Protein 4NEC (pdb70)

InterPro domains:
  IPR029063 S-adenosyl-L-methionine-dependent methyltransferase superfamily [G3DSA:3.40.50.150] (1-224)
  IPR029063 S-adenosyl-L-methionine-dependent methyltransferase superfamily [SSF53335] (4-196)
  IPR041698 Methyltransferase domain 25 [PF13649] (43-136)

Solvent-accessible surface area: 41981 Å² total

Organism: Streptomyces lasalocidi (NCBI:txid324833)

Secondary structure (DSSP, 8-state):
-HHHHHHHHHHT-STTTT--TT--SS--HHHHHHHHTT---SSEEEET-TTSHHHHHHHTTT--EEEEES-HHHHHHHHHHHHHHT---EEEE--TTT-TT-TT-EEEEEEESSGGG--THHHHHHHHHHHHHEEEEEEEEEEEE-HHHHHHHHHHHHHH-TTSPPPPSS---TT---HHHHHHHS-TTEEEEEEEEEEEEEE-TTT--EEEEEEEEEEEEE----HHHHHHHHHHH-/--HHHHHHHHHT-STTTT--TT--SS--HHHHHHHHTT---SSEEEET-TTSHHHHHHHHTT--EEEEES-HHHHHHHHHHHHHHT---EEEE--TTT-TT-TT-EEEEEEESSGGG--HHHHHHHHHHHHHHEEEEEEEEEEEE-HHHHHHHHHHHHHH-TTSPPPP--SS--GGG---HHHHHHHT-TTEEEEEEEEEEEEEE-TTT--EEEEEEEEEEEEE---SHHHHHHHHHHTTPPP-/-HHHHHHHHTT-STTTT--TT--SS--HHHHHHHHTT---SEEEEET-TT-HHHHHHHHTT-EEEEEES-HHHHHHHHHHHHHHT---EEEE--TTT-TT--S-EEEEEEESSGGG--HHHHHHHHHHHHHHEEEEEEEEEEEE-HHHHHHHHHHHHHH-SSSPPPPP---SHHHHHHHT-SSEEEEEEEEEEEEEE-TTT--EEEEEEEEEEEEE----HHHHHHHHHTT--/-HHHHHHHHHTT-STTTT--TT--SS--HHHHHHHHTT---SEEEEET-TT-HHHHHHHHTT-EEEEEES-HHHHHHHHHHHHHHT---EEEE--TTT-TT-TT-EEEEEEESSGGG--HHHHHHHHHHHHHHEEEEEEEEEEEE-HHHHHHHHHHHHHH-TTSPPPPP--GGG--SHHHHHHHS-TTEEEEEEEEEEEEEE-TTT--EEEEEEEEEEEEE---SHHHHHHHHHHTT--/--/--/--/--

Foldseek 3Di:
DVQVVVLCVCVQNDLLGNFDFQPLVAAWPVLVVCVVVVNDDDEEEEEQCFLPRSVQVVQVVPHAYEYEHQHPSRLVNNVVVCVVVVGDHHYDYDDLLALPPLFQPAQEYEYDAPLQVDWDVSLQSNLVSVLRNHHAFHKYKYKYAAPQQCLVVQQLQVVQTVVRHHDDDDDDDRNHDHPVRNVVSNDPQKDWPDKDWDWRWTAHSPPRDIDIGIIIITMITGHNPDVVSVVVVVVVVD/DCQCVVQCVCVQNDLLGPFDFQPQVAAWVVLVVCVVVVNDDDEEEEEQCFLPRSVVVCQVVPHNYEYEHQYPSRLVNNVVVCVVVVGDYHYDYDDLLALPVQFAPDQEYEYAAPLLVDFQPSLLSSLVSVLRNHAAFHKYKYKYAAPQQCQVVQQLQVVQTVVRDHDDPDDPDDRRNHHHQVRNVNSNDPQKDWPDKDWDWGWTAHSPPRDIDIGIIIITMITGHNPDPVVVVVVVVVVCDDDD/DQVVVQCVCVQNDLLGPFDFQPLVAAWVVLVVCVVVVNADAEEEEEQCFLPRSQVVVQVVPHAYEYEHQYPSRLVNNVVVCVVVVGDYHYDYDDLLALVVQAAVDQEYEYAAPLQVDFDPSLLSNLVSVLRNHAAFHKYKYKYAAPFLCQVVLQLLCVQTPVRHHDDPDGHHPVRNVVSNVPQKDWPDKDWDWRWTARSRPRDIDIGIIIITMITGHNPDVVVVVVVVVVVPD/DVQVVVQCVLVLNDLLGNFDFQPQVAAWPVLVVCVVVVNADAEEEEEQCFLPRSVQVVQVVPHAYEYEHQYPSRQVNNVVVCVVVVGDYHYDYDDLLALPPQFQPDQEYEYDPDLLVFFDVSLLSNLVSVLRNHHAFHKYKYKYAAPQQCQVVLCLQVVQTVVRDHDDPVDRRNHHHLVRNVNSNDVQKDWPDKDKDWRWTAHSPPRDIDIGIIIITMITGHNPDPVVVVVVVVVVVDD

Nearest PDB structures (foldseek):
  4nec-assembly1_A  TM=1.004E+00  e=2.741E-50  Streptomyces lasalocidi
  1ve3-assembly1_A-3  TM=7.340E-01  e=2.412E-12  Pyrococcus horikoshii
  2p8j-assembly1_B  TM=7.154E-01  e=4.978E-11  Clostridium acetobutylicum
  2p8j-assembly1_A  TM=7.182E-01  e=9.012E-11  Clostridium acetobutylicum
  1ve3-assembly2_B-2  TM=6.488E-01  e=1.077E-10  Pyrococcus horikoshii

Radius of gyration: 31.92 Å; Cα contacts (8 Å, |Δi|>4): 2092; chains: 8; bounding box: 91×82×101 Å

Sequence (962 aa):
HMTEVFDAVYRGESPFGKRRPPWDIGAPQPAYVALEKAGLIIQGAVLDAGCGTGEDALHLAGLGYAVTGLDLSPTAISVARDKADARGLGAVFEVADALDLTGWEERFDTVIDSGLAHTFEGDRLRAYATALHRACRPGAVAHILSISDRGSAEMQARLAEAIDEIPAPLPDDDPTLKRSADHLRDGFAEGWTIESIDESLMRGVIPTTSELLDVHAWLGRFRRDWNSSSVDKLAAALEHAAHMTEVFDAVYRGESPFGKRRPPWDIGAPQPAYVALEKAGLIQGAVLDAGCGTGEDALHLAGLGYAVTGLDLSPTAISVARDKADARGLGAVFEVADALDLTGWEERFDTVIDSGLAHTFEGDRLRAYATALHRACRPGAVAHILSISDRGSAEMQARLAEAIDEIPAPLPDDDESPTLKRSADHLRDGFAEGWTIESIDESLMRGVIPTTSELLDVHAWLGRFRRDWNSSSVDKLAAALEHHHHHAAMTEVFDAVYRGESPFGKRPPWDIGAPQPAYVALEKAGLIQGAVLDAGCGTGEDALHLAGLGYAVTGLDLSPTAISVARDKADARGLGAVFEVADALDLTGWWEEERFDDTVIDSGLAHTFEGDRLRAYATALHRACRRPGAVAHILSISDRGSAEMQARLAEAIDEIPAPLPDKRSADHLRDGFAEGWTIESIDESLMRGVIPTTSELLDVHAWLGRFRRDWNSSSVDKLAAALEHHAAHMTEVFDAVYRGESPFGKRPPWDIGAPQPAYVALEKAGLIQGAVLDAGCGTGEDALHLAGLGYAVTGLDLSPTAISVARDKADARGLGAVFEVADALDLTGWEERFDTVIDSGLAHTFEGDRLRAYATALHRACRRPGAVAHILSISDRGSAEMQARLAEAIDEIPAPLPDSPTLKRSADHLRDGFAEGWTIESIDESLMRGVIPTTSELLDVHAWLGRFRRDWNSSSVDKLAAALEHHHAA

Structure (mmCIF, N/CA/C/O backbone):
data_4NEC
#
_entry.id   4NEC
#
_cell.length_a   58.187
_cell.length_b   146.880
_cell.length_c   58.187
_cell.angle_alpha   90.00
_cell.angle_beta   102.63
_cell.angle_gamma   90.00
#
_symmetry.space_group_name_H-M   'P 1 21 1'
#
loop_
_entity.id
_entity.type
_entity.pdbx_description
1 polymer 'Putative SAM-dependent methyltransferase'
2 polymer Echinomycin
3 non-polymer S-ADENOSYL-L-HOMOCYSTEINE
4 non-polymer 'TRIETHYLENE GLYCOL'
5 non-polymer 'SODIUM ION'
6 non-polymer 2-CARBOXYQUINOXALINE
7 non-polymer 'ACETATE ION'
8 non-polymer 'POLYETHYLENE GLYCOL (N=34)'
9 water water
#
loop_
_atom_site.group_PDB
_atom_site.id
_atom_site.type_symbol
_atom_site.label_atom_id
_atom_site.label_alt_id
_atom_site.label_comp_id
_atom_site.label_asym_id
_atom_site.label_entity_id
_atom_site.label_seq_id
_atom_site.pdbx_PDB_ins_code
_atom_site.Cartn_x
_atom_site.Cartn_y
_atom_site.Cartn_z
_atom_site.occupancy
_atom_site.B_iso_or_equiv
_atom_site.auth_seq_id
_atom_site.auth_comp_id
_atom_site.auth_asym_id
_atom_site.auth_atom_id
_atom_site.pdbx_PDB_model_num
ATOM 1 N N . HIS A 1 20 ? 14.493 73.795 30.517 1.00 35.68 0 HIS A N 1
ATOM 2 C CA . HIS A 1 20 ? 13.728 72.785 29.726 1.00 36.75 0 HIS A CA 1
ATOM 3 C C . HIS A 1 20 ? 13.247 71.646 30.620 1.00 37.02 0 HIS A C 1
ATOM 4 O O . HIS A 1 20 ? 12.047 71.366 30.695 1.00 41.08 0 HIS A O 1
ATOM 6 N N . MET A 1 21 ? 14.190 70.995 31.297 1.00 37.51 1 MET A N 1
ATOM 7 C CA . MET A 1 21 ? 13.868 69.898 32.207 1.00 34.88 1 MET A CA 1
ATOM 8 C C . MET A 1 21 ? 13.282 70.410 33.525 1.00 34.08 1 MET A C 1
ATOM 9 O O . MET A 1 21 ? 12.569 69.680 34.217 1.00 32.22 1 MET A O 1
ATOM 14 N N . THR A 1 22 ? 13.581 71.662 33.868 1.00 33.74 2 THR A N 1
ATOM 15 C CA . THR A 1 22 ? 12.971 72.310 35.029 1.00 34.72 2 THR A CA 1
ATOM 16 C C . THR A 1 22 ? 11.445 72.275 34.931 1.00 33.81 2 THR A C 1
ATOM 17 O O . THR A 1 22 ? 10.765 71.914 35.891 1.00 34.83 2 THR A O 1
ATOM 21 N N . GLU A 1 23 ? 10.920 72.633 33.761 1.00 32.86 3 GLU A N 1
ATOM 22 C CA . GLU A 1 23 ? 9.474 72.758 33.559 1.00 30.44 3 GLU A CA 1
ATOM 23 C C . GLU A 1 23 ? 8.738 71.424 33.693 1.00 27.72 3 GLU A C 1
ATOM 24 O O . GLU A 1 23 ? 7.672 71.360 34.312 1.00 26.18 3 GLU A O 1
ATOM 30 N N . VAL A 1 24 ? 9.315 70.364 33.126 1.00 25.41 4 VAL A N 1
ATOM 31 C CA . VAL A 1 24 ? 8.688 69.038 33.147 1.00 23.65 4 VAL A CA 1
ATOM 32 C C . VAL A 1 24 ? 8.496 68.571 34.587 1.00 21.62 4 VAL A C 1
ATOM 33 O O . VAL A 1 24 ? 7.385 68.244 34.996 1.00 20.73 4 VAL A O 1
ATOM 37 N N . PHE A 1 25 ? 9.581 68.566 35.355 1.00 21.53 5 PHE A N 1
ATOM 38 C CA . PHE A 1 25 ? 9.521 68.147 36.755 1.00 18.24 5 PHE A CA 1
ATOM 39 C C . PHE A 1 25 ? 8.665 69.081 37.604 1.00 19.51 5 PHE A C 1
ATOM 40 O O . PHE A 1 25 ? 7.907 68.624 38.456 1.00 19.84 5 PHE A O 1
ATOM 48 N N . ASP A 1 26 ? 8.774 70.385 37.369 1.00 19.90 6 ASP A N 1
ATOM 49 C CA . ASP A 1 26 ? 7.964 71.345 38.123 1.00 23.01 6 ASP A CA 1
ATOM 50 C C . ASP A 1 26 ? 6.474 71.056 37.894 1.00 23.63 6 ASP A C 1
ATOM 51 O O . ASP A 1 26 ? 5.685 71.045 38.840 1.00 23.65 6 ASP A O 1
ATOM 56 N N . ALA A 1 27 ? 6.110 70.797 36.640 1.00 21.89 7 ALA A N 1
ATOM 57 C CA . ALA A 1 27 ? 4.744 70.409 36.285 1.00 20.78 7 ALA A CA 1
ATOM 58 C C . ALA A 1 27 ? 4.302 69.140 37.009 1.00 19.47 7 ALA A C 1
ATOM 59 O O . ALA A 1 27 ? 3.188 69.076 37.535 1.00 21.38 7 ALA A O 1
ATOM 61 N N . VAL A 1 28 ? 5.182 68.139 37.035 1.00 18.83 8 VAL A N 1
ATOM 62 C CA . VAL A 1 28 ? 4.917 66.885 37.732 1.00 17.88 8 VAL A CA 1
ATOM 63 C C . VAL A 1 28 ? 4.641 67.139 39.213 1.00 17.63 8 VAL A C 1
ATOM 64 O O . VAL A 1 28 ? 3.700 66.576 39.773 1.00 17.97 8 VAL A O 1
ATOM 68 N N . TYR A 1 29 ? 5.464 67.980 39.838 1.00 18.20 9 TYR A N 1
ATOM 69 C CA . TYR A 1 29 ? 5.294 68.306 41.258 1.00 17.89 9 TYR A CA 1
ATOM 70 C C . TYR A 1 29 ? 4.069 69.182 41.527 1.00 18.77 9 TYR A C 1
ATOM 71 O O . TYR A 1 29 ? 3.472 69.084 42.596 1.00 22.32 9 TYR A O 1
ATOM 80 N N . ARG A 1 30 ? 3.693 70.021 40.561 1.00 20.07 10 ARG A N 1
ATOM 81 C CA . ARG A 1 30 ? 2.427 70.768 40.634 1.00 21.10 10 ARG A CA 1
ATOM 82 C C . ARG A 1 30 ? 1.204 69.851 40.481 1.00 22.19 10 ARG A C 1
ATOM 83 O O . ARG A 1 30 ? 0.101 70.225 40.868 1.00 24.34 10 ARG A O 1
ATOM 91 N N . GLY A 1 31 ? 1.407 68.659 39.919 1.00 23.04 11 GLY A N 1
ATOM 92 C CA . GLY A 1 31 ? 0.347 67.658 39.773 1.00 23.77 11 GLY A CA 1
ATOM 93 C C . GLY A 1 31 ? -0.324 67.658 38.407 1.00 25.96 11 GLY A C 1
ATOM 94 O O . GLY A 1 31 ? -1.414 67.101 38.245 1.00 28.25 11 GLY A O 1
ATOM 95 N N . GLU A 1 32 ? 0.340 68.255 37.419 1.00 24.95 12 GLU A N 1
ATOM 96 C CA . GLU A 1 32 ? -0.244 68.497 36.098 1.00 27.19 12 GLU A CA 1
ATOM 97 C C . GLU A 1 32 ? 0.073 67.394 35.084 1.00 25.11 12 GLU A C 1
ATOM 98 O O . GLU A 1 32 ? -0.452 67.407 33.969 1.00 23.91 12 GLU A O 1
ATOM 104 N N . SER A 1 33 ? 0.918 66.444 35.480 1.00 25.88 13 SER A N 1
ATOM 105 C CA . SER A 1 33 ? 1.320 65.333 34.621 1.00 24.57 13 SER A CA 1
ATOM 106 C C . SER A 1 33 ? 0.332 64.164 34.749 1.00 24.62 13 SER A C 1
ATOM 107 O O . SER A 1 33 ? -0.563 64.205 35.594 1.00 25.31 13 SER A O 1
ATOM 110 N N . PRO A 1 34 ? 0.499 63.110 33.920 1.00 23.15 14 PRO A N 1
ATOM 111 C CA . PRO A 1 34 ? -0.344 61.910 34.022 1.00 21.24 14 PRO A CA 1
ATOM 112 C C . PRO A 1 34 ? -0.333 61.219 35.385 1.00 20.26 14 PRO A C 1
ATOM 113 O O . PRO A 1 34 ? -1.270 60.484 35.700 1.00 24.33 14 PRO A O 1
ATOM 117 N N . PHE A 1 35 ? 0.716 61.440 36.176 1.00 18.60 15 PHE A N 1
ATOM 118 C CA . PHE A 1 35 ? 0.811 60.845 37.507 1.00 19.47 15 PHE A CA 1
ATOM 119 C C . PHE A 1 35 ? -0.195 61.396 38.513 1.00 21.92 15 PHE A C 1
ATOM 120 O O . PHE A 1 35 ? -0.430 60.764 39.544 1.00 20.84 15 PHE A O 1
ATOM 128 N N . GLY A 1 36 ? -0.762 62.569 38.236 1.00 22.83 16 GLY A N 1
ATOM 129 C CA . GLY A 1 36 ? -1.691 63.206 39.162 1.00 24.26 16 GLY A CA 1
ATOM 130 C C . GLY A 1 36 ? -0.948 63.706 40.387 1.00 24.74 16 GLY A C 1
ATOM 131 O O . GLY A 1 36 ? 0.096 64.341 40.269 1.00 27.12 16 GLY A O 1
ATOM 132 N N . LYS A 1 37 ? -1.469 63.384 41.566 1.00 24.89 17 LYS A N 1
ATOM 133 C CA . LYS A 1 37 ? -0.898 63.867 42.819 1.00 24.58 17 LYS A CA 1
ATOM 134 C C . LYS A 1 37 ? 0.374 63.130 43.235 1.00 23.73 17 LYS A C 1
ATOM 135 O O . LYS A 1 37 ? 1.162 63.668 44.013 1.00 27.55 17 LYS A O 1
ATOM 141 N N . ARG A 1 38 ? 0.579 61.920 42.710 1.00 22.16 18 ARG A N 1
ATOM 142 C CA A ARG A 1 38 ? 1.660 61.047 43.177 0.60 21.08 18 ARG A CA 1
ATOM 143 C CA B ARG A 1 38 ? 1.647 61.037 43.175 0.40 21.12 18 ARG A CA 1
ATOM 144 C C . ARG A 1 38 ? 2.612 60.614 42.067 1.00 20.83 18 ARG A C 1
ATOM 145 O O . ARG A 1 38 ? 2.371 59.620 41.380 1.00 23.63 18 ARG A O 1
ATOM 160 N N . PRO A 1 39 ? 3.718 61.358 41.891 1.00 19.49 19 PRO A N 1
ATOM 161 C CA . PRO A 1 39 ? 4.756 60.834 41.003 1.00 20.03 19 PRO A CA 1
ATOM 162 C C . PRO A 1 39 ? 5.298 59.544 41.621 1.00 18.49 19 PRO A C 1
ATOM 163 O O . PRO A 1 39 ? 5.359 59.444 42.847 1.00 17.83 19 PRO A O 1
ATOM 167 N N . PRO A 1 40 ? 5.690 58.558 40.792 1.00 18.65 20 PRO A N 1
ATOM 168 C CA . PRO A 1 40 ? 5.961 57.222 41.335 1.00 17.92 20 PRO A CA 1
ATOM 169 C C . PRO A 1 40 ? 7.196 57.114 42.239 1.00 16.61 20 PRO A C 1
ATOM 170 O O . PRO A 1 40 ? 7.376 56.093 42.895 1.00 19.27 20 PRO A O 1
ATOM 174 N N . TRP A 1 41 ? 8.026 58.149 42.263 1.00 15.88 21 TRP A N 1
ATOM 175 C CA . TRP A 1 41 ? 9.208 58.189 43.136 1.00 14.51 21 TRP A CA 1
ATOM 176 C C . TRP A 1 41 ? 8.937 58.922 44.452 1.00 14.53 21 TRP A C 1
ATOM 177 O O . TRP A 1 41 ? 9.716 58.810 45.395 1.00 15.09 21 TRP A O 1
ATOM 188 N N . ASP A 1 42 ? 7.839 59.671 44.508 1.00 15.86 22 ASP A N 1
ATOM 189 C CA . ASP A 1 42 ? 7.494 60.463 45.689 1.00 15.19 22 ASP A CA 1
ATOM 190 C C . ASP A 1 42 ? 6.720 59.576 46.673 1.00 13.98 22 ASP A C 1
ATOM 191 O O . ASP A 1 42 ? 5.502 59.676 46.798 1.00 17.26 22 ASP A O 1
ATOM 196 N N . ILE A 1 43 ? 7.449 58.709 47.376 1.00 13.32 23 ILE A N 1
ATOM 197 C CA . ILE A 1 43 ? 6.836 57.621 48.153 1.00 14.28 23 ILE A CA 1
ATOM 198 C C . ILE A 1 43 ? 6.402 57.969 49.592 1.00 14.47 23 ILE A C 1
ATOM 199 O O . ILE A 1 43 ? 5.898 57.101 50.306 1.00 17.55 23 ILE A O 1
ATOM 204 N N . GLY A 1 44 ? 6.593 59.217 50.017 1.00 13.84 24 GLY A N 1
ATOM 205 C CA . GLY A 1 44 ? 6.143 59.659 51.346 1.00 13.73 24 GLY A CA 1
ATOM 206 C C . GLY A 1 44 ? 6.930 59.056 52.499 1.00 13.14 24 GLY A C 1
ATOM 207 O O . GLY A 1 44 ? 6.461 59.008 53.640 1.00 14.21 24 GLY A O 1
ATOM 208 N N . ALA A 1 45 ? 8.130 58.585 52.186 1.00 12.29 25 ALA A N 1
ATOM 209 C CA . ALA A 1 45 ? 9.036 57.989 53.159 1.00 10.96 25 ALA A CA 1
ATOM 210 C C . ALA A 1 45 ? 10.442 58.033 52.555 1.00 10.84 25 ALA A C 1
ATOM 211 O O . ALA A 1 45 ? 10.574 58.215 51.343 1.00 12.55 25 ALA A O 1
ATOM 213 N N . PRO A 1 46 ? 11.492 57.880 53.392 1.00 10.72 26 PRO A N 1
ATOM 214 C CA . PRO A 1 46 ? 12.835 57.706 52.839 1.00 10.01 26 PRO A CA 1
ATOM 215 C C . PRO A 1 46 ? 12.963 56.372 52.118 1.00 9.75 26 PRO A C 1
ATOM 216 O O . PRO A 1 46 ? 12.196 55.447 52.396 1.00 10.58 26 PRO A O 1
ATOM 220 N N . GLN A 1 47 ? 13.908 56.289 51.184 1.00 10.22 27 GLN A N 1
ATOM 221 C CA . GLN A 1 47 ? 14.207 55.031 50.500 1.00 9.39 27 GLN A CA 1
ATOM 222 C C . GLN A 1 47 ? 14.799 54.035 51.491 1.00 9.74 27 GLN A C 1
ATOM 223 O O . GLN A 1 47 ? 15.722 54.393 52.228 1.00 11.52 27 GLN A O 1
ATOM 229 N N . PRO A 1 48 ? 14.297 52.785 51.501 1.00 11.07 28 PRO A N 1
ATOM 230 C CA . PRO A 1 48 ? 14.893 51.772 52.379 1.00 10.83 28 PRO A CA 1
ATOM 231 C C . PRO A 1 48 ? 16.421 51.659 52.277 1.00 10.87 28 PRO A C 1
ATOM 232 O O . PRO A 1 48 ? 17.084 51.529 53.299 1.00 10.91 28 PRO A O 1
ATOM 236 N N . ALA A 1 49 ? 16.973 51.733 51.067 1.00 11.00 29 ALA A N 1
ATOM 237 C CA . ALA A 1 49 ? 18.415 51.617 50.891 1.00 11.77 29 ALA A CA 1
ATOM 238 C C . ALA A 1 49 ? 19.163 52.707 51.656 1.00 11.08 29 ALA A C 1
ATOM 239 O O . ALA A 1 49 ? 20.236 52.453 52.195 1.00 11.70 29 ALA A O 1
ATOM 241 N N . TYR A 1 50 ? 18.609 53.922 51.711 1.00 10.24 30 TYR A N 1
ATOM 242 C CA . TYR A 1 50 ? 19.297 55.002 52.425 1.00 10.83 30 TYR A CA 1
ATOM 243 C C . TYR A 1 50 ? 19.108 54.933 53.935 1.00 10.13 30 TYR A C 1
ATOM 244 O O . TYR A 1 50 ? 20.004 55.310 54.696 1.00 11.87 30 TYR A O 1
ATOM 253 N N . VAL A 1 51 ? 17.969 54.403 54.371 1.00 9.78 31 VAL A N 1
ATOM 254 C CA . VAL A 1 51 ? 17.785 54.103 55.786 1.00 10.28 31 VAL A CA 1
ATOM 255 C C . VAL A 1 51 ? 18.844 53.089 56.218 1.00 10.42 31 VAL A C 1
ATOM 256 O O . VAL A 1 51 ? 19.511 53.276 57.236 1.00 12.28 31 VAL A O 1
ATOM 260 N N . ALA A 1 52 ? 19.014 52.041 55.414 1.00 11.35 32 ALA A N 1
ATOM 261 C CA . ALA A 1 52 ? 19.994 50.988 55.685 1.00 12.12 32 ALA A CA 1
ATOM 262 C C . ALA A 1 52 ? 21.432 51.507 55.638 1.00 11.53 32 ALA A C 1
ATOM 263 O O . ALA A 1 52 ? 22.264 51.149 56.477 1.00 12.84 32 ALA A O 1
ATOM 265 N N . LEU A 1 53 ? 21.719 52.353 54.653 1.00 11.64 33 LEU A N 1
ATOM 266 C CA . LEU A 1 53 ? 23.057 52.926 54.508 1.00 11.16 33 LEU A CA 1
ATOM 267 C C . LEU A 1 53 ? 23.415 53.753 55.742 1.00 11.55 33 LEU A C 1
ATOM 268 O O . LEU A 1 53 ? 24.566 53.758 56.188 1.00 12.60 33 LEU A O 1
ATOM 273 N N . GLU A 1 54 ? 22.419 54.437 56.300 1.00 11.09 34 GLU A N 1
ATOM 274 C CA . GLU A 1 54 ? 22.629 55.238 57.504 1.00 12.24 34 GLU A CA 1
ATOM 275 C C . GLU A 1 54 ? 22.927 54.331 58.695 1.00 11.73 34 GLU A C 1
ATOM 276 O O . GLU A 1 54 ? 23.885 54.559 59.440 1.00 11.15 34 GLU A O 1
ATOM 282 N N . LYS A 1 55 ? 22.112 53.294 58.871 1.00 12.38 35 LYS A N 1
ATOM 283 C CA . LYS A 1 55 ? 22.306 52.362 59.986 1.00 12.92 35 LYS A CA 1
ATOM 284 C C . LYS A 1 55 ? 23.655 51.659 59.875 1.00 12.72 35 LYS A C 1
ATOM 285 O O . LYS A 1 55 ? 24.312 51.420 60.883 1.00 16.23 35 LYS A O 1
ATOM 291 N N . ALA A 1 56 ? 24.080 51.375 58.643 1.00 12.58 36 ALA A N 1
ATOM 292 C CA . ALA A 1 56 ? 25.398 50.774 58.374 1.00 13.72 36 ALA A CA 1
ATOM 293 C C . ALA A 1 56 ? 26.598 51.673 58.725 1.00 13.35 36 ALA A C 1
ATOM 294 O O . ALA A 1 56 ? 27.748 51.220 58.695 1.00 16.18 36 ALA A O 1
ATOM 296 N N . GLY A 1 57 ? 26.337 52.941 59.031 1.00 12.15 37 GLY A N 1
ATOM 297 C CA . GLY A 1 57 ? 27.378 53.871 59.455 1.00 11.13 37 GLY A CA 1
ATOM 298 C C . GLY A 1 57 ? 28.118 54.572 58.333 1.00 12.39 37 GLY A C 1
ATOM 299 O O . GLY A 1 57 ? 29.141 55.215 58.571 1.00 17.12 37 GLY A O 1
ATOM 300 N N . LEU A 1 58 ? 27.576 54.500 57.122 1.00 13.70 38 LEU A N 1
ATOM 301 C CA . LEU A 1 58 ? 28.280 54.987 55.937 1.00 13.13 38 LEU A CA 1
ATOM 302 C C . LEU A 1 58 ? 27.885 56.419 55.490 1.00 11.68 38 LEU A C 1
ATOM 303 O O . LEU A 1 58 ? 28.196 56.831 54.358 1.00 12.42 38 LEU A O 1
ATOM 308 N N A ILE A 1 59 ? 27.207 57.153 56.377 0.50 11.84 39 ILE A N 1
ATOM 309 N N B ILE A 1 59 ? 27.221 57.166 56.375 0.50 8.79 39 ILE A N 1
ATOM 310 C CA A ILE A 1 59 ? 26.898 58.568 56.175 0.50 12.56 39 ILE A CA 1
ATOM 311 C CA B ILE A 1 59 ? 26.906 58.574 56.134 0.50 7.38 39 ILE A CA 1
ATOM 312 C C A ILE A 1 59 ? 27.647 59.390 57.218 0.50 12.38 39 ILE A C 1
ATOM 313 C C B ILE A 1 59 ? 27.587 59.433 57.200 0.50 9.37 39 ILE A C 1
ATOM 314 O O A ILE A 1 59 ? 27.499 59.150 58.417 0.50 14.35 39 ILE A O 1
ATOM 315 O O B ILE A 1 59 ? 27.328 59.266 58.393 0.50 10.95 39 ILE A O 1
ATOM 324 N N . GLN A 1 60 ? 28.463 60.344 56.770 1.00 11.54 40 GLN A N 1
ATOM 325 C CA . GLN A 1 60 ? 29.191 61.215 57.699 1.00 13.70 40 GLN A CA 1
ATOM 326 C C . GLN A 1 60 ? 29.282 62.661 57.235 1.00 12.79 40 GLN A C 1
ATOM 327 O O . GLN A 1 60 ? 29.187 62.961 56.048 1.00 14.32 40 GLN A O 1
ATOM 333 N N . GLY A 1 61 ? 29.456 63.553 58.204 1.00 12.19 41 GLY A N 1
ATOM 334 C CA . GLY A 1 61 ? 29.709 64.968 57.939 1.00 11.22 41 GLY A CA 1
ATOM 335 C C . GLY A 1 61 ? 28.524 65.699 57.332 1.00 10.86 41 GLY A C 1
ATOM 336 O O . GLY A 1 61 ? 27.365 65.346 57.578 1.00 12.01 41 GLY A O 1
ATOM 337 N N . ALA A 1 62 ? 28.824 66.726 56.538 1.00 10.88 42 ALA A N 1
ATOM 338 C CA . ALA A 1 62 ? 27.800 67.501 55.849 1.00 10.45 42 ALA A CA 1
ATOM 339 C C . ALA A 1 62 ? 27.283 66.700 54.658 1.00 10.05 42 ALA A C 1
ATOM 340 O O . ALA A 1 62 ? 28.054 66.288 53.781 1.00 10.52 42 ALA A O 1
ATOM 342 N N . VAL A 1 63 ? 25.975 66.470 54.643 1.00 10.07 43 VAL A N 1
ATOM 343 C CA . VAL A 1 63 ? 25.353 65.597 53.657 1.00 10.46 43 VAL A CA 1
ATOM 344 C C . VAL A 1 63 ? 24.650 66.413 52.578 1.00 9.59 43 VAL A C 1
ATOM 345 O O . VAL A 1 63 ? 23.969 67.395 52.881 1.00 11.65 43 VAL A O 1
ATOM 349 N N . LEU A 1 64 ? 24.845 66.018 51.322 1.00 8.85 44 LEU A N 1
ATOM 350 C CA . LEU A 1 64 ? 24.072 66.561 50.204 1.00 8.46 44 LEU A CA 1
ATOM 351 C C . LEU A 1 64 ? 23.135 65.481 49.696 1.00 8.19 44 LEU A C 1
ATOM 352 O O . LEU A 1 64 ? 23.579 64.383 49.384 1.00 8.65 44 LEU A O 1
ATOM 357 N N . ASP A 1 65 ? 21.842 65.793 49.605 1.00 10.02 45 ASP A N 1
ATOM 358 C CA . ASP A 1 65 ? 20.907 64.959 48.857 1.00 10.56 45 ASP A CA 1
ATOM 359 C C . ASP A 1 65 ? 20.657 65.666 47.540 1.00 11.19 45 ASP A C 1
ATOM 360 O O . ASP A 1 65 ? 19.955 66.674 47.497 1.00 11.42 45 ASP A O 1
ATOM 365 N N . ALA A 1 66 ? 21.243 65.122 46.478 1.00 12.19 46 ALA A N 1
ATOM 366 C CA . ALA A 1 66 ? 21.247 65.755 45.167 1.00 12.05 46 ALA A CA 1
ATOM 367 C C . ALA A 1 66 ? 20.035 65.299 44.374 1.00 11.20 46 ALA A C 1
ATOM 368 O O . ALA A 1 66 ? 19.849 64.102 44.141 1.00 12.53 46 ALA A O 1
ATOM 370 N N . GLY A 1 67 ? 19.215 66.258 43.963 1.00 12.45 47 GLY A N 1
ATOM 371 C CA . GLY A 1 67 ? 17.938 65.954 43.336 1.00 11.92 47 GLY A CA 1
ATOM 372 C C . GLY A 1 67 ? 16.985 65.447 44.394 1.00 11.35 47 GLY A C 1
ATOM 373 O O . GLY A 1 67 ? 16.321 64.430 44.208 1.00 12.63 47 GLY A O 1
ATOM 374 N N . CYS A 1 68 ? 16.914 66.181 45.504 1.00 10.40 48 CYS A N 1
ATOM 375 C CA . CYS A 1 68 ? 16.231 65.708 46.713 1.00 10.65 48 CYS A CA 1
ATOM 376 C C . CYS A 1 68 ? 14.718 65.622 46.595 1.00 10.57 48 CYS A C 1
ATOM 377 O O . CYS A 1 68 ? 14.064 65.016 47.445 1.00 11.71 48 CYS A O 1
ATOM 380 N N . GLY A 1 69 ? 14.156 66.245 45.564 1.00 10.15 49 GLY A N 1
ATOM 381 C CA . GLY A 1 69 ? 12.715 66.264 45.398 1.00 9.32 49 GLY A CA 1
ATOM 382 C C . GLY A 1 69 ? 12.042 66.890 46.598 1.00 9.32 49 GLY A C 1
ATOM 383 O O . GLY A 1 69 ? 12.460 67.944 47.078 1.00 11.83 49 GLY A O 1
ATOM 384 N N . THR A 1 70 ? 11.013 66.218 47.092 1.00 9.46 50 THR A N 1
ATOM 385 C CA . THR A 1 70 ? 10.214 66.737 48.199 1.00 10.04 50 THR A CA 1
ATOM 386 C C . THR A 1 70 ? 10.814 66.473 49.596 1.00 11.33 50 THR A C 1
ATOM 387 O O . THR A 1 70 ? 10.160 66.751 50.606 1.00 12.96 50 THR A O 1
ATOM 391 N N . GLY A 1 71 ? 12.033 65.930 49.648 1.00 11.70 51 GLY A N 1
ATOM 392 C CA . GLY A 1 71 ? 12.862 65.974 50.858 1.00 12.62 51 GLY A CA 1
ATOM 393 C C . GLY A 1 71 ? 12.806 64.823 51.853 1.00 12.76 51 GLY A C 1
ATOM 394 O O . GLY A 1 71 ? 13.371 64.930 52.938 1.00 14.77 51 GLY A O 1
ATOM 395 N N . GLU A 1 72 ? 12.158 63.715 51.505 1.00 12.05 52 GLU A N 1
ATOM 396 C CA . GLU A 1 72 ? 11.957 62.630 52.473 1.00 12.56 52 GLU A CA 1
ATOM 397 C C . GLU A 1 72 ? 13.272 61.984 52.941 1.00 11.96 52 GLU A C 1
ATOM 398 O O . GLU A 1 72 ? 13.430 61.703 54.127 1.00 13.96 52 GLU A O 1
ATOM 404 N N . ASP A 1 73 ? 14.215 61.753 52.027 1.00 12.57 53 ASP A N 1
ATOM 405 C CA . ASP A 1 73 ? 15.513 61.184 52.421 1.00 12.37 53 ASP A CA 1
ATOM 406 C C . ASP A 1 73 ? 16.284 62.159 53.317 1.00 12.90 53 ASP A C 1
ATOM 407 O O . ASP A 1 73 ? 16.828 61.767 54.356 1.00 13.47 53 ASP A O 1
ATOM 412 N N . ALA A 1 74 ? 16.322 63.426 52.913 1.00 12.05 54 ALA A N 1
ATOM 413 C CA . ALA A 1 74 ? 17.009 64.456 53.685 1.00 12.18 54 ALA A CA 1
ATOM 414 C C . ALA A 1 74 ? 16.380 64.665 55.057 1.00 11.87 54 ALA A C 1
ATOM 415 O O . ALA A 1 74 ? 17.100 64.851 56.033 1.00 13.99 54 ALA A O 1
ATOM 417 N N . LEU A 1 75 ? 15.045 64.635 55.123 1.00 12.05 55 LEU A N 1
ATOM 418 C CA . LEU A 1 75 ? 14.321 64.809 56.386 1.00 12.37 55 LEU A CA 1
ATOM 419 C C . LEU A 1 75 ? 14.545 63.643 57.356 1.00 11.67 55 LEU A C 1
ATOM 420 O O . LEU A 1 75 ? 14.690 63.851 58.563 1.00 11.95 55 LEU A O 1
ATOM 425 N N . HIS A 1 76 ? 14.583 62.424 56.827 1.00 12.88 56 HIS A N 1
ATOM 426 C CA . HIS A 1 76 ? 14.926 61.255 57.632 1.00 13.59 56 HIS A CA 1
ATOM 427 C C . HIS A 1 76 ? 16.286 61.423 58.311 1.00 13.06 56 HIS A C 1
ATOM 428 O O . HIS A 1 76 ? 16.441 61.168 59.507 1.00 15.58 56 HIS A O 1
ATOM 435 N N . LEU A 1 77 ? 17.272 61.857 57.537 1.00 12.92 57 LEU A N 1
ATOM 436 C CA . LEU A 1 77 ? 18.608 62.092 58.076 1.00 12.47 57 LEU A CA 1
ATOM 437 C C . LEU A 1 77 ? 18.655 63.272 59.055 1.00 12.87 57 LEU A C 1
ATOM 438 O O . LEU A 1 77 ? 19.336 63.208 60.079 1.00 15.25 57 LEU A O 1
ATOM 443 N N . ALA A 1 78 ? 17.921 64.340 58.755 1.00 13.48 58 ALA A N 1
ATOM 444 C CA . ALA A 1 78 ? 17.830 65.478 59.669 1.00 14.19 58 ALA A CA 1
ATOM 445 C C . ALA A 1 78 ? 17.324 65.022 61.044 1.00 14.40 58 ALA A C 1
ATOM 446 O O . ALA A 1 78 ? 17.852 65.435 62.072 1.00 17.76 58 ALA A O 1
ATOM 448 N N . GLY A 1 79 ? 16.321 64.145 61.056 1.00 15.33 59 GLY A N 1
ATOM 449 C CA . GLY A 1 79 ? 15.773 63.628 62.312 1.00 15.88 59 GLY A CA 1
ATOM 450 C C . GLY A 1 79 ? 16.731 62.791 63.148 1.00 15.14 59 GLY A C 1
ATOM 451 O O . GLY A 1 79 ? 16.483 62.576 64.342 1.00 18.46 59 GLY A O 1
ATOM 452 N N . LEU A 1 80 ? 17.812 62.309 62.527 1.00 14.09 60 LEU A N 1
ATOM 453 C CA . LEU A 1 80 ? 18.839 61.528 63.225 1.00 13.73 60 LEU A CA 1
ATOM 454 C C . LEU A 1 80 ? 20.057 62.357 63.619 1.00 13.95 60 LEU A C 1
ATOM 455 O O . LEU A 1 80 ? 21.035 61.818 64.133 1.00 17.91 60 LEU A O 1
ATOM 460 N N . GLY A 1 81 ? 20.006 63.661 63.365 1.00 13.66 61 GLY A N 1
ATOM 461 C CA . GLY A 1 81 ? 21.046 64.571 63.820 1.00 14.46 61 GLY A CA 1
ATOM 462 C C . GLY A 1 81 ? 22.032 65.015 62.761 1.00 14.45 61 GLY A C 1
ATOM 463 O O . GLY A 1 81 ? 22.922 65.809 63.051 1.00 15.69 61 GLY A O 1
ATOM 464 N N . TYR A 1 82 ? 21.892 64.503 61.542 1.00 13.95 62 TYR A N 1
ATOM 465 C CA . TYR A 1 82 ? 22.801 64.874 60.457 1.00 13.09 62 TYR A CA 1
ATOM 466 C C . TYR A 1 82 ? 22.546 66.293 59.953 1.00 11.92 62 TYR A C 1
ATOM 467 O O . TYR A 1 82 ? 21.404 66.736 59.911 1.00 13.18 62 TYR A O 1
ATOM 476 N N . ALA A 1 83 ? 23.618 66.989 59.567 1.00 12.69 63 ALA A N 1
ATOM 477 C CA . ALA A 1 83 ? 23.509 68.269 58.865 1.00 13.07 63 ALA A CA 1
ATOM 478 C C . ALA A 1 83 ? 23.351 67.982 57.379 1.00 12.14 63 ALA A C 1
ATOM 479 O O . ALA A 1 83 ? 24.306 67.565 56.713 1.00 13.69 63 ALA A O 1
ATOM 481 N N . VAL A 1 84 ? 22.149 68.213 56.860 1.00 11.30 64 VAL A N 1
ATOM 482 C CA . VAL A 1 84 ? 21.813 67.804 55.494 1.00 10.37 64 VAL A CA 1
ATOM 483 C C . VAL A 1 84 ? 21.346 68.998 54.658 1.00 11.58 64 VAL A C 1
ATOM 484 O O . VAL A 1 84 ? 20.672 69.913 55.158 1.00 12.06 64 VAL A O 1
ATOM 488 N N . THR A 1 85 ? 21.713 68.957 53.380 1.00 10.55 65 THR A N 1
ATOM 489 C CA . THR A 1 85 ? 21.261 69.917 52.387 1.00 11.06 65 THR A CA 1
ATOM 490 C C . THR A 1 85 ? 20.639 69.145 51.239 1.00 11.28 65 THR A C 1
ATOM 491 O O . THR A 1 85 ? 21.271 68.248 50.690 1.00 11.53 65 THR A O 1
ATOM 495 N N . GLY A 1 86 ? 19.396 69.469 50.901 1.00 11.09 66 GLY A N 1
ATOM 496 C CA . GLY A 1 86 ? 18.752 68.917 49.722 1.00 10.87 66 GLY A CA 1
ATOM 497 C C . GLY A 1 86 ? 18.714 69.956 48.617 1.00 12.12 66 GLY A C 1
ATOM 498 O O . GLY A 1 86 ? 18.242 71.072 48.823 1.00 11.58 66 GLY A O 1
ATOM 499 N N . LEU A 1 87 ? 19.202 69.574 47.439 1.00 12.28 67 LEU A N 1
ATOM 500 C CA . LEU A 1 87 ? 19.211 70.453 46.276 1.00 12.61 67 LEU A CA 1
ATOM 501 C C . LEU A 1 87 ? 18.367 69.845 45.166 1.00 12.71 67 LEU A C 1
ATOM 502 O O . LEU A 1 87 ? 18.352 68.627 44.982 1.00 13.32 67 LEU A O 1
ATOM 507 N N . ASP A 1 88 ? 17.675 70.699 44.418 1.00 13.06 68 ASP A N 1
ATOM 508 C CA . ASP A 1 88 ? 16.822 70.231 43.325 1.00 14.32 68 ASP A CA 1
ATOM 509 C C . ASP A 1 88 ? 16.559 71.346 42.325 1.00 15.19 68 ASP A C 1
ATOM 510 O O . ASP A 1 88 ? 16.479 72.516 42.696 1.00 16.25 68 ASP A O 1
ATOM 515 N N . LEU A 1 89 ? 16.410 70.971 41.057 1.00 16.75 69 LEU A N 1
ATOM 516 C CA . LEU A 1 89 ? 16.179 71.932 39.975 1.00 18.78 69 LEU A CA 1
ATOM 517 C C . LEU A 1 89 ? 14.767 72.535 40.045 1.00 19.16 69 LEU A C 1
ATOM 518 O O . LEU A 1 89 ? 14.538 73.647 39.563 1.00 22.62 69 LEU A O 1
ATOM 523 N N . SER A 1 90 ? 13.837 71.798 40.655 1.00 16.90 70 SER A N 1
ATOM 524 C CA . SER A 1 90 ? 12.425 72.188 40.710 1.00 17.92 70 SER A CA 1
ATOM 525 C C . SER A 1 90 ? 12.112 73.069 41.932 1.00 17.70 70 SER A C 1
ATOM 526 O O . SER A 1 90 ? 12.174 72.589 43.070 1.00 18.40 70 SER A O 1
ATOM 529 N N . PRO A 1 91 ? 11.765 74.356 41.709 1.00 19.23 71 PRO A N 1
ATOM 530 C CA . PRO A 1 91 ? 11.383 75.176 42.863 1.00 17.73 71 PRO A CA 1
ATOM 531 C C . PRO A 1 91 ? 10.114 74.682 43.563 1.00 17.41 71 PRO A C 1
ATOM 532 O O . PRO A 1 91 ? 9.954 74.915 44.761 1.00 19.33 71 PRO A O 1
ATOM 536 N N . THR A 1 92 ? 9.230 73.999 42.834 1.00 17.16 72 THR A N 1
ATOM 537 C CA . THR A 1 92 ? 8.013 73.453 43.436 1.00 17.58 72 THR A CA 1
ATOM 538 C C . THR A 1 92 ? 8.357 72.341 44.439 1.00 16.38 72 THR A C 1
ATOM 539 O O . THR A 1 92 ? 7.823 72.321 45.543 1.00 20.12 72 THR A O 1
ATOM 543 N N . ALA A 1 93 ? 9.263 71.436 44.067 1.00 14.37 73 ALA A N 1
ATOM 544 C CA . ALA A 1 93 ? 9.708 70.381 44.992 1.00 14.49 73 ALA A CA 1
ATOM 545 C C . ALA A 1 93 ? 10.323 70.969 46.263 1.00 14.90 73 ALA A C 1
ATOM 546 O O . ALA A 1 93 ? 10.014 70.542 47.375 1.00 18.40 73 ALA A O 1
ATOM 548 N N . ILE A 1 94 ? 11.196 71.952 46.081 1.00 15.40 74 ILE A N 1
ATOM 549 C CA . ILE A 1 94 ? 11.885 72.595 47.197 1.00 13.81 74 ILE A CA 1
ATOM 550 C C . ILE A 1 94 ? 10.892 73.318 48.106 1.00 14.83 74 ILE A C 1
ATOM 551 O O . ILE A 1 94 ? 11.031 73.275 49.329 1.00 13.77 74 ILE A O 1
ATOM 556 N N . SER A 1 95 ? 9.890 73.962 47.507 1.00 16.38 75 SER A N 1
ATOM 557 C CA . SER A 1 95 ? 8.812 74.587 48.274 1.00 16.52 75 SER A CA 1
ATOM 558 C C . SER A 1 95 ? 8.123 73.540 49.152 1.00 16.14 75 SER A C 1
ATOM 559 O O . SER A 1 95 ? 7.861 73.782 50.333 1.00 16.53 75 SER A O 1
ATOM 562 N N . VAL A 1 96 ? 7.851 72.373 48.574 1.00 15.84 76 VAL A N 1
ATOM 563 C CA . VAL A 1 96 ? 7.204 71.278 49.303 1.00 16.76 76 VAL A CA 1
ATOM 564 C C . VAL A 1 96 ? 8.099 70.757 50.430 1.00 16.53 76 VAL A C 1
ATOM 565 O O . VAL A 1 96 ? 7.636 70.555 51.554 1.00 18.54 76 VAL A O 1
ATOM 569 N N . ALA A 1 97 ? 9.372 70.526 50.123 1.00 14.99 77 ALA A N 1
ATOM 570 C CA . ALA A 1 97 ? 10.313 70.035 51.123 1.00 14.13 77 ALA A CA 1
ATOM 571 C C . ALA A 1 97 ? 10.434 71.010 52.296 1.00 15.34 77 ALA A C 1
ATOM 572 O O . ALA A 1 97 ? 10.457 70.596 53.460 1.00 18.25 77 ALA A O 1
ATOM 574 N N . ARG A 1 98 ? 10.511 72.303 51.980 1.00 16.12 78 ARG A N 1
ATOM 575 C CA . ARG A 1 98 ? 10.569 73.341 53.005 1.00 15.22 78 ARG A CA 1
ATOM 576 C C . ARG A 1 98 ? 9.325 73.327 53.902 1.00 14.96 78 ARG A C 1
ATOM 577 O O . ARG A 1 98 ? 9.444 73.449 55.120 1.00 15.44 78 ARG A O 1
ATOM 585 N N . ASP A 1 99 ? 8.141 73.166 53.303 1.00 16.22 79 ASP A N 1
ATOM 586 C CA . ASP A 1 99 ? 6.903 73.019 54.074 1.00 16.87 79 ASP A CA 1
ATOM 587 C C . ASP A 1 99 ? 6.940 71.797 54.994 1.00 15.02 79 ASP A C 1
ATOM 588 O O . ASP A 1 99 ? 6.477 71.870 56.129 1.00 15.88 79 ASP A O 1
ATOM 593 N N . LYS A 1 100 ? 7.465 70.673 54.502 1.00 14.09 80 LYS A N 1
ATOM 594 C CA . LYS A 1 100 ? 7.597 69.460 55.322 1.00 14.05 80 LYS A CA 1
ATOM 595 C C . LYS A 1 100 ? 8.555 69.675 56.492 1.00 14.21 80 LYS A C 1
ATOM 596 O O . LYS A 1 100 ? 8.283 69.249 57.620 1.00 15.06 80 LYS A O 1
ATOM 602 N N . ALA A 1 101 ? 9.680 70.329 56.215 1.00 13.01 81 ALA A N 1
ATOM 603 C CA . ALA A 1 101 ? 10.644 70.679 57.258 1.00 14.09 81 ALA A CA 1
ATOM 604 C C . ALA A 1 101 ? 9.987 71.526 58.352 1.00 14.71 81 ALA A C 1
ATOM 605 O O . ALA A 1 101 ? 10.178 71.272 59.543 1.00 15.31 81 ALA A O 1
ATOM 607 N N . ASP A 1 102 ? 9.206 72.525 57.942 1.00 16.36 82 ASP A N 1
ATOM 608 C CA . ASP A 1 102 ? 8.490 73.391 58.883 1.00 17.89 82 ASP A CA 1
ATOM 609 C C . ASP A 1 102 ? 7.499 72.615 59.753 1.00 17.39 82 ASP A C 1
ATOM 610 O O . ASP A 1 102 ? 7.482 72.776 60.971 1.00 17.88 82 ASP A O 1
ATOM 615 N N . ALA A 1 103 ? 6.677 71.783 59.120 1.00 16.78 83 ALA A N 1
ATOM 616 C CA . ALA A 1 103 ? 5.688 70.971 59.827 1.00 17.25 83 ALA A CA 1
ATOM 617 C C . ALA A 1 103 ? 6.332 69.977 60.801 1.00 17.19 83 ALA A C 1
ATOM 618 O O . ALA A 1 103 ? 5.848 69.798 61.919 1.00 22.20 83 ALA A O 1
ATOM 620 N N . ARG A 1 104 ? 7.415 69.335 60.371 1.00 16.22 84 ARG A N 1
ATOM 621 C CA . ARG A 1 104 ? 8.104 68.348 61.199 1.00 17.05 84 ARG A CA 1
ATOM 622 C C . ARG A 1 104 ? 9.037 68.977 62.231 1.00 17.11 84 ARG A C 1
ATOM 623 O O . ARG A 1 104 ? 9.406 68.318 63.202 1.00 19.94 84 ARG A O 1
ATOM 631 N N . GLY A 1 105 ? 9.417 70.239 62.023 1.00 18.28 85 GLY A N 1
ATOM 632 C CA . GLY A 1 105 ? 10.322 70.935 62.936 1.00 17.52 85 GLY A CA 1
ATOM 633 C C . GLY A 1 105 ? 11.757 70.451 62.818 1.00 16.93 85 GLY A C 1
ATOM 634 O O . GLY A 1 105 ? 12.438 70.260 63.823 1.00 18.17 85 GLY A O 1
ATOM 635 N N . LEU A 1 106 ? 12.209 70.247 61.581 1.00 16.35 86 LEU A N 1
ATOM 636 C CA . LEU A 1 106 ? 13.569 69.792 61.300 1.00 19.34 86 LEU A CA 1
ATOM 637 C C . LEU A 1 106 ? 14.290 70.848 60.479 1.00 18.76 86 LEU A C 1
ATOM 638 O O . LEU A 1 106 ? 13.664 71.564 59.697 1.00 22.21 86 LEU A O 1
ATOM 643 N N . GLY A 1 107 ? 15.605 70.943 60.666 1.00 20.31 87 GLY A N 1
ATOM 644 C CA . GLY A 1 107 ? 16.406 72.029 60.099 1.00 20.56 87 GLY A CA 1
ATOM 645 C C . GLY A 1 107 ? 17.291 71.615 58.938 1.00 20.09 87 GLY A C 1
ATOM 646 O O . GLY A 1 107 ? 18.482 71.937 58.907 1.00 25.23 87 GLY A O 1
ATOM 647 N N . ALA A 1 108 ? 16.711 70.908 57.975 1.00 19.80 88 ALA A N 1
ATOM 648 C CA . ALA A 1 108 ? 17.412 70.595 56.734 1.00 18.22 88 ALA A CA 1
ATOM 649 C C . ALA A 1 108 ? 17.401 71.812 55.815 1.00 17.23 88 ALA A C 1
ATOM 650 O O . ALA A 1 108 ? 16.401 72.542 55.742 1.00 21.04 88 ALA A O 1
ATOM 652 N N . VAL A 1 109 ? 18.517 72.022 55.120 1.00 15.78 89 VAL A N 1
ATOM 653 C CA . VAL A 1 109 ? 18.636 73.095 54.142 1.00 15.83 89 VAL A CA 1
ATOM 654 C C . VAL A 1 109 ? 18.109 72.592 52.805 1.00 15.33 89 VAL A C 1
ATOM 655 O O . VAL A 1 109 ? 18.605 71.605 52.276 1.00 15.47 89 VAL A O 1
ATOM 659 N N . PHE A 1 110 ? 17.102 73.277 52.269 1.00 13.90 90 PHE A N 1
ATOM 660 C CA . PHE A 1 110 ? 16.570 72.976 50.946 1.00 13.29 90 PHE A CA 1
ATOM 661 C C . PHE A 1 110 ? 16.722 74.206 50.056 1.00 13.89 90 PHE A C 1
ATOM 662 O O . PHE A 1 110 ? 16.291 75.297 50.426 1.00 13.15 90 PHE A O 1
ATOM 670 N N . GLU A 1 111 ? 17.355 74.029 48.898 1.00 15.45 91 GLU A N 1
ATOM 671 C CA . GLU A 1 111 ? 17.550 75.127 47.945 1.00 16.11 91 GLU A CA 1
ATOM 672 C C . GLU A 1 111 ? 17.497 74.628 46.502 1.00 14.34 91 GLU A C 1
ATOM 673 O O . GLU A 1 111 ? 17.783 73.460 46.216 1.00 13.91 91 GLU A O 1
ATOM 679 N N . VAL A 1 112 ? 17.111 75.526 45.602 1.00 15.65 92 VAL A N 1
ATOM 680 C CA . VAL A 1 112 ? 17.113 75.236 44.171 1.00 15.48 92 VAL A CA 1
ATOM 681 C C . VAL A 1 112 ? 18.546 75.273 43.639 1.00 15.89 92 VAL A C 1
ATOM 682 O O . VAL A 1 112 ? 19.306 76.191 43.941 1.00 18.08 92 VAL A O 1
ATOM 686 N N . ALA A 1 113 ? 18.910 74.261 42.860 1.00 16.03 93 ALA A N 1
ATOM 687 C CA . ALA A 1 113 ? 20.218 74.213 42.216 1.00 16.72 93 ALA A CA 1
ATOM 688 C C . ALA A 1 113 ? 20.212 73.227 41.055 1.00 18.31 93 ALA A C 1
ATOM 689 O O . ALA A 1 113 ? 19.505 72.219 41.085 1.00 20.02 93 ALA A O 1
ATOM 691 N N . ASP A 1 114 ? 21.002 73.537 40.032 1.00 19.48 94 ASP A N 1
ATOM 692 C CA . ASP A 1 114 ? 21.255 72.612 38.934 1.00 18.94 94 ASP A CA 1
ATOM 693 C C . ASP A 1 114 ? 22.446 71.724 39.287 1.00 16.17 94 ASP A C 1
ATOM 694 O O . ASP A 1 114 ? 23.577 72.199 39.412 1.00 17.16 94 ASP A O 1
ATOM 699 N N . ALA A 1 115 ? 22.186 70.428 39.420 1.00 16.44 95 ALA A N 1
ATOM 700 C CA . ALA A 1 115 ? 23.203 69.445 39.795 1.00 16.89 95 ALA A CA 1
ATOM 701 C C . ALA A 1 115 ? 24.305 69.268 38.750 1.00 17.59 95 ALA A C 1
ATOM 702 O O . ALA A 1 115 ? 25.334 68.659 39.036 1.00 19.75 95 ALA A O 1
ATOM 704 N N . LEU A 1 116 ? 24.085 69.779 37.541 1.00 18.91 96 LEU A N 1
ATOM 705 C CA . LEU A 1 116 ? 25.128 69.807 36.515 1.00 17.75 96 LEU A CA 1
ATOM 706 C C . LEU A 1 116 ? 26.039 71.027 36.661 1.00 18.70 96 LEU A C 1
ATOM 707 O O . LEU A 1 116 ? 27.035 71.147 35.943 1.00 21.48 96 LEU A O 1
ATOM 712 N N . ASP A 1 117 ? 25.697 71.921 37.590 1.00 19.25 97 ASP A N 1
ATOM 713 C CA . ASP A 1 117 ? 26.414 73.173 37.788 1.00 20.66 97 ASP A CA 1
ATOM 714 C C . ASP A 1 117 ? 26.971 73.246 39.216 1.00 20.27 97 ASP A C 1
ATOM 715 O O . ASP A 1 117 ? 28.181 73.142 39.422 1.00 20.47 97 ASP A O 1
ATOM 720 N N . LEU A 1 118 ? 26.080 73.401 40.194 1.00 21.67 98 LEU A N 1
ATOM 721 C CA . LEU A 1 118 ? 26.442 73.542 41.616 1.00 19.46 98 LEU A CA 1
ATOM 722 C C . LEU A 1 118 ? 27.483 74.631 41.933 1.00 21.48 98 LEU A C 1
ATOM 723 O O . LEU A 1 118 ? 28.281 74.484 42.859 1.00 24.95 98 LEU A O 1
ATOM 728 N N . THR A 1 119 ? 27.458 75.731 41.179 1.00 25.20 99 THR A N 1
ATOM 729 C CA . THR A 1 119 ? 28.255 76.911 41.518 1.00 26.01 99 THR A CA 1
ATOM 730 C C . THR A 1 119 ? 27.828 77.452 42.881 1.00 24.78 99 THR A C 1
ATOM 731 O O . THR A 1 119 ? 26.638 77.486 43.193 1.00 26.56 99 THR A O 1
ATOM 735 N N . GLY A 1 120 ? 28.800 77.872 43.686 1.00 23.74 100 GLY A N 1
ATOM 736 C CA . GLY A 1 120 ? 28.534 78.391 45.026 1.00 23.35 100 GLY A CA 1
ATOM 737 C C . GLY A 1 120 ? 28.580 77.360 46.143 1.00 21.98 100 GLY A C 1
ATOM 738 O O . GLY A 1 120 ? 28.593 77.725 47.317 1.00 26.09 100 GLY A O 1
ATOM 739 N N . TRP A 1 121 ? 28.615 76.076 45.784 1.00 19.51 101 TRP A N 1
ATOM 740 C CA . TRP A 1 121 ? 28.626 74.989 46.760 1.00 18.63 101 TRP A CA 1
ATOM 741 C C . TRP A 1 121 ? 29.979 74.271 46.786 1.00 16.75 101 TRP A C 1
ATOM 742 O O . TRP A 1 121 ? 30.050 73.085 47.116 1.00 16.54 101 TRP A O 1
ATOM 753 N N . GLU A 1 122 ? 31.051 75.000 46.482 1.00 17.75 102 GLU A N 1
ATOM 754 C CA . GLU A 1 122 ? 32.374 74.396 46.283 1.00 19.20 102 GLU A CA 1
ATOM 755 C C . GLU A 1 122 ? 32.907 73.773 47.572 1.00 18.32 102 GLU A C 1
ATOM 756 O O . GLU A 1 122 ? 32.936 74.426 48.618 1.00 16.06 102 GLU A O 1
ATOM 762 N N . GLU A 1 123 ? 33.322 72.509 47.485 1.00 18.41 103 GLU A N 1
ATOM 763 C CA . GLU A 1 123 ? 33.919 71.789 48.615 1.00 18.93 103 GLU A CA 1
ATOM 764 C C . GLU A 1 123 ? 33.129 71.985 49.916 1.00 16.89 103 GLU A C 1
ATOM 765 O O . GLU A 1 123 ? 33.683 72.336 50.962 1.00 18.38 103 GLU A O 1
ATOM 771 N N . ARG A 1 124 ? 31.823 71.754 49.824 1.00 15.31 104 ARG A N 1
ATOM 772 C CA . ARG A 1 124 ? 30.919 71.906 50.960 1.00 15.24 104 ARG A CA 1
ATOM 773 C C . ARG A 1 124 ? 30.553 70.581 51.629 1.00 14.01 104 ARG A C 1
ATOM 774 O O . ARG A 1 124 ? 30.277 70.566 52.829 1.00 16.89 104 ARG A O 1
ATOM 782 N N . PHE A 1 125 ? 30.568 69.477 50.877 1.00 11.38 105 PHE A N 1
ATOM 783 C CA . PHE A 1 125 ? 29.938 68.235 51.339 1.00 11.79 105 PHE A CA 1
ATOM 784 C C . PHE A 1 125 ? 30.907 67.081 51.577 1.00 11.22 105 PHE A C 1
ATOM 785 O O . PHE A 1 125 ? 31.877 66.912 50.844 1.00 12.08 105 PHE A O 1
ATOM 793 N N . ASP A 1 126 ? 30.625 66.307 52.627 1.00 11.07 106 ASP A N 1
ATOM 794 C CA . ASP A 1 126 ? 31.405 65.109 52.990 1.00 11.01 106 ASP A CA 1
ATOM 795 C C . ASP A 1 126 ? 30.768 63.820 52.476 1.00 10.99 106 ASP A C 1
ATOM 796 O O . ASP A 1 126 ? 31.463 62.822 52.232 1.00 9.86 106 ASP A O 1
ATOM 801 N N . THR A 1 127 ? 29.441 63.829 52.346 1.00 10.35 107 THR A N 1
ATOM 802 C CA . THR A 1 127 ? 28.730 62.696 51.778 1.00 10.59 107 THR A CA 1
ATOM 803 C C . THR A 1 127 ? 27.647 63.181 50.831 1.00 10.19 107 THR A C 1
ATOM 804 O O . THR A 1 127 ? 26.976 64.182 51.102 1.00 11.46 107 THR A O 1
ATOM 808 N N . VAL A 1 128 ? 27.485 62.462 49.724 1.00 9.54 108 VAL A N 1
ATOM 809 C CA . VAL A 1 128 ? 26.365 62.679 48.811 1.00 9.47 108 VAL A CA 1
ATOM 810 C C . VAL A 1 128 ? 25.453 61.453 48.817 1.00 9.29 108 VAL A C 1
ATOM 811 O O . VAL A 1 128 ? 25.923 60.309 48.868 1.00 10.47 108 VAL A O 1
ATOM 815 N N . ILE A 1 129 ? 24.144 61.695 48.774 1.00 9.61 109 ILE A N 1
ATOM 816 C CA . ILE A 1 129 ? 23.194 60.643 48.468 1.00 10.06 109 ILE A CA 1
ATOM 817 C C . ILE A 1 129 ? 22.400 61.075 47.244 1.00 9.90 109 ILE A C 1
ATOM 818 O O . ILE A 1 129 ? 22.156 62.269 47.026 1.00 10.58 109 ILE A O 1
ATOM 823 N N . ASP A 1 130 ? 22.034 60.086 46.442 1.00 12.01 110 ASP A N 1
ATOM 824 C CA . ASP A 1 130 ? 21.335 60.290 45.191 1.00 12.33 110 ASP A CA 1
ATOM 825 C C . ASP A 1 130 ? 20.332 59.153 45.061 1.00 12.43 110 ASP A C 1
ATOM 826 O O . ASP A 1 130 ? 20.721 57.993 44.960 1.00 12.97 110 ASP A O 1
ATOM 831 N N . SER A 1 131 ? 19.049 59.494 45.099 1.00 13.39 111 SER A N 1
ATOM 832 C CA . SER A 1 131 ? 17.997 58.546 44.767 1.00 12.87 111 SER A CA 1
ATOM 833 C C . SER A 1 131 ? 17.300 59.038 43.510 1.00 12.81 111 SER A C 1
ATOM 834 O O . SER A 1 131 ? 16.422 59.895 43.572 1.00 12.85 111 SER A O 1
ATOM 837 N N . GLY A 1 132 ? 17.738 58.518 42.369 1.00 13.31 112 GLY A N 1
ATOM 838 C CA . GLY A 1 132 ? 17.036 58.703 41.111 1.00 12.98 112 GLY A CA 1
ATOM 839 C C . GLY A 1 132 ? 17.273 60.001 40.364 1.00 13.19 112 GLY A C 1
ATOM 840 O O . GLY A 1 132 ? 16.462 60.371 39.511 1.00 14.28 112 GLY A O 1
ATOM 841 N N . LEU A 1 133 ? 18.377 60.691 40.665 1.00 12.36 113 LEU A N 1
ATOM 842 C CA . LEU A 1 133 ? 18.816 61.823 39.846 1.00 11.87 113 LEU A CA 1
ATOM 843 C C . LEU A 1 133 ? 19.782 61.340 38.768 1.00 12.31 113 LEU A C 1
ATOM 844 O O . LEU A 1 133 ? 19.579 61.612 37.588 1.00 13.65 113 LEU A O 1
ATOM 849 N N . ALA A 1 134 ? 20.831 60.630 39.182 1.00 12.62 114 ALA A N 1
ATOM 850 C CA . ALA A 1 134 ? 21.853 60.119 38.255 1.00 13.47 114 ALA A CA 1
ATOM 851 C C . ALA A 1 134 ? 21.256 59.319 37.103 1.00 16.46 114 ALA A C 1
ATOM 852 O O . ALA A 1 134 ? 21.716 59.429 35.968 1.00 18.34 114 ALA A O 1
ATOM 854 N N . HIS A 1 135 ? 20.238 58.513 37.387 1.00 18.34 115 HIS A N 1
ATOM 855 C CA . HIS A 1 135 ? 19.647 57.677 36.342 1.00 18.53 115 HIS A CA 1
ATOM 856 C C . HIS A 1 135 ? 18.872 58.477 35.276 1.00 19.39 115 HIS A C 1
ATOM 857 O O . HIS A 1 135 ? 18.501 57.920 34.250 1.00 22.22 115 HIS A O 1
ATOM 864 N N . THR A 1 136 ? 18.660 59.777 35.507 1.00 17.75 116 THR A N 1
ATOM 865 C CA . THR A 1 136 ? 18.102 60.664 34.481 1.00 18.78 116 THR A CA 1
ATOM 866 C C . THR A 1 136 ? 19.180 61.170 33.524 1.00 19.20 116 THR A C 1
ATOM 867 O O . THR A 1 136 ? 18.863 61.673 32.445 1.00 22.74 116 THR A O 1
ATOM 871 N N . PHE A 1 137 ? 20.445 61.053 33.926 1.00 17.86 117 PHE A N 1
ATOM 872 C CA . PHE A 1 137 ? 21.572 61.534 33.123 1.00 20.02 117 PHE A CA 1
ATOM 873 C C . PHE A 1 137 ? 22.191 60.406 32.301 1.00 21.77 117 PHE A C 1
ATOM 874 O O . PHE A 1 137 ? 22.344 59.276 32.778 1.00 22.32 117 PHE A O 1
ATOM 882 N N . GLU A 1 138 ? 22.575 60.739 31.074 1.00 26.40 118 GLU A N 1
ATOM 883 C CA . GLU A 1 138 ? 23.132 59.770 30.136 1.00 29.71 118 GLU A CA 1
ATOM 884 C C . GLU A 1 138 ? 24.336 60.361 29.413 1.00 31.64 118 GLU A C 1
ATOM 885 O O . GLU A 1 138 ? 24.353 61.550 29.091 1.00 32.60 118 GLU A O 1
ATOM 891 N N . GLY A 1 139 ? 25.346 59.525 29.179 1.00 31.30 119 GLY A N 1
ATOM 892 C CA . GLY A 1 139 ? 26.526 59.917 28.410 1.00 32.19 119 GLY A CA 1
ATOM 893 C C . GLY A 1 139 ? 27.337 61.023 29.060 1.00 30.26 119 GLY A C 1
ATOM 894 O O . GLY A 1 139 ? 27.822 60.870 30.184 1.00 32.02 119 GLY A O 1
ATOM 895 N N . ASP A 1 140 ? 27.477 62.142 28.352 1.00 30.77 120 ASP A N 1
ATOM 896 C CA . ASP A 1 140 ? 28.275 63.276 28.828 1.00 32.23 120 ASP A CA 1
ATOM 897 C C . ASP A 1 140 ? 27.597 64.054 29.957 1.00 28.86 120 ASP A C 1
ATOM 898 O O . ASP A 1 140 ? 28.271 64.736 30.727 1.00 30.44 120 ASP A O 1
ATOM 903 N N . ARG A 1 141 ? 26.273 63.955 30.050 1.00 26.28 121 ARG A N 1
ATOM 904 C CA . ARG A 1 141 ? 25.518 64.625 31.108 1.00 24.56 121 ARG A CA 1
ATOM 905 C C . ARG A 1 141 ? 25.773 63.965 32.465 1.00 22.90 121 ARG A C 1
ATOM 906 O O . ARG A 1 141 ? 25.853 64.648 33.489 1.00 24.00 121 ARG A O 1
ATOM 914 N N . LEU A 1 142 ? 25.905 62.640 32.465 1.00 21.68 122 LEU A N 1
ATOM 915 C CA . LEU A 1 142 ? 26.267 61.905 33.679 1.00 21.60 122 LEU A CA 1
ATOM 916 C C . LEU A 1 142 ? 27.679 62.275 34.147 1.00 23.36 122 LEU A C 1
ATOM 917 O O . LEU A 1 142 ? 27.943 62.316 35.349 1.00 26.94 122 LEU A O 1
ATOM 922 N N . ARG A 1 143 ? 28.582 62.544 33.203 1.00 24.32 123 ARG A N 1
ATOM 923 C CA . ARG A 1 143 ? 29.942 62.978 33.548 1.00 24.10 123 ARG A CA 1
ATOM 924 C C . ARG A 1 143 ? 29.988 64.428 34.043 1.00 24.07 123 ARG A C 1
ATOM 925 O O . ARG A 1 143 ? 30.803 64.760 34.908 1.00 24.26 123 ARG A O 1
ATOM 933 N N . ALA A 1 144 ? 29.122 65.285 33.503 1.00 22.38 124 ALA A N 1
ATOM 934 C CA . ALA A 1 144 ? 28.996 66.661 33.999 1.00 20.93 124 ALA A CA 1
ATOM 935 C C . ALA A 1 144 ? 28.503 66.657 35.446 1.00 19.39 124 ALA A C 1
ATOM 936 O O . ALA A 1 144 ? 28.959 67.451 36.271 1.00 20.11 124 ALA A O 1
ATOM 938 N N . TYR A 1 145 ? 27.570 65.754 35.738 1.00 19.51 125 TYR A N 1
ATOM 939 C CA . TYR A 1 145 ? 27.051 65.563 37.092 1.00 17.75 125 TYR A CA 1
ATOM 940 C C . TYR A 1 145 ? 28.154 65.069 38.033 1.00 16.72 125 TYR A C 1
ATOM 941 O O . TYR A 1 145 ? 28.335 65.611 39.127 1.00 15.43 125 TYR A O 1
ATOM 950 N N . ALA A 1 146 ? 28.899 64.058 37.589 1.00 17.44 126 ALA A N 1
ATOM 951 C CA . ALA A 1 146 ? 30.042 63.545 38.346 1.00 18.76 126 ALA A CA 1
ATOM 952 C C . ALA A 1 146 ? 31.022 64.667 38.690 1.00 17.02 126 ALA A C 1
ATOM 953 O O . ALA A 1 146 ? 31.465 64.784 39.835 1.00 17.90 126 ALA A O 1
ATOM 955 N N . THR A 1 147 ? 31.333 65.498 37.696 1.00 17.68 127 THR A N 1
ATOM 956 C CA . THR A 1 147 ? 32.257 66.613 37.865 1.00 18.77 127 THR A CA 1
ATOM 957 C C . THR A 1 147 ? 31.703 67.678 38.806 1.00 16.49 127 THR A C 1
ATOM 958 O O . THR A 1 147 ? 32.427 68.201 39.639 1.00 16.81 127 THR A O 1
ATOM 962 N N . ALA A 1 148 ? 30.420 68.001 38.659 1.00 16.59 128 ALA A N 1
ATOM 963 C CA . ALA A 1 148 ? 29.777 68.995 39.517 1.00 16.31 128 ALA A CA 1
ATOM 964 C C . ALA A 1 148 ? 29.809 68.521 40.966 1.00 16.02 128 ALA A C 1
ATOM 965 O O . ALA A 1 148 ? 30.126 69.293 41.881 1.00 17.39 128 ALA A O 1
ATOM 967 N N . LEU A 1 149 ? 29.490 67.244 41.166 1.00 16.17 129 LEU A N 1
ATOM 968 C CA . LEU A 1 149 ? 29.596 66.624 42.487 1.00 15.13 129 LEU A CA 1
ATOM 969 C C . LEU A 1 149 ? 31.021 66.695 43.017 1.00 14.92 129 LEU A C 1
ATOM 970 O O . LEU A 1 149 ? 31.229 66.981 44.190 1.00 15.05 129 LEU A O 1
ATOM 975 N N . HIS A 1 150 ? 32.001 66.438 42.152 1.00 15.04 130 HIS A N 1
ATOM 976 C CA . HIS A 1 150 ? 33.405 66.519 42.553 1.00 14.92 130 HIS A CA 1
ATOM 977 C C . HIS A 1 150 ? 33.764 67.918 43.060 1.00 15.65 130 HIS A C 1
ATOM 978 O O . HIS A 1 150 ? 34.442 68.059 44.081 1.00 15.21 130 HIS A O 1
ATOM 985 N N . ARG A 1 151 ? 33.293 68.942 42.353 1.00 15.03 131 ARG A N 1
ATOM 986 C CA . ARG A 1 151 ? 33.550 70.329 42.734 1.00 15.72 131 ARG A CA 1
ATOM 987 C C . ARG A 1 151 ? 32.884 70.682 44.064 1.00 14.02 131 ARG A C 1
ATOM 988 O O . ARG A 1 151 ? 33.464 71.405 44.879 1.00 16.60 131 ARG A O 1
ATOM 996 N N . ALA A 1 152 ? 31.677 70.157 44.281 1.00 12.16 132 ALA A N 1
ATOM 997 C CA . ALA A 1 152 ? 30.890 70.480 45.471 1.00 12.57 132 ALA A CA 1
ATOM 998 C C . ALA A 1 152 ? 31.275 69.660 46.708 1.00 12.49 132 ALA A C 1
ATOM 999 O O . ALA A 1 152 ? 30.832 69.956 47.824 1.00 13.61 132 ALA A O 1
ATOM 1001 N N . CYS A 1 153 ? 32.095 68.634 46.511 1.00 13.24 133 CYS A N 1
ATOM 1002 C CA . CYS A 1 153 ? 32.502 67.740 47.592 1.00 13.38 133 CYS A CA 1
ATOM 1003 C C . CYS A 1 153 ? 33.876 68.094 48.164 1.00 13.03 133 CYS A C 1
ATOM 1004 O O . CYS A 1 153 ? 34.786 68.535 47.450 1.00 15.82 133 CYS A O 1
ATOM 1007 N N . ARG A 1 154 ? 34.016 67.880 49.466 1.00 12.59 134 ARG A N 1
ATOM 1008 C CA . ARG A 1 154 ? 35.311 67.976 50.122 1.00 13.44 134 ARG A CA 1
ATOM 1009 C C . ARG A 1 154 ? 36.194 66.821 49.664 1.00 12.88 134 ARG A C 1
ATOM 1010 O O . ARG A 1 154 ? 35.693 65.775 49.257 1.00 13.42 134 ARG A O 1
ATOM 1018 N N . PRO A 1 155 ? 37.519 67.007 49.712 1.00 13.10 135 PRO A N 1
ATOM 1019 C CA . PRO A 1 155 ? 38.371 65.910 49.264 1.00 12.82 135 PRO A CA 1
ATOM 1020 C C . PRO A 1 155 ? 38.168 64.665 50.128 1.00 11.92 135 PRO A C 1
ATOM 1021 O O . PRO A 1 155 ? 38.061 64.783 51.345 1.00 13.36 135 PRO A O 1
ATOM 1025 N N . GLY A 1 156 ? 38.088 63.495 49.499 1.00 11.01 136 GLY A N 1
ATOM 1026 C CA . GLY A 1 156 ? 37.827 62.242 50.226 1.00 11.08 136 GLY A CA 1
ATOM 1027 C C . GLY A 1 156 ? 36.366 61.973 50.567 1.00 11.31 136 GLY A C 1
ATOM 1028 O O . GLY A 1 156 ? 36.066 60.978 51.234 1.00 11.31 136 GLY A O 1
ATOM 1029 N N . ALA A 1 157 ? 35.459 62.844 50.112 1.00 11.07 137 ALA A N 1
ATOM 1030 C CA . ALA A 1 157 ? 34.021 62.663 50.319 1.00 11.00 137 ALA A CA 1
ATOM 1031 C C . ALA A 1 157 ? 33.538 61.379 49.653 1.00 10.99 137 ALA A C 1
ATOM 1032 O O . ALA A 1 157 ? 34.195 60.864 48.750 1.00 11.11 137 ALA A O 1
ATOM 1034 N N . VAL A 1 158 ? 32.378 60.880 50.078 1.00 10.95 138 VAL A N 1
ATOM 1035 C CA . VAL A 1 158 ? 31.801 59.688 49.470 1.00 10.47 138 VAL A CA 1
ATOM 1036 C C . VAL A 1 158 ? 30.432 60.001 48.873 1.00 10.16 138 VAL A C 1
ATOM 1037 O O . VAL A 1 158 ? 29.586 60.613 49.523 1.00 11.04 138 VAL A O 1
ATOM 1041 N N . ALA A 1 159 ? 30.226 59.556 47.639 1.00 10.58 139 ALA A N 1
ATOM 1042 C CA . ALA A 1 159 ? 28.946 59.736 46.964 1.00 9.10 139 ALA A CA 1
ATOM 1043 C C . ALA A 1 159 ? 28.275 58.389 46.779 1.00 9.52 139 ALA A C 1
ATOM 1044 O O . ALA A 1 159 ? 28.887 57.439 46.279 1.00 11.05 139 ALA A O 1
ATOM 1046 N N . HIS A 1 160 ? 27.012 58.329 47.195 1.00 9.48 140 HIS A N 1
ATOM 1047 C CA . HIS A 1 160 ? 26.183 57.158 47.065 1.00 10.32 140 HIS A CA 1
ATOM 1048 C C . HIS A 1 160 ? 25.132 57.453 46.016 1.00 10.98 140 HIS A C 1
ATOM 1049 O O . HIS A 1 160 ? 24.460 58.494 46.083 1.00 11.31 140 HIS A O 1
ATOM 1056 N N . ILE A 1 161 ? 24.973 56.525 45.076 1.00 11.84 141 ILE A N 1
ATOM 1057 C CA . ILE A 1 161 ? 24.062 56.688 43.957 1.00 11.33 141 ILE A CA 1
ATOM 1058 C C . ILE A 1 161 ? 23.151 55.461 43.807 1.00 11.37 141 ILE A C 1
ATOM 1059 O O . ILE A 1 161 ? 23.618 54.354 43.523 1.00 11.81 141 ILE A O 1
ATOM 1064 N N . LEU A 1 162 ? 21.851 55.684 43.994 1.00 10.97 142 LEU A N 1
ATOM 1065 C CA . LEU A 1 162 ? 20.840 54.653 43.839 1.00 10.95 142 LEU A CA 1
ATOM 1066 C C . LEU A 1 162 ? 20.178 54.832 42.475 1.00 11.85 142 LEU A C 1
ATOM 1067 O O . LEU A 1 162 ? 19.461 55.800 42.253 1.00 13.85 142 LEU A O 1
ATOM 1072 N N . SER A 1 163 ? 20.427 53.883 41.576 1.00 13.65 143 SER A N 1
ATOM 1073 C CA . SER A 1 163 ? 20.054 54.000 40.171 1.00 14.23 143 SER A CA 1
ATOM 1074 C C . SER A 1 163 ? 19.250 52.765 39.782 1.00 14.74 143 SER A C 1
ATOM 1075 O O . SER A 1 163 ? 19.588 51.651 40.169 1.00 16.30 143 SER A O 1
ATOM 1078 N N . ILE A 1 164 ? 18.171 52.966 39.034 1.00 14.70 144 ILE A N 1
ATOM 1079 C CA . ILE A 1 164 ? 17.327 51.863 38.620 1.00 15.71 144 ILE A CA 1
ATOM 1080 C C . ILE A 1 164 ? 18.080 51.100 37.534 1.00 15.70 144 ILE A C 1
ATOM 1081 O O . ILE A 1 164 ? 18.705 51.711 36.663 1.00 18.60 144 ILE A O 1
ATOM 1086 N N . SER A 1 165 ? 18.049 49.773 37.609 1.00 16.88 145 SER A N 1
ATOM 1087 C CA . SER A 1 165 ? 18.657 48.926 36.591 1.00 19.55 145 SER A CA 1
ATOM 1088 C C . SER A 1 165 ? 17.683 48.735 35.436 1.00 19.94 145 SER A C 1
ATOM 1089 O O . SER A 1 165 ? 16.537 49.162 35.515 1.00 22.52 145 SER A O 1
ATOM 1092 N N . ASP A 1 166 ? 18.137 48.094 34.362 1.00 23.12 146 ASP A N 1
ATOM 1093 C CA . ASP A 1 166 ? 17.233 47.715 33.271 1.00 25.19 146 ASP A CA 1
ATOM 1094 C C . ASP A 1 166 ? 16.169 46.732 33.770 1.00 24.35 146 ASP A C 1
ATOM 1095 O O . ASP A 1 166 ? 15.005 46.811 33.373 1.00 26.22 146 ASP A O 1
ATOM 1100 N N . ARG A 1 167 ? 16.584 45.811 34.638 1.00 24.64 147 ARG A N 1
ATOM 1101 C CA . ARG A 1 167 ? 15.668 44.866 35.285 1.00 25.78 147 ARG A CA 1
ATOM 1102 C C . ARG A 1 167 ? 14.600 45.586 36.115 1.00 22.89 147 ARG A C 1
ATOM 1103 O O . ARG A 1 167 ? 13.422 45.231 36.062 1.00 24.56 147 ARG A O 1
ATOM 1111 N N . GLY A 1 168 ? 15.010 46.593 36.881 1.00 19.34 148 GLY A N 1
ATOM 1112 C CA . GLY A 1 168 ? 14.065 47.369 37.677 1.00 14.11 148 GLY A CA 1
ATOM 1113 C C . GLY A 1 168 ? 13.151 48.261 36.860 1.00 16.65 148 GLY A C 1
ATOM 1114 O O . GLY A 1 168 ? 11.958 48.389 37.164 1.00 18.96 148 GLY A O 1
ATOM 1115 N N . SER A 1 169 ? 13.715 48.891 35.833 1.00 18.57 149 SER A N 1
ATOM 1116 C CA . SER A 1 169 ? 12.963 49.796 34.980 1.00 18.24 149 SER A CA 1
ATOM 1117 C C . SER A 1 169 ? 11.938 49.024 34.159 1.00 20.48 149 SER A C 1
ATOM 1118 O O . SER A 1 169 ? 10.835 49.511 33.930 1.00 19.61 149 SER A O 1
ATOM 1121 N N . ALA A 1 170 ? 12.309 47.821 33.723 1.00 22.01 150 ALA A N 1
ATOM 1122 C CA . ALA A 1 170 ? 11.389 46.951 32.991 1.00 23.25 150 ALA A CA 1
ATOM 1123 C C . ALA A 1 170 ? 10.165 46.602 33.843 1.00 22.74 150 ALA A C 1
ATOM 1124 O O . ALA A 1 170 ? 9.044 46.542 33.326 1.00 26.65 150 ALA A O 1
ATOM 1126 N N . GLU A 1 171 ? 10.378 46.383 35.144 1.00 21.73 151 GLU A N 1
ATOM 1127 C CA . GLU A 1 171 ? 9.274 46.081 36.060 1.00 21.19 151 GLU A CA 1
ATOM 1128 C C . GLU A 1 171 ? 8.438 47.323 36.373 1.00 20.51 151 GLU A C 1
ATOM 1129 O O . GLU A 1 171 ? 7.208 47.258 36.382 1.00 20.44 151 GLU A O 1
ATOM 1135 N N . MET A 1 172 ? 9.102 48.443 36.652 1.00 20.68 152 MET A N 1
ATOM 1136 C CA . MET A 1 172 ? 8.401 49.691 36.928 1.00 19.89 152 MET A CA 1
ATOM 1137 C C . MET A 1 172 ? 7.589 50.126 35.707 1.00 17.25 152 MET A C 1
ATOM 1138 O O . MET A 1 172 ? 6.444 50.560 35.843 1.00 19.08 152 MET A O 1
ATOM 1143 N N . GLN A 1 173 ? 8.182 49.988 34.521 1.00 17.12 153 GLN A N 1
ATOM 1144 C CA . GLN A 1 173 ? 7.553 50.423 33.276 1.00 17.18 153 GLN A CA 1
ATOM 1145 C C . GLN A 1 173 ? 6.279 49.638 32.997 1.00 18.06 153 GLN A C 1
ATOM 1146 O O . GLN A 1 173 ? 5.260 50.221 32.636 1.00 17.99 153 GLN A O 1
ATOM 1152 N N . ALA A 1 174 ? 6.355 48.318 33.142 1.00 18.14 154 ALA A N 1
ATOM 1153 C CA . ALA A 1 174 ? 5.195 47.447 32.946 1.00 20.31 154 ALA A CA 1
ATOM 1154 C C . ALA A 1 174 ? 4.069 47.806 33.913 1.00 19.08 154 ALA A C 1
ATOM 1155 O O . ALA A 1 174 ? 2.905 47.892 33.517 1.00 21.35 154 ALA A O 1
ATOM 1157 N N . ARG A 1 175 ? 4.422 48.029 35.177 1.00 20.11 155 ARG A N 1
ATOM 1158 C CA . ARG A 1 175 ? 3.429 48.343 36.202 1.00 20.70 155 ARG A CA 1
ATOM 1159 C C . ARG A 1 175 ? 2.808 49.724 35.996 1.00 21.86 155 ARG A C 1
ATOM 1160 O O . ARG A 1 175 ? 1.596 49.882 36.141 1.00 24.19 155 ARG A O 1
ATOM 1168 N N . LEU A 1 176 ? 3.630 50.712 35.640 1.00 21.38 156 LEU A N 1
ATOM 1169 C CA . LEU A 1 176 ? 3.129 52.058 35.327 1.00 22.08 156 LEU A CA 1
ATOM 1170 C C . LEU A 1 176 ? 2.314 52.092 34.038 1.00 22.77 156 LEU A C 1
ATOM 1171 O O . LEU A 1 176 ? 1.325 52.818 33.953 1.00 21.96 156 LEU A O 1
ATOM 1176 N N . ALA A 1 177 ? 2.740 51.317 33.042 1.00 23.15 157 ALA A N 1
ATOM 1177 C CA . ALA A 1 177 ? 2.034 51.245 31.767 1.00 21.35 157 ALA A CA 1
ATOM 1178 C C . ALA A 1 177 ? 0.639 50.661 31.939 1.00 20.35 157 ALA A C 1
ATOM 1179 O O . ALA A 1 177 ? -0.308 51.128 31.302 1.00 21.40 157 ALA A O 1
ATOM 1181 N N . GLU A 1 178 ? 0.507 49.640 32.787 1.00 19.59 158 GLU A N 1
ATOM 1182 C CA . GLU A 1 178 ? -0.807 49.055 33.054 1.00 22.68 158 GLU A CA 1
ATOM 1183 C C . GLU A 1 178 ? -1.720 50.044 33.781 1.00 24.28 158 GLU A C 1
ATOM 1184 O O . GLU A 1 178 ? -2.937 49.991 33.628 1.00 31.35 158 GLU A O 1
ATOM 1190 N N . ALA A 1 179 ? -1.122 50.947 34.557 1.00 24.70 159 ALA A N 1
ATOM 1191 C CA . ALA A 1 179 ? -1.862 51.905 35.374 1.00 25.87 159 ALA A CA 1
ATOM 1192 C C . ALA A 1 179 ? -2.161 53.239 34.678 1.00 24.12 159 ALA A C 1
ATOM 1193 O O . ALA A 1 179 ? -3.135 53.906 35.026 1.00 26.79 159 ALA A O 1
ATOM 1195 N N . ILE A 1 180 ? -1.325 53.646 33.723 1.00 23.19 160 ILE A N 1
ATOM 1196 C CA . ILE A 1 180 ? -1.437 54.986 33.131 1.00 23.40 160 ILE A CA 1
ATOM 1197 C C . ILE A 1 180 ? -1.495 54.939 31.606 1.00 23.43 160 ILE A C 1
ATOM 1198 O O . ILE A 1 180 ? -0.598 54.401 30.955 1.00 22.00 160 ILE A O 1
ATOM 1203 N N . ASP A 1 181 ? -2.550 55.528 31.047 1.00 24.25 161 ASP A N 1
ATOM 1204 C CA . ASP A 1 181 ? -2.816 55.462 29.609 1.00 25.05 161 ASP A CA 1
ATOM 1205 C C . ASP A 1 181 ? -1.691 56.056 28.763 1.00 23.42 161 ASP A C 1
ATOM 1206 O O . ASP A 1 181 ? -1.326 55.493 27.733 1.00 24.76 161 ASP A O 1
ATOM 1211 N N . GLU A 1 182 ? -1.139 57.182 29.207 1.00 25.26 162 GLU A N 1
ATOM 1212 C CA . GLU A 1 182 ? -0.099 57.888 28.456 1.00 25.98 162 GLU A CA 1
ATOM 1213 C C . GLU A 1 182 ? 1.243 57.140 28.434 1.00 25.73 162 GLU A C 1
ATOM 1214 O O . GLU A 1 182 ? 2.057 57.353 27.531 1.00 27.38 162 GLU A O 1
ATOM 1220 N N . ILE A 1 183 ? 1.472 56.275 29.422 1.00 25.74 163 ILE A N 1
ATOM 1221 C CA . ILE A 1 183 ? 2.739 55.550 29.543 1.00 24.58 163 ILE A CA 1
ATOM 1222 C C . ILE A 1 183 ? 2.709 54.257 28.722 1.00 23.98 163 ILE A C 1
ATOM 1223 O O . ILE A 1 183 ? 1.765 53.468 28.842 1.00 24.32 163 ILE A O 1
ATOM 1228 N N . PRO A 1 184 ? 3.735 54.036 27.877 1.00 22.84 164 PRO A N 1
ATOM 1229 C CA . PRO A 1 184 ? 3.778 52.829 27.055 1.00 23.38 164 PRO A CA 1
ATOM 1230 C C . PRO A 1 184 ? 4.344 51.618 27.795 1.00 22.92 164 PRO A C 1
ATOM 1231 O O . PRO A 1 184 ? 5.137 51.773 28.734 1.00 26.73 164 PRO A O 1
ATOM 1235 N N . ALA A 1 185 ? 3.931 50.425 27.372 1.00 23.76 165 ALA A N 1
ATOM 1236 C CA . ALA A 1 185 ? 4.484 49.181 27.904 1.00 25.28 165 ALA A CA 1
ATOM 1237 C C . ALA A 1 185 ? 5.942 49.044 27.459 1.00 25.78 165 ALA A C 1
ATOM 1238 O O . ALA A 1 185 ? 6.317 49.574 26.412 1.00 25.08 165 ALA A O 1
ATOM 1240 N N . PRO A 1 186 ? 6.770 48.345 28.257 1.00 27.46 166 PRO A N 1
ATOM 1241 C CA . PRO A 1 186 ? 8.179 48.173 27.896 1.00 29.68 166 PRO A CA 1
ATOM 1242 C C . PRO A 1 186 ? 8.386 47.200 26.735 1.00 31.26 166 PRO A C 1
ATOM 1243 O O . PRO A 1 186 ? 7.563 46.309 26.515 1.00 33.26 166 PRO A O 1
ATOM 1247 N N . LEU A 1 187 ? 9.489 47.376 26.012 1.00 36.37 167 LEU A N 1
ATOM 1248 C CA . LEU A 1 187 ? 9.827 46.532 24.862 1.00 37.93 167 LEU A CA 1
ATOM 1249 C C . LEU A 1 187 ? 10.343 45.162 25.314 1.00 40.18 167 LEU A C 1
ATOM 1250 O O . LEU A 1 187 ? 10.728 44.998 26.473 1.00 43.96 167 LEU A O 1
ATOM 1255 N N . PRO A 1 188 ? 10.359 44.175 24.398 1.00 42.04 168 PRO A N 1
ATOM 1256 C CA . PRO A 1 188 ? 10.978 42.883 24.688 1.00 43.22 168 PRO A CA 1
ATOM 1257 C C . PRO A 1 188 ? 12.476 42.885 24.376 1.00 46.61 168 PRO A C 1
ATOM 1258 O O . PRO A 1 188 ? 13.016 43.907 23.946 1.00 43.04 168 PRO A O 1
ATOM 1262 N N . ASP A 1 189 ? 13.129 41.745 24.611 1.00 50.23 169 ASP A N 1
ATOM 1263 C CA . ASP A 1 189 ? 14.556 41.544 24.308 1.00 51.70 169 ASP A CA 1
ATOM 1264 C C . ASP A 1 189 ? 15.483 42.340 25.241 1.00 51.70 169 ASP A C 1
ATOM 1265 O O . ASP A 1 189 ? 15.070 43.326 25.855 1.00 49.66 169 ASP A O 1
ATOM 1270 N N . ASP A 1 190 ? 16.734 41.894 25.344 1.00 52.02 170 ASP A N 1
ATOM 1271 C CA . ASP A 1 190 ? 17.721 42.527 26.221 1.00 51.05 170 ASP A CA 1
ATOM 1272 C C . ASP A 1 190 ? 18.275 43.821 25.625 1.00 52.21 170 ASP A C 1
ATOM 1273 O O . ASP A 1 190 ? 18.196 44.882 26.248 1.00 50.51 170 ASP A O 1
ATOM 1275 N N . ASP A 1 191 ? 18.834 43.722 24.420 1.00 51.81 171 ASP A N 1
ATOM 1276 C CA . ASP A 1 191 ? 19.462 44.864 23.751 1.00 49.03 171 ASP A CA 1
ATOM 1277 C C . ASP A 1 191 ? 18.416 45.858 23.244 1.00 48.17 171 ASP A C 1
ATOM 1278 O O . ASP A 1 191 ? 17.733 45.612 22.249 1.00 47.76 171 ASP A O 1
ATOM 1283 N N . PRO A 1 194 ? 20.845 51.531 23.025 1.00 57.42 174 PRO A N 1
ATOM 1284 C CA . PRO A 1 194 ? 22.152 51.623 23.668 1.00 58.72 174 PRO A CA 1
ATOM 1285 C C . PRO A 1 194 ? 22.213 52.709 24.745 1.00 57.97 174 PRO A C 1
ATOM 1286 O O . PRO A 1 194 ? 22.641 52.437 25.869 1.00 59.77 174 PRO A O 1
ATOM 1290 N N . THR A 1 195 ? 21.788 53.923 24.397 1.00 58.75 175 THR A N 1
ATOM 1291 C CA . THR A 1 195 ? 21.795 55.055 25.333 1.00 55.91 175 THR A CA 1
ATOM 1292 C C . THR A 1 195 ? 20.727 54.934 26.430 1.00 58.25 175 THR A C 1
ATOM 1293 O O . THR A 1 195 ? 20.895 55.476 27.525 1.00 60.43 175 THR A O 1
ATOM 1297 N N . LEU A 1 196 ? 19.639 54.224 26.130 1.00 57.84 176 LEU A N 1
ATOM 1298 C CA . LEU A 1 196 ? 18.566 53.991 27.099 1.00 54.88 176 LEU A CA 1
ATOM 1299 C C . LEU A 1 196 ? 18.933 52.952 28.165 1.00 51.98 176 LEU A C 1
ATOM 1300 O O . LEU A 1 196 ? 18.227 52.818 29.166 1.00 49.50 176 LEU A O 1
ATOM 1302 N N . LYS A 1 197 ? 20.025 52.219 27.947 1.00 48.69 177 LYS A N 1
ATOM 1303 C CA . LYS A 1 197 ? 20.480 51.190 28.882 1.00 45.57 177 LYS A CA 1
ATOM 1304 C C . LYS A 1 197 ? 20.908 51.778 30.233 1.00 41.12 177 LYS A C 1
ATOM 1305 O O . LYS A 1 197 ? 21.341 52.931 30.318 1.00 40.97 177 LYS A O 1
ATOM 1311 N N . ARG A 1 198 ? 20.772 50.965 31.278 1.00 36.69 178 ARG A N 1
ATOM 1312 C CA . ARG A 1 198 ? 21.139 51.338 32.643 1.00 33.97 178 ARG A CA 1
ATOM 1313 C C . ARG A 1 198 ? 21.766 50.133 33.351 1.00 32.40 178 ARG A C 1
ATOM 1314 O O . ARG A 1 198 ? 21.193 49.569 34.288 1.00 32.23 178 ARG A O 1
ATOM 1318 N N . SER A 1 199 ? 22.945 49.744 32.876 1.00 32.67 179 SER A N 1
ATOM 1319 C CA . SER A 1 199 ? 23.705 48.642 33.456 1.00 31.46 179 SER A CA 1
ATOM 1320 C C . SER A 1 199 ? 24.600 49.176 34.568 1.00 28.17 179 SER A C 1
ATOM 1321 O O . SER A 1 199 ? 24.568 50.365 34.877 1.00 26.69 179 SER A O 1
ATOM 1324 N N . ALA A 1 200 ? 25.400 48.297 35.165 1.00 27.07 180 ALA A N 1
ATOM 1325 C CA . ALA A 1 200 ? 26.426 48.718 36.117 1.00 20.03 180 ALA A CA 1
ATOM 1326 C C . ALA A 1 200 ? 27.519 49.526 35.408 1.00 25.20 180 ALA A C 1
ATOM 1327 O O . ALA A 1 200 ? 28.127 50.408 36.008 1.00 25.25 180 ALA A O 1
ATOM 1329 N N . ASP A 1 201 ? 27.751 49.226 34.129 1.00 28.85 181 ASP A N 1
ATOM 1330 C CA . ASP A 1 201 ? 28.836 49.850 33.360 1.00 32.33 181 ASP A CA 1
ATOM 1331 C C . ASP A 1 201 ? 28.644 51.340 33.071 1.00 32.18 181 ASP A C 1
ATOM 1332 O O . ASP A 1 201 ? 29.617 52.095 33.076 1.00 35.88 181 ASP A O 1
ATOM 1337 N N . HIS A 1 202 ? 27.409 51.763 32.806 1.00 33.05 182 HIS A N 1
ATOM 1338 C CA . HIS A 1 202 ? 27.150 53.171 32.491 1.00 31.20 182 HIS A CA 1
ATOM 1339 C C . HIS A 1 202 ? 27.413 54.038 33.726 1.00 30.25 182 HIS A C 1
ATOM 1340 O O . HIS A 1 202 ? 27.896 55.165 33.614 1.00 26.84 182 HIS A O 1
ATOM 1347 N N . LEU A 1 203 ? 27.089 53.496 34.899 1.00 29.14 183 LEU A N 1
ATOM 1348 C CA . LEU A 1 203 ? 27.320 54.172 36.168 1.00 28.73 183 LEU A CA 1
ATOM 1349 C C . LEU A 1 203 ? 28.820 54.237 36.462 1.00 28.11 183 LEU A C 1
ATOM 1350 O O . LEU A 1 203 ? 29.329 55.278 36.877 1.00 27.20 183 LEU A O 1
ATOM 1355 N N . ARG A 1 204 ? 29.523 53.128 36.230 1.00 28.52 184 ARG A N 1
ATOM 1356 C CA . ARG A 1 204 ? 30.983 53.090 36.355 1.00 28.62 184 ARG A CA 1
ATOM 1357 C C . ARG A 1 204 ? 31.652 54.121 35.445 1.00 29.57 184 ARG A C 1
ATOM 1358 O O . ARG A 1 204 ? 32.557 54.838 35.871 1.00 30.15 184 ARG A O 1
ATOM 1366 N N . ASP A 1 205 ? 31.204 54.183 34.193 1.00 28.80 185 ASP A N 1
ATOM 1367 C CA . ASP A 1 205 ? 31.741 55.135 33.216 1.00 28.88 185 ASP A CA 1
ATOM 1368 C C . ASP A 1 205 ? 31.469 56.591 33.592 1.00 26.37 185 ASP A C 1
ATOM 1369 O O . ASP A 1 205 ? 32.285 57.467 33.314 1.00 25.28 185 ASP A O 1
ATOM 1374 N N . GLY A 1 206 ? 30.323 56.849 34.217 1.00 25.92 186 GLY A N 1
ATOM 1375 C CA . GLY A 1 206 ? 29.970 58.201 34.651 1.00 24.57 186 GLY A CA 1
ATOM 1376 C C . GLY A 1 206 ? 30.968 58.788 35.636 1.00 22.74 186 GLY A C 1
ATOM 1377 O O . GLY A 1 206 ? 31.476 59.895 35.434 1.00 22.86 186 GLY A O 1
ATOM 1378 N N . PHE A 1 207 ? 31.258 58.035 36.693 1.00 22.27 187 PHE A N 1
ATOM 1379 C CA . PHE A 1 207 ? 32.166 58.487 37.748 1.00 20.18 187 PHE A CA 1
ATOM 1380 C C . PHE A 1 207 ? 33.592 57.998 37.510 1.00 21.10 187 PHE A C 1
ATOM 1381 O O . PHE A 1 207 ? 34.096 57.146 38.243 1.00 25.12 187 PHE A O 1
ATOM 1389 N N . ALA A 1 208 ? 34.235 58.549 36.483 1.00 18.36 188 ALA A N 1
ATOM 1390 C CA . ALA A 1 208 ? 35.608 58.168 36.146 1.00 20.34 188 ALA A CA 1
ATOM 1391 C C . ALA A 1 208 ? 36.604 59.181 36.706 1.00 21.52 188 ALA A C 1
ATOM 1392 O O . ALA A 1 208 ? 37.259 58.918 37.722 1.00 25.95 188 ALA A O 1
ATOM 1394 N N . GLU A 1 209 ? 36.684 60.349 36.070 1.00 22.32 189 GLU A N 1
ATOM 1395 C CA . GLU A 1 209 ? 37.689 61.355 36.414 1.00 23.97 189 GLU A CA 1
ATOM 1396 C C . GLU A 1 209 ? 37.376 61.974 37.770 1.00 21.89 189 GLU A C 1
ATOM 1397 O O . GLU A 1 209 ? 36.277 62.495 37.975 1.00 19.85 189 GLU A O 1
ATOM 1403 N N . GLY A 1 210 ? 38.340 61.899 38.688 1.00 20.43 190 GLY A N 1
ATOM 1404 C CA . GLY A 1 210 ? 38.192 62.449 40.035 1.00 19.33 190 GLY A CA 1
ATOM 1405 C C . GLY A 1 210 ? 37.574 61.513 41.069 1.00 17.09 190 GLY A C 1
ATOM 1406 O O . GLY A 1 210 ? 37.457 61.881 42.243 1.00 18.02 190 GLY A O 1
ATOM 1407 N N . TRP A 1 211 ? 37.195 60.302 40.651 1.00 16.02 191 TRP A N 1
ATOM 1408 C CA . TRP A 1 211 ? 36.515 59.345 41.522 1.00 15.89 191 TRP A CA 1
ATOM 1409 C C . TRP A 1 211 ? 37.149 57.966 41.475 1.00 14.69 191 TRP A C 1
ATOM 1410 O O . TRP A 1 211 ? 37.847 57.626 40.524 1.00 15.32 191 TRP A O 1
ATOM 1421 N N . THR A 1 212 ? 36.870 57.173 42.505 1.00 13.91 192 THR A N 1
ATOM 1422 C CA . THR A 1 212 ? 37.227 55.758 42.539 1.00 15.22 192 THR A CA 1
ATOM 1423 C C . THR A 1 212 ? 36.019 54.934 42.975 1.00 14.60 192 THR A C 1
ATOM 1424 O O . THR A 1 212 ? 35.354 55.257 43.963 1.00 15.83 192 THR A O 1
ATOM 1428 N N . ILE A 1 213 ? 35.736 53.872 42.227 1.00 16.09 193 ILE A N 1
ATOM 1429 C CA . ILE A 1 213 ? 34.606 53.004 42.544 1.00 14.88 193 ILE A CA 1
ATOM 1430 C C . ILE A 1 213 ? 34.987 52.157 43.754 1.00 14.37 193 ILE A C 1
ATOM 1431 O O . ILE A 1 213 ? 35.898 51.330 43.674 1.00 17.38 193 ILE A O 1
ATOM 1436 N N . GLU A 1 214 ? 34.308 52.381 44.875 1.00 12.89 194 GLU A N 1
ATOM 1437 C CA . GLU A 1 214 ? 34.481 51.529 46.047 1.00 15.69 194 GLU A CA 1
ATOM 1438 C C . GLU A 1 214 ? 33.652 50.258 45.889 1.00 17.07 194 GLU A C 1
ATOM 1439 O O . GLU A 1 214 ? 34.143 49.162 46.137 1.00 21.46 194 GLU A O 1
ATOM 1445 N N . SER A 1 215 ? 32.398 50.408 45.469 1.00 16.46 195 SER A N 1
ATOM 1446 C CA . SER A 1 215 ? 31.531 49.254 45.229 1.00 16.55 195 SER A CA 1
ATOM 1447 C C . SER A 1 215 ? 30.306 49.628 44.404 1.00 16.34 195 SER A C 1
ATOM 1448 O O . SER A 1 215 ? 29.839 50.765 44.454 1.00 15.18 195 SER A O 1
ATOM 1451 N N . ILE A 1 216 ? 29.815 48.663 43.629 1.00 16.37 196 ILE A N 1
ATOM 1452 C CA . ILE A 1 216 ? 28.483 48.734 43.037 1.00 16.68 196 ILE A CA 1
ATOM 1453 C C . ILE A 1 216 ? 27.751 47.484 43.501 1.00 16.05 196 ILE A C 1
ATOM 1454 O O . ILE A 1 216 ? 28.214 46.363 43.258 1.00 19.49 196 ILE A O 1
ATOM 1459 N N . ASP A 1 217 ? 26.622 47.679 44.174 1.00 16.82 197 ASP A N 1
ATOM 1460 C CA . ASP A 1 217 ? 25.871 46.582 44.772 1.00 18.54 197 ASP A CA 1
ATOM 1461 C C . ASP A 1 217 ? 24.485 46.467 44.152 1.00 18.45 197 ASP A C 1
ATOM 1462 O O . ASP A 1 217 ? 23.939 47.445 43.621 1.00 17.06 197 ASP A O 1
ATOM 1467 N N . GLU A 1 218 ? 23.924 45.263 44.223 1.00 19.59 198 GLU A N 1
ATOM 1468 C CA . GLU A 1 218 ? 22.521 45.060 43.922 1.00 18.52 198 GLU A CA 1
ATOM 1469 C C . GLU A 1 218 ? 21.711 45.621 45.079 1.00 18.00 198 GLU A C 1
ATOM 1470 O O . GLU A 1 218 ? 22.022 45.365 46.243 1.00 21.98 198 GLU A O 1
ATOM 1476 N N . SER A 1 219 ? 20.683 46.398 44.756 1.00 15.86 199 SER A N 1
ATOM 1477 C CA . SER A 1 219 ? 19.846 47.022 45.773 1.00 15.19 199 SER A CA 1
ATOM 1478 C C . SER A 1 219 ? 18.405 47.099 45.280 1.00 14.42 199 SER A C 1
ATOM 1479 O O . SER A 1 219 ? 18.045 46.457 44.289 1.00 17.10 199 SER A O 1
ATOM 1482 N N . LEU A 1 220 ? 17.583 47.863 45.991 1.00 12.77 200 LEU A N 1
ATOM 1483 C CA . LEU A 1 220 ? 16.197 48.083 45.605 1.00 13.91 200 LEU A CA 1
ATOM 1484 C C . LEU A 1 220 ? 15.848 49.571 45.620 1.00 13.66 200 LEU A C 1
ATOM 1485 O O . LEU A 1 220 ? 16.469 50.365 46.330 1.00 15.51 200 LEU A O 1
ATOM 1490 N N . MET A 1 221 ? 14.842 49.922 44.822 1.00 13.60 201 MET A N 1
ATOM 1491 C CA . MET A 1 221 ? 14.295 51.268 44.773 1.00 13.78 201 MET A CA 1
ATOM 1492 C C . MET A 1 221 ? 12.791 51.155 44.972 1.00 14.43 201 MET A C 1
ATOM 1493 O O . MET A 1 221 ? 12.116 50.424 44.237 1.00 15.66 201 MET A O 1
ATOM 1498 N N . ARG A 1 222 ? 12.269 51.864 45.972 1.00 13.57 202 ARG A N 1
ATOM 1499 C CA . ARG A 1 222 ? 10.845 51.833 46.250 1.00 12.23 202 ARG A CA 1
ATOM 1500 C C . ARG A 1 222 ? 10.147 52.881 45.404 1.00 12.46 202 ARG A C 1
ATOM 1501 O O . ARG A 1 222 ? 10.610 54.022 45.306 1.00 13.15 202 ARG A O 1
ATOM 1509 N N . GLY A 1 223 ? 9.044 52.477 44.782 1.00 12.80 203 GLY A N 1
ATOM 1510 C CA . GLY A 1 223 ? 8.184 53.388 44.049 1.00 13.73 203 GLY A CA 1
ATOM 1511 C C . GLY A 1 223 ? 6.742 53.144 44.435 1.00 13.92 203 GLY A C 1
ATOM 1512 O O . GLY A 1 223 ? 6.432 52.162 45.114 1.00 13.47 203 GLY A O 1
ATOM 1513 N N . VAL A 1 224 ? 5.865 54.037 43.992 1.00 15.85 204 VAL A N 1
ATOM 1514 C CA . VAL A 1 224 ? 4.433 53.944 44.264 1.00 16.12 204 VAL A CA 1
ATOM 1515 C C . VAL A 1 224 ? 3.638 54.023 42.959 1.00 18.89 204 VAL A C 1
ATOM 1516 O O . VAL A 1 224 ? 4.010 54.764 42.045 1.00 21.33 204 VAL A O 1
ATOM 1520 N N . ILE A 1 225 ? 2.558 53.243 42.883 1.00 19.58 205 ILE A N 1
ATOM 1521 C CA . ILE A 1 225 ? 1.667 53.220 41.721 1.00 20.46 205 ILE A CA 1
ATOM 1522 C C . ILE A 1 225 ? 0.551 54.231 41.968 1.00 22.53 205 ILE A C 1
ATOM 1523 O O . ILE A 1 225 ? -0.212 54.071 42.916 1.00 24.03 205 ILE A O 1
ATOM 1528 N N . PRO A 1 226 ? 0.443 55.273 41.121 1.00 26.19 206 PRO A N 1
ATOM 1529 C CA . PRO A 1 226 ? -0.575 56.314 41.326 1.00 28.05 206 PRO A CA 1
ATOM 1530 C C . PRO A 1 226 ? -2.015 55.813 41.496 1.00 30.02 206 PRO A C 1
ATOM 1531 O O . PRO A 1 226 ? -2.773 56.402 42.262 1.00 34.42 206 PRO A O 1
ATOM 1535 N N . THR A 1 227 ? -2.380 54.743 40.794 1.00 30.14 207 THR A N 1
ATOM 1536 C CA . THR A 1 227 ? -3.758 54.239 40.796 1.00 31.29 207 THR A CA 1
ATOM 1537 C C . THR A 1 227 ? -4.198 53.717 42.164 1.00 29.88 207 THR A C 1
ATOM 1538 O O . THR A 1 227 ? -5.168 54.213 42.743 1.00 31.61 207 THR A O 1
ATOM 1542 N N . THR A 1 228 ? -3.487 52.709 42.662 1.00 26.69 208 THR A N 1
ATOM 1543 C CA . THR A 1 228 ? -3.831 52.047 43.919 1.00 25.33 208 THR A CA 1
ATOM 1544 C C . THR A 1 228 ? -3.043 52.604 45.100 1.00 23.29 208 THR A C 1
ATOM 1545 O O . THR A 1 228 ? -3.359 52.307 46.255 1.00 25.68 208 THR A O 1
ATOM 1549 N N . SER A 1 229 ? -2.021 53.406 44.807 1.00 20.44 209 SER A N 1
ATOM 1550 C CA . SER A 1 229 ? -1.022 53.798 45.800 1.00 19.30 209 SER A CA 1
ATOM 1551 C C . SER A 1 229 ? -0.326 52.566 46.374 1.00 16.55 209 SER A C 1
ATOM 1552 O O . SER A 1 229 ? 0.132 52.567 47.521 1.00 15.80 209 SER A O 1
ATOM 1555 N N . GLU A 1 230 ? -0.240 51.522 45.554 1.00 17.21 210 GLU A N 1
ATOM 1556 C CA . GLU A 1 230 ? 0.536 50.341 45.883 1.00 17.32 210 GLU A CA 1
ATOM 1557 C C . GLU A 1 230 ? 2.007 50.729 45.912 1.00 16.66 210 GLU A C 1
ATOM 1558 O O . GLU A 1 230 ? 2.479 51.450 45.037 1.00 18.69 210 GLU A O 1
ATOM 1564 N N . LEU A 1 231 ? 2.720 50.250 46.924 1.00 16.58 211 LEU A N 1
ATOM 1565 C CA . LEU A 1 231 ? 4.167 50.420 46.980 1.00 14.51 211 LEU A CA 1
ATOM 1566 C C . LEU A 1 231 ? 4.834 49.179 46.411 1.00 16.22 211 LEU A C 1
ATOM 1567 O O . LEU A 1 231 ? 4.467 48.063 46.764 1.00 21.22 211 LEU A O 1
ATOM 1572 N N . LEU A 1 232 ? 5.805 49.366 45.522 1.00 14.83 212 LEU A N 1
ATOM 1573 C CA . LEU A 1 232 ? 6.616 48.240 45.075 1.00 16.17 212 LEU A CA 1
ATOM 1574 C C . LEU A 1 232 ? 8.091 48.564 45.169 1.00 15.11 212 LEU A C 1
ATOM 1575 O O . LEU A 1 232 ? 8.493 49.722 45.094 1.00 17.41 212 LEU A O 1
ATOM 1580 N N . ASP A 1 233 ? 8.884 47.518 45.354 1.00 14.04 213 ASP A N 1
ATOM 1581 C CA . ASP A 1 233 ? 10.326 47.627 45.297 1.00 15.38 213 ASP A CA 1
ATOM 1582 C C . ASP A 1 233 ? 10.773 46.929 44.030 1.00 15.27 213 ASP A C 1
ATOM 1583 O O . ASP A 1 233 ? 10.317 45.821 43.730 1.00 15.85 213 ASP A O 1
ATOM 1588 N N . VAL A 1 234 ? 11.636 47.603 43.277 1.00 14.03 214 VAL A N 1
ATOM 1589 C CA . VAL A 1 234 ? 12.217 47.047 42.061 1.00 13.43 214 VAL A CA 1
ATOM 1590 C C . VAL A 1 234 ? 13.737 47.052 42.175 1.00 14.53 214 VAL A C 1
ATOM 1591 O O . VAL A 1 234 ? 14.305 47.751 43.010 1.00 15.71 214 VAL A O 1
ATOM 1595 N N . HIS A 1 235 ? 14.381 46.256 41.328 1.00 14.03 215 HIS A N 1
ATOM 1596 C CA . HIS A 1 235 ? 15.833 46.141 41.310 1.00 14.29 215 HIS A CA 1
ATOM 1597 C C . HIS A 1 235 ? 16.488 47.497 41.020 1.00 14.19 215 HIS A C 1
ATOM 1598 O O . HIS A 1 235 ? 15.957 48.297 40.253 1.00 15.73 215 HIS A O 1
ATOM 1605 N N . ALA A 1 236 ? 17.620 47.753 41.669 1.00 14.88 216 ALA A N 1
ATOM 1606 C CA . ALA A 1 236 ? 18.410 48.953 41.420 1.00 15.06 216 ALA A CA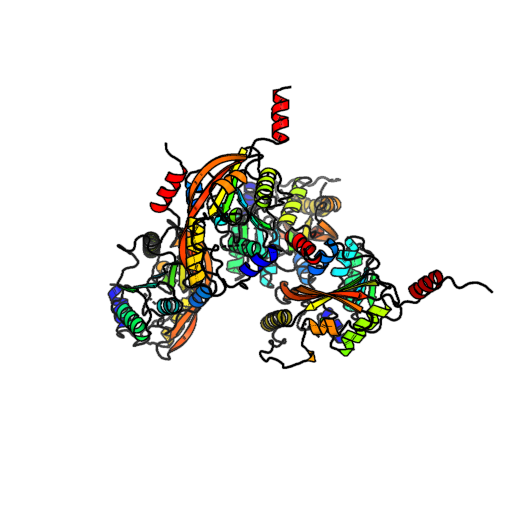 1
ATOM 1607 C C . ALA A 1 236 ? 19.869 48.684 41.774 1.00 16.33 216 ALA A C 1
ATOM 1608 O O . ALA A 1 236 ? 20.173 47.702 42.453 1.00 18.13 216 ALA A O 1
ATOM 1610 N N . TRP A 1 237 ? 20.760 49.538 41.273 1.00 14.49 217 TRP A N 1
ATOM 1611 C CA . TRP A 1 237 ? 22.182 49.494 41.609 1.00 14.69 217 TRP A CA 1
ATOM 1612 C C . TRP A 1 237 ? 22.466 50.562 42.656 1.00 13.48 217 TRP A C 1
ATOM 1613 O O . TRP A 1 237 ? 21.996 51.695 42.534 1.00 12.16 217 TRP A O 1
ATOM 1624 N N . LEU A 1 238 ? 23.246 50.200 43.671 1.00 13.12 218 LEU A N 1
ATOM 1625 C CA . LEU A 1 238 ? 23.719 51.156 44.655 1.00 13.66 218 LEU A CA 1
ATOM 1626 C C . LEU A 1 238 ? 25.233 51.307 44.512 1.00 13.85 218 LEU A C 1
ATOM 1627 O O . LEU A 1 238 ? 26.004 50.427 44.915 1.00 15.28 218 LEU A O 1
ATOM 1632 N N . GLY A 1 239 ? 25.643 52.428 43.927 1.00 14.46 219 GLY A N 1
ATOM 1633 C CA . GLY A 1 239 ? 27.047 52.741 43.741 1.00 13.50 219 GLY A CA 1
ATOM 1634 C C . GLY A 1 239 ? 27.586 53.525 44.917 1.00 13.00 219 GLY A C 1
ATOM 1635 O O . GLY A 1 239 ? 26.854 54.286 45.556 1.00 13.58 219 GLY A O 1
ATOM 1636 N N . ARG A 1 240 ? 28.873 53.325 45.193 1.00 11.86 220 ARG A N 1
ATOM 1637 C CA . ARG A 1 240 ? 29.592 54.053 46.235 1.00 11.92 220 ARG A CA 1
ATOM 1638 C C . ARG A 1 240 ? 30.924 54.488 45.619 1.00 13.32 220 ARG A C 1
ATOM 1639 O O . ARG A 1 240 ? 31.729 53.642 45.201 1.00 14.47 220 ARG A O 1
ATOM 1647 N N . PHE A 1 241 ? 31.134 55.801 45.536 1.00 12.82 221 PHE A N 1
ATOM 1648 C CA . PHE A 1 241 ? 32.305 56.364 44.866 1.00 11.86 221 PHE A CA 1
ATOM 1649 C C . PHE A 1 241 ? 33.088 57.281 45.803 1.00 13.14 221 PHE A C 1
ATOM 1650 O O . PHE A 1 241 ? 32.503 58.086 46.536 1.00 14.30 221 PHE A O 1
ATOM 1658 N N . ARG A 1 242 ? 34.412 57.148 45.765 1.00 13.52 222 ARG A N 1
ATOM 1659 C CA . ARG A 1 242 ? 35.317 57.936 46.597 1.00 13.52 222 ARG A CA 1
ATOM 1660 C C . ARG A 1 242 ? 35.874 59.110 45.803 1.00 12.38 222 ARG A C 1
ATOM 1661 O O . ARG A 1 242 ? 36.586 58.926 44.801 1.00 11.35 222 ARG A O 1
ATOM 1669 N N . ARG A 1 243 ? 35.551 60.314 46.264 1.00 12.87 223 ARG A N 1
ATOM 1670 C CA . ARG A 1 243 ? 36.058 61.543 45.674 1.00 13.39 223 ARG A CA 1
ATOM 1671 C C . ARG A 1 243 ? 37.541 61.638 46.018 1.00 12.86 223 ARG A C 1
ATOM 1672 O O . ARG A 1 243 ? 37.931 61.370 47.158 1.00 16.02 223 ARG A O 1
ATOM 1680 N N . ASP A 1 244 ? 38.371 61.973 45.029 1.00 13.81 224 ASP A N 1
ATOM 1681 C CA . ASP A 1 244 ? 39.821 62.060 45.246 1.00 14.17 224 ASP A CA 1
ATOM 1682 C C . ASP A 1 244 ? 40.193 63.249 46.137 1.00 14.64 224 ASP A C 1
ATOM 1683 O O . ASP A 1 244 ? 39.323 63.973 46.610 1.00 17.42 224 ASP A O 1
ATOM 1688 N N . TRP A 1 245 ? 41.488 63.446 46.373 1.00 14.62 225 TRP A N 1
ATOM 1689 C CA . TRP A 1 245 ? 41.940 64.520 47.257 1.00 14.71 225 TRP A CA 1
ATOM 1690 C C . TRP A 1 245 ? 42.582 65.678 46.480 1.00 17.13 225 TRP A C 1
ATOM 1691 O O . TRP A 1 245 ? 43.482 66.348 46.982 1.00 18.64 225 TRP A O 1
ATOM 1702 N N . ASN A 1 246 ? 42.086 65.930 45.267 1.00 19.23 226 ASN A N 1
ATOM 1703 C CA . ASN A 1 246 ? 42.543 67.058 44.460 1.00 22.56 226 ASN A CA 1
ATOM 1704 C C . ASN A 1 246 ? 41.861 68.336 44.933 1.00 22.88 226 ASN A C 1
ATOM 1705 O O . ASN A 1 246 ? 40.726 68.625 44.551 1.00 27.37 226 ASN A O 1
ATOM 1710 N N . SER A 1 247 ? 42.557 69.073 45.791 1.00 24.03 227 SER A N 1
ATOM 1711 C CA . SER A 1 247 ? 42.052 70.310 46.376 1.00 25.97 227 SER A CA 1
ATOM 1712 C C . SER A 1 247 ? 43.237 71.216 46.693 1.00 26.42 227 SER A C 1
ATOM 1713 O O . SER A 1 247 ? 44.309 70.736 47.058 1.00 28.00 227 SER A O 1
ATOM 1716 N N . SER A 1 248 ? 43.042 72.524 46.552 1.00 27.83 228 SER A N 1
ATOM 1717 C CA . SER A 1 248 ? 44.083 73.494 46.892 1.00 29.53 228 SER A CA 1
ATOM 1718 C C . SER A 1 248 ? 44.420 73.446 48.383 1.00 28.74 228 SER A C 1
ATOM 1719 O O . SER A 1 248 ? 45.572 73.635 48.764 1.00 33.73 228 SER A O 1
ATOM 1722 N N . SER A 1 249 ? 43.415 73.193 49.221 1.00 29.36 229 SER A N 1
ATOM 1723 C CA . SER A 1 249 ? 43.637 73.033 50.661 1.00 29.16 229 SER A CA 1
ATOM 1724 C C . SER A 1 249 ? 44.561 71.847 50.942 1.00 26.92 229 SER A C 1
ATOM 1725 O O . SER A 1 249 ? 45.436 71.924 51.807 1.00 26.99 229 SER A O 1
ATOM 1728 N N . VAL A 1 250 ? 44.360 70.756 50.204 1.00 23.45 230 VAL A N 1
ATOM 1729 C CA . VAL A 1 250 ? 45.193 69.561 50.339 1.00 23.15 230 VAL A CA 1
ATOM 1730 C C . VAL A 1 250 ? 46.598 69.827 49.809 1.00 24.36 230 VAL A C 1
ATOM 1731 O O . VAL A 1 250 ? 47.586 69.487 50.467 1.00 23.50 230 VAL A O 1
ATOM 1735 N N . ASP A 1 251 ? 46.680 70.426 48.621 1.00 27.25 231 ASP A N 1
ATOM 1736 C CA . ASP A 1 251 ? 47.965 70.836 48.045 1.00 26.41 231 ASP A CA 1
ATOM 1737 C C . ASP A 1 251 ? 48.773 71.667 49.042 1.00 25.07 231 ASP A C 1
ATOM 1738 O O . ASP A 1 251 ? 49.980 71.474 49.181 1.00 25.08 231 ASP A O 1
ATOM 1743 N N . LYS A 1 252 ? 48.096 72.583 49.733 1.00 26.62 232 LYS A N 1
ATOM 1744 C CA . LYS A 1 252 ? 48.748 73.460 50.710 1.00 28.49 232 LYS A CA 1
ATOM 1745 C C . LYS A 1 252 ? 49.243 72.717 51.956 1.00 27.42 232 LYS A C 1
ATOM 1746 O O . LYS A 1 252 ? 50.318 73.028 52.471 1.00 29.35 232 LYS A O 1
ATOM 1752 N N . LEU A 1 253 ? 48.468 71.744 52.438 1.00 25.81 233 LEU A N 1
ATOM 1753 C CA . LEU A 1 253 ? 48.917 70.876 53.534 1.00 25.83 233 LEU A CA 1
ATOM 1754 C C . LEU A 1 253 ? 50.202 70.152 53.131 1.00 23.45 233 LEU A C 1
ATOM 1755 O O . LEU A 1 253 ? 51.195 70.158 53.869 1.00 20.04 233 LEU A O 1
ATOM 1760 N N . ALA A 1 254 ? 50.168 69.549 51.942 1.00 21.72 234 ALA A N 1
ATOM 1761 C CA . ALA A 1 254 ? 51.297 68.796 51.399 1.00 20.23 234 ALA A CA 1
ATOM 1762 C C . ALA A 1 254 ? 52.545 69.662 51.259 1.00 21.82 234 ALA A C 1
ATOM 1763 O O . ALA A 1 254 ? 53.652 69.199 51.526 1.00 23.99 234 ALA A O 1
ATOM 1765 N N . ALA A 1 255 ? 52.352 70.914 50.844 1.00 23.41 235 ALA A N 1
ATOM 1766 C CA . ALA A 1 255 ? 53.448 71.872 50.717 1.00 23.19 235 ALA A CA 1
ATOM 1767 C C . ALA A 1 255 ? 54.047 72.212 52.078 1.00 24.13 235 ALA A C 1
ATOM 1768 O O . ALA A 1 255 ? 55.267 72.312 52.214 1.00 27.42 235 ALA A O 1
ATOM 1770 N N . ALA A 1 256 ? 53.186 72.386 53.080 1.00 25.18 236 ALA A N 1
ATOM 1771 C CA . ALA A 1 256 ? 53.630 72.700 54.439 1.00 26.37 236 ALA A CA 1
ATOM 1772 C C . ALA A 1 256 ? 54.548 71.616 55.000 1.00 28.77 236 ALA A C 1
ATOM 1773 O O . ALA A 1 256 ? 55.550 71.921 55.646 1.00 29.74 236 ALA A O 1
ATOM 1775 N N . LEU A 1 257 ? 54.198 70.357 54.745 1.00 29.97 237 LEU A N 1
ATOM 1776 C CA . LEU A 1 257 ? 54.981 69.213 55.223 1.00 30.64 237 LEU A CA 1
ATOM 1777 C C . LEU A 1 257 ? 56.252 69.008 54.400 1.00 33.67 237 LEU A C 1
ATOM 1778 O O . LEU A 1 257 ? 57.291 68.616 54.935 1.00 36.28 237 LEU A O 1
ATOM 1783 N N . GLU A 1 258 ? 56.155 69.266 53.099 1.00 32.66 238 GLU A N 1
ATOM 1784 C CA . GLU A 1 258 ? 57.287 69.126 52.187 1.00 38.23 238 GLU A CA 1
ATOM 1785 C C . GLU A 1 258 ? 58.346 70.197 52.449 1.00 41.71 238 GLU A C 1
ATOM 1786 O O . GLU A 1 258 ? 59.528 69.881 52.603 1.00 45.76 238 GLU A O 1
ATOM 1792 N N . HIS A 1 259 ? 57.919 71.458 52.503 1.00 42.87 239 HIS A N 1
ATOM 1793 C CA . HIS A 1 259 ? 58.819 72.567 52.836 1.00 41.63 239 HIS A CA 1
ATOM 1794 C C . HIS A 1 259 ? 59.091 72.591 54.339 1.00 41.53 239 HIS A C 1
ATOM 1795 O O . HIS A 1 259 ? 59.849 73.428 54.833 1.00 39.01 239 HIS A O 1
ATOM 1808 N N . ALA B 2 2 ? 9.820 56.248 34.207 1.00 19.77 2 ALA E N 1
ATOM 1809 C CA . ALA B 2 2 ? 10.485 56.721 35.403 1.00 20.21 2 ALA E CA 1
ATOM 1810 C C . ALA B 2 2 ? 11.832 56.063 35.591 1.00 21.36 2 ALA E C 1
ATOM 1811 O O . ALA B 2 2 ? 11.840 54.870 35.851 1.00 23.42 2 ALA E O 1
ATOM 1835 N N . ALA B 2 6 ? 13.107 61.742 31.037 1.00 20.89 6 ALA E N 1
ATOM 1836 C CA . ALA B 2 6 ? 12.892 62.061 32.446 1.00 20.90 6 ALA E CA 1
ATOM 1837 C C . ALA B 2 6 ? 11.636 62.865 32.693 1.00 20.52 6 ALA E C 1
ATOM 1838 O O . ALA B 2 6 ? 11.466 63.879 32.030 1.00 24.51 6 ALA E O 1
ATOM 1855 N N . HIS C 1 20 ? -11.317 110.144 34.806 1.00 39.02 0 HIS B N 1
ATOM 1856 C CA . HIS C 1 20 ? -12.313 109.032 34.768 1.00 36.54 0 HIS B CA 1
ATOM 1857 C C . HIS C 1 20 ? -12.193 108.133 35.994 1.00 33.60 0 HIS B C 1
ATOM 1858 O O . HIS C 1 20 ? -13.177 107.891 36.695 1.00 32.40 0 HIS B O 1
ATOM 1860 N N . MET C 1 21 ? -10.980 107.641 36.238 1.00 31.12 1 MET B N 1
ATOM 1861 C CA . MET C 1 21 ? -10.715 106.691 37.319 1.00 27.21 1 MET B CA 1
ATOM 1862 C C . MET C 1 21 ? -9.822 107.270 38.420 1.00 24.94 1 MET B C 1
ATOM 1863 O O . MET C 1 21 ? -9.418 106.545 39.330 1.00 22.44 1 MET B O 1
ATOM 1868 N N . THR C 1 22 ? -9.526 108.567 38.346 1.00 21.85 2 THR B N 1
ATOM 1869 C CA . THR C 1 22 ? -8.587 109.198 39.270 1.00 22.89 2 THR B CA 1
ATOM 1870 C C . THR C 1 22 ? -9.023 108.976 40.711 1.00 21.13 2 THR B C 1
ATOM 1871 O O . THR C 1 22 ? -8.285 108.400 41.508 1.00 20.70 2 THR B O 1
ATOM 1875 N N . GLU C 1 23 ? -10.236 109.419 41.023 1.00 21.07 3 GLU B N 1
ATOM 1876 C CA . GLU C 1 23 ? -10.760 109.345 42.384 1.00 19.38 3 GLU B CA 1
ATOM 1877 C C . GLU C 1 23 ? -11.034 107.910 42.832 1.00 18.11 3 GLU B C 1
ATOM 1878 O O . GLU C 1 23 ? -10.916 107.596 44.019 1.00 17.08 3 GLU B O 1
ATOM 1884 N N . VAL C 1 24 ? -11.392 107.045 41.885 1.00 16.59 4 VAL B N 1
ATOM 1885 C CA . VAL C 1 24 ? -11.670 105.640 42.188 1.00 17.09 4 VAL B CA 1
ATOM 1886 C C . VAL C 1 24 ? -10.422 105.002 42.801 1.00 15.54 4 VAL B C 1
ATOM 1887 O O . VAL C 1 24 ? -10.482 104.400 43.873 1.00 17.20 4 VAL B O 1
ATOM 1891 N N . PHE C 1 25 ? -9.290 105.155 42.118 1.00 14.18 5 PHE B N 1
ATOM 1892 C CA . PHE C 1 25 ? -8.011 104.693 42.652 1.00 12.38 5 PHE B CA 1
ATOM 1893 C C . PHE C 1 25 ? -7.487 105.560 43.795 1.00 12.27 5 PHE B C 1
ATOM 1894 O O . PHE C 1 25 ? -6.931 105.033 44.750 1.00 13.24 5 PHE B O 1
ATOM 1902 N N . ASP C 1 26 ? -7.629 106.880 43.702 1.00 12.62 6 ASP B N 1
ATOM 1903 C CA . ASP C 1 26 ? -7.041 107.734 44.731 1.00 12.32 6 ASP B CA 1
ATOM 1904 C C . ASP C 1 26 ? -7.699 107.483 46.075 1.00 12.89 6 ASP B C 1
ATOM 1905 O O . ASP C 1 26 ? -7.022 107.485 47.105 1.00 13.03 6 ASP B O 1
ATOM 1910 N N . ALA C 1 27 ? -9.008 107.244 46.060 1.00 13.74 7 ALA B N 1
ATOM 1911 C CA . ALA C 1 27 ? -9.723 106.852 47.281 1.00 14.41 7 ALA B CA 1
ATOM 1912 C C . ALA C 1 27 ? -9.079 105.623 47.931 1.00 14.24 7 ALA B C 1
ATOM 1913 O O . ALA C 1 27 ? -8.850 105.607 49.140 1.00 15.54 7 ALA B O 1
ATOM 1915 N N . VAL C 1 28 ? -8.766 104.610 47.123 1.00 14.07 8 VAL B N 1
ATOM 1916 C CA . VAL C 1 28 ? -8.098 103.409 47.624 1.00 13.08 8 VAL B CA 1
ATOM 1917 C C . VAL C 1 28 ? -6.761 103.760 48.286 1.00 12.33 8 VAL B C 1
ATOM 1918 O O . VAL C 1 28 ? -6.495 103.345 49.412 1.00 14.59 8 VAL B O 1
ATOM 1922 N N . TYR C 1 29 ? -5.926 104.536 47.593 1.00 12.76 9 TYR B N 1
ATOM 1923 C CA . TYR C 1 29 ? -4.614 104.909 48.131 1.00 13.04 9 TYR B CA 1
ATOM 1924 C C . TYR C 1 29 ? -4.700 105.761 49.406 1.00 13.31 9 TYR B C 1
ATOM 1925 O O . TYR C 1 29 ? -3.846 105.643 50.282 1.00 13.92 9 TYR B O 1
ATOM 1934 N N . ARG C 1 30 ? -5.744 106.582 49.521 1.00 14.03 10 ARG B N 1
ATOM 1935 C CA . ARG C 1 30 ? -5.980 107.359 50.738 1.00 14.00 10 ARG B CA 1
ATOM 1936 C C . ARG C 1 30 ? -6.421 106.505 51.938 1.00 15.58 10 ARG B C 1
ATOM 1937 O O . ARG C 1 30 ? -6.417 106.990 53.066 1.00 17.20 10 ARG B O 1
ATOM 1945 N N . GLY C 1 31 ? -6.811 105.254 51.694 1.00 15.39 11 GLY B N 1
ATOM 1946 C CA . GLY C 1 31 ? -7.214 104.330 52.761 1.00 15.18 11 GLY B CA 1
ATOM 1947 C C . GLY C 1 31 ? -8.717 104.249 52.951 1.00 16.41 11 GLY B C 1
ATOM 1948 O O . GLY C 1 31 ? -9.194 103.609 53.890 1.00 18.15 11 GLY B O 1
ATOM 1949 N N . GLU C 1 32 ? -9.468 104.867 52.042 1.00 16.58 12 GLU B N 1
ATO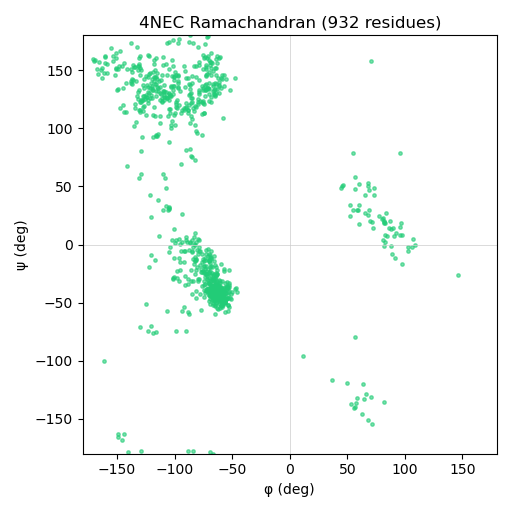M 1950 C CA . GLU C 1 32 ? -10.908 105.067 52.239 1.00 16.89 12 GLU B CA 1
ATOM 1951 C C . GLU C 1 32 ? -11.790 103.923 51.700 1.00 18.41 12 GLU B C 1
ATOM 1952 O O . GLU C 1 32 ? -13.020 104.014 51.739 1.00 23.22 12 GLU B O 1
ATOM 1958 N N . SER C 1 33 ? -11.163 102.841 51.241 1.00 16.69 13 SER B N 1
ATOM 1959 C CA . SER C 1 33 ? -11.872 101.697 50.672 1.00 16.13 13 SER B CA 1
ATOM 1960 C C . SER C 1 33 ? -11.889 100.514 51.657 1.00 17.26 13 SER B C 1
ATOM 1961 O O . SER C 1 33 ? -11.251 100.580 52.712 1.00 17.69 13 SER B O 1
ATOM 1964 N N . PRO C 1 34 ? -12.613 99.425 51.316 1.00 17.66 14 PRO B N 1
ATOM 1965 C CA . PRO C 1 34 ? -12.588 98.174 52.095 1.00 19.49 14 PRO B CA 1
ATOM 1966 C C . PRO C 1 34 ? -11.195 97.584 52.363 1.00 18.55 14 PRO B C 1
ATOM 1967 O O . PRO C 1 34 ? -11.032 96.789 53.299 1.00 20.75 14 PRO B O 1
ATOM 1971 N N . PHE C 1 35 ? -10.209 97.941 51.542 1.00 18.54 15 PHE B N 1
ATOM 1972 C CA . PHE C 1 35 ? -8.843 97.457 51.738 1.00 17.35 15 PHE B CA 1
ATOM 1973 C C . PHE C 1 35 ? -8.150 98.116 52.924 1.00 17.83 15 PHE B C 1
ATOM 1974 O O . PHE C 1 35 ? -7.234 97.533 53.504 1.00 21.54 15 PHE B O 1
ATOM 1982 N N . GLY C 1 36 ? -8.578 99.324 53.286 1.00 16.24 16 GLY B N 1
ATOM 1983 C CA . GLY C 1 36 ? -7.888 100.0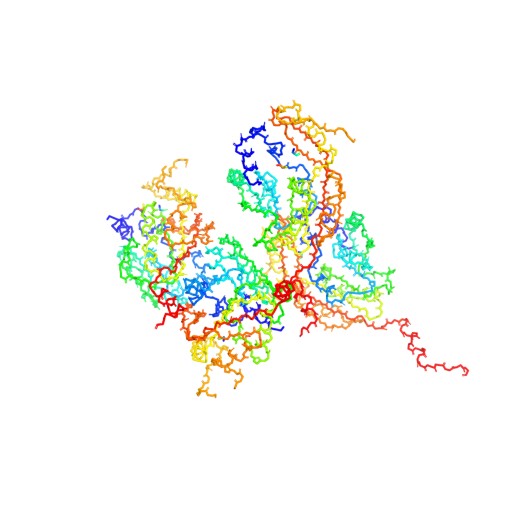90 54.310 1.00 16.05 16 GLY B CA 1
ATOM 1984 C C . GLY C 1 36 ? -6.496 100.496 53.860 1.00 17.24 16 GLY B C 1
ATOM 1985 O O . GLY C 1 36 ? -6.319 101.035 52.769 1.00 18.80 16 GLY B O 1
ATOM 1986 N N . LYS C 1 37 ? -5.502 100.205 54.689 1.00 16.33 17 LYS B N 1
ATOM 1987 C CA . LYS C 1 37 ? -4.139 100.663 54.447 1.00 15.67 17 LYS B CA 1
ATOM 1988 C C . LYS C 1 37 ? -3.347 99.760 53.497 1.00 14.40 17 LYS B C 1
ATOM 1989 O O . LYS C 1 37 ? -2.189 100.066 53.198 1.00 15.89 17 LYS B O 1
ATOM 1995 N N . ARG C 1 38 ? -3.950 98.656 53.046 1.00 14.01 18 ARG B N 1
ATOM 1996 C CA A ARG C 1 38 ? -3.254 97.665 52.221 0.50 11.07 18 ARG B CA 1
ATOM 1997 C CA B ARG C 1 38 ? -3.245 97.683 52.213 0.50 12.50 18 ARG B CA 1
ATOM 1998 C C . ARG C 1 38 ? -4.041 97.318 50.952 1.00 11.62 18 ARG B C 1
ATOM 1999 O O . ARG C 1 38 ? -4.762 96.319 50.916 1.00 13.10 18 ARG B O 1
ATOM 2014 N N . PRO C 1 39 ? -3.909 98.136 49.901 1.00 12.44 19 PRO B N 1
ATOM 2015 C CA . PRO C 1 39 ? -4.452 97.684 48.617 1.00 11.90 19 PRO B CA 1
ATOM 2016 C C . PRO C 1 39 ? -3.776 96.360 48.240 1.00 11.53 19 PRO B C 1
ATOM 2017 O O . PRO C 1 39 ? -2.582 96.207 48.496 1.00 12.18 19 PRO B O 1
ATOM 2021 N N . PRO C 1 40 ? -4.520 95.407 47.638 1.00 11.28 20 PRO B N 1
ATOM 2022 C CA . PRO C 1 40 ? -3.933 94.064 47.463 1.00 10.27 20 PRO B CA 1
ATOM 2023 C C . PRO C 1 40 ? -2.814 93.946 46.423 1.00 10.04 20 PRO B C 1
ATOM 2024 O O . PRO C 1 40 ? -2.223 92.878 46.287 1.00 11.68 20 PRO B O 1
ATOM 2028 N N . TRP C 1 41 ? -2.527 95.032 45.714 1.00 10.06 21 TRP B N 1
ATOM 2029 C CA . TRP C 1 41 ? -1.360 95.110 44.826 1.00 10.35 21 TRP B CA 1
ATOM 2030 C C . TRP C 1 41 ? -0.181 95.858 45.452 1.00 11.22 21 TRP B C 1
ATOM 2031 O O . TRP C 1 41 ? 0.924 95.849 44.910 1.00 12.14 21 TRP B O 1
ATOM 2042 N N . ASP C 1 42 ? -0.417 96.533 46.570 1.00 11.57 22 ASP B N 1
ATOM 2043 C CA . ASP C 1 42 ? 0.613 97.360 47.169 1.00 12.16 22 ASP B CA 1
ATOM 2044 C C . ASP C 1 42 ? 1.465 96.486 48.096 1.00 12.51 22 ASP B C 1
ATOM 2045 O O . ASP C 1 42 ? 1.277 96.455 49.311 1.00 12.77 22 ASP B O 1
ATOM 2050 N N . ILE C 1 43 ? 2.418 95.780 47.496 1.00 11.26 23 ILE B N 1
ATOM 2051 C CA . ILE C 1 43 ? 3.118 94.682 48.166 1.00 11.93 23 ILE B CA 1
ATOM 2052 C C . ILE C 1 43 ? 4.453 95.074 48.811 1.00 12.10 23 ILE B C 1
ATOM 2053 O O . ILE C 1 43 ? 5.138 94.220 49.378 1.00 15.55 23 ILE B O 1
ATOM 2058 N N . GLY C 1 44 ? 4.831 96.347 48.718 1.00 10.37 24 GLY B N 1
ATOM 2059 C CA . GLY C 1 44 ? 6.010 96.847 49.440 1.00 11.50 24 GLY B CA 1
ATOM 2060 C C . GLY C 1 44 ? 7.349 96.305 48.964 1.00 10.55 24 GLY B C 1
ATOM 2061 O O . GLY C 1 44 ? 8.324 96.271 49.723 1.00 12.49 24 GLY B O 1
ATOM 2062 N N . ALA C 1 45 ? 7.389 95.905 47.695 1.00 10.51 25 ALA B N 1
ATOM 2063 C CA . ALA C 1 45 ? 8.563 95.303 47.075 1.00 10.06 25 ALA B CA 1
ATOM 2064 C C . ALA C 1 45 ? 8.259 95.232 45.590 1.00 9.98 25 ALA B C 1
ATOM 2065 O O . ALA C 1 45 ? 7.093 95.251 45.216 1.00 10.16 25 ALA B O 1
ATOM 2067 N N . PRO C 1 46 ? 9.293 95.147 44.740 1.00 9.88 26 PRO B N 1
ATOM 2068 C CA . PRO C 1 46 ? 9.015 94.982 43.320 1.00 9.76 26 PRO B CA 1
ATOM 2069 C C . PRO C 1 46 ? 8.405 93.610 43.024 1.00 9.98 26 PRO B C 1
ATOM 2070 O O . PRO C 1 46 ? 8.561 92.678 43.808 1.00 10.17 26 PRO B O 1
ATOM 2074 N N . GLN C 1 47 ? 7.696 93.510 41.905 1.00 10.20 27 GLN B N 1
ATOM 2075 C CA . GLN C 1 47 ? 7.173 92.238 41.432 1.00 10.62 27 GLN B CA 1
ATOM 2076 C C . GLN C 1 47 ? 8.330 91.331 41.050 1.00 10.37 27 GLN B C 1
ATOM 2077 O O . GLN C 1 47 ? 9.230 91.777 40.346 1.00 13.47 27 GLN B O 1
ATOM 2083 N N . PRO C 1 48 ? 8.316 90.060 41.500 1.00 10.20 28 PRO B N 1
ATOM 2084 C CA . PRO C 1 48 ? 9.386 89.134 41.095 1.00 9.73 28 PRO B CA 1
ATOM 2085 C C . PRO C 1 48 ? 9.575 89.017 39.579 1.00 9.11 28 PRO B C 1
ATOM 2086 O O . PRO C 1 48 ? 10.711 88.905 39.118 1.00 11.56 28 PRO B O 1
ATOM 2090 N N . ALA C 1 49 ? 8.490 89.068 38.810 1.00 9.02 29 ALA B N 1
ATOM 2091 C CA . ALA C 1 49 ? 8.601 89.025 37.353 1.00 10.49 29 ALA B CA 1
ATOM 2092 C C . ALA C 1 49 ? 9.534 90.114 36.825 1.00 10.01 29 ALA B C 1
ATOM 2093 O O . ALA C 1 49 ? 10.257 89.895 35.848 1.00 13.00 29 ALA B O 1
ATOM 2095 N N . TYR C 1 50 ? 9.516 91.290 37.454 1.00 9.72 30 TYR B N 1
ATOM 2096 C CA . TYR C 1 50 ? 10.334 92.408 36.978 1.00 10.59 30 TYR B CA 1
ATOM 2097 C C . TYR C 1 50 ? 11.748 92.379 37.526 1.00 11.01 30 TYR B C 1
ATOM 2098 O O . TYR C 1 50 ? 12.676 92.800 36.843 1.00 14.98 30 TYR B O 1
ATOM 2107 N N . VAL C 1 51 ? 11.913 91.863 38.737 1.00 10.19 31 VAL B N 1
ATOM 2108 C CA . VAL C 1 51 ? 13.243 91.569 39.249 1.00 10.84 31 VAL B CA 1
ATOM 2109 C C . VAL C 1 51 ? 13.943 90.618 38.281 1.00 11.67 31 VAL B C 1
ATOM 2110 O O . VAL C 1 51 ? 15.087 90.851 37.894 1.00 13.69 31 VAL B O 1
ATOM 2114 N N . ALA C 1 52 ? 13.245 89.556 37.891 1.00 11.06 32 ALA B N 1
ATOM 2115 C CA . ALA C 1 52 ? 13.793 88.546 36.975 1.00 11.35 32 ALA B CA 1
ATOM 2116 C C . ALA C 1 52 ? 14.062 89.082 35.563 1.00 11.53 32 ALA B C 1
ATOM 2117 O O . ALA C 1 52 ? 15.030 88.678 34.906 1.00 14.14 32 ALA B O 1
ATOM 2119 N N . LEU C 1 53 ? 13.207 89.986 35.093 1.00 11.54 33 LEU B N 1
ATOM 2120 C CA . LEU C 1 53 ? 13.370 90.565 33.761 1.00 12.80 33 LEU B CA 1
ATOM 2121 C C . LEU C 1 53 ? 14.603 91.467 33.747 1.00 12.47 33 LEU B C 1
ATOM 2122 O O . LEU C 1 53 ? 15.339 91.515 32.762 1.00 14.15 33 LEU B O 1
ATOM 2127 N N . GLU C 1 54 ? 14.825 92.177 34.851 1.00 12.17 34 GLU B N 1
ATOM 2128 C CA . GLU C 1 54 ? 16.002 93.027 34.993 1.00 13.90 34 GLU B CA 1
ATOM 2129 C C . GLU C 1 54 ? 17.275 92.184 34.984 1.00 14.80 34 GLU B C 1
ATOM 2130 O O . GLU C 1 54 ? 18.256 92.533 34.316 1.00 16.31 34 GLU B O 1
ATOM 2136 N N . LYS C 1 55 ? 17.255 91.084 35.736 1.00 14.97 35 LYS B N 1
ATOM 2137 C CA . LYS C 1 55 ? 18.401 90.163 35.833 1.00 15.66 35 LYS B CA 1
ATOM 2138 C C . LYS C 1 55 ? 18.715 89.467 34.511 1.00 16.61 35 LYS B C 1
ATOM 2139 O O . LYS C 1 55 ? 19.859 89.088 34.263 1.00 20.27 35 LYS B O 1
ATOM 2145 N N . ALA C 1 56 ? 17.693 89.281 33.681 1.00 15.98 36 ALA B N 1
ATOM 2146 C CA . ALA C 1 56 ? 17.866 88.691 32.353 1.00 17.31 36 ALA B CA 1
ATOM 2147 C C . ALA C 1 56 ? 18.525 89.655 31.355 1.00 18.24 36 ALA B C 1
ATOM 2148 O O . ALA C 1 56 ? 18.923 89.239 30.266 1.00 21.81 36 ALA B O 1
ATOM 2150 N N . GLY C 1 57 ? 18.629 90.934 31.719 1.00 17.34 37 GLY B N 1
ATOM 2151 C CA . GLY C 1 57 ? 19.184 91.963 30.840 1.00 15.84 37 GLY B CA 1
ATOM 2152 C C . GLY C 1 57 ? 18.178 92.530 29.854 1.00 15.62 37 GLY B C 1
ATOM 2153 O O . GLY C 1 57 ? 18.559 93.012 28.779 1.00 18.38 37 GLY B O 1
ATOM 2154 N N . LEU C 1 58 ? 16.895 92.487 30.220 1.00 16.92 38 LEU B N 1
ATOM 2155 C CA . LEU C 1 58 ? 15.801 92.825 29.298 1.00 17.55 38 LEU B CA 1
ATOM 2156 C C . LEU C 1 58 ? 15.190 94.209 29.552 1.00 17.40 38 LEU B C 1
ATOM 2157 O O . LEU C 1 58 ? 14.276 94.621 28.833 1.00 16.56 38 LEU B O 1
ATOM 2162 N N . ILE C 1 59 ? 15.681 94.907 30.577 1.00 14.90 39 ILE B N 1
ATOM 2163 C CA . ILE C 1 59 ? 15.320 96.300 30.834 1.00 16.19 39 ILE B CA 1
ATOM 2164 C C . ILE C 1 59 ? 16.520 97.174 30.473 1.00 16.74 39 ILE B C 1
ATOM 2165 O O . ILE C 1 59 ? 17.648 96.884 30.889 1.00 18.77 39 ILE B O 1
ATOM 2170 N N . GLN C 1 60 ? 16.287 98.232 29.701 1.00 15.46 40 GLN B N 1
ATOM 2171 C CA . GLN C 1 60 ? 17.374 99.131 29.304 1.00 14.80 40 GLN B CA 1
ATOM 2172 C C . GLN C 1 60 ? 16.897 100.501 28.842 1.00 13.75 40 GLN B C 1
ATOM 2173 O O . GLN C 1 60 ? 15.734 100.685 28.474 1.00 16.75 40 GLN B O 1
ATOM 2179 N N . GLY C 1 61 ? 17.825 101.454 28.838 1.00 13.59 41 GLY B N 1
ATOM 2180 C CA . GLY C 1 61 ? 17.542 102.808 28.397 1.00 13.32 41 GLY B CA 1
ATOM 2181 C C . GLY C 1 61 ? 16.669 103.554 29.378 1.00 13.09 41 GLY B C 1
ATOM 2182 O O . GLY C 1 61 ? 16.649 103.237 30.569 1.00 13.14 41 GLY B O 1
ATOM 2183 N N . ALA C 1 62 ? 15.943 104.547 28.878 1.00 13.07 42 ALA B N 1
ATOM 2184 C CA . ALA C 1 62 ? 15.024 105.318 29.710 1.00 11.91 42 ALA B CA 1
ATOM 2185 C C . ALA C 1 62 ? 13.783 104.463 29.972 1.00 11.95 42 ALA B C 1
ATOM 2186 O O . ALA C 1 62 ? 13.130 104.019 29.031 1.00 12.80 42 ALA B O 1
ATOM 2188 N N . VAL C 1 63 ? 13.468 104.237 31.248 1.00 12.23 43 VAL B N 1
ATOM 2189 C CA . VAL C 1 63 ? 12.423 103.283 31.640 1.00 12.08 43 VAL B CA 1
ATOM 2190 C C . VAL C 1 63 ? 11.150 103.995 32.094 1.00 11.95 43 VAL B C 1
ATOM 2191 O O . VAL C 1 63 ? 11.219 104.904 32.908 1.00 12.82 43 VAL B O 1
ATOM 2195 N N . LEU C 1 64 ? 10.004 103.582 31.545 1.00 10.58 44 LEU B N 1
ATOM 2196 C CA . LEU C 1 64 ? 8.692 104.047 31.995 1.00 10.43 44 LEU B CA 1
ATOM 2197 C C . LEU C 1 64 ? 8.020 102.932 32.771 1.00 9.91 44 LEU B C 1
ATOM 2198 O O . LEU C 1 64 ? 7.909 101.807 32.265 1.00 10.08 44 LEU B O 1
ATOM 2203 N N . ASP C 1 65 ? 7.589 103.248 33.995 1.00 10.31 45 ASP B N 1
ATOM 2204 C CA . ASP C 1 65 ? 6.712 102.389 34.768 1.00 11.08 45 ASP B CA 1
ATOM 2205 C C . ASP C 1 65 ? 5.332 103.021 34.661 1.00 10.67 45 ASP B C 1
ATOM 2206 O O . ASP C 1 65 ? 5.038 104.013 35.322 1.00 10.60 45 ASP B O 1
ATOM 2211 N N . ALA C 1 66 ? 4.505 102.461 33.783 1.00 11.28 46 ALA B N 1
ATOM 2212 C CA . ALA C 1 66 ? 3.172 102.999 33.520 1.00 10.99 46 ALA B CA 1
ATOM 2213 C C . ALA C 1 66 ? 2.167 102.471 34.536 1.00 10.11 46 ALA B C 1
ATOM 2214 O O . ALA C 1 66 ? 2.018 101.253 34.704 1.00 11.69 46 ALA B O 1
ATOM 2216 N N . GLY C 1 67 ? 1.458 103.389 35.189 1.00 9.17 47 GLY B N 1
ATOM 2217 C CA . GLY C 1 67 ? 0.582 103.020 36.298 1.00 9.41 47 GLY B CA 1
ATOM 2218 C C . GLY C 1 67 ? 1.409 102.538 37.475 1.00 9.07 47 GLY B C 1
ATOM 2219 O O . GLY C 1 67 ? 1.152 101.471 38.044 1.00 10.25 47 GLY B O 1
ATOM 2220 N N . CYS C 1 68 ? 2.410 103.338 37.830 1.00 9.11 48 CYS B N 1
ATOM 2221 C CA . CYS C 1 68 ? 3.469 102.932 38.758 1.00 8.24 48 CYS B CA 1
ATOM 2222 C C . CYS C 1 68 ? 3.036 102.765 40.216 1.00 8.60 48 CYS B C 1
ATOM 2223 O O . CYS C 1 68 ? 3.792 102.214 41.025 1.00 10.07 48 CYS B O 1
ATOM 2226 N N . GLY C 1 69 ? 1.846 103.253 40.557 1.00 8.21 49 GLY B N 1
ATOM 2227 C CA . GLY C 1 69 ? 1.379 103.168 41.927 1.00 7.45 49 GLY B CA 1
ATOM 2228 C C . GLY C 1 69 ? 2.372 103.827 42.865 1.00 8.65 49 GLY B C 1
ATOM 2229 O O . GLY C 1 69 ? 2.951 104.863 42.533 1.00 9.69 49 GLY B O 1
ATOM 2230 N N . THR C 1 70 ? 2.588 103.207 44.021 1.00 9.12 50 THR B N 1
ATOM 2231 C CA . THR C 1 70 ? 3.445 103.771 45.062 1.00 10.04 50 THR B CA 1
ATOM 2232 C C . THR C 1 70 ? 4.944 103.560 44.799 1.00 10.61 50 THR B C 1
ATOM 2233 O O . THR C 1 70 ? 5.765 103.881 45.648 1.00 12.16 50 THR B O 1
ATOM 2237 N N . GLY C 1 71 ? 5.291 103.003 43.640 1.00 10.61 51 GLY B N 1
ATOM 2238 C CA . GLY C 1 71 ? 6.642 103.131 43.102 1.00 10.52 51 GLY B CA 1
ATOM 2239 C C . GLY C 1 71 ? 7.643 102.019 43.352 1.00 10.59 51 GLY B C 1
ATOM 2240 O O . GLY C 1 71 ? 8.809 102.188 43.032 1.00 11.65 51 GLY B O 1
ATOM 2241 N N . GLU C 1 72 ? 7.226 100.882 43.907 1.00 11.40 52 GLU B N 1
ATOM 2242 C CA . GLU C 1 72 ? 8.216 99.866 44.305 1.00 10.83 52 GLU B CA 1
ATOM 2243 C C . GLU C 1 72 ? 8.997 99.301 43.113 1.00 11.05 52 GLU B C 1
ATOM 2244 O O . GLU C 1 72 ? 10.227 99.207 43.170 1.00 12.91 52 GLU B O 1
ATOM 2250 N N . ASP C 1 73 ? 8.304 98.949 42.031 1.00 12.31 53 ASP B N 1
ATOM 2251 C CA . ASP C 1 73 ? 9.000 98.469 40.827 1.00 12.08 53 ASP B CA 1
ATOM 2252 C C . ASP C 1 73 ? 10.018 99.509 40.359 1.00 11.40 53 ASP B C 1
ATOM 2253 O O . ASP C 1 73 ? 11.184 99.183 40.139 1.00 13.22 53 ASP B O 1
ATOM 2258 N N . ALA C 1 74 ? 9.573 100.757 40.220 1.00 10.29 54 ALA B N 1
ATOM 2259 C CA . ALA C 1 74 ? 10.445 101.839 39.755 1.00 9.63 54 ALA B CA 1
ATOM 2260 C C . ALA C 1 74 ? 11.655 102.026 40.656 1.00 10.85 54 ALA B C 1
ATOM 2261 O O . ALA C 1 74 ? 12.768 102.241 40.171 1.00 12.47 54 ALA B O 1
ATOM 2263 N N . LEU C 1 75 ? 11.434 101.957 41.966 1.00 11.50 55 LEU B N 1
ATOM 2264 C CA . LEU C 1 75 ? 12.503 102.224 42.926 1.00 11.29 55 LEU B CA 1
ATOM 2265 C C . LEU C 1 75 ? 13.519 101.086 42.988 1.00 11.20 55 LEU B C 1
ATOM 2266 O O . LEU C 1 75 ? 14.700 101.319 43.300 1.00 12.41 55 LEU B O 1
ATOM 2271 N N . HIS C 1 76 ? 13.075 99.866 42.681 1.00 11.95 56 HIS B N 1
ATOM 2272 C CA . HIS C 1 76 ? 13.998 98.742 42.567 1.00 12.11 56 HIS B CA 1
ATOM 2273 C C . HIS C 1 76 ? 14.962 99.016 41.416 1.00 12.03 56 HIS B C 1
ATOM 2274 O O . HIS C 1 76 ? 16.181 98.892 41.573 1.00 15.60 56 HIS B O 1
ATOM 2281 N N . LEU C 1 77 ? 14.410 99.382 40.261 1.00 12.58 57 LEU B N 1
ATOM 2282 C CA . LEU C 1 77 ? 15.235 99.692 39.093 1.00 12.05 57 LEU B CA 1
ATOM 2283 C C . LEU C 1 77 ? 16.108 100.918 39.332 1.00 12.08 57 LEU B C 1
ATOM 2284 O O . LEU C 1 77 ? 17.286 100.911 38.983 1.00 14.80 57 LEU B O 1
ATOM 2289 N N . ALA C 1 78 ? 15.555 101.956 39.952 1.00 11.65 58 ALA B N 1
ATOM 2290 C CA . ALA C 1 78 ? 16.353 103.141 40.278 1.00 11.97 58 ALA B CA 1
ATOM 2291 C C . ALA C 1 78 ? 17.552 102.780 41.157 1.00 12.86 58 ALA B C 1
ATOM 2292 O O . ALA C 1 78 ? 18.661 103.283 40.941 1.00 14.35 58 ALA B O 1
ATOM 2294 N N . GLY C 1 79 ? 17.326 101.903 42.136 1.00 13.58 59 GLY B N 1
ATOM 2295 C CA . GLY C 1 79 ? 18.377 101.471 43.060 1.00 13.46 59 GLY B CA 1
ATOM 2296 C C . GLY C 1 79 ? 19.524 100.734 42.391 1.00 13.66 59 GLY B C 1
ATOM 2297 O O . GLY C 1 79 ? 20.649 100.727 42.908 1.00 16.14 59 GLY B O 1
ATOM 2298 N N . LEU C 1 80 ? 19.244 100.117 41.242 1.00 13.73 60 LEU B N 1
ATOM 2299 C CA . LEU C 1 80 ? 20.275 99.474 40.425 1.00 14.58 60 LEU B CA 1
ATOM 2300 C C . LEU C 1 80 ? 20.946 100.424 39.423 1.00 15.80 60 LEU B C 1
ATOM 2301 O O . LEU C 1 80 ? 21.888 100.027 38.735 1.00 20.77 60 LEU B O 1
ATOM 2306 N N . GLY C 1 81 ? 20.468 101.666 39.347 1.00 14.56 61 GLY B N 1
ATOM 2307 C CA . GLY C 1 81 ? 21.081 102.695 38.508 1.00 14.59 61 GLY B CA 1
ATOM 2308 C C . GLY C 1 81 ? 20.293 103.107 37.276 1.00 14.61 61 GLY B C 1
ATOM 2309 O O . GLY C 1 81 ? 20.748 103.964 36.513 1.00 17.97 61 GLY B O 1
ATOM 2310 N N . TYR C 1 82 ? 19.123 102.505 37.064 1.00 13.93 62 TYR B N 1
ATOM 2311 C CA . TYR C 1 82 ? 18.326 102.806 35.881 1.00 12.91 62 TYR B CA 1
ATOM 2312 C C . TYR C 1 82 ? 17.741 104.204 35.976 1.00 13.97 62 TYR B C 1
ATOM 2313 O O . TYR C 1 82 ? 17.439 104.693 37.067 1.00 15.31 62 TYR B O 1
ATOM 2322 N N . ALA C 1 83 ? 17.580 104.837 34.820 1.00 13.77 63 ALA B N 1
ATOM 2323 C CA . ALA C 1 83 ? 16.856 106.096 34.734 1.00 12.37 63 ALA B CA 1
ATOM 2324 C C . ALA C 1 83 ? 15.377 105.767 34.563 1.00 11.22 63 ALA B C 1
ATOM 2325 O O . ALA C 1 83 ? 14.953 105.362 33.483 1.00 11.80 63 ALA B O 1
ATOM 2327 N N . VAL C 1 84 ? 14.606 105.940 35.635 1.00 11.74 64 VAL B N 1
ATOM 2328 C CA . VAL C 1 84 ? 13.215 105.502 35.681 1.00 11.83 64 VAL B CA 1
ATOM 2329 C C . VAL C 1 84 ? 12.236 106.653 35.931 1.00 11.79 64 VAL B C 1
ATOM 2330 O O . VAL C 1 84 ? 12.488 107.539 36.758 1.00 12.96 64 VAL B O 1
ATOM 2334 N N . THR C 1 85 ? 11.111 106.600 35.213 1.00 10.91 65 THR B N 1
ATOM 2335 C CA . THR C 1 85 ? 9.986 107.523 35.369 1.00 11.32 65 THR B CA 1
ATOM 2336 C C . THR C 1 85 ? 8.740 106.705 35.679 1.00 10.59 65 THR B C 1
ATOM 2337 O O . THR C 1 85 ? 8.385 105.804 34.921 1.00 12.92 65 THR B O 1
ATOM 2341 N N . GLY C 1 86 ? 8.072 107.021 36.786 1.00 10.47 66 GLY B N 1
ATOM 2342 C CA . GLY C 1 86 ? 6.804 106.395 37.129 1.00 10.15 66 GLY B CA 1
ATOM 2343 C C . GLY C 1 86 ? 5.692 107.400 36.914 1.00 10.51 66 GLY B C 1
ATOM 2344 O O . GLY C 1 86 ? 5.755 108.521 37.435 1.00 11.22 66 GLY B O 1
ATOM 2345 N N . LEU C 1 87 ? 4.685 106.999 36.133 1.00 10.42 67 LEU B N 1
ATOM 2346 C CA . LEU C 1 87 ? 3.494 107.810 35.918 1.00 10.89 67 LEU B CA 1
ATOM 2347 C C . LEU C 1 87 ? 2.275 107.068 36.456 1.00 10.66 67 LEU B C 1
ATOM 2348 O O . LEU C 1 87 ? 2.138 105.852 36.275 1.00 10.02 67 LEU B O 1
ATOM 2353 N N . ASP C 1 88 ? 1.399 107.804 37.130 1.00 10.61 68 ASP B N 1
ATOM 2354 C CA . ASP C 1 88 ? 0.169 107.233 37.655 1.00 11.40 68 ASP B CA 1
ATOM 2355 C C . ASP C 1 88 ? -0.890 108.317 37.705 1.00 12.09 68 ASP B C 1
ATOM 2356 O O . ASP C 1 88 ? -0.580 109.497 37.847 1.00 12.05 68 ASP B O 1
ATOM 2361 N N . LEU C 1 89 ? -2.141 107.892 37.592 1.00 11.92 69 LEU B N 1
ATOM 2362 C CA . LEU C 1 89 ? -3.293 108.784 37.640 1.00 12.48 69 LEU B CA 1
ATOM 2363 C C . LEU C 1 89 ? -3.507 109.353 39.051 1.00 12.48 69 LEU B C 1
ATOM 2364 O O . LEU C 1 89 ? -4.027 110.451 39.205 1.00 14.14 69 LEU B O 1
ATOM 2369 N N . SER C 1 90 ? -3.104 108.603 40.075 1.00 11.95 70 SER B N 1
ATOM 2370 C CA . SER C 1 90 ? -3.415 108.962 41.463 1.00 11.71 70 SER B CA 1
ATOM 2371 C C . SER C 1 90 ? -2.363 109.881 42.088 1.00 11.45 70 SER B C 1
ATOM 2372 O O . SER C 1 90 ? -1.224 109.461 42.273 1.00 13.13 70 SER B O 1
ATOM 2375 N N . PRO C 1 91 ? -2.744 111.129 42.439 1.00 12.69 71 PRO B N 1
ATOM 2376 C CA . PRO C 1 91 ? -1.812 112.018 43.142 1.00 11.88 71 PRO B CA 1
ATOM 2377 C C . PRO C 1 91 ? -1.341 111.458 44.479 1.00 10.69 71 PRO B C 1
ATOM 2378 O O . PRO C 1 91 ? -0.179 111.641 44.858 1.00 11.83 71 PRO B O 1
ATOM 2382 N N . THR C 1 92 ? -2.233 110.788 45.202 1.00 10.47 72 THR B N 1
ATOM 2383 C CA . THR C 1 92 ? -1.846 110.183 46.476 1.00 10.99 72 THR B CA 1
ATOM 2384 C C . THR C 1 92 ? -0.775 109.097 46.292 1.00 11.12 72 THR B C 1
ATOM 2385 O O . THR C 1 92 ? 0.210 109.064 47.041 1.00 14.77 72 THR B O 1
ATOM 2389 N N . ALA C 1 93 ? -0.944 108.222 45.302 1.00 11.27 73 ALA B N 1
ATOM 2390 C CA . ALA C 1 93 ? 0.069 107.189 45.041 1.00 10.30 73 ALA B CA 1
ATOM 2391 C C . ALA C 1 93 ? 1.417 107.803 44.652 1.00 10.26 73 ALA B C 1
ATOM 2392 O O . ALA C 1 93 ? 2.480 107.387 45.133 1.00 12.30 73 ALA B O 1
ATOM 2394 N N . ILE C 1 94 ? 1.362 108.799 43.778 1.00 10.40 74 ILE B N 1
ATOM 2395 C CA . ILE C 1 94 ? 2.563 109.486 43.323 1.00 9.79 74 ILE B CA 1
ATOM 2396 C C . ILE C 1 94 ? 3.233 110.179 44.512 1.00 11.00 74 ILE B C 1
ATOM 2397 O O . ILE C 1 94 ? 4.457 110.159 44.638 1.00 12.13 74 ILE B O 1
ATOM 2402 N N . SER C 1 95 ? 2.430 110.767 45.398 1.00 12.15 75 SER B N 1
ATOM 2403 C CA . SER C 1 95 ? 2.971 111.357 46.615 1.00 13.98 75 SER B CA 1
ATOM 2404 C C . SER C 1 95 ? 3.738 110.321 47.437 1.00 13.51 75 SER B C 1
ATOM 2405 O O . SER C 1 95 ? 4.827 110.605 47.943 1.00 14.14 75 SER B O 1
ATOM 2408 N N . VAL C 1 96 ? 3.173 109.121 47.563 1.00 12.92 76 VAL B N 1
ATOM 2409 C CA . VAL C 1 96 ? 3.824 108.044 48.312 1.00 12.58 76 VAL B CA 1
ATOM 2410 C C . VAL C 1 96 ? 5.111 107.594 47.605 1.00 10.54 76 VAL B C 1
ATOM 2411 O O . VAL C 1 96 ? 6.143 107.408 48.245 1.00 11.05 76 VAL B O 1
ATOM 2415 N N . ALA C 1 97 ? 5.059 107.443 46.286 1.00 9.11 77 ALA B N 1
ATOM 2416 C CA . ALA C 1 97 ? 6.251 107.084 45.508 1.00 9.26 77 ALA B CA 1
ATOM 2417 C C . ALA C 1 97 ? 7.395 108.066 45.736 1.00 10.01 77 ALA B C 1
ATOM 2418 O O . ALA C 1 97 ? 8.540 107.668 45.948 1.00 12.14 77 ALA B O 1
ATOM 2420 N N . ARG C 1 98 ? 7.069 109.352 45.675 1.00 11.04 78 ARG B N 1
ATOM 2421 C CA . ARG C 1 98 ? 8.037 110.408 45.941 1.00 11.67 78 ARG B CA 1
ATOM 2422 C C . ARG C 1 98 ? 8.561 110.335 47.382 1.00 12.15 78 ARG B C 1
ATOM 2423 O O . ARG C 1 98 ? 9.751 110.576 47.628 1.00 13.99 78 ARG B O 1
ATOM 2431 N N . ASP C 1 99 ? 7.671 110.018 48.327 1.00 12.98 79 ASP B N 1
ATOM 2432 C CA . ASP C 1 99 ? 8.060 109.794 49.731 1.00 13.70 79 ASP B CA 1
ATOM 2433 C C . ASP C 1 99 ? 9.166 108.760 49.825 1.00 12.84 79 ASP B C 1
ATOM 2434 O O . ASP C 1 99 ? 10.194 108.986 50.470 1.00 12.70 79 ASP B O 1
ATOM 2439 N N . LYS C 1 100 ? 8.934 107.617 49.189 1.00 12.14 80 LYS B N 1
ATOM 2440 C CA . LYS C 1 100 ? 9.878 106.510 49.240 1.00 12.01 80 LYS B CA 1
ATOM 2441 C C . LYS C 1 100 ? 11.181 106.873 48.541 1.00 11.96 80 LYS B C 1
ATOM 2442 O O . LYS C 1 100 ? 12.255 106.562 49.039 1.00 13.96 80 LYS B O 1
ATOM 2448 N N . ALA C 1 101 ? 11.085 107.546 47.399 1.00 12.54 81 ALA B N 1
ATOM 2449 C CA . ALA C 1 101 ? 12.279 107.957 46.665 1.00 14.04 81 ALA B CA 1
ATOM 2450 C C . ALA C 1 101 ? 13.199 108.832 47.516 1.00 14.09 81 ALA B C 1
ATOM 2451 O O . ALA C 1 101 ? 14.393 108.568 47.609 1.00 15.60 81 ALA B O 1
ATOM 2453 N N . ASP C 1 102 ? 12.647 109.866 48.143 1.00 14.13 82 ASP B N 1
ATOM 2454 C CA . ASP C 1 102 ? 13.471 110.765 48.958 1.00 16.47 82 ASP B CA 1
ATOM 2455 C C . ASP C 1 102 ? 14.056 110.035 50.160 1.00 15.65 82 ASP B C 1
ATOM 2456 O O . ASP C 1 102 ? 15.238 110.185 50.466 1.00 16.58 82 ASP B O 1
ATOM 2461 N N . ALA C 1 103 ? 13.234 109.222 50.820 1.00 15.48 83 ALA B N 1
ATOM 2462 C CA . ALA C 1 103 ? 13.685 108.476 51.996 1.00 15.90 83 ALA B CA 1
ATOM 2463 C C . ALA C 1 103 ? 14.825 107.522 51.649 1.00 14.94 83 ALA B C 1
ATOM 2464 O O . ALA C 1 103 ? 15.806 107.432 52.382 1.00 16.94 83 ALA B O 1
ATOM 2466 N N . ARG C 1 104 ? 14.697 106.838 50.518 1.00 13.84 84 ARG B N 1
ATOM 2467 C CA . ARG C 1 104 ? 15.693 105.858 50.072 1.00 14.04 84 ARG B CA 1
ATOM 2468 C C . ARG C 1 104 ? 16.898 106.486 49.377 1.00 13.39 84 ARG B C 1
ATOM 2469 O O . ARG C 1 104 ? 17.904 105.815 49.157 1.00 15.80 84 ARG B O 1
ATOM 2477 N N . GLY C 1 105 ? 16.801 107.768 49.035 1.00 14.48 85 GLY B N 1
ATOM 2478 C CA . GLY C 1 105 ? 17.903 108.483 48.392 1.00 15.94 85 GLY B CA 1
ATOM 2479 C C . GLY C 1 105 ? 18.044 108.163 46.917 1.00 17.26 85 GLY B C 1
ATOM 2480 O O . GLY C 1 105 ? 19.125 108.325 46.353 1.00 17.93 85 GLY B O 1
ATOM 2481 N N . LEU C 1 106 ? 16.948 107.728 46.290 1.00 18.31 86 LEU B N 1
ATOM 2482 C CA . LEU C 1 106 ? 16.950 107.321 44.881 1.00 18.60 86 LEU B CA 1
ATOM 2483 C C . LEU C 1 106 ? 16.351 108.400 43.977 1.00 17.40 86 LEU B C 1
ATOM 2484 O O . LEU C 1 106 ? 15.398 109.091 44.354 1.00 18.08 86 LEU B O 1
ATOM 2489 N N . GLY C 1 107 ? 16.903 108.525 42.772 1.00 18.07 87 GLY B N 1
ATOM 2490 C CA . GLY C 1 107 ? 16.516 109.592 41.849 1.00 18.26 87 GLY B CA 1
ATOM 2491 C C . GLY C 1 107 ? 15.425 109.245 40.844 1.00 19.98 87 GLY B C 1
ATOM 2492 O O . GLY C 1 107 ? 15.371 109.844 39.770 1.00 21.29 87 GLY B O 1
ATOM 2493 N N . ALA C 1 108 ? 14.557 108.291 41.177 1.00 19.39 88 ALA B N 1
ATOM 2494 C CA . ALA C 1 108 ? 13.412 107.962 40.325 1.00 17.25 88 ALA B CA 1
ATOM 2495 C C . ALA C 1 108 ? 12.466 109.151 40.226 1.00 17.30 88 ALA B C 1
ATOM 2496 O O . ALA C 1 108 ? 12.211 109.827 41.219 1.00 18.02 88 ALA B O 1
ATOM 2498 N N . VAL C 1 109 ? 11.964 109.402 39.020 1.00 16.66 89 VAL B N 1
ATOM 2499 C CA . VAL C 1 109 ? 11.047 110.500 38.757 1.00 15.41 89 VAL B CA 1
ATOM 2500 C C . VAL C 1 109 ? 9.623 109.970 38.774 1.00 13.39 89 VAL B C 1
ATOM 2501 O O . VAL C 1 109 ? 9.340 108.925 38.183 1.00 12.32 89 VAL B O 1
ATOM 2505 N N . PHE C 1 110 ? 8.728 110.695 39.444 1.00 12.93 90 PHE B N 1
ATOM 2506 C CA . PHE C 1 110 ? 7.315 110.314 39.524 1.00 12.77 90 PHE B CA 1
ATOM 2507 C C . PHE C 1 110 ? 6.412 111.498 39.210 1.00 13.10 90 PHE B C 1
ATOM 2508 O O . PHE C 1 110 ? 6.511 112.551 39.851 1.00 14.68 90 PHE B O 1
ATOM 2516 N N . GLU C 1 111 ? 5.515 111.325 38.244 1.00 11.62 91 GLU B N 1
ATOM 2517 C CA . GLU C 1 111 ? 4.566 112.378 37.893 1.00 11.71 91 GLU B CA 1
ATOM 2518 C C . GLU C 1 111 ? 3.148 111.826 37.742 1.00 11.56 91 GLU B C 1
ATOM 2519 O O . GLU C 1 111 ? 2.940 110.646 37.428 1.00 12.15 91 GLU B O 1
ATOM 2525 N N . VAL C 1 112 ? 2.172 112.695 37.984 1.00 11.26 92 VAL B N 1
ATOM 2526 C CA . VAL C 1 112 ? 0.782 112.359 37.738 1.00 11.69 92 VAL B CA 1
ATOM 2527 C C . VAL C 1 112 ? 0.523 112.491 36.240 1.00 12.56 92 VAL B C 1
ATOM 2528 O O . VAL C 1 112 ? 0.918 113.478 35.623 1.00 14.56 92 VAL B O 1
ATOM 2532 N N . ALA C 1 113 ? -0.121 111.484 35.660 1.00 13.27 93 ALA B N 1
ATOM 2533 C CA . ALA C 1 113 ? -0.408 111.466 34.227 1.00 13.59 93 ALA B CA 1
ATOM 2534 C C . ALA C 1 113 ? -1.435 110.391 33.896 1.00 14.92 93 ALA B C 1
ATOM 2535 O O . ALA C 1 113 ? -1.610 109.424 34.650 1.00 14.49 93 ALA B O 1
ATOM 2537 N N . ASP C 1 114 ? -2.111 110.587 32.765 1.00 15.89 94 ASP B N 1
ATOM 2538 C CA . ASP C 1 114 ? -3.058 109.624 32.228 1.00 16.85 94 ASP B CA 1
ATOM 2539 C C . ASP C 1 114 ? -2.356 108.816 31.142 1.00 16.73 94 ASP B C 1
ATOM 2540 O O . ASP C 1 114 ? -1.941 109.368 30.121 1.00 17.99 94 ASP B O 1
ATOM 2545 N N . ALA C 1 115 ? -2.254 107.507 31.353 1.00 16.16 95 ALA B N 1
ATOM 2546 C CA . ALA C 1 115 ? -1.571 106.611 30.413 1.00 17.30 95 ALA B CA 1
ATOM 2547 C C . ALA C 1 115 ? -2.335 106.416 29.102 1.00 17.15 95 ALA B C 1
ATOM 2548 O O . ALA C 1 115 ? -1.784 105.886 28.137 1.00 19.44 95 ALA B O 1
ATOM 2550 N N . LEU C 1 116 ? -3.600 106.835 29.069 1.00 17.83 96 LEU B N 1
ATOM 2551 C CA . LEU C 1 116 ? -4.384 106.833 27.831 1.00 19.43 96 LEU B CA 1
ATOM 2552 C C . LEU C 1 116 ? -4.072 108.030 26.924 1.00 20.45 96 LEU B C 1
ATOM 2553 O O . LEU C 1 116 ? -4.547 108.079 25.789 1.00 22.87 96 LEU B O 1
ATOM 2558 N N . ASP C 1 117 ? -3.286 108.988 27.420 1.00 21.93 97 ASP B N 1
ATOM 2559 C CA . ASP C 1 117 ? -2.933 110.189 26.657 1.00 23.21 97 ASP B CA 1
ATOM 2560 C C . ASP C 1 117 ? -1.410 110.270 26.450 1.00 24.20 97 ASP B C 1
ATOM 2561 O O . ASP C 1 117 ? -0.918 109.981 25.357 1.00 28.33 97 ASP B O 1
ATOM 2566 N N . LEU C 1 118 ? -0.678 110.653 27.496 1.00 23.06 98 LEU B N 1
ATOM 2567 C CA . LEU C 1 118 ? 0.789 110.792 27.454 1.00 21.53 98 LEU B CA 1
ATOM 2568 C C . LEU C 1 118 ? 1.317 111.784 26.403 1.00 24.95 98 LEU B C 1
ATOM 2569 O O . LEU C 1 118 ? 2.429 111.620 25.897 1.00 26.23 98 LEU B O 1
ATOM 2574 N N . THR C 1 119 ? 0.529 112.811 26.082 1.00 25.41 99 THR B N 1
ATOM 2575 C CA . THR C 1 119 ? 1.027 113.932 25.288 1.00 25.81 99 THR B CA 1
ATOM 2576 C C . THR C 1 119 ? 1.998 114.714 26.171 1.00 27.70 99 THR B C 1
ATOM 2577 O O . THR C 1 119 ? 1.704 114.986 27.337 1.00 33.33 99 THR B O 1
ATOM 2581 N N . GLY C 1 120 ? 3.155 115.056 25.611 1.00 26.69 100 GLY B N 1
ATOM 2582 C CA . GLY C 1 120 ? 4.238 115.690 26.364 1.00 26.84 100 GLY B CA 1
ATOM 2583 C C . GLY C 1 120 ? 5.357 114.722 26.716 1.00 25.15 100 GLY B C 1
ATOM 2584 O O . GLY C 1 120 ? 6.384 115.130 27.261 1.00 25.65 100 GLY B O 1
ATOM 2585 N N . TRP C 1 121 ? 5.155 113.442 26.405 1.00 23.19 101 TRP B N 1
ATOM 2586 C CA . TRP C 1 121 ? 6.122 112.389 26.704 1.00 21.93 101 TRP B CA 1
ATOM 2587 C C . TRP C 1 121 ? 6.597 111.678 25.435 1.00 20.91 101 TRP B C 1
ATOM 2588 O O . TRP C 1 121 ? 7.085 110.547 25.506 1.00 19.23 101 TRP B O 1
ATOM 2599 N N . GLU C 1 122 ? 6.490 112.357 24.292 1.00 18.75 102 GLU B N 1
ATOM 2600 C CA . GLU C 1 122 ? 6.748 111.740 22.988 1.00 20.14 102 GLU B CA 1
ATOM 2601 C C . GLU C 1 122 ? 8.184 111.237 22.861 1.00 18.83 102 GLU B C 1
ATOM 2602 O O . GLU C 1 122 ? 9.127 111.977 23.141 1.00 16.56 102 GLU B O 1
ATOM 2608 N N . GLU C 1 123 ? 8.325 109.979 22.433 1.00 18.47 103 GLU B N 1
ATOM 2609 C CA . GLU C 1 123 ? 9.620 109.348 22.170 1.00 19.43 103 GLU B CA 1
ATOM 2610 C C . GLU C 1 123 ? 10.644 109.583 23.279 1.00 17.29 103 GLU B C 1
ATOM 2611 O O . GLU C 1 123 ? 11.770 110.015 23.018 1.00 18.35 103 GLU B O 1
ATOM 2617 N N . ARG C 1 124 ? 10.238 109.302 24.514 1.00 18.41 104 ARG B N 1
ATOM 2618 C CA . ARG C 1 124 ? 11.100 109.479 25.677 1.00 17.37 104 ARG B CA 1
ATOM 2619 C C . ARG C 1 124 ? 11.704 108.161 26.161 1.00 16.30 104 ARG B C 1
ATOM 2620 O O . ARG C 1 124 ? 12.805 108.153 26.715 1.00 19.38 104 ARG B O 1
ATOM 2628 N N . PHE C 1 125 ? 11.000 107.049 25.941 1.00 13.34 105 PHE B N 1
ATOM 2629 C CA . PHE C 1 125 ? 11.294 105.819 26.668 1.00 12.65 105 PHE B CA 1
ATOM 2630 C C . PHE C 1 125 ? 11.742 104.685 25.776 1.00 12.17 105 PHE B C 1
ATOM 2631 O O . PHE C 1 125 ? 11.264 104.544 24.656 1.00 12.81 105 PHE B O 1
ATOM 2639 N N . ASP C 1 126 ? 12.672 103.895 26.303 1.00 12.27 106 ASP B N 1
ATOM 2640 C CA . ASP C 1 126 ? 13.232 102.743 25.614 1.00 13.89 106 ASP B CA 1
ATOM 2641 C C . ASP C 1 126 ? 12.622 101.438 26.099 1.00 13.18 106 ASP B C 1
ATOM 2642 O O . ASP C 1 126 ? 12.571 100.464 25.354 1.00 12.44 106 ASP B O 1
ATOM 2647 N N . THR C 1 127 ? 12.199 101.403 27.359 1.00 12.67 107 THR B N 1
ATOM 2648 C CA . THR C 1 127 ? 11.516 100.241 27.904 1.00 11.79 107 THR B CA 1
ATOM 2649 C C . THR C 1 127 ? 10.341 100.717 28.746 1.00 11.11 107 THR B C 1
ATOM 2650 O O . THR C 1 127 ? 10.454 101.714 29.462 1.00 12.12 107 THR B O 1
ATOM 2654 N N . VAL C 1 128 ? 9.215 100.019 28.607 1.00 10.88 108 VAL B N 1
ATOM 2655 C CA . VAL C 1 128 ? 8.046 100.218 29.450 1.00 9.11 108 VAL B CA 1
ATOM 2656 C C . VAL C 1 128 ? 7.852 98.963 30.290 1.00 10.06 108 VAL B C 1
ATOM 2657 O O . VAL C 1 128 ? 7.968 97.841 29.780 1.00 12.38 108 VAL B O 1
ATOM 2661 N N . ILE C 1 129 ? 7.579 99.163 31.577 1.00 10.71 109 ILE B N 1
ATOM 2662 C CA . ILE C 1 129 ? 7.066 98.096 32.423 1.00 11.41 109 ILE B CA 1
ATOM 2663 C C . ILE C 1 129 ? 5.684 98.481 32.920 1.00 10.76 109 ILE B C 1
ATOM 2664 O O . ILE C 1 129 ? 5.377 99.658 33.079 1.00 11.67 109 ILE B O 1
ATOM 2669 N N . ASP C 1 130 ? 4.860 97.465 33.146 1.00 11.71 110 ASP B N 1
ATOM 2670 C CA . ASP C 1 130 ? 3.485 97.642 33.566 1.00 12.27 110 ASP B CA 1
ATOM 2671 C C . ASP C 1 130 ? 3.158 96.466 34.462 1.00 12.38 110 ASP B C 1
ATOM 2672 O O . ASP C 1 130 ? 3.223 95.316 34.030 1.00 12.76 110 ASP B O 1
ATOM 2677 N N . SER C 1 131 ? 2.844 96.760 35.717 1.00 12.80 111 SER B N 1
ATOM 2678 C CA . SER C 1 131 ? 2.350 95.754 36.634 1.00 12.90 111 SER B CA 1
ATOM 2679 C C . SER C 1 131 ? 0.934 96.117 37.034 1.00 12.98 111 SER B C 1
ATOM 2680 O O . SER C 1 131 ? 0.705 96.913 37.954 1.00 13.70 111 SER B O 1
ATOM 2683 N N . GLY C 1 132 ? -0.023 95.559 36.308 1.00 12.32 112 GLY B N 1
ATOM 2684 C CA . GLY C 1 132 ? -1.418 95.665 36.702 1.00 13.48 112 GLY B CA 1
ATOM 2685 C C . GLY C 1 132 ? -2.136 96.943 36.315 1.00 13.27 112 GLY B C 1
ATOM 2686 O O . GLY C 1 132 ? -3.190 97.257 36.884 1.00 14.83 112 GLY B O 1
ATOM 2687 N N . LEU C 1 133 ? -1.595 97.680 35.346 1.00 11.37 113 LEU B N 1
ATOM 2688 C CA . LEU C 1 133 ? -2.350 98.768 34.712 1.00 9.61 113 LEU B CA 1
ATOM 2689 C C . LEU C 1 133 ? -3.138 98.207 33.534 1.00 10.87 113 LEU B C 1
ATOM 2690 O O . LEU C 1 133 ? -4.364 98.298 33.498 1.00 12.77 113 LEU B O 1
ATOM 2695 N N . ALA C 1 134 ? -2.425 97.600 32.588 1.00 11.93 114 ALA B N 1
ATOM 2696 C CA . ALA C 1 134 ? -3.033 97.012 31.392 1.00 11.47 114 ALA B CA 1
ATOM 2697 C C . ALA C 1 134 ? -4.259 96.178 31.724 1.00 12.19 114 ALA B C 1
ATOM 2698 O O . ALA C 1 134 ? -5.264 96.253 31.003 1.00 14.76 114 ALA B O 1
ATOM 2700 N N . HIS C 1 135 ? -4.201 95.399 32.807 1.00 11.81 115 HIS B N 1
ATOM 2701 C CA . HIS C 1 135 ? -5.304 94.480 33.101 1.00 12.37 115 HIS B CA 1
ATOM 2702 C C . HIS C 1 135 ? -6.603 95.147 33.566 1.00 12.77 115 HIS B C 1
ATOM 2703 O O . HIS C 1 135 ? -7.637 94.483 33.618 1.00 14.11 115 HIS B O 1
ATOM 2710 N N . THR C 1 136 ? -6.558 96.453 33.848 1.00 12.46 116 THR B N 1
ATOM 2711 C CA . THR C 1 136 ? -7.767 97.228 34.159 1.00 13.27 116 THR B CA 1
ATOM 2712 C C . THR C 1 136 ? -8.517 97.652 32.892 1.00 13.51 116 THR B C 1
ATOM 2713 O O . THR C 1 136 ? -9.703 97.968 32.953 1.00 17.06 116 THR B O 1
ATOM 2717 N N . PHE C 1 137 ? -7.811 97.682 31.762 1.00 13.80 117 PHE B N 1
ATOM 2718 C CA . PHE C 1 137 ? -8.377 98.142 30.499 1.00 14.29 117 PHE B CA 1
ATOM 2719 C C . PHE C 1 137 ? -8.971 96.985 29.710 1.00 14.89 117 PHE B C 1
ATOM 2720 O O . PHE C 1 137 ? -8.560 95.835 29.860 1.00 17.70 117 PHE B O 1
ATOM 2728 N N . GLU C 1 138 ? -9.946 97.313 28.866 1.00 17.15 118 GLU B N 1
ATOM 2729 C CA . GLU C 1 138 ? -10.547 96.360 27.936 1.00 16.91 118 GLU B CA 1
ATOM 2730 C C . GLU C 1 138 ? -10.421 96.894 26.517 1.00 17.62 118 GLU B C 1
ATOM 2731 O O . GLU C 1 138 ? -10.146 98.082 26.316 1.00 18.96 118 GLU B O 1
ATOM 2737 N N . GLY C 1 139 ? -10.609 95.997 25.551 1.00 16.57 119 GLY B N 1
ATOM 2738 C CA . GLY C 1 139 ? -10.595 96.313 24.119 1.00 19.93 119 GLY B CA 1
ATOM 2739 C C . GLY C 1 139 ? -10.089 97.682 23.695 1.00 20.47 119 GLY B C 1
ATOM 2740 O O . GLY C 1 139 ? -8.883 97.882 23.538 1.00 22.61 119 GLY B O 1
ATOM 2741 N N . ASP C 1 140 ? -11.007 98.626 23.499 1.00 22.47 120 ASP B N 1
ATOM 2742 C CA . ASP C 1 140 ? -10.645 99.928 22.923 1.00 23.08 120 ASP B CA 1
ATOM 2743 C C . ASP C 1 140 ? -9.745 100.758 23.837 1.00 21.85 120 ASP B C 1
ATOM 2744 O O . ASP C 1 140 ? -8.835 101.429 23.356 1.00 21.44 120 ASP B O 1
ATOM 2749 N N . ARG C 1 141 ? -9.994 100.712 25.145 1.00 21.23 121 ARG B N 1
ATOM 2750 C CA . ARG C 1 141 ? -9.152 101.435 26.107 1.00 20.21 121 ARG B CA 1
ATOM 2751 C C . ARG C 1 141 ? -7.744 100.846 26.162 1.00 18.22 121 ARG B C 1
ATOM 2752 O O . ARG C 1 141 ? -6.766 101.588 26.241 1.00 17.71 121 ARG B O 1
ATOM 2760 N N . LEU C 1 142 ? -7.645 99.520 26.092 1.00 18.84 122 LEU B N 1
ATOM 2761 C CA . LEU C 1 142 ? -6.348 98.846 26.023 1.00 19.39 122 LEU B CA 1
ATOM 2762 C C . LEU C 1 142 ? -5.586 99.232 24.748 1.00 19.68 122 LEU B C 1
ATOM 2763 O O . LEU C 1 142 ? -4.376 99.457 24.788 1.00 22.08 122 LEU B O 1
ATOM 2768 N N . ARG C 1 143 ? -6.292 99.297 23.620 1.00 20.21 123 ARG B N 1
ATOM 2769 C CA . ARG C 1 143 ? -5.687 99.767 22.370 1.00 18.00 123 ARG B CA 1
ATOM 2770 C C . ARG C 1 143 ? -5.285 101.244 22.461 1.00 15.33 123 ARG B C 1
ATOM 2771 O O . ARG C 1 143 ? -4.261 101.647 21.908 1.00 17.21 123 ARG B O 1
ATOM 2779 N N . ALA C 1 144 ? -6.083 102.047 23.162 1.00 14.95 124 ALA B N 1
ATOM 2780 C CA . ALA C 1 144 ? -5.735 103.453 23.419 1.00 14.63 124 ALA B CA 1
ATOM 2781 C C . ALA C 1 144 ? -4.468 103.575 24.271 1.00 15.35 124 ALA B C 1
ATOM 2782 O O . ALA C 1 144 ? -3.592 104.392 23.984 1.00 14.41 124 ALA B O 1
ATOM 2784 N N . TYR C 1 145 ? -4.393 102.765 25.326 1.00 15.83 125 TYR B N 1
ATOM 2785 C CA . TYR C 1 145 ? -3.197 102.665 26.170 1.00 14.70 125 TYR B CA 1
ATOM 2786 C C . TYR C 1 145 ? -1.983 102.240 25.341 1.00 15.26 125 TYR B C 1
ATOM 2787 O O . TYR C 1 145 ? -0.900 102.818 25.465 1.00 16.37 125 TYR B O 1
ATOM 2796 N N . ALA C 1 146 ? -2.182 101.240 24.486 1.00 15.22 126 ALA B N 1
ATOM 2797 C CA . ALA C 1 146 ? -1.134 100.744 23.598 1.00 16.33 126 ALA B CA 1
ATOM 2798 C C . ALA C 1 146 ? -0.641 101.829 22.640 1.00 16.35 126 ALA B C 1
ATOM 2799 O O . ALA C 1 146 ? 0.557 101.929 22.373 1.00 17.43 126 ALA B O 1
ATOM 2801 N N . THR C 1 147 ? -1.569 102.644 22.142 1.00 16.64 127 THR B N 1
ATOM 2802 C CA . THR C 1 147 ? -1.239 103.747 21.239 1.00 18.28 127 THR B CA 1
ATOM 2803 C C . THR C 1 147 ? -0.489 104.880 21.957 1.00 17.37 127 THR B C 1
ATOM 2804 O O . THR C 1 147 ? 0.465 105.443 21.411 1.00 17.75 127 THR B O 1
ATOM 2808 N N . ALA C 1 148 ? -0.915 105.207 23.177 1.00 17.86 128 ALA B N 1
ATOM 2809 C CA . ALA C 1 148 ? -0.244 106.228 23.982 1.00 17.21 128 ALA B CA 1
ATOM 2810 C C . ALA C 1 148 ? 1.195 105.822 24.316 1.00 17.16 128 ALA B C 1
ATOM 2811 O O . ALA C 1 148 ? 2.111 106.651 24.269 1.00 15.88 128 ALA B O 1
ATOM 2813 N N . LEU C 1 149 ? 1.393 104.548 24.649 1.00 17.48 129 LEU B N 1
ATOM 2814 C CA . LEU C 1 149 ? 2.740 104.019 24.879 1.00 15.50 129 LEU B CA 1
ATOM 2815 C C . LEU C 1 149 ? 3.573 104.096 23.601 1.00 15.75 129 LEU B C 1
ATOM 2816 O O . LEU C 1 149 ? 4.771 104.368 23.653 1.00 19.40 129 LEU B O 1
ATOM 2821 N N . HIS C 1 150 ? 2.931 103.866 22.458 1.00 17.71 130 HIS B N 1
ATOM 2822 C CA . HIS C 1 150 ? 3.599 103.997 21.165 1.00 17.95 130 HIS B CA 1
ATOM 2823 C C . HIS C 1 150 ? 4.142 105.412 20.950 1.00 17.18 130 HIS B C 1
ATOM 2824 O O . HIS C 1 150 ? 5.303 105.581 20.571 1.00 18.30 130 HIS B O 1
ATOM 2831 N N . ARG C 1 151 ? 3.304 106.419 21.206 1.00 17.57 131 ARG B N 1
ATOM 2832 C CA . ARG C 1 151 ? 3.715 107.826 21.090 1.00 17.67 131 ARG B CA 1
ATOM 2833 C C . ARG C 1 151 ? 4.855 108.164 22.053 1.00 15.98 131 ARG B C 1
ATOM 2834 O O . ARG C 1 151 ? 5.751 108.940 21.718 1.00 15.51 131 ARG B O 1
ATOM 2842 N N . ALA C 1 152 ? 4.814 107.568 23.242 1.00 16.65 132 ALA B N 1
ATOM 2843 C CA . ALA C 1 152 ? 5.772 107.874 24.304 1.00 15.04 132 ALA B CA 1
ATOM 2844 C C . ALA C 1 152 ? 7.090 107.104 24.189 1.00 15.01 132 ALA B C 1
ATOM 2845 O O . ALA C 1 152 ? 8.055 107.437 24.878 1.00 16.00 132 ALA B O 1
ATOM 2847 N N . CYS C 1 153 ? 7.126 106.082 23.335 1.00 16.36 133 CYS B N 1
ATOM 2848 C CA . CYS C 1 153 ? 8.316 105.245 23.182 1.00 16.97 133 CYS B CA 1
ATOM 2849 C C . CYS C 1 153 ? 9.148 105.606 21.957 1.00 17.39 133 CYS B C 1
ATOM 2850 O O . CYS C 1 153 ? 8.611 105.983 20.913 1.00 19.81 133 CYS B O 1
ATOM 2853 N N . ARG C 1 154 ? 10.465 105.490 22.101 1.00 15.88 134 ARG B N 1
ATOM 2854 C CA . ARG C 1 154 ? 11.384 105.632 20.977 1.00 16.64 134 ARG B CA 1
ATOM 2855 C C . ARG C 1 154 ? 11.220 104.429 20.059 1.00 15.59 134 ARG B C 1
ATOM 2856 O O . ARG C 1 154 ? 10.739 103.380 20.493 1.00 16.68 134 ARG B O 1
ATOM 2864 N N . PRO C 1 155 ? 11.626 104.568 18.785 1.00 15.43 135 PRO B N 1
ATOM 2865 C CA . PRO C 1 155 ? 11.439 103.448 17.870 1.00 15.98 135 PRO B CA 1
ATOM 2866 C C . PRO C 1 155 ? 12.216 102.213 18.338 1.00 16.37 135 PRO B C 1
ATOM 2867 O O . PRO C 1 155 ? 13.354 102.342 18.794 1.00 18.09 135 PRO B O 1
ATOM 2871 N N . GLY C 1 156 ? 11.580 101.043 18.270 1.00 17.14 136 GLY B N 1
ATOM 2872 C CA . GLY C 1 156 ? 12.215 99.784 18.663 1.00 15.74 136 GLY B CA 1
ATOM 2873 C C . GLY C 1 156 ? 12.188 99.500 20.152 1.00 13.99 136 GLY B C 1
ATOM 2874 O O . GLY C 1 156 ? 12.812 98.546 20.623 1.00 14.95 136 GLY B O 1
ATOM 2875 N N . ALA C 1 157 ? 11.458 100.317 20.904 1.00 13.05 137 ALA B N 1
ATOM 2876 C CA . ALA C 1 157 ? 11.331 100.102 22.336 1.00 14.56 137 ALA B CA 1
ATOM 2877 C C . ALA C 1 157 ? 10.625 98.781 22.619 1.00 14.88 137 ALA B C 1
ATOM 2878 O O . ALA C 1 157 ? 9.927 98.245 21.766 1.00 15.72 137 ALA B O 1
ATOM 2880 N N . VAL C 1 158 ? 10.810 98.275 23.834 1.00 14.90 138 VAL B N 1
ATOM 2881 C CA . VAL C 1 158 ? 10.183 97.042 24.270 1.00 14.15 138 VAL B CA 1
ATOM 2882 C C . VAL C 1 158 ? 9.247 97.381 25.428 1.00 13.86 138 VAL B C 1
ATOM 2883 O O . VAL C 1 158 ? 9.655 98.031 26.387 1.00 13.87 138 VAL B O 1
ATOM 2887 N N . ALA C 1 159 ? 7.989 96.958 25.321 1.00 14.16 139 ALA B N 1
ATOM 2888 C CA . ALA C 1 159 ? 7.020 97.131 26.403 1.00 13.92 139 ALA B CA 1
ATOM 2889 C C . ALA C 1 159 ? 6.792 95.777 27.055 1.00 14.23 139 ALA B C 1
ATOM 2890 O O . ALA C 1 159 ? 6.496 94.796 26.364 1.00 16.14 139 ALA B O 1
ATOM 2892 N N . HIS C 1 160 ? 6.971 95.730 28.376 1.00 13.73 140 HIS B N 1
ATOM 2893 C CA . HIS C 1 160 ? 6.668 94.551 29.185 1.00 13.85 140 HIS B CA 1
ATOM 2894 C C . HIS C 1 160 ? 5.387 94.798 29.960 1.00 13.97 140 HIS B C 1
ATOM 2895 O O . HIS C 1 160 ? 5.255 95.820 30.638 1.00 14.04 140 HIS B O 1
ATOM 2902 N N . ILE C 1 161 ? 4.461 93.846 29.867 1.00 13.94 141 ILE B N 1
ATOM 2903 C CA . ILE C 1 161 ? 3.125 93.990 30.432 1.00 12.88 141 ILE B CA 1
ATOM 2904 C C . ILE C 1 161 ? 2.772 92.749 31.245 1.00 12.12 141 ILE B C 1
ATOM 2905 O O . ILE C 1 161 ? 2.644 91.649 30.697 1.00 11.54 141 ILE B O 1
ATOM 2910 N N . LEU C 1 162 ? 2.605 92.941 32.550 1.00 10.69 142 LEU B N 1
ATOM 2911 C CA . LEU C 1 162 ? 2.252 91.863 33.462 1.00 11.08 142 LEU B CA 1
ATOM 2912 C C . LEU C 1 162 ? 0.791 92.048 33.837 1.00 11.20 142 LEU B C 1
ATOM 2913 O O . LEU C 1 162 ? 0.425 93.003 34.535 1.00 11.60 142 LEU B O 1
ATOM 2918 N N . SER C 1 163 ? -0.043 91.140 33.345 1.00 11.69 143 SER B N 1
ATOM 2919 C CA . SER C 1 163 ? -1.472 91.201 33.568 1.00 12.98 143 SER B CA 1
ATOM 2920 C C . SER C 1 163 ? -1.921 89.932 34.256 1.00 13.65 143 SER B C 1
ATOM 2921 O O . SER C 1 163 ? -1.385 88.854 34.018 1.00 15.78 143 SER B O 1
ATOM 2924 N N . ILE C 1 164 ? -2.942 90.066 35.083 1.00 14.89 144 ILE B N 1
ATOM 2925 C CA . ILE C 1 164 ? -3.526 88.936 35.750 1.00 14.56 144 ILE B CA 1
ATOM 2926 C C . ILE C 1 164 ? -4.301 88.190 34.676 1.00 14.09 144 ILE B C 1
ATOM 2927 O O . ILE C 1 164 ? -4.771 88.785 33.701 1.00 15.67 144 ILE B O 1
ATOM 2932 N N . SER C 1 165 ? -4.412 86.884 34.851 1.00 14.55 145 SER B N 1
ATOM 2933 C CA . SER C 1 165 ? -5.140 86.043 33.916 1.00 16.67 145 SER B CA 1
ATOM 2934 C C . SER C 1 165 ? -6.509 85.721 34.495 1.00 17.16 145 SER B C 1
ATOM 2935 O O . SER C 1 165 ? -6.815 86.087 35.631 1.00 18.53 145 SER B O 1
ATOM 2938 N N . ASP C 1 166 ? -7.331 85.030 33.715 1.00 19.44 146 ASP B N 1
ATOM 2939 C CA . ASP C 1 166 ? -8.611 84.548 34.224 1.00 18.79 146 ASP B CA 1
ATOM 2940 C C . ASP C 1 166 ? -8.374 83.677 35.457 1.00 18.81 146 ASP B C 1
ATOM 2941 O O . ASP C 1 166 ? -9.026 83.862 36.487 1.00 18.90 146 ASP B O 1
ATOM 2946 N N . ARG C 1 167 ? -7.410 82.762 35.357 1.00 18.81 147 ARG B N 1
ATOM 2947 C CA . ARG C 1 167 ? -7.101 81.841 36.456 1.00 20.43 147 ARG B CA 1
ATOM 2948 C C . ARG C 1 167 ? -6.603 82.589 37.690 1.00 19.34 147 ARG B C 1
ATOM 2949 O O . ARG C 1 167 ? -7.050 82.323 38.807 1.00 19.36 147 ARG B O 1
ATOM 2957 N N . GLY C 1 168 ? -5.682 83.525 37.484 1.00 19.50 148 GLY B N 1
ATOM 2958 C CA . GLY C 1 168 ? -5.153 84.330 38.580 1.00 18.98 148 GLY B CA 1
ATOM 2959 C C . GLY C 1 168 ? -6.225 85.184 39.223 1.00 18.15 148 GLY B C 1
ATOM 2960 O O . GLY C 1 168 ? -6.293 85.296 40.449 1.00 20.90 148 GLY B O 1
ATOM 2961 N N . SER C 1 169 ? -7.069 85.782 38.386 1.00 17.86 149 SER B N 1
ATOM 2962 C CA . SER C 1 169 ? -8.168 86.607 38.864 1.00 17.74 149 SER B CA 1
ATOM 2963 C C . SER C 1 169 ? -9.177 85.788 39.667 1.00 19.23 149 SER B C 1
ATOM 2964 O O . SER C 1 169 ? -9.725 86.284 40.652 1.00 17.94 149 SER B O 1
ATOM 2967 N N . ALA C 1 170 ? -9.406 84.540 39.253 1.00 17.39 150 ALA B N 1
ATOM 2968 C CA . ALA C 1 170 ? -10.303 83.637 39.977 1.00 18.24 150 ALA B CA 1
ATOM 2969 C C . ALA C 1 170 ? -9.803 83.384 41.403 1.00 18.23 150 ALA B C 1
ATOM 2970 O O . ALA C 1 170 ? -10.589 83.414 42.348 1.00 19.13 150 ALA B O 1
ATOM 2972 N N . GLU C 1 171 ? -8.496 83.170 41.558 1.00 17.85 151 GLU B N 1
ATOM 2973 C CA . GLU C 1 171 ? -7.912 82.936 42.882 1.00 18.94 151 GLU B CA 1
ATOM 2974 C C . GLU C 1 171 ? -7.931 84.195 43.744 1.00 17.25 151 GLU B C 1
ATOM 2975 O O . GLU C 1 171 ? -8.340 84.149 44.906 1.00 18.30 151 GLU B O 1
ATOM 2981 N N . MET C 1 172 ? -7.472 85.311 43.186 1.00 17.76 152 MET B N 1
ATOM 2982 C CA . MET C 1 172 ? -7.420 86.562 43.938 1.00 18.11 152 MET B CA 1
ATOM 2983 C C . MET C 1 172 ? -8.814 86.996 44.384 1.00 16.85 152 MET B C 1
ATOM 2984 O O . MET C 1 172 ? -8.999 87.429 45.523 1.00 17.67 152 MET B O 1
ATOM 2989 N N . GLN C 1 173 ? -9.793 86.866 43.494 1.00 16.66 153 GLN B N 1
ATOM 2990 C CA . GLN C 1 173 ? -11.166 87.239 43.825 1.00 17.83 153 GLN B CA 1
ATOM 2991 C C . GLN C 1 173 ? -11.700 86.400 44.991 1.00 17.27 153 GLN B C 1
ATOM 2992 O O . GLN C 1 173 ? -12.315 86.934 45.915 1.00 19.68 153 GLN B O 1
ATOM 2998 N N . ALA C 1 174 ? -11.444 85.096 44.952 1.00 19.07 154 ALA B N 1
ATOM 2999 C CA . ALA C 1 174 ? -11.919 84.179 45.990 1.00 20.47 154 ALA B CA 1
ATOM 3000 C C . ALA C 1 174 ? -11.263 84.487 47.332 1.00 19.84 154 ALA B C 1
ATOM 3001 O O . ALA C 1 174 ? -11.942 84.571 48.350 1.00 22.76 154 ALA B O 1
ATOM 3003 N N . ARG C 1 175 ? -9.945 84.671 47.328 1.00 19.58 155 ARG B N 1
ATOM 3004 C CA . ARG C 1 175 ? -9.218 84.979 48.562 1.00 18.89 155 ARG B CA 1
ATOM 3005 C C . ARG C 1 175 ? -9.669 86.306 49.174 1.00 17.64 155 ARG B C 1
ATOM 3006 O O . ARG C 1 175 ? -9.887 86.390 50.383 1.00 19.64 155 ARG B O 1
ATOM 3014 N N . LEU C 1 176 ? -9.822 87.332 48.339 1.00 17.18 156 LEU B N 1
ATOM 3015 C CA . LEU C 1 176 ? -10.294 88.636 48.806 1.00 17.41 156 LEU B CA 1
ATOM 3016 C C . LEU C 1 176 ? -11.760 88.582 49.247 1.00 18.09 156 LEU B C 1
ATOM 3017 O O . LEU C 1 176 ? -12.170 89.328 50.139 1.00 20.82 156 LEU B O 1
ATOM 3022 N N . ALA C 1 177 ? -12.543 87.694 48.633 1.00 18.33 157 ALA B N 1
ATOM 3023 C CA . ALA C 1 177 ? -13.942 87.497 49.031 1.00 19.68 157 ALA B CA 1
ATOM 3024 C C . ALA C 1 177 ? -14.041 86.871 50.423 1.00 21.02 157 ALA B C 1
ATOM 3025 O O . ALA C 1 177 ? -14.905 87.247 51.215 1.00 22.81 157 ALA B O 1
ATOM 3027 N N . GLU C 1 178 ? -13.165 85.910 50.708 1.00 23.36 158 GLU B N 1
ATOM 3028 C CA . GLU C 1 178 ? -13.076 85.301 52.042 1.00 22.26 158 GLU B CA 1
ATOM 3029 C C . GLU C 1 178 ? -12.694 86.347 53.090 1.00 22.90 158 GLU B C 1
ATOM 3030 O O . GLU C 1 178 ? -13.293 86.416 54.163 1.00 24.78 158 GLU B O 1
ATOM 3036 N N . ALA C 1 179 ? -11.690 87.156 52.761 1.00 21.81 159 ALA B N 1
ATOM 3037 C CA . ALA C 1 179 ? -11.099 88.092 53.716 1.00 21.53 159 ALA B CA 1
ATOM 3038 C C . ALA C 1 179 ? -11.996 89.283 54.052 1.00 21.29 159 ALA B C 1
ATOM 3039 O O . ALA C 1 179 ? -12.028 89.727 55.200 1.00 23.00 159 ALA B O 1
ATOM 3041 N N . ILE C 1 180 ? -12.708 89.802 53.051 1.00 20.43 160 ILE B N 1
ATOM 3042 C CA . ILE C 1 180 ? -13.416 91.079 53.174 1.00 22.12 160 ILE B CA 1
ATOM 3043 C C . ILE C 1 180 ? -14.876 90.952 52.739 1.00 24.31 160 ILE B C 1
ATOM 3044 O O . ILE C 1 180 ? -15.165 90.561 51.610 1.00 23.78 160 ILE B O 1
ATOM 3049 N N . ASP C 1 181 ? -15.785 91.320 53.641 1.00 27.03 161 ASP B N 1
ATOM 3050 C CA . ASP C 1 181 ? -17.225 91.132 53.436 1.00 27.77 161 ASP B CA 1
ATOM 3051 C C . ASP C 1 181 ? -17.766 91.826 52.185 1.00 29.71 161 ASP B C 1
ATOM 3052 O O . ASP C 1 181 ? -18.535 91.230 51.428 1.00 29.85 161 ASP B O 1
ATOM 3057 N N . GLU C 1 182 ? -17.350 93.072 51.961 1.00 32.38 162 GLU B N 1
ATOM 3058 C CA . GLU C 1 182 ? -17.906 93.888 50.873 1.00 30.56 162 GLU B CA 1
ATOM 3059 C C . GLU C 1 182 ? -17.540 93.380 49.471 1.00 30.77 162 GLU B C 1
ATOM 3060 O O . GLU C 1 182 ? -18.205 93.731 48.493 1.00 27.65 162 GLU B O 1
ATOM 3066 N N . ILE C 1 183 ? -16.490 92.564 49.373 1.00 30.25 163 ILE B N 1
ATOM 3067 C CA . ILE C 1 183 ? -16.034 92.038 48.086 1.00 28.44 163 ILE B CA 1
ATOM 3068 C C . ILE C 1 183 ? -16.806 90.763 47.736 1.00 28.76 163 ILE B C 1
ATOM 3069 O O . ILE C 1 183 ? -16.844 89.833 48.535 1.00 32.03 163 ILE B O 1
ATOM 3074 N N . PRO C 1 184 ? -17.422 90.711 46.539 1.00 30.56 164 PRO B N 1
ATOM 3075 C CA . PRO C 1 184 ? -18.161 89.506 46.143 1.00 31.72 164 PRO B CA 1
ATOM 3076 C C . PRO C 1 184 ? -17.266 88.364 45.650 1.00 29.26 164 PRO B C 1
ATOM 3077 O O . PRO C 1 184 ? -16.140 88.599 45.203 1.00 30.40 164 PRO B O 1
ATOM 3081 N N . ALA C 1 185 ? -17.783 87.141 45.734 1.00 29.48 165 ALA B N 1
ATOM 3082 C CA . ALA C 1 185 ? -17.063 85.943 45.294 1.00 30.01 165 ALA B CA 1
ATOM 3083 C C . ALA C 1 185 ? -17.027 85.867 43.766 1.00 29.70 165 ALA B C 1
ATOM 3084 O O . ALA C 1 185 ? -17.825 86.529 43.101 1.00 31.01 165 ALA B O 1
ATOM 3086 N N . PRO C 1 186 ? -16.099 85.064 43.200 1.00 28.72 166 PRO B N 1
ATOM 3087 C CA . PRO C 1 186 ? -16.029 84.937 41.736 1.00 31.09 166 PRO B CA 1
ATOM 3088 C C . PRO C 1 186 ? -17.206 84.159 41.145 1.00 33.81 166 PRO B C 1
ATOM 3089 O O . PRO C 1 186 ? -17.899 83.441 41.869 1.00 36.41 166 PRO B O 1
ATOM 3093 N N . LEU C 1 187 ? -17.417 84.300 39.838 1.00 40.20 167 LEU B N 1
ATOM 3094 C CA . LEU C 1 187 ? -18.537 83.650 39.156 1.00 43.24 167 LEU B CA 1
ATOM 3095 C C . LEU C 1 187 ? -18.149 82.247 38.677 1.00 49.52 167 LEU B C 1
ATOM 3096 O O . LEU C 1 187 ? -17.013 82.033 38.247 1.00 52.35 167 LEU B O 1
ATOM 3101 N N . PRO C 1 188 ? -19.091 81.287 38.751 1.00 53.62 168 PRO B N 1
ATOM 3102 C CA . PRO C 1 188 ? -18.855 79.937 38.236 1.00 55.33 168 PRO B CA 1
ATOM 3103 C C . PRO C 1 188 ? -19.147 79.780 36.738 1.00 58.57 168 PRO B C 1
ATOM 3104 O O . PRO C 1 188 ? -18.621 78.860 36.108 1.00 61.70 168 PRO B O 1
ATOM 3108 N N . ASP C 1 189 ? -19.972 80.667 36.179 1.00 61.23 169 ASP B N 1
ATOM 3109 C CA . ASP C 1 189 ? -20.431 80.546 34.793 1.00 59.98 169 ASP B CA 1
ATOM 3110 C C . ASP C 1 189 ? -19.321 80.841 33.781 1.00 58.33 169 ASP B C 1
ATOM 3111 O O . ASP C 1 189 ? -18.450 81.680 34.024 1.00 61.34 169 ASP B O 1
ATOM 3116 N N . ASP C 1 190 ? -19.374 80.144 32.646 1.00 54.75 170 ASP B N 1
ATOM 3117 C CA . ASP C 1 190 ? -18.395 80.294 31.570 1.00 52.87 170 ASP B CA 1
ATOM 3118 C C . ASP C 1 190 ? -19.043 80.960 30.357 1.00 52.62 170 ASP B C 1
ATOM 3119 O O . ASP C 1 190 ? -20.225 80.736 30.080 1.00 54.62 170 ASP B O 1
ATOM 3124 N N . ASP C 1 191 ? -18.259 81.770 29.640 1.00 49.90 171 ASP B N 1
ATOM 3125 C CA . ASP C 1 191 ? -18.747 82.585 28.513 1.00 45.17 171 ASP B CA 1
ATOM 3126 C C . ASP C 1 191 ? -19.831 83.564 28.975 1.00 42.54 171 ASP B C 1
ATOM 3127 O O . ASP C 1 191 ? -20.914 83.639 28.387 1.00 45.15 171 ASP B O 1
ATOM 3132 N N . GLU C 1 192 ? -19.510 84.320 30.023 1.00 35.13 172 GLU B N 1
ATOM 3133 C CA . GLU C 1 192 ? -20.473 85.168 30.723 1.00 38.76 172 GLU B CA 1
ATOM 3134 C C . GLU C 1 192 ? -20.256 86.655 30.418 1.00 38.14 172 GLU B C 1
ATOM 3135 O O . GLU C 1 192 ? -21.168 87.334 29.933 1.00 37.42 172 GLU B O 1
ATOM 3141 N N . SER C 1 193 ? -19.047 87.149 30.692 1.00 36.72 173 SER B N 1
ATOM 3142 C CA . SER C 1 193 ? -18.737 88.581 30.598 1.00 32.64 173 SER B CA 1
ATOM 3143 C C . SER C 1 193 ? -17.492 88.855 29.747 1.00 29.55 173 SER B C 1
ATOM 3144 O O . SER C 1 193 ? -16.378 88.863 30.272 1.00 28.18 173 SER B O 1
ATOM 3147 N N . PRO C 1 194 ? -17.676 89.100 28.433 1.00 27.07 174 PRO B N 1
ATOM 3148 C CA . PRO C 1 194 ? -16.554 89.377 27.523 1.00 27.12 174 PRO B CA 1
ATOM 3149 C C . PRO C 1 194 ? -15.629 90.527 27.943 1.00 24.18 174 PRO B C 1
ATOM 3150 O O . PRO C 1 194 ? -14.436 90.477 27.663 1.00 25.41 174 PRO B O 1
ATOM 3154 N N . THR C 1 195 ? -16.173 91.547 28.603 1.00 24.04 175 THR B N 1
ATOM 3155 C CA . THR C 1 195 ? -15.383 92.711 29.003 1.00 20.88 175 THR B CA 1
ATOM 3156 C C . THR C 1 195 ? -14.460 92.424 30.191 1.00 19.93 175 THR B C 1
ATOM 3157 O O . THR C 1 195 ? -13.517 93.173 30.433 1.00 20.57 175 THR B O 1
ATOM 3161 N N . LEU C 1 196 ? -14.739 91.354 30.929 1.00 20.42 176 LEU B N 1
ATOM 3162 C CA . LEU C 1 196 ? -13.919 90.977 32.077 1.00 20.18 176 LEU B CA 1
ATOM 3163 C C . LEU C 1 196 ? -12.971 89.809 31.789 1.00 20.61 176 LEU B C 1
ATOM 3164 O O . LEU C 1 196 ? -12.260 89.368 32.686 1.00 21.01 176 LEU B O 1
ATOM 3169 N N . LYS C 1 197 ? -12.939 89.333 30.545 1.00 22.08 177 LYS B N 1
ATOM 3170 C CA . LYS C 1 197 ? -12.081 88.206 30.167 1.00 21.90 177 LYS B CA 1
ATOM 3171 C C . LYS C 1 197 ? -10.637 88.674 30.045 1.00 20.63 177 LYS B C 1
ATOM 3172 O O . LYS C 1 197 ? -10.370 89.735 29.478 1.00 21.97 177 LYS B O 1
ATOM 3178 N N . ARG C 1 198 ? -9.714 87.880 30.583 1.00 19.57 178 ARG B N 1
ATOM 3179 C CA . ARG C 1 198 ? -8.291 88.200 30.548 1.00 17.94 178 ARG B CA 1
ATOM 3180 C C . ARG C 1 198 ? -7.486 86.997 30.067 1.00 18.34 178 ARG B C 1
ATOM 3181 O O . ARG C 1 198 ? -6.585 86.516 30.756 1.00 19.12 178 ARG B O 1
ATOM 3189 N N . SER C 1 199 ? -7.833 86.517 28.874 1.00 18.85 179 SER B N 1
ATOM 3190 C CA . SER C 1 199 ? -7.076 85.454 28.213 1.00 21.32 179 SER B CA 1
ATOM 3191 C C . SER C 1 199 ? -5.832 86.041 27.551 1.00 22.48 179 SER B C 1
ATOM 3192 O O . SER C 1 199 ? -5.691 87.262 27.451 1.00 22.70 179 SER B O 1
ATOM 3195 N N . ALA C 1 200 ? -4.942 85.166 27.089 1.00 24.88 180 ALA B N 1
ATOM 3196 C CA . ALA C 1 200 ? -3.716 85.592 26.408 1.00 25.87 180 ALA B CA 1
ATOM 3197 C C . ALA C 1 200 ? -3.993 86.382 25.126 1.00 26.35 180 ALA B C 1
ATOM 3198 O O . ALA C 1 200 ? -3.211 87.258 24.755 1.00 24.71 180 ALA B O 1
ATOM 3200 N N . ASP C 1 201 ? -5.103 86.073 24.457 1.00 27.66 181 ASP B N 1
ATOM 3201 C CA . ASP C 1 201 ? -5.462 86.740 23.203 1.00 29.55 181 ASP B CA 1
ATOM 3202 C C . ASP C 1 201 ? -5.882 88.192 23.405 1.00 27.74 181 ASP B C 1
ATOM 3203 O O . ASP C 1 201 ? -5.623 89.038 22.549 1.00 27.20 181 ASP B O 1
ATOM 3208 N N . HIS C 1 202 ? -6.519 88.481 24.536 1.00 27.72 182 HIS B N 1
ATOM 3209 C CA . HIS C 1 202 ? -7.009 89.830 24.817 1.00 26.96 182 HIS B CA 1
ATOM 3210 C C . HIS C 1 202 ? -5.875 90.847 25.006 1.00 25.30 182 HIS B C 1
ATOM 3211 O O . HIS C 1 202 ? -6.035 92.021 24.679 1.00 24.61 182 HIS B O 1
ATOM 3218 N N . LEU C 1 203 ? -4.729 90.396 25.509 1.00 24.61 183 LEU B N 1
ATOM 3219 C CA . LEU C 1 203 ? -3.536 91.238 25.531 1.00 21.96 183 LEU B CA 1
ATOM 3220 C C . LEU C 1 203 ? -2.953 91.366 24.120 1.00 21.89 183 LEU B C 1
ATOM 3221 O O . LEU C 1 203 ? -2.547 92.457 23.707 1.00 23.93 183 LEU B O 1
ATOM 3226 N N . ARG C 1 204 ? -2.922 90.251 23.389 1.00 23.48 184 ARG B N 1
ATOM 3227 C CA . ARG C 1 204 ? -2.498 90.248 21.983 1.00 25.00 184 ARG B CA 1
ATOM 3228 C C . ARG C 1 204 ? -3.326 91.219 21.138 1.00 24.07 184 ARG B C 1
ATOM 3229 O O . ARG C 1 204 ? -2.798 91.866 20.235 1.00 27.08 184 ARG B O 1
ATOM 3237 N N . ASP C 1 205 ? -4.623 91.300 21.428 1.00 22.20 185 ASP B N 1
ATOM 3238 C CA . ASP C 1 205 ? -5.529 92.196 20.707 1.00 22.95 185 ASP B CA 1
ATOM 3239 C C . ASP C 1 205 ? -5.239 93.668 20.989 1.00 20.89 185 ASP B C 1
ATOM 3240 O O . ASP C 1 205 ? -5.378 94.512 20.102 1.00 23.73 185 ASP B O 1
ATOM 3245 N N . GLY C 1 206 ? -4.841 93.967 22.223 1.00 18.66 186 GLY B N 1
ATOM 3246 C CA . GLY C 1 206 ? -4.538 95.332 22.634 1.00 18.71 186 GLY B CA 1
ATOM 3247 C C . GLY C 1 206 ? -3.355 95.967 21.929 1.00 18.81 186 GLY B C 1
ATOM 3248 O O . GLY C 1 206 ? -3.366 97.163 21.656 1.00 20.12 186 GLY B O 1
ATOM 3249 N N . PHE C 1 207 ? -2.338 95.166 21.629 1.00 17.95 187 PHE B N 1
ATOM 3250 C CA . PHE C 1 207 ? -1.091 95.680 21.066 1.00 18.40 187 PHE B CA 1
ATOM 3251 C C . PHE C 1 207 ? -0.956 95.247 19.609 1.00 20.79 187 PHE B C 1
ATOM 3252 O O . PHE C 1 207 ? -0.022 94.547 19.235 1.00 21.92 187 PHE B O 1
ATOM 3260 N N . ALA C 1 208 ? -1.920 95.682 18.799 1.00 24.03 188 ALA B N 1
ATOM 3261 C CA . ALA C 1 208 ? -1.983 95.319 17.390 1.00 24.56 188 ALA B CA 1
ATOM 3262 C C . ALA C 1 208 ? -1.208 96.326 16.538 1.00 27.04 188 ALA B C 1
ATOM 3263 O O . ALA C 1 208 ? -0.103 96.030 16.082 1.00 31.07 188 ALA B O 1
ATOM 3265 N N . GLU C 1 209 ? -1.771 97.518 16.347 1.00 26.70 189 GLU B N 1
ATOM 3266 C CA . GLU C 1 209 ? -1.173 98.520 15.461 1.00 25.93 189 GLU B CA 1
ATOM 3267 C C . GLU C 1 209 ? -0.011 99.238 16.141 1.00 23.51 189 GLU B C 1
ATOM 3268 O O . GLU C 1 209 ? -0.143 99.716 17.267 1.00 23.71 189 GLU B O 1
ATOM 3274 N N . GLY C 1 210 ? 1.126 99.300 15.451 1.00 23.45 190 GLY B N 1
ATOM 3275 C CA . GLY C 1 210 ? 2.324 99.949 15.981 1.00 21.98 190 GLY B CA 1
ATOM 3276 C C . GLY C 1 210 ? 3.214 99.025 16.793 1.00 20.59 190 GLY B C 1
ATOM 3277 O O . GLY C 1 210 ? 4.333 99.396 17.153 1.00 22.18 190 GLY B O 1
ATOM 3278 N N . TRP C 1 211 ? 2.729 97.816 17.066 1.00 19.50 191 TRP B N 1
ATOM 3279 C CA . TRP C 1 211 ? 3.437 96.867 17.910 1.00 20.43 191 TRP B CA 1
ATOM 3280 C C . TRP C 1 211 ? 3.502 95.497 17.252 1.00 21.61 191 TRP B C 1
ATOM 3281 O O . TRP C 1 211 ? 2.607 95.114 16.492 1.00 22.80 191 TRP B O 1
ATOM 3292 N N . THR C 1 212 ? 4.570 94.769 17.556 1.00 20.21 192 THR B N 1
ATOM 3293 C CA . THR C 1 212 ? 4.701 93.365 17.195 1.00 22.96 192 THR B CA 1
ATOM 3294 C C . THR C 1 212 ? 4.821 92.559 18.485 1.00 22.62 192 THR B C 1
ATOM 3295 O O . THR C 1 212 ? 5.589 92.912 19.380 1.00 23.07 192 THR B O 1
ATOM 3299 N N . ILE C 1 213 ? 4.050 91.480 18.573 1.00 24.01 193 ILE B N 1
ATOM 3300 C CA . ILE C 1 213 ? 4.024 90.639 19.763 1.00 23.98 193 ILE B CA 1
ATOM 3301 C C . ILE C 1 213 ? 5.190 89.658 19.689 1.00 24.28 193 ILE B C 1
ATOM 3302 O O . ILE C 1 213 ? 5.223 88.807 18.804 1.00 24.72 193 ILE B O 1
ATOM 3307 N N . GLU C 1 214 ? 6.148 89.782 20.607 1.00 23.36 194 GLU B N 1
ATOM 3308 C CA . GLU C 1 214 ? 7.304 88.881 20.634 1.00 24.26 194 GLU B CA 1
ATOM 3309 C C . GLU C 1 214 ? 7.003 87.593 21.386 1.00 23.15 194 GLU B C 1
ATOM 3310 O O . GLU C 1 214 ? 7.405 86.514 20.954 1.00 27.74 194 GLU B O 1
ATOM 3316 N N . SER C 1 215 ? 6.313 87.711 22.519 1.00 18.99 195 SER B N 1
ATOM 3317 C CA . SER C 1 215 ? 5.919 86.551 23.313 1.00 15.84 195 SER B CA 1
ATOM 3318 C C . SER C 1 215 ? 4.881 86.938 24.364 1.00 18.35 195 SER B C 1
ATOM 3319 O O . SER C 1 215 ? 4.894 88.059 24.862 1.00 19.54 195 SER B O 1
ATOM 3322 N N . ILE C 1 216 ? 3.975 86.005 24.663 1.00 17.69 196 ILE B N 1
ATOM 3323 C CA . ILE C 1 216 ? 3.100 86.090 25.829 1.00 19.76 196 ILE B CA 1
ATOM 3324 C C . ILE C 1 216 ? 3.325 84.801 26.617 1.00 22.51 196 ILE B C 1
ATOM 3325 O O . ILE C 1 216 ? 2.972 83.714 26.152 1.00 24.75 196 ILE B O 1
ATOM 3330 N N . ASP C 1 217 ? 3.936 84.932 27.793 1.00 23.34 197 ASP B N 1
ATOM 3331 C CA . ASP C 1 217 ? 4.309 83.788 28.626 1.00 24.76 197 ASP B CA 1
ATOM 3332 C C . ASP C 1 217 ? 3.405 83.681 29.843 1.00 22.29 197 ASP B C 1
ATOM 3333 O O . ASP C 1 217 ? 2.838 84.677 30.302 1.00 20.04 197 ASP B O 1
ATOM 3338 N N . GLU C 1 218 ? 3.286 82.467 30.371 1.00 21.42 198 GLU B N 1
ATOM 3339 C CA . GLU C 1 218 ? 2.672 82.270 31.675 1.00 21.41 198 GLU B CA 1
ATOM 3340 C C . GLU C 1 218 ? 3.641 82.807 32.712 1.00 20.50 198 GLU B C 1
ATOM 3341 O O . GLU C 1 218 ? 4.847 82.550 32.635 1.00 24.23 198 GLU B O 1
ATOM 3347 N N . SER C 1 219 ? 3.118 83.565 33.666 1.00 19.97 199 SER B N 1
ATOM 3348 C CA . SER C 1 219 ? 3.943 84.153 34.713 1.00 18.27 199 SER B CA 1
ATOM 3349 C C . SER C 1 219 ? 3.171 84.172 36.023 1.00 15.94 199 SER B C 1
ATOM 3350 O O . SER C 1 219 ? 2.194 83.445 36.189 1.00 15.70 199 SER B O 1
ATOM 3353 N N . LEU C 1 220 ? 3.635 84.977 36.966 1.00 14.49 200 LEU B N 1
ATOM 3354 C CA . LEU C 1 220 ? 2.939 85.137 38.226 1.00 13.83 200 LEU B CA 1
ATOM 3355 C C . LEU C 1 220 ? 2.899 86.611 38.567 1.00 12.02 200 LEU B C 1
ATOM 3356 O O . LEU C 1 220 ? 3.766 87.382 38.144 1.00 14.58 200 LEU B O 1
ATOM 3361 N N . MET C 1 221 ? 1.878 86.993 39.320 1.00 11.69 201 MET B N 1
ATOM 3362 C CA . MET C 1 221 ? 1.761 88.338 39.853 1.00 12.94 201 MET B CA 1
ATOM 3363 C C . MET C 1 221 ? 1.557 88.225 41.357 1.00 12.34 201 MET B C 1
ATOM 3364 O O . MET C 1 221 ? 0.669 87.499 41.817 1.00 15.10 201 MET B O 1
ATOM 3369 N N . ARG C 1 222 ? 2.385 88.933 42.118 1.00 12.00 202 ARG B N 1
ATOM 3370 C CA . ARG C 1 222 ? 2.305 88.903 43.570 1.00 10.50 202 ARG B CA 1
ATOM 3371 C C . ARG C 1 222 ? 1.319 89.936 44.059 1.00 10.37 202 ARG B C 1
ATOM 3372 O O . ARG C 1 222 ? 1.300 91.056 43.559 1.00 11.40 202 ARG B O 1
ATOM 3380 N N . GLY C 1 223 ? 0.523 89.549 45.049 1.00 10.31 203 GLY B N 1
ATOM 3381 C CA . GLY C 1 223 ? -0.401 90.447 45.712 1.00 10.67 203 GLY B CA 1
ATOM 3382 C C . GLY C 1 223 ? -0.395 90.152 47.196 1.00 11.66 203 GLY B C 1
ATOM 3383 O O . GLY C 1 223 ? 0.317 89.261 47.665 1.00 12.42 203 GLY B O 1
ATOM 3384 N N . VAL C 1 224 ? -1.223 90.888 47.925 1.00 12.86 204 VAL B N 1
ATOM 3385 C CA . VAL C 1 224 ? -1.245 90.818 49.372 1.00 13.28 204 VAL B CA 1
ATOM 3386 C C . VAL C 1 224 ? -2.689 90.826 49.880 1.00 13.86 204 VAL B C 1
ATOM 3387 O O . VAL C 1 224 ? -3.550 91.539 49.350 1.00 14.33 204 VAL B O 1
ATOM 3391 N N . ILE C 1 225 ? -2.947 89.994 50.886 1.00 14.47 205 ILE B N 1
ATOM 3392 C CA . ILE C 1 225 ? -4.250 89.928 51.534 1.00 14.02 205 ILE B CA 1
ATOM 3393 C C . ILE C 1 225 ? -4.316 91.097 52.513 1.00 14.17 205 ILE B C 1
ATOM 3394 O O . ILE C 1 225 ?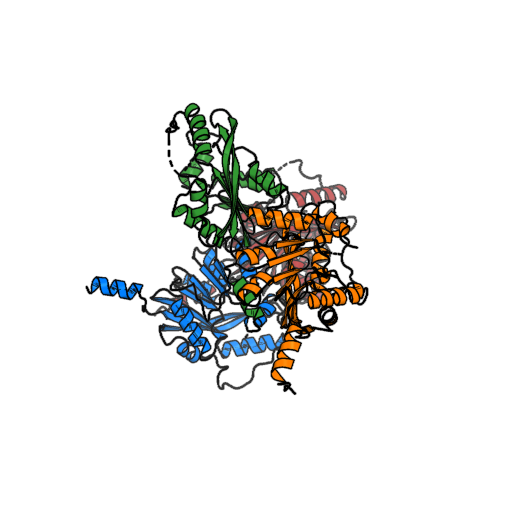 -3.486 91.186 53.414 1.00 15.02 205 ILE B O 1
ATOM 3399 N N . PRO C 1 226 ? -5.303 91.995 52.349 1.00 15.92 206 PRO B N 1
ATOM 3400 C CA . PRO C 1 226 ? -5.311 93.204 53.179 1.00 16.42 206 PRO B CA 1
ATOM 3401 C C . PRO C 1 226 ? -5.475 93.016 54.698 1.00 17.66 206 PRO B C 1
ATOM 3402 O O . PRO C 1 226 ? -5.093 93.905 55.458 1.00 21.89 206 PRO B O 1
ATOM 3406 N N . THR C 1 227 ? -6.027 91.880 55.128 1.00 18.67 207 THR B N 1
ATOM 3407 C CA . THR C 1 227 ? -6.347 91.631 56.542 1.00 18.91 207 THR B CA 1
ATOM 3408 C C . THR C 1 227 ? -5.189 91.021 57.332 1.00 18.87 207 THR B C 1
ATOM 3409 O O . THR C 1 227 ? -5.082 91.208 58.547 1.00 19.94 207 THR B O 1
ATOM 3413 N N . THR C 1 228 ? -4.351 90.257 56.640 1.00 18.60 208 THR B N 1
ATOM 3414 C CA . THR C 1 228 ? -3.224 89.552 57.254 1.00 19.78 208 THR B CA 1
ATOM 3415 C C . THR C 1 228 ? -1.872 90.028 56.731 1.00 17.32 208 THR B C 1
ATOM 3416 O O . THR C 1 228 ? -0.829 89.702 57.303 1.00 17.42 208 THR B O 1
ATOM 3420 N N . SER C 1 229 ? -1.890 90.783 55.635 1.00 16.90 209 SER B N 1
ATOM 3421 C CA . SER C 1 229 ? -0.691 91.059 54.852 1.00 15.80 209 SER B CA 1
ATOM 3422 C C . SER C 1 229 ? 0.030 89.777 54.394 1.00 15.72 209 SER B C 1
ATOM 3423 O O . SER C 1 229 ? 1.247 89.783 54.203 1.00 16.75 209 SER B O 1
ATOM 3426 N N . GLU C 1 230 ? -0.724 88.691 54.197 1.00 15.30 210 GLU B N 1
ATOM 3427 C CA . GLU C 1 230 ? -0.161 87.476 53.610 1.00 14.98 210 GLU B CA 1
ATOM 3428 C C . GLU C 1 230 ? 0.137 87.761 52.145 1.00 15.06 210 GLU B C 1
ATOM 3429 O O . GLU C 1 230 ? -0.728 88.256 51.419 1.00 15.82 210 GLU B O 1
ATOM 3435 N N . LEU C 1 231 ? 1.354 87.441 51.715 1.00 14.07 211 LEU B N 1
ATOM 3436 C CA . LEU C 1 231 ? 1.716 87.553 50.304 1.00 13.53 211 LEU B CA 1
ATOM 3437 C C . LEU C 1 231 ? 1.223 86.320 49.538 1.00 15.01 211 LEU B C 1
ATOM 3438 O O . LEU C 1 231 ? 1.229 85.196 50.056 1.00 15.60 211 LEU B O 1
ATOM 3443 N N . LEU C 1 232 ? 0.792 86.545 48.303 1.00 14.50 212 LEU B N 1
ATOM 3444 C CA . LEU C 1 232 ? 0.222 85.495 47.478 1.00 15.03 212 LEU B CA 1
ATOM 3445 C C . LEU C 1 232 ? 0.624 85.732 46.036 1.00 13.99 212 LEU B C 1
ATOM 3446 O O . LEU C 1 232 ? 0.550 86.850 45.546 1.00 14.54 212 LEU B O 1
ATOM 3451 N N . ASP C 1 233 ? 1.056 84.672 45.367 1.00 15.21 213 ASP B N 1
ATOM 3452 C CA . ASP C 1 233 ? 1.378 84.735 43.952 1.00 15.14 213 ASP B CA 1
ATOM 3453 C C . ASP C 1 233 ? 0.253 84.059 43.186 1.00 15.66 213 ASP B C 1
ATOM 3454 O O . ASP C 1 233 ? -0.091 82.916 43.476 1.00 17.95 213 ASP B O 1
ATOM 3459 N N . VAL C 1 234 ? -0.333 84.787 42.236 1.00 14.12 214 VAL B N 1
ATOM 3460 C CA . VAL C 1 234 ? -1.423 84.268 41.413 1.00 14.33 214 VAL B CA 1
ATOM 3461 C C . VAL C 1 234 ? -1.007 84.240 39.945 1.00 13.57 214 VAL B C 1
ATOM 3462 O O . VAL C 1 234 ? -0.081 84.951 39.533 1.00 13.61 214 VAL B O 1
ATOM 3466 N N . HIS C 1 235 ? -1.693 83.417 39.161 1.00 13.91 215 HIS B N 1
ATOM 3467 C CA . HIS C 1 235 ? -1.350 83.240 37.759 1.00 14.03 215 HIS B CA 1
ATOM 3468 C C . HIS C 1 235 ? -1.502 84.550 36.988 1.00 14.03 215 HIS B C 1
ATOM 3469 O O . HIS C 1 235 ? -2.412 85.336 37.252 1.00 16.32 215 HIS B O 1
ATOM 3476 N N . ALA C 1 236 ? -0.601 84.775 36.040 1.00 15.04 216 ALA B N 1
ATOM 3477 C CA . ALA C 1 236 ? -0.602 85.996 35.243 1.00 14.80 216 ALA B CA 1
ATOM 3478 C C . ALA C 1 236 ? -0.020 85.736 33.858 1.00 13.92 216 ALA B C 1
ATOM 3479 O O . ALA C 1 236 ? 0.598 84.694 33.617 1.00 17.57 216 ALA B O 1
ATOM 3481 N N . TRP C 1 237 ? -0.251 86.680 32.952 1.00 15.50 217 TRP B N 1
ATOM 3482 C CA . TRP C 1 237 ? 0.400 86.697 31.651 1.00 16.27 217 TRP B CA 1
ATOM 3483 C C . TRP C 1 237 ? 1.525 87.725 31.696 1.00 15.42 217 TRP B C 1
ATOM 3484 O O . TRP C 1 237 ? 1.336 88.821 32.233 1.00 15.97 217 TRP B O 1
ATOM 3495 N N . LEU C 1 238 ? 2.689 87.372 31.148 1.00 15.09 218 LEU B N 1
ATOM 3496 C CA . LEU C 1 238 ? 3.760 88.343 30.924 1.00 12.40 218 LEU B CA 1
ATOM 3497 C C . LEU C 1 238 ? 3.958 88.526 29.427 1.00 12.90 218 LEU B C 1
ATOM 3498 O O . LEU C 1 238 ? 4.412 87.602 28.735 1.00 14.55 218 LEU B O 1
ATOM 3503 N N . GLY C 1 239 ? 3.586 89.708 28.941 1.00 14.38 219 GLY B N 1
ATOM 3504 C CA . GLY C 1 239 ? 3.699 90.058 27.530 1.00 14.64 219 GLY B CA 1
ATOM 3505 C C . GLY C 1 239 ? 4.957 90.849 27.228 1.00 16.26 219 GLY B C 1
ATOM 3506 O O . GLY C 1 239 ? 5.415 91.647 28.050 1.00 16.15 219 GLY B O 1
ATOM 3507 N N . ARG C 1 240 ? 5.516 90.613 26.041 1.00 16.12 220 ARG B N 1
ATOM 3508 C CA . ARG C 1 240 ? 6.690 91.332 25.555 1.00 17.64 220 ARG B CA 1
ATOM 3509 C C . ARG C 1 240 ? 6.384 91.820 24.145 1.00 17.18 220 ARG B C 1
ATOM 3510 O O . ARG C 1 240 ? 6.228 91.016 23.222 1.00 18.92 220 ARG B O 1
ATOM 3518 N N . PHE C 1 241 ? 6.301 93.140 23.989 1.00 15.66 221 PHE B N 1
ATOM 3519 C CA . PHE C 1 241 ? 5.858 93.751 22.742 1.00 16.43 221 PHE B CA 1
ATOM 3520 C C . PHE C 1 241 ? 6.905 94.705 22.200 1.00 15.79 221 PHE B C 1
ATOM 3521 O O . PHE C 1 241 ? 7.480 95.495 22.947 1.00 18.26 221 PHE B O 1
ATOM 3529 N N . ARG C 1 242 ? 7.147 94.613 20.893 1.00 17.26 222 ARG B N 1
ATOM 3530 C CA . ARG C 1 242 ? 8.145 95.429 20.222 1.00 15.73 222 ARG B CA 1
ATOM 3531 C C . ARG C 1 242 ? 7.486 96.617 19.540 1.00 16.26 222 ARG B C 1
ATOM 3532 O O . ARG C 1 242 ? 6.620 96.446 18.683 1.00 18.25 222 ARG B O 1
ATOM 3540 N N . ARG C 1 243 ? 7.910 97.815 19.928 1.00 17.37 223 ARG B N 1
ATOM 3541 C CA . ARG C 1 243 ? 7.456 99.053 19.312 1.00 16.96 223 ARG B CA 1
ATOM 3542 C C . ARG C 1 243 ? 8.115 99.173 17.940 1.00 17.01 223 ARG B C 1
ATOM 3543 O O . ARG C 1 243 ? 9.336 99.048 17.833 1.00 19.85 223 ARG B O 1
ATOM 3551 N N . ASP C 1 244 ? 7.317 99.401 16.896 1.00 17.68 224 ASP B N 1
ATOM 3552 C CA . ASP C 1 244 ? 7.851 99.496 15.531 1.00 18.55 224 ASP B CA 1
ATOM 3553 C C . ASP C 1 244 ? 8.738 100.732 15.369 1.00 18.32 224 ASP B C 1
ATOM 3554 O O . ASP C 1 244 ? 8.926 101.499 16.312 1.00 20.29 224 ASP B O 1
ATOM 3559 N N . TRP C 1 245 ? 9.280 100.927 14.172 1.00 17.38 225 TRP B N 1
ATOM 3560 C CA . TRP C 1 245 ? 10.223 102.012 13.940 1.00 17.43 225 TRP B CA 1
ATOM 3561 C C . TRP C 1 245 ? 9.606 103.170 13.159 1.00 18.35 225 TRP B C 1
ATOM 3562 O O . TRP C 1 245 ? 10.301 103.869 12.415 1.00 20.07 225 TRP B O 1
ATOM 3573 N N . ASN C 1 246 ? 8.309 103.388 13.377 1.00 20.50 226 ASN B N 1
ATOM 3574 C CA . ASN C 1 246 ? 7.572 104.452 12.721 1.00 21.52 226 ASN B CA 1
ATOM 3575 C C . ASN C 1 246 ? 7.836 105.747 13.480 1.00 22.22 226 ASN B C 1
ATOM 3576 O O . ASN C 1 246 ? 7.228 106.010 14.523 1.00 22.76 226 ASN B O 1
ATOM 3581 N N . SER C 1 247 ? 8.773 106.530 12.956 1.00 22.61 227 SER B N 1
ATOM 3582 C CA . SER C 1 247 ? 9.271 107.722 13.626 1.00 22.63 227 SER B CA 1
ATOM 3583 C C . SER C 1 247 ? 10.004 108.628 12.638 1.00 22.15 227 SER B C 1
ATOM 3584 O O . SER C 1 247 ? 10.702 108.145 11.746 1.00 26.07 227 SER B O 1
ATOM 3587 N N . SER C 1 248 ? 9.845 109.938 12.821 1.00 19.53 228 SER B N 1
ATOM 3588 C CA . SER C 1 248 ? 10.545 110.943 12.022 1.00 23.58 228 SER B CA 1
ATOM 3589 C C . SER C 1 248 ? 12.064 110.770 12.090 1.00 23.56 228 SER B C 1
ATOM 3590 O O . SER C 1 248 ? 12.750 110.932 11.082 1.00 23.34 228 SER B O 1
ATOM 3593 N N . SER C 1 249 ? 12.583 110.442 13.275 1.00 22.46 229 SER B N 1
ATOM 3594 C CA . SER C 1 249 ? 14.020 110.213 13.451 1.00 22.22 229 SER B CA 1
ATOM 3595 C C . SER C 1 249 ? 14.541 109.076 12.564 1.00 21.60 229 SER B C 1
ATOM 3596 O O . SER C 1 249 ? 15.652 109.158 12.030 1.00 22.44 229 SER B O 1
ATOM 3599 N N . VAL C 1 250 ? 13.734 108.030 12.402 1.00 20.17 230 VAL B N 1
ATOM 3600 C CA . VAL C 1 250 ? 14.090 106.904 11.538 1.00 19.15 230 VAL B CA 1
ATOM 3601 C C . VAL C 1 250 ? 13.873 107.280 10.076 1.00 18.95 230 VAL B C 1
ATOM 3602 O O . VAL C 1 250 ? 14.703 106.958 9.220 1.00 20.46 230 VAL B O 1
ATOM 3606 N N . ASP C 1 251 ? 12.759 107.958 9.795 1.00 19.59 231 ASP B N 1
ATOM 3607 C CA . ASP C 1 251 ? 12.482 108.457 8.441 1.00 20.51 231 ASP B CA 1
ATOM 3608 C C . ASP C 1 251 ? 13.654 109.294 7.924 1.00 19.86 231 ASP B C 1
ATOM 3609 O O . ASP C 1 251 ? 14.031 109.190 6.757 1.00 22.49 231 ASP B O 1
ATOM 3614 N N . LYS C 1 252 ? 14.233 110.112 8.799 1.00 19.29 232 LYS B N 1
ATOM 3615 C CA . LYS C 1 252 ? 15.387 110.943 8.442 1.00 19.31 232 LYS B CA 1
ATOM 3616 C C . LYS C 1 252 ? 16.656 110.115 8.216 1.00 17.76 232 LYS B C 1
ATOM 3617 O O . LYS C 1 252 ? 17.483 110.477 7.382 1.00 18.12 232 LYS B O 1
ATOM 3623 N N . LEU C 1 253 ? 16.810 109.016 8.954 1.00 17.04 233 LEU B N 1
ATOM 3624 C CA . LEU C 1 253 ? 17.907 108.074 8.703 1.00 14.93 233 LEU B CA 1
ATOM 3625 C C . LEU C 1 253 ? 17.740 107.403 7.334 1.00 15.28 233 LEU B C 1
ATOM 3626 O O . LEU C 1 253 ? 18.683 107.369 6.549 1.00 16.97 233 LEU B O 1
ATOM 3631 N N . ALA C 1 254 ? 16.543 106.896 7.041 1.00 15.55 234 ALA B N 1
ATOM 3632 C CA . ALA C 1 254 ? 16.292 106.222 5.761 1.00 16.19 234 ALA B CA 1
ATOM 3633 C C . ALA C 1 254 ? 16.498 107.154 4.563 1.00 15.96 234 ALA B C 1
ATOM 3634 O O . ALA C 1 254 ? 17.042 106.746 3.535 1.00 17.04 234 ALA B O 1
ATOM 3636 N N . ALA C 1 255 ? 16.066 108.403 4.705 1.00 16.49 235 ALA B N 1
ATOM 3637 C CA . ALA C 1 255 ? 16.231 109.411 3.658 1.00 16.65 235 ALA B CA 1
ATOM 3638 C C . ALA C 1 255 ? 17.705 109.686 3.370 1.00 17.07 235 ALA B C 1
ATOM 3639 O O . ALA C 1 255 ? 18.095 109.886 2.220 1.00 18.18 235 ALA B O 1
ATOM 3641 N N . ALA C 1 256 ? 18.518 109.703 4.423 1.00 17.60 236 ALA B N 1
ATOM 3642 C CA . ALA C 1 256 ? 19.961 109.857 4.274 1.00 16.99 236 ALA B CA 1
ATOM 3643 C C . ALA C 1 256 ? 20.551 108.729 3.418 1.00 17.23 236 ALA B C 1
ATOM 3644 O O . ALA C 1 256 ? 21.358 108.979 2.520 1.00 18.17 236 ALA B O 1
ATOM 3646 N N . LEU C 1 257 ? 20.125 107.494 3.681 1.00 17.41 237 LEU B N 1
ATOM 3647 C CA . LEU C 1 257 ? 20.651 106.330 2.962 1.00 17.14 237 LEU B CA 1
ATOM 3648 C C . LEU C 1 257 ? 20.092 106.174 1.538 1.00 17.57 237 LEU B C 1
ATOM 3649 O O . LEU C 1 257 ? 20.640 105.417 0.741 1.00 18.71 237 LEU B O 1
ATOM 3654 N N . GLU C 1 258 ? 19.012 106.888 1.223 1.00 18.22 238 GLU B N 1
ATOM 3655 C CA . GLU C 1 258 ? 18.467 106.925 -0.139 1.00 17.70 238 GLU B CA 1
ATOM 3656 C C . GLU C 1 258 ? 19.335 107.780 -1.081 1.00 18.73 238 GLU B C 1
ATOM 3657 O O . GLU C 1 258 ? 19.195 107.701 -2.312 1.00 20.24 238 GLU B O 1
ATOM 3663 N N . HIS C 1 259 ? 20.238 108.574 -0.499 1.00 19.95 239 HIS B N 1
ATOM 3664 C CA . HIS C 1 259 ? 21.236 109.346 -1.245 1.00 19.79 239 HIS B CA 1
ATOM 3665 C C . HIS C 1 259 ? 20.606 110.277 -2.274 1.00 20.83 239 HIS B C 1
ATOM 3666 O O . HIS C 1 259 ? 20.884 110.186 -3.469 1.00 21.44 239 HIS B O 1
ATOM 3673 N N . HIS C 1 260 ? 19.749 111.171 -1.798 1.00 21.46 240 HIS B N 1
ATOM 3674 C CA . HIS C 1 260 ? 19.149 112.169 -2.665 1.00 22.87 240 HIS B CA 1
ATOM 3675 C C . HIS C 1 260 ? 20.229 113.146 -3.121 1.00 22.76 240 HIS B C 1
ATOM 3676 O O . HIS C 1 260 ? 20.914 113.753 -2.300 1.00 25.14 240 HIS B O 1
ATOM 3683 N N . HIS C 1 261 ? 20.394 113.260 -4.435 1.00 21.83 241 HIS B N 1
ATOM 3684 C CA . HIS C 1 261 ? 21.451 114.081 -5.021 1.00 21.24 241 HIS B CA 1
ATOM 3685 C C . HIS C 1 261 ? 21.057 115.555 -5.063 1.00 19.63 241 HIS B C 1
ATOM 3686 O O . HIS C 1 261 ? 19.869 115.896 -5.098 1.00 19.32 241 HIS B O 1
ATOM 3693 N N . HIS C 1 262 ? 22.062 116.424 -5.055 1.00 20.49 242 HIS B N 1
ATOM 3694 C CA . HIS C 1 262 ? 21.830 117.861 -5.156 1.00 20.00 242 HIS B CA 1
ATOM 3695 C C . HIS C 1 262 ? 21.857 118.294 -6.620 1.00 24.36 242 HIS B C 1
ATOM 3696 O O . HIS C 1 262 ? 22.734 117.878 -7.373 1.00 28.10 242 HIS B O 1
ATOM 3703 N N . HIS C 1 263 ? 20.890 119.131 -7.002 1.00 25.73 243 HIS B N 1
ATOM 3704 C CA . HIS C 1 263 ? 20.776 119.684 -8.356 1.00 28.03 243 HIS B CA 1
ATOM 3705 C C . HIS C 1 263 ? 20.615 118.582 -9.402 1.00 27.16 243 HIS B C 1
ATOM 3706 O O . HIS C 1 263 ? 19.758 117.707 -9.261 1.00 32.81 243 HIS B O 1
ATOM 3719 N N . ALA D 2 2 ? -9.753 92.999 42.335 1.00 14.70 2 ALA F N 1
ATOM 3720 C CA . ALA D 2 2 ? -8.440 93.526 42.028 1.00 14.80 2 ALA F CA 1
ATOM 3721 C C . ALA D 2 2 ? -7.818 92.809 40.853 1.00 15.77 2 ALA F C 1
ATOM 3722 O O . ALA D 2 2 ? -7.358 91.693 41.043 1.00 19.69 2 ALA F O 1
ATOM 3746 N N . ALA D 2 6 ? -12.503 97.607 38.052 1.00 17.30 6 ALA F N 1
ATOM 3747 C CA . ALA D 2 6 ? -11.189 98.043 38.513 1.00 16.16 6 ALA F CA 1
ATOM 3748 C C . ALA D 2 6 ? -11.233 99.100 39.591 1.00 17.16 6 ALA F C 1
ATOM 3749 O O . ALA D 2 6 ? -11.899 100.083 39.338 1.00 19.85 6 ALA F O 1
ATOM 3766 N N . MET E 1 21 ? 26.516 82.691 75.870 0.75 31.33 1 MET C N 1
ATOM 3767 C CA . MET E 1 21 ? 25.400 83.686 75.812 0.75 30.09 1 MET C CA 1
ATOM 3768 C C . MET E 1 21 ? 24.038 83.093 76.176 0.75 27.67 1 MET C C 1
ATOM 3769 O O . MET E 1 21 ? 23.164 83.818 76.649 0.75 28.72 1 MET C O 1
ATOM 3774 N N . THR E 1 22 ? 23.852 81.791 75.960 1.00 26.94 2 THR C N 1
ATOM 3775 C CA . THR E 1 22 ? 22.602 81.135 76.335 1.00 24.37 2 THR C CA 1
ATOM 3776 C C . THR E 1 22 ? 22.419 81.168 77.847 1.00 26.80 2 THR C C 1
ATOM 3777 O O . THR E 1 22 ? 21.389 81.623 78.345 1.00 28.03 2 THR C O 1
ATOM 3781 N N . GLU E 1 23 ? 23.434 80.694 78.563 1.00 29.51 3 GLU C N 1
ATOM 3782 C CA . GLU E 1 23 ? 23.410 80.663 80.026 1.00 30.13 3 GLU C CA 1
ATOM 3783 C C . GLU E 1 23 ? 23.354 82.058 80.647 1.00 26.99 3 GLU C C 1
ATOM 3784 O O . GLU E 1 23 ? 22.747 82.244 81.701 1.00 29.82 3 GLU C O 1
ATOM 3790 N N . VAL E 1 24 ? 23.979 83.034 79.990 1.00 25.94 4 VAL C N 1
ATOM 3791 C CA . VAL E 1 24 ? 23.981 84.418 80.470 1.00 24.88 4 VAL C CA 1
ATOM 3792 C C . VAL E 1 24 ? 22.575 85.024 80.405 1.00 25.53 4 VAL C C 1
ATOM 3793 O O . VAL E 1 24 ? 22.073 85.548 81.398 1.00 26.15 4 VAL C O 1
ATOM 3797 N N . PHE E 1 25 ? 21.941 84.940 79.238 1.00 25.20 5 PHE C N 1
ATOM 3798 C CA . PHE E 1 25 ? 20.591 85.492 79.061 1.00 24.46 5 PHE C CA 1
ATOM 3799 C C . PHE E 1 25 ? 19.514 84.679 79.785 1.00 23.09 5 PHE C C 1
ATOM 3800 O O . PHE E 1 25 ? 18.588 85.254 80.355 1.00 22.40 5 PHE C O 1
ATOM 3808 N N . ASP E 1 26 ? 19.635 83.352 79.781 1.00 21.43 6 ASP C N 1
ATOM 3809 C CA . ASP E 1 26 ? 18.639 82.507 80.446 1.00 21.29 6 ASP C CA 1
ATOM 3810 C C . ASP E 1 26 ? 18.591 82.811 81.946 1.00 21.69 6 ASP C C 1
ATOM 3811 O O . ASP E 1 26 ? 17.511 82.937 82.522 1.00 20.65 6 ASP C O 1
ATOM 3816 N N . ALA E 1 27 ? 19.760 82.960 82.567 1.00 22.35 7 ALA C N 1
ATOM 3817 C CA . ALA E 1 27 ? 19.836 83.337 83.979 1.00 22.52 7 ALA C CA 1
ATOM 3818 C C . ALA E 1 27 ? 19.124 84.663 84.256 1.00 22.48 7 ALA C C 1
ATOM 3819 O O . ALA E 1 27 ? 18.441 84.800 85.274 1.00 23.53 7 ALA C O 1
ATOM 3821 N N . VAL E 1 28 ? 19.285 85.630 83.351 1.00 22.19 8 VAL C N 1
ATOM 3822 C CA . VAL E 1 28 ? 18.560 86.900 83.444 1.00 21.98 8 VAL C CA 1
ATOM 3823 C C . VAL E 1 28 ? 17.043 86.670 83.409 1.00 22.91 8 VAL C C 1
ATOM 3824 O O . VAL E 1 28 ? 16.306 87.252 84.208 1.00 21.95 8 VAL C O 1
ATOM 3828 N N . TYR E 1 29 ? 16.581 85.818 82.495 1.00 24.38 9 TYR C N 1
ATOM 3829 C CA . TYR E 1 29 ? 15.144 85.525 82.379 1.00 23.23 9 TYR C CA 1
ATOM 3830 C C . TYR E 1 29 ? 14.607 84.671 83.539 1.00 24.08 9 TYR C C 1
ATOM 3831 O O . TYR E 1 29 ? 13.438 84.794 83.904 1.00 27.36 9 TYR C O 1
ATOM 3840 N N . ARG E 1 30 ? 15.458 83.826 84.127 1.00 25.27 10 ARG C N 1
ATOM 3841 C CA . ARG E 1 30 ? 15.076 83.046 85.311 1.00 25.49 10 ARG C CA 1
ATOM 3842 C C . ARG E 1 30 ? 15.119 83.878 86.603 1.00 26.03 10 ARG C C 1
ATOM 3843 O O . ARG E 1 30 ? 14.800 83.368 87.678 1.00 25.13 10 ARG C O 1
ATOM 3851 N N . GLY E 1 31 ? 15.517 85.145 86.502 1.00 26.93 11 GLY C N 1
ATOM 3852 C CA . GLY E 1 31 ? 15.559 86.040 87.656 1.00 28.04 11 GLY C CA 1
ATOM 3853 C C . GLY E 1 31 ? 16.807 85.857 88.500 1.00 27.65 11 GLY C C 1
ATOM 3854 O O . GLY E 1 31 ? 16.821 86.206 89.683 1.00 29.18 11 GLY C O 1
ATOM 3855 N N . GLU E 1 32 ? 17.861 85.321 87.888 1.00 27.06 12 GLU C N 1
ATOM 3856 C CA . GLU E 1 32 ? 19.122 85.056 88.579 1.00 26.55 12 GLU C CA 1
ATOM 3857 C C . GLU E 1 32 ? 20.190 86.038 88.110 1.00 25.10 12 GLU C C 1
ATOM 3858 O O . GLU E 1 32 ? 21.245 85.640 87.609 1.00 25.39 12 GLU C O 1
ATOM 3864 N N . SER E 1 33 ? 19.894 87.326 88.269 1.00 24.14 13 SER C N 1
ATOM 3865 C CA . SER E 1 33 ? 20.820 88.394 87.905 1.00 23.27 13 SER C CA 1
ATOM 3866 C C . SER E 1 33 ? 20.500 89.645 88.721 1.00 24.66 13 SER C C 1
ATOM 3867 O O . SER E 1 33 ? 19.454 89.701 89.371 1.00 24.82 13 SER C O 1
ATOM 3870 N N . PRO E 1 34 ? 21.389 90.659 88.680 1.00 26.55 14 PRO C N 1
ATOM 3871 C CA . PRO E 1 34 ? 21.160 91.906 89.422 1.00 27.82 14 PRO C CA 1
ATOM 3872 C C . PRO E 1 34 ? 19.846 92.632 89.088 1.00 27.59 14 PRO C C 1
ATOM 3873 O O . PRO E 1 34 ? 19.386 93.444 89.890 1.00 29.77 14 PRO C O 1
ATOM 3877 N N . PHE E 1 35 ? 19.257 92.351 87.923 1.00 25.74 15 PHE C N 1
ATOM 3878 C CA . PHE E 1 35 ? 17.962 92.932 87.555 1.00 23.75 15 PHE C CA 1
ATOM 3879 C C . PHE E 1 35 ? 16.812 92.370 88.386 1.00 25.61 15 PHE C C 1
ATOM 3880 O O . PHE E 1 35 ? 15.880 93.100 88.736 1.00 24.90 15 PHE C O 1
ATOM 3888 N N . GLY E 1 36 ? 16.870 91.073 88.680 1.00 26.88 16 GLY C N 1
ATOM 3889 C CA . GLY E 1 36 ? 15.784 90.391 89.376 1.00 27.51 16 GLY C CA 1
ATOM 3890 C C . GLY E 1 36 ? 14.686 90.010 88.399 1.00 28.26 16 GLY C C 1
ATOM 3891 O O . GLY E 1 36 ? 14.968 89.522 87.304 1.00 27.72 16 GLY C O 1
ATOM 3892 N N . LYS E 1 37 ? 13.435 90.256 88.779 1.00 29.64 17 LYS C N 1
ATOM 3893 C CA . LYS E 1 37 ? 12.286 89.824 87.976 1.00 31.51 17 LYS C CA 1
ATOM 3894 C C . LYS E 1 37 ? 12.131 90.594 86.654 1.00 31.12 17 LYS C C 1
ATOM 3895 O O . LYS E 1 37 ? 11.536 90.076 85.707 1.00 39.89 17 LYS C O 1
ATOM 3901 N N . ARG E 1 38 ? 12.661 91.817 86.589 1.00 26.42 18 ARG C N 1
ATOM 3902 C CA . ARG E 1 38 ? 12.493 92.683 85.414 1.00 21.35 18 ARG C CA 1
ATOM 3903 C C . ARG E 1 38 ? 13.806 93.008 84.695 1.00 19.94 18 ARG C C 1
ATOM 3904 O O . ARG E 1 38 ? 14.482 93.971 85.049 1.00 22.57 18 ARG C O 1
ATOM 3912 N N . PRO E 1 39 ? 14.162 92.227 83.659 1.00 17.74 19 PRO C N 1
ATOM 3913 C CA . PRO E 1 39 ? 15.197 92.749 82.754 1.00 16.56 19 PRO C CA 1
ATOM 3914 C C . PRO E 1 39 ? 14.725 94.098 82.201 1.00 16.39 19 PRO C C 1
ATOM 3915 O O . PRO E 1 39 ? 13.520 94.282 82.000 1.00 18.42 19 PRO C O 1
ATOM 3919 N N . PRO E 1 40 ? 15.653 95.044 81.975 1.00 18.40 20 PRO C N 1
ATOM 3920 C CA . PRO E 1 40 ? 15.258 96.402 81.569 1.00 18.37 20 PRO C CA 1
ATOM 3921 C C . PRO E 1 40 ? 14.557 96.514 80.204 1.00 18.99 20 PRO C C 1
ATOM 3922 O O . PRO E 1 40 ? 13.893 97.515 79.949 1.00 22.64 20 PRO C O 1
ATOM 3926 N N . TRP E 1 41 ? 14.709 95.505 79.352 1.00 18.15 21 TRP C N 1
ATOM 3927 C CA . TRP E 1 41 ? 14.031 95.465 78.047 1.00 17.04 21 TRP C CA 1
ATOM 3928 C C . TRP E 1 41 ? 12.685 94.742 78.109 1.00 15.73 21 TRP C C 1
ATOM 3929 O O . TRP E 1 41 ? 11.880 94.844 77.177 1.00 16.42 21 TRP C O 1
ATOM 3940 N N . ASP E 1 42 ? 12.447 94.000 79.189 1.00 17.04 22 ASP C N 1
ATOM 3941 C CA . ASP E 1 42 ? 11.225 93.212 79.325 1.00 17.33 22 ASP C CA 1
ATOM 3942 C C . ASP E 1 42 ? 10.081 94.100 79.829 1.00 16.60 22 ASP C C 1
ATOM 3943 O O . ASP E 1 42 ? 9.645 94.004 80.981 1.00 18.17 22 ASP C O 1
ATOM 3948 N N . ILE E 1 43 ? 9.598 94.961 78.936 1.00 17.34 23 ILE C N 1
ATOM 3949 C CA . ILE E 1 43 ? 8.666 96.039 79.300 1.00 16.88 23 ILE C CA 1
ATOM 3950 C C . ILE E 1 43 ? 7.181 95.645 79.386 1.00 16.90 23 ILE C C 1
ATOM 3951 O O . ILE E 1 43 ? 6.348 96.492 79.678 1.00 20.32 23 ILE C O 1
ATOM 3956 N N . GLY E 1 44 ? 6.844 94.382 79.142 1.00 18.14 24 GLY C N 1
ATOM 3957 C CA . GLY E 1 44 ? 5.447 93.934 79.267 1.00 18.08 24 GLY C CA 1
ATOM 3958 C C . GLY E 1 44 ? 4.507 94.572 78.253 1.00 18.28 24 GLY C C 1
ATOM 3959 O O . GLY E 1 44 ? 3.308 94.712 78.496 1.00 20.34 24 GLY C O 1
ATOM 3960 N N . ALA E 1 45 ? 5.062 94.953 77.109 1.00 16.06 25 ALA C N 1
ATOM 3961 C CA . ALA E 1 45 ? 4.303 95.582 76.035 1.00 14.82 25 ALA C CA 1
ATOM 3962 C C . ALA E 1 45 ? 5.207 95.659 74.808 1.00 13.82 25 ALA C C 1
ATOM 3963 O O . ALA E 1 45 ? 6.428 95.584 74.941 1.00 14.00 25 ALA C O 1
ATOM 3965 N N . PRO E 1 46 ? 4.619 95.807 73.608 1.00 13.50 26 PRO C N 1
ATOM 3966 C CA . PRO E 1 46 ? 5.489 95.978 72.448 1.00 12.93 26 PRO C CA 1
ATOM 3967 C C . PRO E 1 46 ? 6.198 97.329 72.462 1.00 11.91 26 PRO C C 1
ATOM 3968 O O . PRO E 1 46 ? 5.732 98.269 73.104 1.00 14.17 26 PRO C O 1
ATOM 3972 N N . GLN E 1 47 ? 7.325 97.411 71.766 1.00 10.95 27 GLN C N 1
ATOM 3973 C CA . GLN E 1 47 ? 8.007 98.687 71.570 1.00 11.46 27 GLN C CA 1
ATOM 3974 C C . GLN E 1 47 ? 7.128 99.613 70.741 1.00 11.70 27 GLN C C 1
ATOM 3975 O O . GLN E 1 47 ? 6.588 99.181 69.724 1.00 12.20 27 GLN C O 1
ATOM 3981 N N . PRO E 1 48 ? 6.983 100.884 71.169 1.00 11.38 28 PRO C N 1
ATOM 3982 C CA . PRO E 1 48 ? 6.208 101.861 70.393 1.00 11.87 28 PRO C CA 1
ATOM 3983 C C . PRO E 1 48 ? 6.680 101.980 68.941 1.00 12.16 28 PRO C C 1
ATOM 3984 O O . PRO E 1 48 ? 5.857 102.142 68.044 1.00 12.53 28 PRO C O 1
ATOM 3988 N N . ALA E 1 49 ? 7.988 101.870 68.712 1.00 11.87 29 ALA C N 1
ATOM 3989 C CA . ALA E 1 49 ? 8.534 101.963 67.360 1.00 12.51 29 ALA C CA 1
ATOM 3990 C C . ALA E 1 49 ? 7.928 100.917 66.417 1.00 13.08 29 ALA C C 1
ATOM 3991 O O . ALA E 1 49 ? 7.629 101.222 65.261 1.00 13.85 29 ALA C O 1
ATOM 3993 N N . TYR E 1 50 ? 7.752 99.691 66.907 1.00 14.06 30 TYR C N 1
ATOM 3994 C CA . TYR E 1 50 ? 7.174 98.628 66.082 1.00 13.56 30 TYR C CA 1
ATOM 3995 C C . TYR E 1 50 ? 5.659 98.714 65.985 1.00 13.39 30 TYR C C 1
ATOM 3996 O O . TYR E 1 50 ? 5.083 98.329 64.971 1.00 14.23 30 TYR C O 1
ATOM 4005 N N . VAL E 1 51 ? 5.011 99.214 67.030 1.00 12.99 31 VAL C N 1
ATOM 4006 C CA . VAL E 1 51 ? 3.591 99.515 66.931 1.00 13.41 31 VAL C CA 1
ATOM 4007 C C . VAL E 1 51 ? 3.369 100.536 65.818 1.00 12.49 31 VAL C C 1
ATOM 4008 O O . VAL E 1 51 ? 2.443 100.402 65.014 1.00 13.36 31 VAL C O 1
ATOM 4012 N N . ALA E 1 52 ? 4.214 101.564 65.788 1.00 11.85 32 ALA C N 1
ATOM 4013 C CA . ALA E 1 52 ? 4.125 102.601 64.768 1.00 11.71 32 ALA C CA 1
ATOM 4014 C C . ALA E 1 52 ? 4.455 102.050 63.377 1.00 11.99 32 ALA C C 1
ATOM 4015 O O . ALA E 1 52 ? 3.768 102.376 62.401 1.00 14.17 32 ALA C O 1
ATOM 4017 N N . LEU E 1 53 ? 5.497 101.216 63.300 1.00 12.61 33 LEU C N 1
ATOM 4018 C CA . LEU E 1 53 ? 5.924 100.594 62.043 1.00 13.64 33 LEU C CA 1
ATOM 4019 C C . LEU E 1 53 ? 4.786 99.805 61.407 1.00 13.24 33 LEU C C 1
ATOM 4020 O O . LEU E 1 53 ? 4.526 99.932 60.208 1.00 16.41 33 LEU C O 1
ATOM 4025 N N . GLU E 1 54 ? 4.102 99.002 62.218 1.00 12.40 34 GLU C N 1
ATOM 4026 C CA . GLU E 1 54 ? 2.948 98.240 61.744 1.00 12.72 34 GLU C CA 1
ATOM 4027 C C . GLU E 1 54 ? 1.815 99.150 61.262 1.00 12.41 34 GLU C C 1
ATOM 4028 O O . GLU E 1 54 ? 1.179 98.869 60.243 1.00 15.18 34 GLU C O 1
ATOM 4034 N N . LYS E 1 55 ? 1.557 100.231 61.990 1.00 13.34 35 LYS C N 1
ATOM 4035 C CA . LYS E 1 55 ? 0.505 101.174 61.587 1.00 13.32 35 LYS C CA 1
ATOM 4036 C C . LYS E 1 55 ? 0.882 101.928 60.309 1.00 14.77 35 LYS C C 1
ATOM 4037 O O . LYS E 1 55 ? 0.004 102.361 59.567 1.00 16.17 35 LYS C O 1
ATOM 4043 N N . ALA E 1 56 ? 2.182 102.075 60.049 1.00 15.28 36 ALA C N 1
ATOM 4044 C CA . ALA E 1 56 ? 2.663 102.680 58.797 1.00 16.74 36 ALA C CA 1
ATOM 4045 C C . ALA E 1 56 ? 2.578 101.738 57.590 1.00 17.24 36 ALA C C 1
ATOM 4046 O O . ALA E 1 56 ? 2.834 102.162 56.461 1.00 20.19 36 ALA C O 1
ATOM 4048 N N . GLY E 1 57 ? 2.253 100.469 57.826 1.00 16.56 37 GLY C N 1
ATOM 4049 C CA . GLY E 1 57 ? 2.067 99.489 56.751 1.00 16.00 37 GLY C CA 1
ATOM 4050 C C . GLY E 1 57 ? 3.340 98.787 56.300 1.00 14.50 37 GLY C C 1
ATOM 4051 O O . GLY E 1 57 ? 3.383 98.223 55.209 1.00 15.65 37 GLY C O 1
ATOM 4052 N N . LEU E 1 58 ? 4.364 98.791 57.150 1.00 16.39 38 LEU C N 1
ATOM 4053 C CA . LEU E 1 58 ? 5.692 98.309 56.755 1.00 16.93 38 LEU C CA 1
ATOM 4054 C C . LEU E 1 58 ? 5.994 96.876 57.212 1.00 17.47 38 LEU C C 1
ATOM 4055 O O . LEU E 1 58 ? 7.089 96.358 56.952 1.00 17.48 38 LEU C O 1
ATOM 4060 N N . ILE E 1 59 ? 5.029 96.237 57.879 1.00 17.12 39 ILE C N 1
ATOM 4061 C CA . ILE E 1 59 ? 5.125 94.813 58.212 1.00 17.88 39 ILE C CA 1
ATOM 4062 C C . ILE E 1 59 ? 4.335 94.056 57.154 1.00 18.60 39 ILE C C 1
ATOM 4063 O O . ILE E 1 59 ? 3.151 94.333 56.953 1.00 18.47 39 ILE C O 1
ATOM 4068 N N . GLN E 1 60 ? 4.997 93.111 56.489 1.00 20.18 40 GLN C N 1
ATOM 4069 C CA . GLN E 1 60 ? 4.429 92.378 55.357 1.00 19.60 40 GLN C CA 1
ATOM 4070 C C . GLN E 1 60 ? 4.755 90.891 55.484 1.00 17.63 40 GLN C C 1
ATOM 4071 O O . GLN E 1 60 ? 5.848 90.531 55.909 1.00 18.13 40 GLN C O 1
ATOM 4077 N N . GLY E 1 61 ? 3.803 90.034 55.121 1.00 16.19 41 GLY C N 1
ATOM 4078 C CA . GLY E 1 61 ? 4.058 88.597 54.982 1.00 14.89 41 GLY C CA 1
ATOM 4079 C C . GLY E 1 61 ? 4.465 87.885 56.258 1.00 14.23 41 GLY C C 1
ATOM 4080 O O . GLY E 1 61 ? 4.002 88.230 57.351 1.00 16.44 41 GLY C O 1
ATOM 4081 N N . ALA E 1 62 ? 5.332 86.884 56.101 1.00 13.00 42 ALA C N 1
ATOM 4082 C CA . ALA E 1 62 ? 5.825 86.077 57.211 1.00 12.77 42 ALA C CA 1
ATOM 4083 C C . ALA E 1 62 ? 6.849 86.870 57.998 1.00 13.06 42 ALA C C 1
ATOM 4084 O O . ALA E 1 62 ? 7.870 87.300 57.448 1.00 13.10 42 ALA C O 1
ATOM 4086 N N . VAL E 1 63 ? 6.562 87.054 59.285 1.00 13.50 43 VAL C N 1
ATOM 4087 C CA . VAL E 1 63 ? 7.360 87.893 60.167 1.00 11.93 43 VAL C CA 1
ATOM 4088 C C . VAL E 1 63 ? 8.278 87.054 61.058 1.00 12.17 43 VAL C C 1
ATOM 4089 O O . VAL E 1 63 ? 7.835 86.073 61.679 1.00 12.83 43 VAL C O 1
ATOM 4093 N N . LEU E 1 64 ? 9.547 87.462 61.128 1.00 11.57 44 LEU C N 1
ATOM 4094 C CA . LEU E 1 64 ? 10.495 86.932 62.107 1.00 12.79 44 LEU C CA 1
ATOM 4095 C C . LEU E 1 64 ? 10.788 88.005 63.137 1.00 12.47 44 LEU C C 1
ATOM 4096 O O . LEU E 1 64 ? 11.140 89.131 62.773 1.00 12.30 44 LEU C O 1
ATOM 4101 N N . ASP E 1 65 ? 10.651 87.662 64.419 1.00 13.51 45 ASP C N 1
ATOM 4102 C CA . ASP E 1 65 ? 11.145 88.512 65.495 1.00 13.63 45 ASP C CA 1
ATOM 4103 C C . ASP E 1 65 ? 12.419 87.857 65.983 1.00 13.25 45 ASP C C 1
ATOM 4104 O O . ASP E 1 65 ? 12.375 86.852 66.687 1.00 12.71 45 ASP C O 1
ATOM 4109 N N . ALA E 1 66 ? 13.550 88.422 65.569 1.00 14.74 46 ALA C N 1
ATOM 4110 C CA . ALA E 1 66 ? 14.862 87.867 65.882 1.00 12.98 46 ALA C CA 1
ATOM 4111 C C . ALA E 1 66 ? 15.319 88.349 67.259 1.00 13.69 46 ALA C C 1
ATOM 4112 O O . ALA E 1 66 ? 15.422 89.556 67.498 1.00 14.59 46 ALA C O 1
ATOM 4114 N N . GLY E 1 67 ? 15.599 87.410 68.156 1.00 16.06 47 GLY C N 1
ATOM 4115 C CA . GLY E 1 67 ? 15.898 87.751 69.545 1.00 14.48 47 GLY C CA 1
ATOM 4116 C C . GLY E 1 67 ? 14.638 88.288 70.193 1.00 14.19 47 GLY C C 1
ATOM 4117 O O . GLY E 1 67 ? 14.640 89.366 70.778 1.00 16.36 47 GLY C O 1
ATOM 4118 N N . CYS E 1 68 ? 13.558 87.516 70.086 1.00 13.99 48 CYS C N 1
ATOM 4119 C CA . CYS E 1 68 ? 12.217 87.979 70.459 1.00 13.76 48 CYS C CA 1
ATOM 4120 C C . CYS E 1 68 ? 11.955 88.114 71.963 1.00 14.00 48 CYS C C 1
ATOM 4121 O O . CYS E 1 68 ? 10.904 88.624 72.363 1.00 15.45 48 CYS C O 1
ATOM 4124 N N . GLY E 1 69 ? 12.880 87.649 72.799 1.00 13.99 49 GLY C N 1
ATOM 4125 C CA . GLY E 1 69 ? 12.670 87.670 74.240 1.00 15.92 49 GLY C CA 1
ATOM 4126 C C . GLY E 1 69 ? 11.363 87.005 74.644 1.00 16.36 49 GLY C C 1
ATOM 4127 O O . GLY E 1 69 ? 10.991 85.963 74.099 1.00 17.98 49 GLY C O 1
ATOM 4128 N N . THR E 1 70 ? 10.642 87.628 75.572 1.00 17.70 50 THR C N 1
ATOM 4129 C CA . THR E 1 70 ? 9.372 87.072 76.053 1.00 19.12 50 THR C CA 1
ATOM 4130 C C . THR E 1 70 ? 8.193 87.323 75.096 1.00 19.76 50 THR C C 1
ATOM 4131 O O . THR E 1 70 ? 7.053 86.990 75.420 1.00 21.58 50 THR C O 1
ATOM 4135 N N . GLY E 1 71 ? 8.456 87.926 73.938 1.00 18.62 51 GLY C N 1
ATOM 4136 C CA . GLY E 1 71 ? 7.516 87.872 72.821 1.00 17.81 51 GLY C CA 1
ATOM 4137 C C . GLY E 1 71 ? 6.451 88.953 72.704 1.00 15.56 51 GLY C C 1
ATOM 4138 O O . GLY E 1 71 ? 5.523 88.802 71.916 1.00 17.26 51 GLY C O 1
ATOM 4139 N N . GLU E 1 72 ? 6.576 90.053 73.441 1.00 16.09 52 GLU C N 1
ATOM 4140 C CA . GLU E 1 72 ? 5.545 91.099 73.386 1.00 15.78 52 GLU C CA 1
ATOM 4141 C C . GLU E 1 72 ? 5.368 91.681 71.978 1.00 13.53 52 GLU C C 1
ATOM 4142 O O . GLU E 1 72 ? 4.237 91.864 71.520 1.00 15.15 52 GLU C O 1
ATOM 4148 N N . ASP E 1 73 ? 6.473 91.969 71.296 1.00 13.19 53 ASP C N 1
ATOM 4149 C CA . ASP E 1 73 ? 6.404 92.497 69.929 1.00 13.02 53 ASP C CA 1
ATOM 4150 C C . ASP E 1 73 ? 5.748 91.486 68.980 1.00 13.02 53 ASP C C 1
ATOM 4151 O O . ASP E 1 73 ? 4.882 91.859 68.182 1.00 14.60 53 ASP C O 1
ATOM 4156 N N . ALA E 1 74 ? 6.138 90.216 69.090 1.00 12.64 54 ALA C N 1
ATOM 4157 C CA . ALA E 1 74 ? 5.591 89.163 68.232 1.00 12.70 54 ALA C CA 1
ATOM 4158 C C . ALA E 1 74 ? 4.098 88.983 68.455 1.00 13.37 54 ALA C C 1
ATOM 4159 O O . ALA E 1 74 ? 3.341 88.806 67.501 1.00 13.74 54 ALA C O 1
ATOM 4161 N N . LEU E 1 75 ? 3.680 89.030 69.718 1.00 13.74 55 LEU C N 1
ATOM 4162 C CA . LEU E 1 75 ? 2.279 88.801 70.069 1.00 14.58 55 LEU C CA 1
ATOM 4163 C C . LEU E 1 75 ? 1.399 90.014 69.768 1.00 15.90 55 LEU C C 1
ATOM 4164 O O . LEU E 1 75 ? 0.193 89.862 69.584 1.00 18.71 55 LEU C O 1
ATOM 4169 N N . HIS E 1 76 ? 1.984 91.212 69.716 1.00 16.07 56 HIS C N 1
ATOM 4170 C CA . HIS E 1 76 ? 1.227 92.391 69.285 1.00 13.75 56 HIS C CA 1
ATOM 4171 C C . HIS E 1 76 ? 0.845 92.215 67.812 1.00 14.44 56 HIS C C 1
ATOM 4172 O O . HIS E 1 76 ? -0.314 92.383 67.441 1.00 16.81 56 HIS C O 1
ATOM 4179 N N . LEU E 1 77 ? 1.821 91.831 66.989 1.00 14.31 57 LEU C N 1
ATOM 4180 C CA . LEU E 1 77 ? 1.578 91.583 65.567 1.00 14.86 57 LEU C CA 1
ATOM 4181 C C . LEU E 1 77 ? 0.660 90.381 65.337 1.00 15.41 57 LEU C C 1
ATOM 4182 O O . LEU E 1 77 ? -0.255 90.447 64.505 1.00 15.18 57 LEU C O 1
ATOM 4187 N N . ALA E 1 78 ? 0.878 89.293 66.077 1.00 15.12 58 ALA C N 1
ATOM 4188 C CA . ALA E 1 78 ? 0.002 88.118 65.968 1.00 15.91 58 ALA C CA 1
ATOM 4189 C C . ALA E 1 78 ? -1.462 88.480 66.247 1.00 17.00 58 ALA C C 1
ATOM 4190 O O . ALA E 1 78 ? -2.363 87.966 65.586 1.00 18.57 58 ALA C O 1
ATOM 4192 N N . GLY E 1 79 ? -1.694 89.384 67.199 1.00 17.01 59 GLY C N 1
ATOM 4193 C CA . GLY E 1 79 ? -3.048 89.835 67.526 1.00 18.30 59 GLY C CA 1
ATOM 4194 C C . GLY E 1 79 ? -3.713 90.633 66.412 1.00 17.03 59 GLY C C 1
ATOM 4195 O O . GLY E 1 79 ? -4.943 90.664 66.319 1.00 21.31 59 GLY C O 1
ATOM 4196 N N . LEU E 1 80 ? -2.900 91.281 65.574 1.00 16.29 60 LEU C N 1
ATOM 4197 C CA . LEU E 1 80 ? -3.392 92.054 64.431 1.00 16.63 60 LEU C CA 1
ATOM 4198 C C . LEU E 1 80 ? -3.513 91.220 63.149 1.00 17.26 60 LEU C C 1
ATOM 4199 O O . LEU E 1 80 ? -3.834 91.758 62.090 1.00 20.63 60 LEU C O 1
ATOM 4204 N N . GLY E 1 81 ? -3.241 89.920 63.244 1.00 16.61 61 GLY C N 1
ATOM 4205 C CA . GLY E 1 81 ? -3.463 88.991 62.140 1.00 14.94 61 GLY C CA 1
ATOM 4206 C C . GLY E 1 81 ? -2.219 88.500 61.415 1.00 14.09 61 GLY C C 1
ATOM 4207 O O . GLY E 1 81 ? -2.328 87.690 60.505 1.00 14.79 61 GLY C O 1
ATOM 4208 N N . TYR E 1 82 ? -1.040 88.981 61.804 1.00 13.94 62 TYR C N 1
ATOM 4209 C CA . TYR E 1 82 ? 0.199 88.606 61.116 1.00 13.79 62 TYR C CA 1
ATOM 4210 C C . TYR E 1 82 ? 0.669 87.189 61.461 1.00 13.81 62 TYR C C 1
ATOM 4211 O O . TYR E 1 82 ? 0.428 86.692 62.562 1.00 15.86 62 TYR C O 1
ATOM 4220 N N . ALA E 1 83 ? 1.362 86.564 60.512 1.00 13.11 63 ALA C N 1
ATOM 4221 C CA . ALA E 1 83 ? 2.017 85.271 60.724 1.00 12.09 63 ALA C CA 1
ATOM 4222 C C . ALA E 1 83 ? 3.387 85.535 61.326 1.00 12.22 63 ALA C C 1
ATOM 4223 O O . ALA E 1 83 ? 4.263 86.047 60.634 1.00 13.66 63 ALA C O 1
ATOM 4225 N N . VAL E 1 84 ? 3.573 85.178 62.596 1.00 12.77 64 VAL C N 1
ATOM 4226 C CA . VAL E 1 84 ? 4.787 85.548 63.321 1.00 12.31 64 VAL C CA 1
ATOM 4227 C C . VAL E 1 84 ? 5.531 84.346 63.889 1.00 12.55 64 VAL C C 1
ATOM 4228 O O . VAL E 1 84 ? 4.930 83.468 64.528 1.00 13.61 64 VAL C O 1
ATOM 4232 N N . THR E 1 85 ? 6.839 84.329 63.635 1.00 13.59 65 THR C N 1
ATOM 4233 C CA . THR E 1 85 ? 7.779 83.441 64.296 1.00 14.20 65 THR C CA 1
ATOM 4234 C C . THR E 1 85 ? 8.729 84.296 65.136 1.00 13.71 65 THR C C 1
ATOM 4235 O O . THR E 1 85 ? 9.250 85.301 64.649 1.00 13.17 65 THR C O 1
ATOM 4239 N N . GLY E 1 86 ? 8.924 83.905 66.392 1.00 13.17 66 GLY C N 1
ATOM 4240 C CA . GLY E 1 86 ? 9.920 84.514 67.266 1.00 13.34 66 GLY C CA 1
ATOM 4241 C C . GLY E 1 86 ? 11.016 83.508 67.569 1.00 14.13 66 GLY C C 1
ATOM 4242 O O . GLY E 1 86 ? 10.733 82.364 67.949 1.00 14.71 66 GLY C O 1
ATOM 4243 N N . LEU E 1 87 ? 12.267 83.927 67.392 1.00 13.68 67 LEU C N 1
ATOM 4244 C CA . LEU E 1 87 ? 13.425 83.097 67.719 1.00 13.50 67 LEU C CA 1
ATOM 4245 C C . LEU E 1 87 ? 14.251 83.810 68.774 1.00 13.41 67 LEU C C 1
ATOM 4246 O O . LEU E 1 87 ? 14.489 85.013 68.669 1.00 15.34 67 LEU C O 1
ATOM 4251 N N . ASP E 1 88 ? 14.677 83.064 69.791 1.00 14.47 68 ASP C N 1
ATOM 4252 C CA . ASP E 1 88 ? 15.534 83.597 70.849 1.00 14.60 68 ASP C CA 1
ATOM 4253 C C . ASP E 1 88 ? 16.446 82.492 71.362 1.00 15.80 68 ASP C C 1
ATOM 4254 O O . ASP E 1 88 ? 16.103 81.320 71.272 1.00 17.97 68 ASP C O 1
ATOM 4259 N N . LEU E 1 89 ? 17.602 82.873 71.896 1.00 16.57 69 LEU C N 1
ATOM 4260 C CA . LEU E 1 89 ? 18.578 81.908 72.409 1.00 18.86 69 LEU C CA 1
ATOM 4261 C C . LEU E 1 89 ? 18.166 81.311 73.765 1.00 19.26 69 LEU C C 1
ATOM 4262 O O . LEU E 1 89 ? 18.625 80.230 74.131 1.00 20.48 69 LEU C O 1
ATOM 4267 N N . SER E 1 90 ? 17.312 82.017 74.510 1.00 18.32 70 SER C N 1
ATOM 4268 C CA . SER E 1 90 ? 16.939 81.601 75.870 1.00 21.56 70 SER C CA 1
ATOM 4269 C C . SER E 1 90 ? 15.704 80.690 75.901 1.00 21.25 70 SER C C 1
ATOM 4270 O O . SER E 1 90 ? 14.610 81.121 75.512 1.00 20.18 70 SER C O 1
ATOM 4273 N N . PRO E 1 91 ? 15.863 79.438 76.386 1.00 23.58 71 PRO C N 1
ATOM 4274 C CA . PRO E 1 91 ? 14.705 78.546 76.511 1.00 23.10 71 PRO C CA 1
ATOM 4275 C C . PRO E 1 91 ? 13.647 79.057 77.498 1.00 23.16 71 PRO C C 1
ATOM 4276 O O . PRO E 1 91 ? 12.450 78.881 77.260 1.00 21.58 71 PRO C O 1
ATOM 4280 N N . THR E 1 92 ? 14.082 79.686 78.588 1.00 25.05 72 THR C N 1
ATOM 4281 C CA . THR E 1 92 ? 13.157 80.302 79.540 1.00 24.37 72 THR C CA 1
ATOM 4282 C C . THR E 1 92 ? 12.327 81.384 78.857 1.00 23.42 72 THR C C 1
ATOM 4283 O O . THR E 1 92 ? 11.115 81.473 79.068 1.00 25.51 72 THR C O 1
ATOM 4287 N N . ALA E 1 93 ? 12.989 82.204 78.044 1.00 21.37 73 ALA C N 1
ATOM 4288 C CA . ALA E 1 93 ? 12.317 83.269 77.298 1.00 18.86 73 ALA C CA 1
ATOM 4289 C C . ALA E 1 93 ? 11.279 82.697 76.338 1.00 18.76 73 ALA C C 1
ATOM 4290 O O . ALA E 1 93 ? 10.124 83.125 76.328 1.00 20.11 73 ALA C O 1
ATOM 4292 N N . ILE E 1 94 ? 11.706 81.725 75.537 1.00 19.89 74 ILE C N 1
ATOM 4293 C CA . ILE E 1 94 ? 10.822 81.059 74.585 1.00 20.04 74 ILE C CA 1
ATOM 4294 C C . ILE E 1 94 ? 9.665 80.363 75.307 1.00 22.98 74 ILE C C 1
ATOM 4295 O O . ILE E 1 94 ? 8.533 80.368 74.814 1.00 24.47 74 ILE C O 1
ATOM 4300 N N . SER E 1 95 ? 9.940 79.790 76.479 1.00 22.99 75 SER C N 1
ATOM 4301 C CA . SER E 1 95 ? 8.886 79.173 77.287 1.00 24.09 75 SER C CA 1
ATOM 4302 C C . SER E 1 95 ? 7.841 80.208 77.695 1.00 23.03 75 SER C C 1
ATOM 4303 O O . SER E 1 95 ? 6.642 79.965 77.571 1.00 24.24 75 SER C O 1
ATOM 4306 N N . VAL E 1 96 ? 8.305 81.364 78.166 1.00 23.22 76 VAL C N 1
ATOM 4307 C CA . VAL E 1 96 ? 7.410 82.438 78.617 1.00 20.97 76 VAL C CA 1
ATOM 4308 C C . VAL E 1 96 ? 6.593 83.002 77.449 1.00 19.50 76 VAL C C 1
ATOM 4309 O O . VAL E 1 96 ? 5.401 83.289 77.597 1.00 19.81 76 VAL C O 1
ATOM 4313 N N . ALA E 1 97 ? 7.235 83.154 76.294 1.00 17.69 77 ALA C N 1
ATOM 4314 C CA . ALA E 1 97 ? 6.552 83.615 75.088 1.00 18.43 77 ALA C CA 1
ATOM 4315 C C . ALA E 1 97 ? 5.421 82.674 74.690 1.00 17.90 77 ALA C C 1
ATOM 4316 O O . ALA E 1 97 ? 4.327 83.126 74.352 1.00 18.04 77 ALA C O 1
ATOM 4318 N N . ARG E 1 98 ? 5.694 81.371 74.712 1.00 20.06 78 ARG C N 1
ATOM 4319 C CA . ARG E 1 98 ? 4.675 80.361 74.414 1.00 20.27 78 ARG C CA 1
ATOM 4320 C C . ARG E 1 98 ? 3.519 80.420 75.412 1.00 20.52 78 ARG C C 1
ATOM 4321 O O . ARG E 1 98 ? 2.361 80.260 75.030 1.00 21.10 78 ARG C O 1
ATOM 4329 N N . ASP E 1 99 ? 3.844 80.653 76.684 1.00 21.29 79 ASP C N 1
ATOM 4330 C CA . ASP E 1 99 ? 2.833 80.742 77.737 1.00 22.56 79 ASP C CA 1
ATOM 4331 C C . ASP E 1 99 ? 1.907 81.940 77.503 1.00 21.52 79 ASP C C 1
ATOM 4332 O O . ASP E 1 99 ? 0.694 81.831 77.683 1.00 23.35 79 ASP C O 1
ATOM 4337 N N . LYS E 1 100 ? 2.486 83.076 77.103 1.00 20.81 80 LYS C N 1
ATOM 4338 C CA . LYS E 1 100 ? 1.708 84.285 76.787 1.00 20.64 80 LYS C CA 1
ATOM 4339 C C . LYS E 1 100 ? 0.773 84.084 75.593 1.00 19.41 80 LYS C C 1
ATOM 4340 O O . LYS E 1 100 ? -0.383 84.501 75.626 1.00 19.15 80 LYS C O 1
ATOM 4346 N N . ALA E 1 101 ? 1.285 83.458 74.536 1.00 20.39 81 ALA C N 1
ATOM 4347 C CA . ALA E 1 101 ? 0.486 83.186 73.338 1.00 19.79 81 ALA C CA 1
ATOM 4348 C C . ALA E 1 101 ? -0.718 82.317 73.689 1.00 20.48 81 ALA C C 1
ATOM 4349 O O . ALA E 1 101 ? -1.860 82.655 73.376 1.00 22.12 81 ALA C O 1
ATOM 4351 N N . ASP E 1 102 ? -0.447 81.196 74.347 1.00 21.80 82 ASP C N 1
ATOM 4352 C CA . ASP E 1 102 ? -1.502 80.292 74.791 1.00 20.81 82 ASP C CA 1
ATOM 4353 C C . ASP E 1 102 ? -2.487 81.014 75.716 1.00 20.97 82 ASP C C 1
ATOM 4354 O O . ASP E 1 102 ? -3.701 80.888 75.550 1.00 22.68 82 ASP C O 1
ATOM 4359 N N . ALA E 1 103 ? -1.955 81.785 76.667 1.00 19.55 83 ALA C N 1
ATOM 4360 C CA . ALA E 1 103 ? -2.772 82.587 77.584 1.00 18.24 83 ALA C CA 1
ATOM 4361 C C . ALA E 1 103 ? -3.701 83.554 76.843 1.00 18.26 83 ALA C C 1
ATOM 4362 O O . ALA E 1 103 ? -4.874 83.680 77.194 1.00 22.30 83 ALA C O 1
ATOM 4364 N N . ARG E 1 104 ? -3.176 84.221 75.815 1.00 17.95 84 ARG C N 1
ATOM 4365 C CA . ARG E 1 104 ? -3.932 85.229 75.057 1.00 16.22 84 ARG C CA 1
ATOM 4366 C C . ARG E 1 104 ? -4.724 84.688 73.862 1.00 17.86 84 ARG C C 1
ATOM 4367 O O . ARG E 1 104 ? -5.366 85.460 73.143 1.00 19.66 84 ARG C O 1
ATOM 4375 N N . GLY E 1 105 ? -4.687 83.372 73.659 1.00 21.12 85 GLY C N 1
ATOM 4376 C CA . GLY E 1 105 ? -5.420 82.725 72.571 1.00 24.03 85 GLY C CA 1
ATOM 4377 C C . GLY E 1 105 ? -4.883 83.057 71.189 1.00 24.33 85 GLY C C 1
ATOM 4378 O O . GLY E 1 105 ? -5.637 83.057 70.213 1.00 27.67 85 GLY C O 1
ATOM 4379 N N . LEU E 1 106 ? -3.582 83.330 71.103 1.00 23.98 86 LEU C N 1
ATOM 4380 C CA . LEU E 1 106 ? -2.955 83.758 69.851 1.00 23.89 86 LEU C CA 1
ATOM 4381 C C . LEU E 1 106 ? -2.106 82.652 69.245 1.00 25.28 86 LEU C C 1
ATOM 4382 O O . LEU E 1 106 ? -1.486 81.871 69.964 1.00 27.55 86 LEU C O 1
ATOM 4387 N N . GLY E 1 107 ? -2.085 82.604 67.916 1.00 24.50 87 GLY C N 1
ATOM 4388 C CA . GLY E 1 107 ? -1.247 81.668 67.174 1.00 21.70 87 GLY C CA 1
ATOM 4389 C C . GLY E 1 107 ? 0.071 82.307 66.784 1.00 21.31 87 GLY C C 1
ATOM 4390 O O . GLY E 1 107 ? 0.104 83.241 65.985 1.00 21.97 87 GLY C O 1
ATOM 4391 N N . ALA E 1 108 ? 1.159 81.811 67.360 1.00 20.26 88 ALA C N 1
ATOM 4392 C CA . ALA E 1 108 ? 2.494 82.258 66.977 1.00 19.53 88 ALA C CA 1
ATOM 4393 C C . ALA E 1 108 ? 3.507 81.141 67.192 1.00 21.17 88 ALA C C 1
ATOM 4394 O O . ALA E 1 108 ? 3.320 80.280 68.061 1.00 23.32 88 ALA C O 1
ATOM 4396 N N . VAL E 1 109 ? 4.568 81.154 66.389 1.00 19.02 89 VAL C N 1
ATOM 4397 C CA . VAL E 1 109 ? 5.628 80.159 66.482 1.00 18.16 89 VAL C CA 1
ATOM 4398 C C . VAL E 1 109 ? 6.772 80.763 67.288 1.00 18.35 89 VAL C C 1
ATOM 4399 O O . VAL E 1 109 ? 7.288 81.825 66.935 1.00 20.27 89 VAL C O 1
ATOM 4403 N N . PHE E 1 110 ? 7.151 80.102 68.380 1.00 16.25 90 PHE C N 1
ATOM 4404 C CA . PHE E 1 110 ? 8.325 80.512 69.154 1.00 15.19 90 PHE C CA 1
ATOM 4405 C C . PHE E 1 110 ? 9.280 79.336 69.280 1.00 15.40 90 PHE C C 1
ATOM 4406 O O . PHE E 1 110 ? 8.875 78.249 69.698 1.00 16.91 90 PHE C O 1
ATOM 4414 N N . GLU E 1 111 ? 10.539 79.554 68.902 1.00 15.98 91 GLU C N 1
ATOM 4415 C CA . GLU E 1 111 ? 11.553 78.500 68.940 1.00 18.20 91 GLU C CA 1
ATOM 4416 C C . GLU E 1 111 ? 12.880 79.024 69.472 1.00 18.87 91 GLU C C 1
ATOM 4417 O O . GLU E 1 111 ? 13.204 80.204 69.311 1.00 18.37 91 GLU C O 1
ATOM 4423 N N . VAL E 1 112 ? 13.645 78.132 70.099 1.00 20.84 92 VAL C N 1
ATOM 4424 C CA . VAL E 1 112 ? 15.011 78.441 70.513 1.00 20.35 92 VAL C CA 1
ATOM 4425 C C . VAL E 1 112 ? 15.906 78.316 69.287 1.00 20.65 92 VAL C C 1
ATOM 4426 O O . VAL E 1 112 ? 15.913 77.278 68.621 1.00 20.73 92 VAL C O 1
ATOM 4430 N N . ALA E 1 113 ? 16.651 79.377 68.991 1.00 21.25 93 ALA C N 1
ATOM 4431 C CA . ALA E 1 113 ? 17.558 79.383 67.850 1.00 19.62 93 ALA C CA 1
ATOM 4432 C C . ALA E 1 113 ? 18.651 80.437 68.015 1.00 19.55 93 ALA C C 1
ATOM 4433 O O . ALA E 1 113 ? 18.481 81.423 68.741 1.00 19.30 93 ALA C O 1
ATOM 4435 N N . ASP E 1 114 ? 19.775 80.203 67.344 1.00 19.84 94 ASP C N 1
ATOM 4436 C CA . ASP E 1 114 ? 20.909 81.123 67.347 1.00 19.24 94 ASP C CA 1
ATOM 4437 C C . ASP E 1 114 ? 20.862 81.941 66.059 1.00 18.56 94 ASP C C 1
ATOM 4438 O O . ASP E 1 114 ? 21.072 81.411 64.967 1.00 19.35 94 ASP C O 1
ATOM 4443 N N . ALA E 1 115 ? 20.613 83.239 66.203 1.00 18.82 95 ALA C N 1
ATOM 4444 C CA . ALA E 1 115 ? 20.435 84.136 65.061 1.00 18.94 95 ALA C CA 1
ATOM 4445 C C . ALA E 1 115 ? 21.735 84.451 64.306 1.00 19.26 95 ALA C C 1
ATOM 4446 O O . ALA E 1 115 ? 21.695 85.133 63.285 1.00 20.12 95 ALA C O 1
ATOM 4448 N N . LEU E 1 116 ? 22.879 83.971 64.802 1.00 18.52 96 LEU C N 1
ATOM 4449 C CA . LEU E 1 116 ? 24.129 84.037 64.036 1.00 18.74 96 LEU C CA 1
ATOM 4450 C C . LEU E 1 116 ? 24.318 82.835 63.092 1.00 19.17 96 LEU C C 1
ATOM 4451 O O . LEU E 1 116 ? 25.338 82.744 62.403 1.00 20.61 96 LEU C O 1
ATOM 4456 N N . ASP E 1 117 ? 23.346 81.923 63.050 1.00 19.96 97 ASP C N 1
ATOM 4457 C CA . ASP E 1 117 ? 23.395 80.787 62.128 1.00 20.68 97 ASP C CA 1
ATOM 4458 C C . ASP E 1 117 ? 22.147 80.756 61.224 1.00 19.98 97 ASP C C 1
ATOM 4459 O O . ASP E 1 117 ? 22.227 81.103 60.042 1.00 22.37 97 ASP C O 1
ATOM 4464 N N . LEU E 1 118 ? 21.008 80.353 61.783 1.00 19.44 98 LEU C N 1
ATOM 4465 C CA . LEU E 1 118 ? 19.738 80.218 61.041 1.00 16.67 98 LEU C CA 1
ATOM 4466 C C . LEU E 1 118 ? 19.765 79.228 59.859 1.00 15.22 98 LEU C C 1
ATOM 4467 O O . LEU E 1 118 ? 18.883 79.250 58.987 1.00 15.26 98 LEU C O 1
ATOM 4472 N N . THR E 1 119 ? 20.760 78.344 59.848 1.00 15.57 99 THR C N 1
ATOM 4473 C CA . THR E 1 119 ? 20.731 77.173 58.983 1.00 15.60 99 THR C CA 1
ATOM 4474 C C . THR E 1 119 ? 19.397 76.457 59.210 1.00 13.68 99 THR C C 1
ATOM 4475 O O . THR E 1 119 ? 18.981 76.264 60.357 1.00 17.00 99 THR C O 1
ATOM 4479 N N . GLY E 1 120 ? 18.727 76.088 58.118 1.00 12.08 100 GLY C N 1
ATOM 4480 C CA . GLY E 1 120 ? 17.400 75.469 58.176 1.00 12.34 100 GLY C CA 1
ATOM 4481 C C . GLY E 1 120 ? 16.231 76.434 58.036 1.00 11.01 100 GLY C C 1
ATOM 4482 O O . GLY E 1 120 ? 15.092 76.005 57.793 1.00 13.28 100 GLY C O 1
ATOM 4483 N N A TRP E 1 121 ? 16.518 77.701 58.313 0.50 11.82 101 TRP C N 1
ATOM 4484 N N B TRP E 1 121 ? 16.488 77.745 58.108 0.50 8.69 101 TRP C N 1
ATOM 4485 C CA A TRP E 1 121 ? 15.584 78.787 58.153 0.50 11.94 101 TRP C CA 1
ATOM 4486 C CA B TRP E 1 121 ? 15.426 78.753 57.908 0.50 7.17 101 TRP C CA 1
ATOM 4487 C C A TRP E 1 121 ? 16.068 79.538 56.934 0.50 13.03 101 TRP C C 1
ATOM 4488 C C B TRP E 1 121 ? 15.529 79.503 56.576 0.50 6.81 101 TRP C C 1
ATOM 4489 O O A TRP E 1 121 ? 16.746 80.555 57.061 0.50 14.69 101 TRP C O 1
ATOM 4490 O O B TRP E 1 121 ? 15.066 80.642 56.471 0.50 6.29 101 TRP C O 1
ATOM 4511 N N A GLU E 1 122 ? 15.769 78.995 55.758 0.50 12.96 102 GLU C N 1
ATOM 4512 N N B GLU E 1 122 ? 16.132 78.888 55.563 0.50 7.43 102 GLU C N 1
ATOM 4513 C CA A GLU E 1 122 ? 16.171 79.597 54.497 0.50 12.72 102 GLU C CA 1
ATOM 4514 C CA B GLU E 1 122 ? 16.305 79.565 54.276 0.50 8.20 102 GLU C CA 1
ATOM 4515 C C A GLU E 1 122 ? 14.963 80.139 53.755 0.50 11.94 102 GLU C C 1
ATOM 4516 C C B GLU E 1 122 ? 14.996 80.132 53.738 0.50 9.54 102 GLU C C 1
ATOM 4517 O O A GLU E 1 122 ? 13.983 79.414 53.537 0.50 12.41 102 GLU C O 1
ATOM 4518 O O B GLU E 1 122 ? 13.982 79.426 53.661 0.50 10.22 102 GLU C O 1
ATOM 4529 N N . GLU E 1 123 ? 15.040 81.407 53.362 1.00 10.45 103 GLU C N 1
ATOM 4530 C CA . GLU E 1 123 ? 13.955 82.075 52.628 1.00 11.37 103 GLU C CA 1
ATOM 4531 C C . GLU E 1 123 ? 12.557 81.825 53.217 1.00 11.62 103 GLU C C 1
ATOM 4532 O O . GLU E 1 123 ? 11.610 81.551 52.480 1.00 13.93 103 GLU C O 1
ATOM 4538 N N . ARG E 1 124 ? 12.437 81.908 54.542 1.00 12.43 104 ARG C N 1
ATOM 4539 C CA . ARG E 1 124 ? 11.132 81.747 55.201 1.00 12.07 104 ARG C CA 1
ATOM 4540 C C . ARG E 1 124 ? 10.416 83.060 55.487 1.00 12.11 104 ARG C C 1
ATOM 4541 O O . ARG E 1 124 ? 9.194 83.057 55.655 1.00 11.38 104 ARG C O 1
ATOM 4549 N N . PHE E 1 125 ? 11.161 84.165 55.552 1.00 11.45 105 PHE C N 1
ATOM 4550 C CA . PHE E 1 125 ? 10.610 85.420 56.061 1.00 11.40 105 PHE C CA 1
ATOM 4551 C C . PHE E 1 125 ? 10.591 86.580 55.067 1.00 11.41 105 PHE C C 1
ATOM 4552 O O . PHE E 1 125 ? 11.520 86.768 54.274 1.00 12.35 105 PHE C O 1
ATOM 4560 N N A ASP E 1 126 ? 9.503 87.346 55.119 0.50 11.38 106 ASP C N 1
ATOM 4561 N N B ASP E 1 126 ? 9.501 87.343 55.130 0.50 11.18 106 ASP C N 1
ATOM 4562 C CA A ASP E 1 126 ? 9.322 88.538 54.290 0.50 11.29 106 ASP C CA 1
ATOM 4563 C CA B ASP E 1 126 ? 9.293 88.534 54.307 0.50 11.10 106 ASP C CA 1
ATOM 4564 C C A ASP E 1 126 ? 9.626 89.834 55.042 0.50 11.33 106 ASP C C 1
ATOM 4565 C C B ASP E 1 126 ? 9.633 89.826 55.044 0.50 11.19 106 ASP C C 1
ATOM 4566 O O A ASP E 1 126 ? 9.976 90.842 54.425 0.50 12.36 106 ASP C O 1
ATOM 4567 O O B ASP E 1 126 ? 10.007 90.822 54.422 0.50 12.23 106 ASP C O 1
ATOM 4576 N N . THR E 1 127 ? 9.482 89.809 56.366 1.00 11.16 107 THR C N 1
ATOM 4577 C CA . THR E 1 127 ? 9.810 90.957 57.209 1.00 10.56 107 THR C CA 1
ATOM 4578 C C . THR E 1 127 ? 10.531 90.451 58.455 1.00 10.97 107 THR C C 1
ATOM 4579 O O . THR E 1 127 ? 10.130 89.442 59.051 1.00 11.26 107 THR C O 1
ATOM 4583 N N . VAL E 1 128 ? 11.601 91.143 58.837 1.00 10.87 108 VAL C N 1
ATOM 4584 C CA . VAL E 1 128 ? 12.264 90.884 60.107 1.00 10.00 108 VAL C CA 1
ATOM 4585 C C . VAL E 1 128 ? 12.091 92.120 60.989 1.00 10.45 108 VAL C C 1
ATOM 4586 O O . VAL E 1 128 ? 12.228 93.245 60.516 1.00 11.43 108 VAL C O 1
ATOM 4590 N N . ILE E 1 129 ? 11.741 91.896 62.252 1.00 11.15 109 ILE C N 1
ATOM 4591 C CA . ILE E 1 129 ? 11.809 92.937 63.272 1.00 11.31 109 ILE C CA 1
ATOM 4592 C C . ILE E 1 129 ? 12.838 92.537 64.314 1.00 11.03 109 ILE C C 1
ATOM 4593 O O . ILE E 1 129 ? 13.035 91.350 64.574 1.00 12.11 109 ILE C O 1
ATOM 4598 N N . ASP E 1 130 ? 13.495 93.540 64.886 1.00 11.94 110 ASP C N 1
ATOM 4599 C CA . ASP E 1 130 ? 14.538 93.332 65.874 1.00 11.27 110 ASP C CA 1
ATOM 4600 C C . ASP E 1 130 ? 14.431 94.463 66.880 1.00 11.14 110 ASP C C 1
ATOM 4601 O O . ASP E 1 130 ? 14.531 95.638 66.517 1.00 11.64 110 ASP C O 1
ATOM 4606 N N . SER E 1 131 ? 14.199 94.106 68.136 1.00 12.65 111 SER C N 1
ATOM 4607 C CA . SER E 1 131 ? 14.218 95.061 69.230 1.00 14.21 111 SER C CA 1
ATOM 4608 C C . SER E 1 131 ? 15.319 94.633 70.188 1.00 15.01 111 SER C C 1
ATOM 4609 O O . SER E 1 131 ? 15.104 93.789 71.056 1.00 16.41 111 SER C O 1
ATOM 4612 N N . GLY E 1 132 ? 16.511 95.183 69.987 1.00 15.74 112 GLY C N 1
ATOM 4613 C CA . GLY E 1 132 ? 17.611 95.014 70.930 1.00 15.81 112 GLY C CA 1
ATOM 4614 C C . GLY E 1 132 ? 18.416 93.730 70.836 1.00 15.12 112 GLY C C 1
ATOM 4615 O O . GLY E 1 132 ? 19.106 93.373 71.793 1.00 18.94 112 GLY C O 1
ATOM 4616 N N . LEU E 1 133 ? 18.347 93.032 69.702 1.00 13.57 113 LEU C N 1
ATOM 4617 C CA . LEU E 1 133 ? 19.266 91.927 69.445 1.00 14.34 113 LEU C CA 1
ATOM 4618 C C . LEU E 1 133 ? 20.517 92.496 68.787 1.00 13.75 113 LEU C C 1
ATOM 4619 O O . LEU E 1 133 ? 21.618 92.385 69.327 1.00 15.44 113 LEU C O 1
ATOM 4624 N N . ALA E 1 134 ? 20.332 93.128 67.631 1.00 14.15 114 ALA C N 1
ATOM 4625 C CA . ALA E 1 134 ? 21.447 93.669 66.844 1.00 13.97 114 ALA C CA 1
ATOM 4626 C C . ALA E 1 134 ? 22.439 94.485 67.670 1.00 15.88 114 ALA C C 1
ATOM 4627 O O . ALA E 1 134 ? 23.642 94.406 67.431 1.00 19.37 114 ALA C O 1
ATOM 4629 N N . HIS E 1 135 ? 21.956 95.261 68.640 1.00 15.67 115 HIS C N 1
ATOM 4630 C CA . HIS E 1 135 ? 22.873 96.080 69.443 1.00 15.03 115 HIS C CA 1
ATOM 4631 C C . HIS E 1 135 ? 23.781 95.290 70.406 1.00 16.99 115 HIS C C 1
ATOM 4632 O O . HIS E 1 135 ? 24.700 95.864 70.985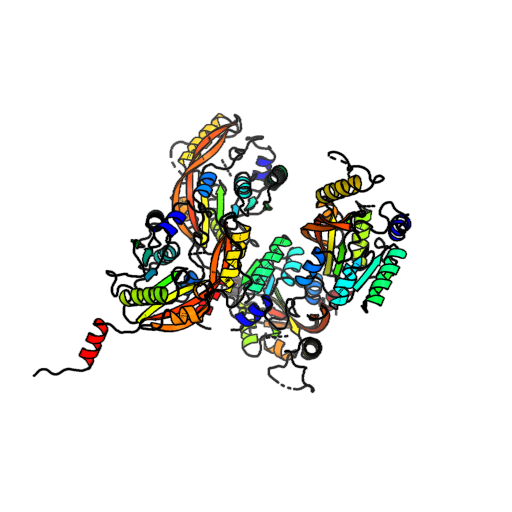 1.00 19.02 115 HIS C O 1
ATOM 4639 N N . THR E 1 136 ? 23.547 93.981 70.548 1.00 15.50 116 THR C N 1
ATOM 4640 C CA . THR E 1 136 ? 24.437 93.113 71.335 1.00 17.16 116 THR C CA 1
ATOM 4641 C C . THR E 1 136 ? 25.668 92.659 70.541 1.00 17.99 116 THR C C 1
ATOM 4642 O O . THR E 1 136 ? 26.626 92.143 71.122 1.00 23.22 116 THR C O 1
ATOM 4646 N N . PHE E 1 137 ? 25.635 92.840 69.221 1.00 17.71 117 PHE C N 1
ATOM 4647 C CA . PHE E 1 137 ? 26.722 92.397 68.347 1.00 20.61 117 PHE C CA 1
ATOM 4648 C C . PHE E 1 137 ? 27.583 93.563 67.877 1.00 22.85 117 PHE C C 1
ATOM 4649 O O . PHE E 1 137 ? 27.109 94.693 67.750 1.00 24.88 117 PHE C O 1
ATOM 4657 N N . GLU E 1 138 ? 28.854 93.266 67.622 1.00 25.82 118 GLU C N 1
ATOM 4658 C CA . GLU E 1 138 ? 29.813 94.242 67.121 1.00 27.24 118 GLU C CA 1
ATOM 4659 C C . GLU E 1 138 ? 30.568 93.670 65.936 1.00 26.61 118 GLU C C 1
ATOM 4660 O O . GLU E 1 138 ? 30.710 92.452 65.816 1.00 26.90 118 GLU C O 1
ATOM 4666 N N . GLY E 1 139 ? 31.048 94.557 65.067 1.00 26.62 119 GLY C N 1
ATOM 4667 C CA . GLY E 1 139 ? 31.905 94.180 63.944 1.00 28.80 119 GLY C CA 1
ATOM 4668 C C . GLY E 1 139 ? 31.558 92.848 63.300 1.00 28.48 119 GLY C C 1
ATOM 4669 O O . GLY E 1 139 ? 30.469 92.687 62.748 1.00 25.54 119 GLY C O 1
ATOM 4670 N N . ASP E 1 140 ? 32.485 91.894 63.382 1.00 29.48 120 ASP C N 1
ATOM 4671 C CA . ASP E 1 140 ? 32.336 90.583 62.731 1.00 30.09 120 ASP C CA 1
ATOM 4672 C C . ASP E 1 140 ? 31.018 89.891 63.075 1.00 26.09 120 ASP C C 1
ATOM 4673 O O . ASP E 1 140 ? 30.333 89.373 62.189 1.00 26.51 120 ASP C O 1
ATOM 4678 N N . ARG E 1 141 ? 30.675 89.883 64.359 1.00 19.61 121 ARG C N 1
ATOM 4679 C CA . ARG E 1 141 ? 29.457 89.224 64.823 1.00 20.75 121 ARG C CA 1
ATOM 4680 C C . ARG E 1 141 ? 28.180 89.879 64.276 1.00 19.96 121 ARG C C 1
ATOM 4681 O O . ARG E 1 141 ? 27.212 89.176 63.976 1.00 21.58 121 ARG C O 1
ATOM 4689 N N . LEU E 1 142 ? 28.175 91.206 64.141 1.00 19.61 122 LEU C N 1
ATOM 4690 C CA . LEU E 1 142 ? 27.025 91.894 63.535 1.00 17.09 122 LEU C CA 1
ATOM 4691 C C . LEU E 1 142 ? 26.912 91.546 62.051 1.00 16.92 122 LEU C C 1
ATOM 4692 O O . LEU E 1 142 ? 25.811 91.360 61.536 1.00 18.56 122 LEU C O 1
ATOM 4697 N N . ARG E 1 143 ? 28.046 91.445 61.362 1.00 17.40 123 ARG C N 1
ATOM 4698 C CA . ARG E 1 143 ? 28.038 91.017 59.962 1.00 18.25 123 ARG C CA 1
ATOM 4699 C C . ARG E 1 143 ? 27.522 89.581 59.846 1.00 16.86 123 ARG C C 1
ATOM 4700 O O . ARG E 1 143 ? 26.751 89.265 58.942 1.00 16.69 123 ARG C O 1
ATOM 4708 N N . ALA E 1 144 ? 27.921 88.724 60.784 1.00 16.68 124 ALA C N 1
ATOM 4709 C CA . ALA E 1 144 ? 27.404 87.356 60.848 1.00 17.99 124 ALA C CA 1
ATOM 4710 C C . ALA E 1 144 ? 25.879 87.351 61.000 1.00 16.78 124 ALA C C 1
ATOM 4711 O O . ALA E 1 144 ? 25.185 86.606 60.316 1.00 18.13 124 ALA C O 1
ATOM 4713 N N . TYR E 1 145 ? 25.375 88.200 61.892 1.00 15.68 125 TYR C N 1
ATOM 4714 C CA . TYR E 1 145 ? 23.939 88.343 62.117 1.00 15.90 125 TYR C CA 1
ATOM 4715 C C . TYR E 1 145 ? 23.211 88.748 60.831 1.00 15.69 125 TYR C C 1
ATOM 4716 O O . TYR E 1 145 ? 22.208 88.130 60.456 1.00 16.56 125 TYR C O 1
ATOM 4725 N N . ALA E 1 146 ? 23.726 89.778 60.160 1.00 17.46 126 ALA C N 1
ATOM 4726 C CA . ALA E 1 146 ? 23.154 90.265 58.899 1.00 18.20 126 ALA C CA 1
ATOM 4727 C C . ALA E 1 146 ? 23.160 89.204 57.792 1.00 15.97 126 ALA C C 1
ATOM 4728 O O . ALA E 1 146 ? 22.269 89.182 56.940 1.00 16.31 126 ALA C O 1
ATOM 4730 N N . THR E 1 147 ? 24.174 88.343 57.804 1.00 15.87 127 THR C N 1
ATOM 4731 C CA . THR E 1 147 ? 24.295 87.259 56.837 1.00 16.49 127 THR C CA 1
ATOM 4732 C C . THR E 1 147 ? 23.295 86.141 57.143 1.00 15.04 127 THR C C 1
ATOM 4733 O O . THR E 1 147 ? 22.753 85.517 56.234 1.00 16.83 127 THR C O 1
ATOM 4737 N N . ALA E 1 148 ? 23.034 85.917 58.425 1.00 13.49 128 ALA C N 1
ATOM 4738 C CA . ALA E 1 148 ? 22.038 84.938 58.852 1.00 13.07 128 ALA C CA 1
ATOM 4739 C C . ALA E 1 148 ? 20.632 85.409 58.486 1.00 13.73 128 ALA C C 1
ATOM 4740 O O . ALA E 1 148 ? 19.817 84.634 57.987 1.00 17.17 128 ALA C O 1
ATOM 4742 N N . LEU E 1 149 ? 20.356 86.686 58.727 1.00 12.95 129 LEU C N 1
ATOM 4743 C CA . LEU E 1 149 ? 19.072 87.266 58.348 1.00 13.64 129 LEU C CA 1
ATOM 4744 C C . LEU E 1 149 ? 18.886 87.219 56.837 1.00 13.00 129 LEU C C 1
ATOM 4745 O O . LEU E 1 149 ? 17.793 86.925 56.349 1.00 15.40 129 LEU C O 1
ATOM 4750 N N . HIS E 1 150 ? 19.955 87.496 56.095 1.00 13.51 130 HIS C N 1
ATOM 4751 C CA . HIS E 1 150 ? 19.895 87.424 54.637 1.00 13.13 130 HIS C CA 1
ATOM 4752 C C . HIS E 1 150 ? 19.470 86.018 54.210 1.00 12.82 130 HIS C C 1
ATOM 4753 O O . HIS E 1 150 ? 18.518 85.860 53.440 1.00 12.91 130 HIS C O 1
ATOM 4760 N N . ARG E 1 151 ? 20.163 85.007 54.733 1.00 14.02 131 ARG C N 1
ATOM 4761 C CA . ARG E 1 151 ? 19.804 83.600 54.499 1.00 14.07 131 ARG C CA 1
ATOM 4762 C C . ARG E 1 151 ? 18.330 83.294 54.777 1.00 14.44 131 ARG C C 1
ATOM 4763 O O . ARG E 1 151 ? 17.670 82.639 53.967 1.00 14.58 131 ARG C O 1
ATOM 4771 N N . ALA E 1 152 ? 17.832 83.776 55.916 1.00 13.89 132 ALA C N 1
ATOM 4772 C CA . ALA E 1 152 ? 16.482 83.455 56.380 1.00 13.58 132 ALA C CA 1
ATOM 4773 C C . ALA E 1 152 ? 15.383 84.241 55.679 1.00 12.29 132 ALA C C 1
ATOM 4774 O O . ALA E 1 152 ? 14.208 83.852 55.725 1.00 13.16 132 ALA C O 1
ATOM 4776 N N . CYS E 1 153 ? 15.764 85.343 55.038 1.00 11.36 133 CYS C N 1
ATOM 4777 C CA . CYS E 1 153 ? 14.810 86.183 54.332 1.00 12.21 133 CYS C CA 1
ATOM 4778 C C . CYS E 1 153 ? 14.625 85.771 52.884 1.00 11.68 133 CYS C C 1
ATOM 4779 O O . CYS E 1 153 ? 15.572 85.370 52.196 1.00 14.52 133 CYS C O 1
ATOM 4782 N N . ARG E 1 154 ? 13.383 85.887 52.432 1.00 10.85 134 ARG C N 1
ATOM 4783 C CA A ARG E 1 154 ? 13.049 85.747 51.024 0.50 10.05 134 ARG C CA 1
ATOM 4784 C CA B ARG E 1 154 ? 13.082 85.740 51.018 0.50 10.93 134 ARG C CA 1
ATOM 4785 C C . ARG E 1 154 ? 13.648 86.957 50.295 1.00 11.29 134 ARG C C 1
ATOM 4786 O O . ARG E 1 154 ? 13.795 88.024 50.893 1.00 13.10 134 ARG C O 1
ATOM 4801 N N . PRO E 1 155 ? 13.988 86.800 49.003 1.00 12.43 135 PRO C N 1
ATOM 4802 C CA . PRO E 1 155 ? 14.567 87.940 48.290 1.00 13.22 135 PRO C CA 1
ATOM 4803 C C . PRO E 1 155 ? 13.617 89.147 48.274 1.00 12.52 135 PRO C C 1
ATOM 4804 O O . PRO E 1 155 ? 12.421 88.981 48.050 1.00 13.07 135 PRO C O 1
ATOM 4808 N N . GLY E 1 156 ? 14.144 90.340 48.545 1.00 12.31 136 GLY C N 1
ATOM 4809 C CA . GLY E 1 156 ? 13.326 91.558 48.598 1.00 13.33 136 GLY C CA 1
ATOM 4810 C C . GLY E 1 156 ? 12.635 91.813 49.932 1.00 12.96 136 GLY C C 1
ATOM 4811 O O . GLY E 1 156 ? 11.818 92.732 50.048 1.00 14.85 136 GLY C O 1
ATOM 4812 N N . ALA E 1 157 ? 12.956 91.014 50.949 1.00 11.52 137 ALA C N 1
ATOM 4813 C CA . ALA E 1 157 ? 12.437 91.256 52.293 1.00 11.64 137 ALA C CA 1
ATOM 4814 C C . ALA E 1 157 ? 12.932 92.600 52.834 1.00 11.15 137 ALA C C 1
ATOM 4815 O O . ALA E 1 157 ? 13.898 93.162 52.319 1.00 12.03 137 ALA C O 1
ATOM 4817 N N . VAL E 1 158 ? 12.264 93.111 53.869 1.00 11.53 138 VAL C N 1
ATOM 4818 C CA . VAL E 1 158 ? 12.783 94.243 54.634 1.00 11.83 138 VAL C CA 1
ATOM 4819 C C . VAL E 1 158 ? 13.070 93.825 56.075 1.00 11.78 138 VAL C C 1
ATOM 4820 O O . VAL E 1 158 ? 12.250 93.169 56.726 1.00 12.35 138 VAL C O 1
ATOM 4824 N N . ALA E 1 159 ? 14.261 94.190 56.545 1.00 12.17 139 ALA C N 1
ATOM 4825 C CA . ALA E 1 159 ? 14.663 94.003 57.934 1.00 12.73 139 ALA C CA 1
ATOM 4826 C C . ALA E 1 159 ? 14.606 95.344 58.651 1.00 12.89 139 ALA C 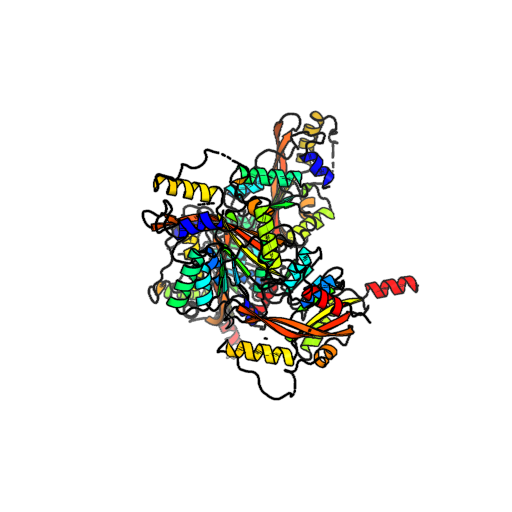C 1
ATOM 4827 O O . ALA E 1 159 ? 15.152 96.334 58.164 1.00 14.66 139 ALA C O 1
ATOM 4829 N N . HIS E 1 160 ? 13.928 95.362 59.796 1.00 14.09 140 HIS C N 1
ATOM 4830 C CA . HIS E 1 160 ? 13.814 96.539 60.636 1.00 14.59 140 HIS C CA 1
ATOM 4831 C C . HIS E 1 160 ? 14.604 96.258 61.896 1.00 14.09 140 HIS C C 1
ATOM 4832 O O . HIS E 1 160 ? 14.366 95.252 62.567 1.00 14.19 140 HIS C O 1
ATOM 4839 N N . ILE E 1 161 ? 15.532 97.153 62.217 1.00 13.32 141 ILE C N 1
ATOM 4840 C CA . ILE E 1 161 ? 16.459 96.951 63.315 1.00 13.40 141 ILE C CA 1
ATOM 4841 C C . ILE E 1 161 ? 16.397 98.167 64.235 1.00 13.55 141 ILE C C 1
ATOM 4842 O O . ILE E 1 161 ? 16.740 99.277 63.827 1.00 12.46 141 ILE C O 1
ATOM 4847 N N . LEU E 1 162 ? 15.930 97.950 65.464 1.00 13.21 142 LEU C N 1
ATOM 4848 C CA . LEU E 1 162 ? 15.849 99.005 66.461 1.00 12.36 142 LEU C CA 1
ATOM 4849 C C . LEU E 1 162 ? 16.985 98.782 67.436 1.00 12.63 142 LEU C C 1
ATOM 4850 O O . LEU E 1 162 ? 16.990 97.790 68.173 1.00 12.59 142 LEU C O 1
ATOM 4855 N N . SER E 1 163 ? 17.937 99.709 67.436 1.00 13.03 143 SER C N 1
ATOM 4856 C CA . SER E 1 163 ? 19.187 99.551 68.171 1.00 13.29 143 SER C CA 1
ATOM 4857 C C . SER E 1 163 ? 19.545 100.823 68.944 1.00 13.68 143 SER C C 1
ATOM 4858 O O . SER E 1 163 ? 19.692 101.900 68.364 1.00 13.94 143 SER C O 1
ATOM 4861 N N . ILE E 1 164 ? 19.660 100.688 70.262 1.00 14.12 144 ILE C N 1
ATOM 4862 C CA . ILE E 1 164 ? 20.063 101.781 71.140 1.00 14.14 144 ILE C CA 1
ATOM 4863 C C . ILE E 1 164 ? 21.300 102.509 70.620 1.00 15.42 144 ILE C C 1
ATOM 4864 O O . ILE E 1 164 ? 22.206 101.896 70.053 1.00 17.49 144 ILE C O 1
ATOM 4869 N N . SER E 1 165 ? 21.315 103.824 70.807 1.00 16.05 145 SER C N 1
ATOM 4870 C CA . SER E 1 165 ? 22.411 104.657 70.335 1.00 17.28 145 SER C CA 1
ATOM 4871 C C . SER E 1 165 ? 23.400 104.894 71.459 1.00 17.49 145 SER C C 1
ATOM 4872 O O . SER E 1 165 ? 23.171 104.490 72.597 1.00 17.48 145 SER C O 1
ATOM 4875 N N . ASP E 1 166 ? 24.491 105.582 71.142 1.00 20.24 146 ASP C N 1
ATOM 4876 C CA . ASP E 1 166 ? 25.468 105.969 72.159 1.00 21.87 146 ASP C CA 1
ATOM 4877 C C . ASP E 1 166 ? 24.805 106.869 73.212 1.00 21.21 146 ASP C C 1
ATOM 4878 O O . ASP E 1 166 ? 25.033 106.712 74.417 1.00 22.57 146 ASP C O 1
ATOM 4883 N N . ARG E 1 167 ? 23.964 107.794 72.753 1.00 19.47 147 ARG C N 1
ATOM 4884 C CA . ARG E 1 167 ? 23.243 108.696 73.656 1.00 16.22 147 ARG C CA 1
ATOM 4885 C C . ARG E 1 167 ? 22.263 107.924 74.528 1.00 16.92 147 ARG C C 1
ATOM 4886 O O . ARG E 1 167 ? 22.282 108.047 75.745 1.00 19.90 147 ARG C O 1
ATOM 4894 N N . GLY E 1 168 ? 21.417 107.116 73.897 1.00 15.89 148 GLY C N 1
ATOM 4895 C CA . GLY E 1 168 ? 20.447 106.304 74.628 1.00 13.35 148 GLY C CA 1
ATOM 4896 C C . GLY E 1 168 ? 21.082 105.368 75.639 1.00 15.86 148 GLY C C 1
ATOM 4897 O O . GLY E 1 168 ? 20.550 105.176 76.738 1.00 17.96 148 GLY C O 1
ATOM 4898 N N . SER E 1 169 ? 22.217 104.783 75.258 1.00 18.19 149 SER C N 1
ATOM 4899 C CA . SER E 1 169 ? 22.985 103.912 76.141 1.00 20.61 149 SER C CA 1
ATOM 4900 C C . SER E 1 169 ? 23.475 104.674 77.373 1.00 20.93 149 SER C C 1
ATOM 4901 O O . SER E 1 169 ? 23.443 104.148 78.482 1.00 23.12 149 SER C O 1
ATOM 4904 N N . ALA E 1 170 ? 23.913 105.914 77.176 1.00 21.25 150 ALA C N 1
ATOM 4905 C CA . ALA E 1 170 ? 24.392 106.739 78.288 1.00 19.36 150 ALA C CA 1
ATOM 4906 C C . ALA E 1 170 ? 23.269 107.032 79.282 1.00 18.78 150 ALA C C 1
ATOM 4907 O O . ALA E 1 170 ? 23.461 106.907 80.494 1.00 21.81 150 ALA C O 1
ATOM 4909 N N . GLU E 1 171 ? 22.097 107.409 78.768 1.00 17.44 151 GLU C N 1
ATOM 4910 C CA . GLU E 1 171 ? 20.935 107.646 79.630 1.00 18.84 151 GLU C CA 1
ATOM 4911 C C . GLU E 1 171 ? 20.543 106.365 80.360 1.00 20.22 151 GLU C C 1
ATOM 4912 O O . GLU E 1 171 ? 20.477 106.350 81.589 1.00 22.51 151 GLU C O 1
ATOM 4918 N N . MET E 1 172 ? 20.294 105.295 79.605 1.00 20.79 152 MET C N 1
ATOM 4919 C CA . MET E 1 172 ? 19.880 104.018 80.194 1.00 20.61 152 MET C CA 1
ATOM 4920 C C . MET E 1 172 ? 20.860 103.563 81.279 1.00 19.29 152 MET C C 1
ATOM 4921 O O . MET E 1 172 ? 20.450 103.269 82.402 1.00 19.95 152 MET C O 1
ATOM 4926 N N . GLN E 1 173 ? 22.147 103.523 80.938 1.00 20.08 153 GLN C N 1
ATOM 4927 C CA . GLN E 1 173 ? 23.194 103.094 81.877 1.00 20.28 153 GLN C CA 1
ATOM 4928 C C . GLN E 1 173 ? 23.170 103.913 83.166 1.00 20.19 153 GLN C C 1
ATOM 4929 O O . GLN E 1 173 ? 23.254 103.358 84.262 1.00 19.98 153 GLN C O 1
ATOM 4935 N N . ALA E 1 174 ? 23.087 105.235 83.021 1.00 20.83 154 ALA C N 1
ATOM 4936 C CA . ALA E 1 174 ? 23.045 106.142 84.168 1.00 22.02 154 ALA C CA 1
ATOM 4937 C C . ALA E 1 174 ? 21.894 105.788 85.103 1.00 22.24 154 ALA C C 1
ATOM 4938 O O . ALA E 1 174 ? 22.072 105.715 86.320 1.00 26.22 154 ALA C O 1
ATOM 4940 N N . ARG E 1 175 ? 20.717 105.558 84.524 1.00 21.49 155 ARG C N 1
ATOM 4941 C CA . ARG E 1 175 ? 19.527 105.232 85.304 1.00 22.24 155 ARG C CA 1
ATOM 4942 C C . ARG E 1 175 ? 19.626 103.848 85.948 1.00 22.61 155 ARG C C 1
ATOM 4943 O O . ARG E 1 175 ? 19.224 103.671 87.097 1.00 25.42 155 ARG C O 1
ATOM 4951 N N . LEU E 1 176 ? 20.170 102.878 85.215 1.00 22.09 156 LEU C N 1
ATOM 4952 C CA . LEU E 1 176 ? 20.377 101.524 85.748 1.00 22.16 156 LEU C CA 1
ATOM 4953 C C . LEU E 1 176 ? 21.416 101.498 86.868 1.00 22.84 156 LEU C C 1
ATOM 4954 O O . LEU E 1 176 ? 21.249 100.790 87.866 1.00 24.98 156 LEU C O 1
ATOM 4959 N N . ALA E 1 177 ? 22.480 102.278 86.700 1.00 24.01 157 ALA C N 1
ATOM 4960 C CA . ALA E 1 177 ? 23.584 102.311 87.659 1.00 21.64 157 ALA C CA 1
ATOM 4961 C C . ALA E 1 177 ? 23.195 102.921 89.003 1.00 25.30 157 ALA C C 1
ATOM 4962 O O . ALA E 1 177 ? 23.664 102.466 90.049 1.00 27.85 157 ALA C O 1
ATOM 4964 N N . GLU E 1 178 ? 22.359 103.955 88.976 1.00 27.82 158 GLU C N 1
ATOM 4965 C CA . GLU E 1 178 ? 21.842 104.555 90.202 1.00 29.39 158 GLU C CA 1
ATOM 4966 C C . GLU E 1 178 ? 20.910 103.599 90.954 1.00 29.62 158 GLU C C 1
ATOM 4967 O O . GLU E 1 178 ? 20.843 103.637 92.183 1.00 34.00 158 GLU C O 1
ATOM 4973 N N . ALA E 1 179 ? 20.210 102.741 90.209 1.00 28.23 159 ALA C N 1
ATOM 4974 C CA . ALA E 1 179 ? 19.199 101.842 90.772 1.00 26.10 159 ALA C CA 1
ATOM 4975 C C . ALA E 1 179 ? 19.753 100.496 91.252 1.00 27.63 159 ALA C C 1
ATOM 4976 O O . ALA E 1 179 ? 19.259 99.943 92.235 1.00 32.04 159 ALA C O 1
ATOM 4978 N N . ILE E 1 180 ? 20.766 99.969 90.563 1.00 29.18 160 ILE C N 1
ATOM 4979 C CA . ILE E 1 180 ? 21.297 98.632 90.862 1.00 28.17 160 ILE C CA 1
ATOM 4980 C C . ILE E 1 180 ? 22.735 98.709 91.368 1.00 28.80 160 ILE C C 1
ATOM 4981 O O . ILE E 1 180 ? 23.557 99.429 90.802 1.00 28.32 160 ILE C O 1
ATOM 4986 N N . ASP E 1 181 ? 23.032 97.953 92.424 1.00 28.71 161 ASP C N 1
ATOM 4987 C CA . ASP E 1 181 ? 24.368 97.931 93.023 1.00 28.61 161 ASP C CA 1
ATOM 4988 C C . ASP E 1 181 ? 25.450 97.503 92.036 1.00 28.17 161 ASP C C 1
ATOM 4989 O O . ASP E 1 181 ? 26.453 98.197 91.871 1.00 29.73 161 ASP C O 1
ATOM 4994 N N . GLU E 1 182 ? 25.234 96.365 91.384 1.00 26.99 162 GLU C N 1
ATOM 4995 C CA . GLU E 1 182 ? 26.246 95.765 90.514 1.00 27.03 162 GLU C CA 1
ATOM 4996 C C . GLU E 1 182 ? 26.508 96.565 89.234 1.00 28.08 162 GLU C C 1
ATOM 4997 O O . GLU E 1 182 ? 27.587 96.446 88.644 1.00 30.79 162 GLU C O 1
ATOM 5003 N N . ILE E 1 183 ? 25.539 97.378 88.815 1.00 29.31 163 ILE C N 1
ATOM 5004 C CA . ILE E 1 183 ? 25.644 98.120 87.558 1.00 30.48 163 ILE C CA 1
ATOM 5005 C C . ILE E 1 183 ? 26.461 99.399 87.746 1.00 29.04 163 ILE C C 1
ATOM 5006 O O . ILE E 1 183 ? 26.074 100.274 88.521 1.00 27.54 163 ILE C O 1
ATOM 5011 N N . PRO E 1 184 ? 27.592 99.518 87.028 1.00 30.99 164 PRO C N 1
ATOM 5012 C CA . PRO E 1 184 ? 28.484 100.661 87.209 1.00 32.19 164 PRO C CA 1
ATOM 5013 C C . PRO E 1 184 ? 27.989 101.918 86.501 1.00 30.69 164 PRO C C 1
ATOM 5014 O O . PRO E 1 184 ? 27.257 101.827 85.510 1.00 32.00 164 PRO C O 1
ATOM 5018 N N . ALA E 1 185 ? 28.398 103.079 87.007 1.00 31.31 165 ALA C N 1
ATOM 5019 C CA . ALA E 1 185 ? 28.058 104.358 86.384 1.00 31.87 165 ALA C CA 1
ATOM 5020 C C . ALA E 1 185 ? 28.742 104.486 85.019 1.00 32.47 165 ALA C C 1
ATOM 5021 O O . ALA E 1 185 ? 29.826 103.932 84.814 1.00 35.71 165 ALA C O 1
ATOM 5023 N N . PRO E 1 186 ? 28.105 105.207 84.077 1.00 30.31 166 PRO C N 1
ATOM 5024 C CA . PRO E 1 186 ? 28.692 105.393 82.748 1.00 31.45 166 PRO C CA 1
ATOM 5025 C C . PRO E 1 186 ? 29.896 106.336 82.759 1.00 31.00 166 PRO C C 1
ATOM 5026 O O . PRO E 1 186 ? 30.066 107.114 83.700 1.00 28.28 166 PRO C O 1
ATOM 5030 N N . LEU E 1 187 ? 30.718 106.258 81.714 1.00 32.44 167 LEU C N 1
ATOM 5031 C CA . LEU E 1 187 ? 31.892 107.120 81.570 1.00 34.03 167 LEU C CA 1
ATOM 5032 C C . LEU E 1 187 ? 31.560 108.312 80.668 1.00 36.57 167 LEU C C 1
ATOM 5033 O O . LEU E 1 187 ? 30.940 108.133 79.619 1.00 39.12 167 LEU C O 1
ATOM 5038 N N . PRO E 1 188 ? 31.978 109.529 81.066 1.00 40.34 168 PRO C N 1
ATOM 5039 C CA . PRO E 1 188 ? 31.731 110.714 80.241 1.00 40.01 168 PRO C CA 1
ATOM 5040 C C . PRO E 1 188 ? 32.713 110.833 79.075 1.00 42.06 168 PRO C C 1
ATOM 5041 O O . PRO E 1 188 ? 33.923 110.710 79.273 1.00 47.05 168 PRO C O 1
ATOM 5045 N N . ASP E 1 189 ? 32.190 111.067 77.873 1.00 42.86 169 ASP C N 1
ATOM 5046 C CA . ASP E 1 189 ? 33.027 111.282 76.690 1.00 43.24 169 ASP C CA 1
ATOM 5047 C C . ASP E 1 189 ? 32.240 111.962 75.572 1.00 43.96 169 ASP C C 1
ATOM 5048 O O . ASP E 1 189 ? 31.456 112.877 75.823 1.00 48.23 169 ASP C O 1
ATOM 5053 N N . LYS E 1 197 ? 30.357 103.619 69.949 1.00 27.52 177 LYS C N 1
ATOM 5054 C CA . LYS E 1 197 ? 30.350 102.226 69.515 1.00 25.55 177 LYS C CA 1
ATOM 5055 C C . LYS E 1 197 ? 29.045 101.848 68.808 1.00 24.50 177 LYS C C 1
ATOM 5056 O O . LYS E 1 197 ? 29.025 100.927 67.985 1.00 24.93 177 LYS C O 1
ATOM 5058 N N . ARG E 1 198 ? 27.964 102.554 69.137 1.00 26.50 178 ARG C N 1
ATOM 5059 C CA . ARG E 1 198 ? 26.647 102.299 68.544 1.00 26.38 178 ARG C CA 1
ATOM 5060 C C . ARG E 1 198 ? 26.069 103.525 67.833 1.00 27.84 178 ARG C C 1
ATOM 5061 O O . ARG E 1 198 ? 24.879 103.820 67.955 1.00 27.36 178 ARG C O 1
ATOM 5069 N N . SER E 1 199 ? 26.909 104.229 67.078 1.00 27.79 179 SER C N 1
ATOM 5070 C CA . SER E 1 199 ? 26.434 105.312 66.218 1.00 28.09 179 SER C CA 1
ATOM 5071 C C . SER E 1 199 ? 25.716 104.713 65.010 1.00 27.91 179 SER C C 1
ATOM 5072 O O . SER E 1 199 ? 25.737 103.496 64.806 1.00 29.55 179 SER C O 1
ATOM 5075 N N . ALA E 1 200 ? 25.096 105.575 64.207 1.00 26.83 180 ALA C N 1
ATOM 5076 C CA . ALA E 1 200 ? 24.342 105.139 63.033 1.00 27.83 180 ALA C CA 1
ATOM 5077 C C . ALA E 1 200 ? 25.215 104.371 62.035 1.00 28.07 180 ALA C C 1
ATOM 5078 O O . ALA E 1 200 ? 24.786 103.358 61.482 1.00 28.61 180 ALA C O 1
ATOM 5080 N N . ASP E 1 201 ? 26.440 104.849 61.823 1.00 28.41 181 ASP C N 1
ATOM 5081 C CA . ASP E 1 201 ? 27.358 104.234 60.855 1.00 30.46 181 ASP C CA 1
ATOM 5082 C C . ASP E 1 201 ? 27.757 102.794 61.195 1.00 30.29 181 ASP C C 1
ATOM 5083 O O . ASP E 1 201 ? 28.004 101.999 60.290 1.00 30.10 181 ASP C O 1
ATOM 5088 N N . HIS E 1 202 ? 27.829 102.463 62.482 1.00 29.76 182 HIS C N 1
ATOM 5089 C CA . HIS E 1 202 ? 28.141 101.091 62.905 1.00 27.90 182 HIS C CA 1
ATOM 5090 C C . HIS E 1 202 ? 27.014 100.119 62.554 1.00 26.09 182 HIS C C 1
ATOM 5091 O O . HIS E 1 202 ? 27.263 98.961 62.213 1.00 28.59 182 HIS C O 1
ATOM 5098 N N . LEU E 1 203 ? 25.778 100.600 62.646 1.00 24.89 183 LEU C N 1
ATOM 5099 C CA . LEU E 1 203 ? 24.616 99.847 62.194 1.00 22.14 183 LEU C CA 1
ATOM 5100 C C . LEU E 1 203 ? 24.637 99.727 60.664 1.00 22.59 183 LEU C C 1
ATOM 5101 O O . LEU E 1 203 ? 24.397 98.650 60.120 1.00 21.20 183 LEU C O 1
ATOM 5106 N N . ARG E 1 204 ? 24.955 100.826 59.981 1.00 22.67 184 ARG C N 1
ATOM 5107 C CA . ARG E 1 204 ? 25.080 100.822 58.521 1.00 22.74 184 ARG C CA 1
ATOM 5108 C C . ARG E 1 204 ? 26.131 99.816 58.034 1.00 23.81 184 ARG C C 1
ATOM 5109 O O . ARG E 1 204 ? 25.884 99.067 57.089 1.00 25.35 184 ARG C O 1
ATOM 5117 N N . ASP E 1 205 ? 27.296 99.806 58.681 1.00 23.57 185 ASP C N 1
ATOM 5118 C CA . ASP E 1 205 ? 28.403 98.935 58.272 1.00 22.71 185 ASP C CA 1
ATOM 5119 C C . ASP E 1 205 ? 28.060 97.454 58.422 1.00 22.20 185 ASP C C 1
ATOM 5120 O O . ASP E 1 205 ? 28.492 96.627 57.618 1.00 25.11 185 ASP C O 1
ATOM 5125 N N . GLY E 1 206 ? 27.278 97.124 59.448 1.00 21.26 186 GLY C N 1
ATOM 5126 C CA . GLY E 1 206 ? 26.875 95.741 59.698 1.00 21.06 186 GLY C CA 1
ATOM 5127 C C . GLY E 1 206 ? 26.028 95.101 58.608 1.00 19.74 186 GLY C C 1
ATOM 5128 O O . GLY E 1 206 ? 26.017 93.877 58.472 1.00 21.81 186 GLY C O 1
ATOM 5129 N N . PHE E 1 207 ? 25.319 95.921 57.835 1.00 18.91 187 PHE C N 1
ATOM 5130 C CA . PHE E 1 207 ? 24.454 95.436 56.760 1.00 18.31 187 PHE C CA 1
ATOM 5131 C C . PHE E 1 207 ? 24.961 95.874 55.385 1.00 19.71 187 PHE C C 1
ATOM 5132 O O . PHE E 1 207 ? 24.178 96.201 54.492 1.00 20.12 187 PHE C O 1
ATOM 5140 N N . ALA E 1 208 ? 26.281 95.856 55.218 1.00 20.68 188 ALA C N 1
ATOM 5141 C CA . ALA E 1 208 ? 26.919 96.326 53.994 1.00 20.78 188 ALA C CA 1
ATOM 5142 C C . ALA E 1 208 ? 26.774 95.354 52.820 1.00 20.44 188 ALA C C 1
ATOM 5143 O O . ALA E 1 208 ? 26.727 95.784 51.668 1.00 23.98 188 ALA C O 1
ATOM 5145 N N . GLU E 1 209 ? 26.714 94.056 53.111 1.00 21.58 189 GLU C N 1
ATOM 5146 C CA . GLU E 1 209 ? 26.746 93.019 52.073 1.00 21.23 189 GLU C CA 1
ATOM 5147 C C . GLU E 1 209 ? 25.393 92.312 51.947 1.00 21.10 189 GLU C C 1
ATOM 5148 O O . GLU E 1 209 ? 24.888 91.764 52.921 1.00 22.33 189 GLU C O 1
ATOM 5154 N N . GLY E 1 210 ? 24.815 92.332 50.748 1.00 19.36 190 GLY C N 1
ATOM 5155 C CA . GLY E 1 210 ? 23.521 91.687 50.491 1.00 17.29 190 GLY C CA 1
ATOM 5156 C C . GLY E 1 210 ? 22.283 92.483 50.896 1.00 16.35 190 GLY C C 1
ATOM 5157 O O . GLY E 1 210 ? 21.154 92.020 50.695 1.00 16.04 190 GLY C O 1
ATOM 5158 N N . TRP E 1 211 ? 22.489 93.671 51.464 1.00 16.71 191 TRP C N 1
ATOM 5159 C CA . TRP E 1 211 ? 21.403 94.589 51.813 1.00 16.38 191 TRP C CA 1
ATOM 5160 C C . TRP E 1 211 ? 21.687 95.976 51.260 1.00 16.37 191 TRP C C 1
ATOM 5161 O O . TRP E 1 211 ? 22.842 96.375 51.122 1.00 18.47 191 TRP C O 1
ATOM 5172 N N . THR E 1 212 ? 20.619 96.704 50.953 1.00 16.64 192 THR C N 1
ATOM 5173 C CA . THR E 1 212 ? 20.688 98.145 50.750 1.00 16.72 192 THR C CA 1
ATOM 5174 C C . THR E 1 212 ? 19.999 98.821 51.925 1.00 16.43 192 THR C C 1
ATOM 5175 O O . THR E 1 212 ? 18.938 98.378 52.363 1.00 18.34 192 THR C O 1
ATOM 5179 N N . ILE E 1 213 ? 20.604 99.885 52.439 1.00 17.94 193 ILE C N 1
ATOM 5180 C CA . ILE E 1 213 ? 19.970 100.674 53.488 1.00 16.50 193 ILE C CA 1
ATOM 5181 C C . ILE E 1 213 ? 18.913 101.563 52.844 1.00 16.20 193 ILE C C 1
ATOM 5182 O O . ILE E 1 213 ? 19.218 102.344 51.937 1.00 19.50 193 ILE C O 1
ATOM 5187 N N . GLU E 1 214 ? 17.672 101.432 53.309 1.00 14.91 194 GLU C N 1
ATOM 5188 C CA . GLU E 1 214 ? 16.573 102.281 52.844 1.00 14.98 194 GLU C CA 1
ATOM 5189 C C . GLU E 1 214 ? 16.419 103.533 53.699 1.00 16.20 194 GLU C C 1
ATOM 5190 O O . GLU E 1 214 ? 16.052 104.594 53.192 1.00 19.62 194 GLU C O 1
ATOM 5196 N N . SER E 1 215 ? 16.674 103.399 54.998 1.00 14.89 195 SER C N 1
ATOM 5197 C CA . SER E 1 215 ? 16.585 104.529 55.922 1.00 16.51 195 SER C CA 1
ATOM 5198 C C . SER E 1 215 ? 17.221 104.179 57.261 1.00 15.40 195 SER C C 1
ATOM 5199 O O . SER E 1 215 ? 17.264 103.010 57.653 1.00 15.87 195 SER C O 1
ATOM 5202 N N . ILE E 1 216 ? 17.744 105.201 57.934 1.00 17.51 196 ILE C N 1
ATOM 5203 C CA . ILE E 1 216 ? 18.132 105.114 59.340 1.00 17.73 196 ILE C CA 1
ATOM 5204 C C . ILE E 1 216 ? 17.575 106.367 60.015 1.00 18.20 196 ILE C C 1
ATOM 5205 O O . ILE E 1 216 ? 18.092 107.473 59.822 1.00 22.77 196 ILE C O 1
ATOM 5210 N N . ASP E 1 217 ? 16.508 106.188 60.785 1.00 18.78 197 ASP C N 1
ATOM 5211 C CA . ASP E 1 217 ? 15.861 107.291 61.479 1.00 20.34 197 ASP C CA 1
ATOM 5212 C C . ASP E 1 217 ? 16.262 107.320 62.943 1.00 19.67 197 ASP C C 1
ATOM 5213 O O . ASP E 1 217 ? 16.606 106.289 63.536 1.00 19.56 197 ASP C O 1
ATOM 5218 N N . GLU E 1 218 ? 16.201 108.507 63.532 1.00 19.55 198 GLU C N 1
ATOM 5219 C CA . GLU E 1 218 ? 16.261 108.621 64.972 1.00 18.71 198 GLU C CA 1
ATOM 5220 C C . GLU E 1 218 ? 14.932 108.119 65.519 1.00 17.21 198 GLU C C 1
ATOM 5221 O O . GLU E 1 218 ? 13.871 108.393 64.961 1.00 17.42 198 GLU C O 1
ATOM 5227 N N . SER E 1 219 ? 14.992 107.363 66.602 1.00 16.48 199 SER C N 1
ATOM 5228 C CA . SER E 1 219 ? 13.798 106.753 67.150 1.00 16.01 199 SER C CA 1
ATOM 5229 C C . SER E 1 219 ? 13.921 106.607 68.661 1.00 16.55 199 SER C C 1
ATOM 5230 O O . SER E 1 219 ? 14.763 107.251 69.285 1.00 17.48 199 SER C O 1
ATOM 5233 N N . LEU E 1 220 ? 13.074 105.774 69.251 1.00 16.52 200 LEU C N 1
ATOM 5234 C CA . LEU E 1 220 ? 13.094 105.564 70.692 1.00 17.30 200 LEU C CA 1
ATOM 5235 C C . LEU E 1 220 ? 13.089 104.088 71.039 1.00 14.44 200 LEU C C 1
ATOM 5236 O O . LEU E 1 220 ? 12.580 103.256 70.281 1.00 13.16 200 LEU C O 1
ATOM 5241 N N . MET E 1 221 ? 13.644 103.782 72.205 1.00 13.62 201 MET C N 1
ATOM 5242 C CA . MET E 1 221 ? 13.544 102.455 72.778 1.00 13.82 201 MET C CA 1
ATOM 5243 C C . MET E 1 221 ? 13.050 102.591 74.208 1.00 14.35 201 MET C C 1
ATOM 5244 O O . MET E 1 221 ? 13.663 103.286 75.025 1.00 13.24 201 MET C O 1
ATOM 5249 N N . ARG E 1 222 ? 11.935 101.926 74.492 1.00 14.88 202 ARG C N 1
ATOM 5250 C CA . ARG E 1 222 ? 11.338 101.926 75.815 1.00 15.56 202 ARG C CA 1
ATOM 5251 C C . ARG E 1 222 ? 11.996 100.864 76.679 1.00 15.27 202 ARG C C 1
ATOM 5252 O O . ARG E 1 222 ? 12.280 99.759 76.222 1.00 15.47 202 ARG C O 1
ATOM 5260 N N . GLY E 1 223 ? 12.246 101.220 77.931 1.00 14.61 203 GLY C N 1
ATOM 5261 C CA . GLY E 1 223 ? 12.792 100.287 78.896 1.00 13.64 203 GLY C CA 1
ATOM 5262 C C . GLY E 1 223 ? 12.105 100.439 80.233 1.00 14.07 203 GLY C C 1
ATOM 5263 O O . GLY E 1 223 ? 11.295 101.348 80.438 1.00 15.80 203 GLY C O 1
ATOM 5264 N N . VAL E 1 224 ? 12.442 99.540 81.145 1.00 15.57 204 VAL C N 1
ATOM 5265 C CA . VAL E 1 224 ? 11.937 99.585 82.510 1.00 16.41 204 VAL C CA 1
ATOM 5266 C C . VAL E 1 224 ? 13.124 99.544 83.472 1.00 19.02 204 VAL C C 1
ATOM 5267 O O . VAL E 1 224 ? 14.064 98.772 83.278 1.00 20.14 204 VAL C O 1
ATOM 5271 N N . ILE E 1 225 ? 13.096 100.403 84.485 1.00 20.56 205 ILE C N 1
ATOM 5272 C CA . ILE E 1 225 ? 14.133 100.405 85.507 1.00 20.29 205 ILE C CA 1
ATOM 5273 C C . ILE E 1 225 ? 13.862 99.175 86.377 1.00 21.48 205 ILE C C 1
ATOM 5274 O O . ILE E 1 225 ? 12.826 99.113 87.031 1.00 22.96 205 ILE C O 1
ATOM 5279 N N . PRO E 1 226 ? 14.770 98.176 86.355 1.00 20.58 206 PRO C N 1
ATOM 5280 C CA . PRO E 1 226 ? 14.500 96.900 87.030 1.00 20.13 206 PRO C CA 1
ATOM 5281 C C . PRO E 1 226 ? 14.114 97.022 88.505 1.00 20.11 206 PRO C C 1
ATOM 5282 O O . PRO E 1 226 ? 13.175 96.356 88.953 1.00 18.95 206 PRO C O 1
ATOM 5286 N N . THR E 1 227 ? 14.829 97.872 89.237 1.00 21.36 207 THR C N 1
ATOM 5287 C CA . THR E 1 227 ? 14.628 98.043 90.678 1.00 22.74 207 THR C CA 1
ATOM 5288 C C . THR E 1 227 ? 13.366 98.833 91.043 1.00 21.52 207 THR C C 1
ATOM 5289 O O . THR E 1 227 ? 12.855 98.689 92.154 1.00 23.64 207 THR C O 1
ATOM 5293 N N . THR E 1 228 ? 12.883 99.675 90.128 1.00 20.19 208 THR C N 1
ATOM 5294 C CA . THR E 1 228 ? 11.798 100.620 90.439 1.00 20.49 208 THR C CA 1
ATOM 5295 C C . THR E 1 228 ? 10.531 100.517 89.578 1.00 19.22 208 THR C C 1
ATOM 5296 O O . THR E 1 228 ? 9.492 101.040 89.974 1.00 22.87 208 THR C O 1
ATOM 5300 N N . SER E 1 229 ? 10.619 99.893 88.403 1.00 18.54 209 SER C N 1
ATOM 5301 C CA . SER E 1 229 ? 9.470 99.730 87.489 1.00 18.51 209 SER C CA 1
ATOM 5302 C C . SER E 1 229 ? 9.026 101.015 86.766 1.00 18.93 209 SER C C 1
ATOM 5303 O O . SER E 1 229 ? 7.950 101.055 86.164 1.00 18.10 209 SER C O 1
ATOM 5306 N N . GLU E 1 230 ? 9.863 102.050 86.795 1.00 21.04 210 GLU C N 1
ATOM 5307 C CA . GLU E 1 230 ? 9.601 103.274 86.039 1.00 20.46 210 GLU C CA 1
ATOM 5308 C C . GLU E 1 230 ? 9.892 103.034 84.557 1.00 19.87 210 GLU C C 1
ATOM 5309 O O . GLU E 1 230 ? 10.918 102.451 84.216 1.00 18.49 210 GLU C O 1
ATOM 5315 N N . LEU E 1 231 ? 8.989 103.488 83.689 1.00 19.76 211 LEU C N 1
ATOM 5316 C CA . LEU E 1 231 ? 9.181 103.379 82.241 1.00 18.93 211 LEU C CA 1
ATOM 5317 C C . LEU E 1 231 ? 10.005 104.567 81.746 1.00 18.19 211 LEU C C 1
ATOM 5318 O O . LEU E 1 231 ? 9.890 105.678 82.268 1.00 21.83 211 LEU C O 1
ATOM 5323 N N . LEU E 1 232 ? 10.849 104.315 80.750 1.00 17.14 212 LEU C N 1
ATOM 5324 C CA . LEU E 1 232 ? 11.746 105.327 80.214 1.00 16.69 212 LEU C CA 1
ATOM 5325 C C . LEU E 1 232 ? 11.990 105.077 78.735 1.00 16.01 212 LEU C C 1
ATOM 5326 O O . LEU E 1 232 ? 12.266 103.949 78.335 1.00 17.87 212 LEU C O 1
ATOM 5331 N N . ASP E 1 233 ? 11.891 106.145 77.943 1.00 16.54 213 ASP C N 1
ATOM 5332 C CA . ASP E 1 233 ? 12.189 106.106 76.513 1.00 14.47 213 ASP C CA 1
ATOM 5333 C C . ASP E 1 233 ? 13.534 106.753 76.221 1.00 15.05 213 ASP C C 1
ATOM 5334 O O . ASP E 1 233 ? 13.710 107.955 76.437 1.00 16.87 213 ASP C O 1
ATOM 5339 N N . VAL E 1 234 ? 14.468 105.949 75.722 1.00 13.41 214 VAL C N 1
ATOM 5340 C CA . VAL E 1 234 ? 15.828 106.405 75.437 1.00 15.77 214 VAL C CA 1
ATOM 5341 C C . VAL E 1 234 ? 16.074 106.468 73.932 1.00 15.87 214 VAL C C 1
ATOM 5342 O O . VAL E 1 234 ? 15.353 105.844 73.151 1.00 16.55 214 VAL C O 1
ATOM 5346 N N . HIS E 1 235 ? 17.104 107.213 73.534 1.00 16.23 215 HIS C N 1
ATOM 5347 C CA . HIS E 1 235 ? 17.371 107.454 72.120 1.00 15.86 215 HIS C CA 1
ATOM 5348 C C . HIS E 1 235 ? 17.862 106.180 71.433 1.00 15.14 215 HIS C C 1
ATOM 5349 O O . HIS E 1 235 ? 18.651 105.424 71.994 1.00 14.62 215 HIS C O 1
ATOM 5356 N N . ALA E 1 236 ? 17.374 105.948 70.221 1.00 14.48 216 ALA C N 1
ATOM 5357 C CA . ALA E 1 236 ? 17.747 104.772 69.454 1.00 14.40 216 ALA C CA 1
ATOM 5358 C C . ALA E 1 236 ? 17.758 105.074 67.964 1.00 14.54 216 ALA C C 1
ATOM 5359 O O . ALA E 1 236 ? 17.260 106.113 67.523 1.00 15.83 216 ALA C O 1
ATOM 5361 N N . TRP E 1 237 ? 18.351 104.158 67.206 1.00 13.34 217 TRP C N 1
ATOM 5362 C CA . TRP E 1 237 ? 18.267 104.150 65.753 1.00 14.43 217 TRP C CA 1
ATOM 5363 C C . TRP E 1 237 ? 17.226 103.128 65.315 1.00 14.34 217 TRP C C 1
ATOM 5364 O O . TRP E 1 237 ? 17.107 102.062 65.913 1.00 13.13 217 TRP C O 1
ATOM 5375 N N . LEU E 1 238 ? 16.470 103.461 64.277 1.00 14.01 218 LEU C N 1
ATOM 5376 C CA . LEU E 1 238 ? 15.623 102.486 63.610 1.00 12.95 218 LEU C CA 1
ATOM 5377 C C . LEU E 1 238 ? 16.134 102.409 62.183 1.00 12.80 218 LEU C C 1
ATOM 5378 O O . LEU E 1 238 ? 16.035 103.372 61.430 1.00 13.94 218 LEU C O 1
ATOM 5383 N N . GLY E 1 239 ? 16.722 101.271 61.839 1.00 12.26 219 GLY C N 1
ATOM 5384 C CA . GLY E 1 239 ? 17.214 101.025 60.503 1.00 11.69 219 GLY C CA 1
ATOM 5385 C C . GLY E 1 239 ? 16.257 100.168 59.706 1.00 11.91 219 GLY C C 1
ATOM 5386 O O . GLY E 1 239 ? 15.612 99.266 60.251 1.00 13.29 219 GLY C O 1
ATOM 5387 N N . ARG E 1 240 ? 16.184 100.452 58.409 1.00 11.83 220 ARG C N 1
ATOM 5388 C CA . ARG E 1 240 ? 15.357 99.700 57.474 1.00 11.66 220 ARG C CA 1
ATOM 5389 C C . ARG E 1 240 ? 16.249 99.252 56.327 1.00 12.94 220 ARG C C 1
ATOM 5390 O O . ARG E 1 240 ? 16.836 100.081 55.626 1.00 13.59 220 ARG C O 1
ATOM 5398 N N . PHE E 1 241 ? 16.361 97.938 56.154 1.00 12.77 221 PHE C N 1
ATOM 5399 C CA . PHE E 1 241 ? 17.294 97.355 55.197 1.00 12.83 221 PHE C CA 1
ATOM 5400 C C . PHE E 1 241 ? 16.561 96.439 54.220 1.00 12.05 221 PHE C C 1
ATOM 5401 O O . PHE E 1 241 ? 15.850 95.521 54.633 1.00 14.76 221 PHE C O 1
ATOM 5409 N N . ARG E 1 242 ? 16.755 96.690 52.928 1.00 12.00 222 ARG C N 1
ATOM 5410 C CA . ARG E 1 242 ? 16.172 95.877 51.865 1.00 12.02 222 ARG C CA 1
ATOM 5411 C C . ARG E 1 242 ? 17.104 94.716 51.556 1.00 12.24 222 ARG C C 1
ATOM 5412 O O . ARG E 1 242 ? 18.252 94.921 51.169 1.00 12.09 222 ARG C O 1
ATOM 5420 N N . ARG E 1 243 ? 16.599 93.501 51.732 1.00 12.75 223 ARG C N 1
ATOM 5421 C CA . ARG E 1 243 ? 17.333 92.286 51.383 1.00 12.80 223 ARG C CA 1
ATOM 5422 C C . ARG E 1 243 ? 17.357 92.192 49.865 1.00 13.32 223 ARG C C 1
ATOM 5423 O O . ARG E 1 243 ? 16.327 92.400 49.224 1.00 16.26 223 ARG C O 1
ATOM 5431 N N . ASP E 1 244 ? 18.527 91.909 49.287 1.00 14.10 224 ASP C N 1
ATOM 5432 C CA . ASP E 1 244 ? 18.667 91.874 47.827 1.00 13.96 224 ASP C CA 1
ATOM 5433 C C . ASP E 1 244 ? 17.948 90.659 47.225 1.00 13.91 224 ASP C C 1
ATOM 5434 O O . ASP E 1 244 ? 17.346 89.864 47.948 1.00 14.04 224 ASP C O 1
ATOM 5439 N N . TRP E 1 245 ? 17.995 90.533 45.902 1.00 13.23 225 TRP C N 1
ATOM 5440 C CA . TRP E 1 245 ? 17.311 89.446 45.212 1.00 12.86 225 TRP C CA 1
ATOM 5441 C C . TRP E 1 245 ? 18.283 88.369 44.727 1.00 13.51 225 TRP C C 1
ATOM 5442 O O . TRP E 1 245 ? 18.029 87.700 43.731 1.00 15.23 225 TRP C O 1
ATOM 5453 N N . ASN E 1 246 ? 19.385 88.194 45.457 1.00 15.00 226 ASN C N 1
ATOM 5454 C CA . ASN E 1 246 ? 20.304 87.092 45.215 1.00 16.72 226 ASN C CA 1
ATOM 5455 C C . ASN E 1 246 ? 19.688 85.818 45.777 1.00 17.12 226 ASN C C 1
ATOM 5456 O O . ASN E 1 246 ? 19.816 85.515 46.966 1.00 21.62 226 ASN C O 1
ATOM 5461 N N . SER E 1 247 ? 19.005 85.094 44.899 1.00 18.43 227 SER C N 1
ATOM 5462 C CA . SER E 1 247 ? 18.271 83.891 45.256 1.00 18.79 227 SER C CA 1
ATOM 5463 C C . SER E 1 247 ? 18.264 82.964 44.045 1.00 18.94 227 SER C C 1
ATOM 5464 O O . SER E 1 247 ? 18.000 83.408 42.926 1.00 21.36 227 SER C O 1
ATOM 5467 N N . SER E 1 248 ? 18.562 81.686 44.271 1.00 19.38 228 SER C N 1
ATOM 5468 C CA . SER E 1 248 ? 18.617 80.700 43.191 1.00 18.75 228 SER C CA 1
ATOM 5469 C C . SER E 1 248 ? 17.293 80.607 42.433 1.00 19.98 228 SER C C 1
ATOM 5470 O O . SER E 1 248 ? 17.286 80.507 41.208 1.00 22.75 228 SER C O 1
ATOM 5472 N N . SER E 1 249 ? 16.179 80.655 43.162 1.00 21.85 229 SER C N 1
ATOM 5473 C CA . SER E 1 249 ? 14.849 80.610 42.555 1.00 22.70 229 SER C CA 1
ATOM 5474 C C . SER E 1 249 ? 14.598 81.803 41.633 1.00 20.77 229 SER C C 1
ATOM 5475 O O . SER E 1 249 ? 13.931 81.666 40.606 1.00 22.77 229 SER C O 1
ATOM 5478 N N . VAL E 1 250 ? 15.134 82.966 41.998 1.00 20.53 230 VAL C N 1
ATOM 5479 C CA . VAL E 1 250 ? 15.002 84.164 41.173 1.00 21.09 230 VAL C CA 1
ATOM 5480 C C . VAL E 1 250 ? 15.917 84.067 39.949 1.00 22.51 230 VAL C C 1
ATOM 5481 O O . VAL E 1 250 ? 15.526 84.466 38.852 1.00 23.60 230 VAL C O 1
ATOM 5485 N N . ASP E 1 251 ? 17.125 83.532 40.138 1.00 22.32 231 ASP C N 1
ATOM 5486 C CA . ASP E 1 251 ? 18.032 83.246 39.014 1.00 24.12 231 ASP C CA 1
ATOM 5487 C C . ASP E 1 251 ? 17.423 82.251 38.019 1.00 25.07 231 ASP C C 1
ATOM 5488 O O . ASP E 1 251 ? 17.718 82.306 36.824 1.00 24.32 231 ASP C O 1
ATOM 5493 N N . LYS E 1 252 ? 16.589 81.339 38.520 1.00 27.31 232 LYS C N 1
ATOM 5494 C CA . LYS E 1 252 ? 15.842 80.417 37.665 1.00 28.70 232 LYS C CA 1
ATOM 5495 C C . LYS E 1 252 ? 14.792 81.161 36.841 1.00 26.21 232 LYS C C 1
ATOM 5496 O O . LYS E 1 252 ? 14.653 80.918 35.638 1.00 25.06 232 LYS C O 1
ATOM 5502 N N . LEU E 1 253 ? 14.052 82.059 37.493 1.00 24.66 233 LEU C N 1
ATOM 5503 C CA . LEU E 1 253 ? 13.057 82.890 36.810 1.00 22.43 233 LEU C CA 1
ATOM 5504 C C . LEU E 1 253 ? 13.699 83.697 35.689 1.00 24.28 233 LEU C C 1
ATOM 5505 O O . LEU E 1 253 ? 13.182 83.737 34.574 1.00 28.41 233 LEU C O 1
ATOM 5507 N N . ALA E 1 254 ? 14.832 84.324 35.994 1.00 25.19 234 ALA C N 1
ATOM 5508 C CA . ALA E 1 254 ? 15.540 85.168 35.033 1.00 25.65 234 ALA C CA 1
ATOM 5509 C C . ALA E 1 254 ? 16.030 84.369 33.828 1.00 27.49 234 ALA C C 1
ATOM 5510 O O . ALA E 1 254 ? 15.998 84.863 32.699 1.00 32.27 234 ALA C O 1
ATOM 5512 N N . ALA E 1 255 ? 16.484 83.142 34.073 1.00 27.84 235 ALA C N 1
ATOM 5513 C CA . ALA E 1 255 ? 16.931 82.251 32.999 1.00 28.14 235 ALA C CA 1
ATOM 5514 C C . ALA E 1 255 ? 15.772 81.768 32.122 1.00 30.37 235 ALA C C 1
ATOM 5515 O O . ALA E 1 255 ? 15.944 81.580 30.918 1.00 33.49 235 ALA C O 1
ATOM 5517 N N . ALA E 1 256 ? 14.600 81.571 32.726 1.00 30.29 236 ALA C N 1
ATOM 5518 C CA . ALA E 1 256 ? 13.404 81.134 31.997 1.00 29.23 236 ALA C CA 1
ATOM 5519 C C . ALA E 1 256 ? 12.877 82.201 31.033 1.00 29.49 236 ALA C C 1
ATOM 5520 O O . ALA E 1 256 ? 12.357 81.872 29.963 1.00 31.13 236 ALA C O 1
ATOM 5522 N N . LEU E 1 257 ? 13.008 83.472 31.417 1.00 28.63 237 LEU C N 1
ATOM 5523 C CA . LEU E 1 257 ? 12.559 84.597 30.579 1.00 29.04 237 LEU C CA 1
ATOM 5524 C C . LEU E 1 257 ? 13.404 84.778 29.314 1.00 32.03 237 LEU C C 1
ATOM 5525 O O . LEU E 1 257 ? 12.984 85.466 28.383 1.00 38.08 237 LEU C O 1
ATOM 5530 N N . GLU E 1 258 ? 14.586 84.164 29.285 1.00 33.54 238 GLU C N 1
ATOM 5531 C CA . GLU E 1 258 ? 15.426 84.142 28.086 1.00 34.86 238 GLU C CA 1
ATOM 5532 C C . GLU E 1 258 ? 15.059 83.008 27.118 1.00 35.75 238 GLU C C 1
ATOM 5533 O O . GLU E 1 258 ? 15.729 82.830 26.100 1.00 33.53 238 GLU C O 1
ATOM 5539 N N . HIS E 1 259 ? 13.998 82.260 27.429 1.00 38.61 239 HIS C N 1
ATOM 5540 C CA . HIS E 1 259 ? 13.568 81.105 26.635 1.00 40.32 239 HIS C CA 1
ATOM 5541 C C . HIS E 1 259 ? 14.708 80.096 26.470 1.00 41.03 239 HIS C C 1
ATOM 5542 O O . HIS E 1 259 ? 15.362 80.038 25.428 1.00 43.75 239 HIS C O 1
ATOM 5549 N N . HIS E 1 260 ? 14.922 79.308 27.523 1.00 43.25 240 HIS C N 1
ATOM 5550 C CA . HIS E 1 260 ? 16.049 78.370 27.627 1.00 43.54 240 HIS C CA 1
ATOM 5551 C C . HIS E 1 260 ? 16.298 77.571 26.345 1.00 43.78 240 HIS C C 1
ATOM 5552 O O . HIS E 1 260 ? 15.370 77.029 25.742 1.00 44.25 240 HIS C O 1
ATOM 5565 N N . ALA F 2 2 ? 22.818 97.298 79.631 1.00 22.05 2 ALA G N 1
ATOM 5566 C CA . ALA F 2 2 ? 21.793 96.821 78.717 1.00 21.75 2 ALA G CA 1
ATOM 5567 C C . ALA F 2 2 ? 21.800 97.551 77.393 1.00 23.03 2 ALA G C 1
ATOM 5568 O O . ALA F 2 2 ? 21.419 98.711 77.387 1.00 25.83 2 ALA G O 1
ATOM 5592 N N . ALA F 2 6 ? 26.828 92.143 76.795 1.00 22.14 6 ALA G N 1
ATOM 5593 C CA . ALA F 2 6 ? 25.451 91.670 76.713 1.00 19.46 6 ALA G CA 1
ATOM 5594 C C . ALA F 2 6 ? 25.016 90.870 77.919 1.00 21.59 6 ALA G C 1
ATOM 5595 O O . ALA F 2 6 ? 25.730 89.949 78.285 1.00 22.68 6 ALA G O 1
ATOM 5612 N N . HIS G 1 20 ? -14.822 43.428 78.822 1.00 29.58 0 HIS D N 1
ATOM 5613 C CA . HIS G 1 20 ? -15.751 44.534 79.200 1.00 27.49 0 HIS D CA 1
ATOM 5614 C C . HIS G 1 20 ? -15.976 45.503 78.038 1.00 25.12 0 HIS D C 1
ATOM 5615 O O . HIS G 1 20 ? -17.115 45.751 77.645 1.00 29.08 0 HIS D O 1
ATOM 5617 N N . MET G 1 21 ? -14.891 46.035 77.479 1.00 25.95 1 MET D N 1
ATOM 5618 C CA . MET G 1 21 ? -14.992 47.068 76.438 1.00 27.43 1 MET D CA 1
ATOM 5619 C C . MET G 1 21 ? -15.603 46.551 75.122 1.00 25.99 1 MET D C 1
ATOM 5620 O O . MET G 1 21 ? -16.275 47.307 74.411 1.00 24.15 1 MET D O 1
ATOM 5625 N N . THR G 1 22 ? -15.373 45.275 74.803 1.00 22.21 2 THR D N 1
ATOM 5626 C CA . THR G 1 22 ? -16.068 44.614 73.694 1.00 21.72 2 THR D CA 1
ATOM 5627 C C . THR G 1 22 ? -17.579 44.715 73.888 1.00 20.54 2 THR D C 1
ATOM 5628 O O . THR G 1 22 ? -18.312 45.096 72.974 1.00 22.83 2 THR D O 1
ATOM 5632 N N . GLU G 1 23 ? -18.027 44.365 75.089 1.00 20.08 3 GLU D N 1
ATOM 5633 C CA . GLU G 1 23 ? -19.449 44.324 75.420 1.00 19.51 3 GLU D CA 1
ATOM 5634 C C . GLU G 1 23 ? -20.122 45.699 75.365 1.00 17.23 3 GLU D C 1
ATOM 5635 O O . GLU G 1 23 ? -21.233 45.819 74.845 1.00 19.29 3 GLU D O 1
ATOM 5641 N N . VAL G 1 24 ? -19.459 46.719 75.907 1.00 16.42 4 VAL D N 1
ATOM 5642 C CA . VAL G 1 24 ? -19.996 48.086 75.924 1.00 16.18 4 VAL D CA 1
ATOM 5643 C C . VAL G 1 24 ? -20.259 48.546 74.489 1.00 12.74 4 VAL D C 1
ATOM 5644 O O . VAL G 1 24 ? -21.369 48.930 74.138 1.00 12.92 4 VAL D O 1
ATOM 5648 N N . PHE G 1 25 ? -19.248 48.465 73.639 1.00 11.90 5 PHE D N 1
ATOM 5649 C CA . PHE G 1 25 ? -19.425 48.910 72.263 1.00 11.00 5 PHE D CA 1
ATOM 5650 C C . PHE G 1 25 ? -20.395 48.024 71.496 1.00 10.78 5 PHE D C 1
ATOM 5651 O O . PHE G 1 25 ? -21.222 48.531 70.740 1.00 12.01 5 PHE D O 1
ATOM 5659 N N . ASP G 1 26 ? -20.322 46.707 71.689 1.00 10.75 6 ASP D N 1
ATOM 5660 C CA . ASP G 1 26 ? -21.188 45.837 70.904 1.00 10.39 6 ASP D CA 1
ATOM 5661 C C . ASP G 1 26 ? -22.663 46.120 71.184 1.00 11.36 6 ASP D C 1
ATOM 5662 O O . ASP G 1 26 ? -23.458 46.163 70.251 1.00 12.27 6 ASP D O 1
ATOM 5667 N N . ALA G 1 27 ? -23.009 46.353 72.452 1.00 11.90 7 ALA D N 1
ATOM 5668 C CA . ALA G 1 27 ? -24.381 46.739 72.822 1.00 12.19 7 ALA D CA 1
ATOM 5669 C C . ALA G 1 27 ? -24.832 48.017 72.112 1.00 12.32 7 ALA D C 1
ATOM 5670 O O . ALA G 1 27 ? -25.971 48.112 71.657 1.00 13.76 7 ALA D O 1
ATOM 5672 N N . VAL G 1 28 ? -23.936 48.996 72.009 1.00 12.88 8 VAL D N 1
ATOM 5673 C CA . VAL G 1 28 ? -24.241 50.218 71.263 1.00 12.72 8 VAL D CA 1
ATOM 5674 C C . VAL G 1 28 ? -24.579 49.862 69.814 1.00 11.91 8 VAL D C 1
ATOM 5675 O O . VAL G 1 28 ? -25.583 50.333 69.270 1.00 12.81 8 VAL D O 1
ATOM 5679 N N . TYR G 1 29 ? -23.738 49.028 69.199 1.00 10.46 9 TYR D N 1
ATOM 5680 C CA . TYR G 1 29 ? -23.948 48.607 67.813 1.00 10.48 9 TYR D CA 1
ATOM 5681 C C . TYR G 1 29 ? -25.191 47.722 67.613 1.00 11.02 9 TYR D C 1
ATOM 5682 O O . TYR G 1 29 ? -25.758 47.692 66.523 1.00 12.21 9 TYR D O 1
ATOM 5691 N N . ARG G 1 30 ? -25.635 47.029 68.659 1.00 11.68 10 ARG D N 1
ATOM 5692 C CA . ARG G 1 30 ? -26.846 46.210 68.575 1.00 12.95 10 ARG D CA 1
ATOM 5693 C C . ARG G 1 30 ? -28.130 47.028 68.764 1.00 13.36 10 ARG D C 1
ATOM 5694 O O . ARG G 1 30 ? -29.223 46.472 68.710 1.00 13.87 10 ARG D O 1
ATOM 5702 N N . GLY G 1 31 ? -27.997 48.336 68.980 1.00 13.25 11 GLY D N 1
ATOM 5703 C CA . GLY G 1 31 ? -29.143 49.218 69.174 1.00 14.04 11 GLY D CA 1
ATOM 5704 C C . GLY G 1 31 ? -29.699 49.219 70.585 1.00 13.84 11 GLY D C 1
ATOM 5705 O O . GLY G 1 31 ? -30.838 49.642 70.803 1.00 16.82 11 GLY D O 1
ATOM 5706 N N . GLU G 1 32 ? -28.903 48.758 71.548 1.00 14.62 12 GLU D N 1
ATOM 5707 C CA . GLU G 1 32 ? -29.381 48.555 72.922 1.00 15.68 12 GLU D CA 1
ATOM 5708 C C . GLU G 1 32 ? -29.091 49.720 73.879 1.00 16.25 12 GLU D C 1
ATOM 5709 O O . GLU G 1 32 ? -29.411 49.635 75.062 1.00 18.99 12 GLU D O 1
ATOM 5715 N N . SER G 1 33 ? -28.539 50.817 73.361 1.00 15.40 13 SER D N 1
ATOM 5716 C CA . SER G 1 33 ? -28.141 51.968 74.179 1.00 14.03 13 SER D CA 1
ATOM 5717 C C . SER G 1 33 ? -29.127 53.130 73.969 1.00 12.81 13 SER D C 1
ATOM 5718 O O . SER G 1 33 ? -30.004 53.044 73.106 1.00 14.18 13 SER D O 1
ATOM 5721 N N . PRO G 1 34 ? -28.989 54.227 74.746 1.00 12.35 14 PRO D N 1
ATOM 5722 C CA . PRO G 1 34 ? -29.843 55.406 74.519 1.00 13.05 14 PRO D CA 1
ATOM 5723 C C . PRO G 1 34 ? -29.711 56.018 73.127 1.00 11.93 14 PRO D C 1
ATOM 5724 O O . PRO G 1 34 ? -30.569 56.804 72.733 1.00 13.80 14 PRO D O 1
ATOM 5728 N N . PHE G 1 35 ? -28.640 55.678 72.404 1.00 12.29 15 PHE D N 1
ATOM 5729 C CA . PHE G 1 35 ? -28.443 56.158 71.037 1.00 10.72 15 PHE D CA 1
ATOM 5730 C C . PHE G 1 35 ? -29.381 55.499 70.035 1.00 10.97 15 PHE D C 1
ATOM 5731 O O . PHE G 1 35 ? -29.561 56.013 68.932 1.00 12.93 15 PHE D O 1
ATOM 5739 N N . GLY G 1 36 ? -29.960 54.357 70.403 1.00 11.63 16 GLY D N 1
ATOM 5740 C CA . GLY G 1 36 ? -30.840 53.631 69.504 1.00 11.90 16 GLY D CA 1
ATOM 5741 C C . GLY G 1 36 ? -30.058 53.152 68.302 1.00 12.05 16 GLY D C 1
ATOM 5742 O O . GLY G 1 36 ? -28.955 52.621 68.442 1.00 13.85 16 GLY D O 1
ATOM 5743 N N . LYS G 1 37 ? -30.612 53.376 67.117 1.00 12.75 17 LYS D N 1
ATOM 5744 C CA . LYS G 1 37 ? -29.996 52.931 65.872 1.00 15.60 17 LYS D CA 1
ATOM 5745 C C . LYS G 1 37 ? -28.841 53.822 65.397 1.00 14.49 17 LYS D C 1
ATOM 5746 O O . LYS G 1 37 ? -28.190 53.488 64.403 1.00 18.11 17 LYS D O 1
ATOM 5752 N N . ARG G 1 38 ? -28.595 54.944 66.081 1.00 14.00 18 ARG D N 1
ATOM 5753 C CA . ARG G 1 38 ? -27.652 55.962 65.601 1.00 13.00 18 ARG D CA 1
ATOM 5754 C C . ARG G 1 38 ? -26.632 56.345 66.677 1.00 12.00 18 ARG D C 1
ATOM 5755 O O . ARG G 1 38 ? -26.787 57.366 67.344 1.00 14.51 18 ARG D O 1
ATOM 5763 N N . PRO G 1 39 ? -25.582 55.525 66.846 1.00 10.92 19 PRO D N 1
ATOM 5764 C CA . PRO G 1 39 ? -24.425 55.988 67.624 1.00 10.77 19 PRO D CA 1
ATOM 5765 C C . PRO G 1 39 ? -23.873 57.305 67.038 1.00 10.35 19 PRO D C 1
ATOM 5766 O O . PRO G 1 39 ? -23.873 57.469 65.815 1.00 11.05 19 PRO D O 1
ATOM 5770 N N . PRO G 1 40 ? -23.420 58.240 67.902 1.00 11.14 20 PRO D N 1
ATOM 5771 C CA . PRO G 1 40 ? -23.056 59.592 67.449 1.00 10.99 20 PRO D CA 1
ATOM 5772 C C . PRO G 1 40 ? -21.809 59.705 66.565 1.00 10.31 20 PRO D C 1
ATOM 5773 O O . PRO G 1 40 ? -21.523 60.803 66.069 1.00 12.62 20 PRO D O 1
ATOM 5777 N N . TRP G 1 41 ? -21.082 58.600 66.365 1.00 10.41 21 TRP D N 1
ATOM 5778 C CA . TRP G 1 41 ? -19.962 58.560 65.409 1.00 10.02 21 TRP D CA 1
ATOM 5779 C C . TRP G 1 41 ? -20.299 57.819 64.107 1.00 9.68 21 TRP D C 1
ATOM 5780 O O . TRP G 1 41 ? -19.473 57.777 63.174 1.00 10.56 21 TRP D O 1
ATOM 5791 N N . ASP G 1 42 ? -21.478 57.196 64.050 1.00 11.06 22 ASP D N 1
ATOM 5792 C CA . ASP G 1 42 ? -21.865 56.395 62.897 1.00 10.97 22 ASP D CA 1
ATOM 5793 C C . ASP G 1 42 ? -22.602 57.260 61.871 1.00 10.95 22 ASP D C 1
ATOM 5794 O O . ASP G 1 42 ? -23.820 57.241 61.776 1.00 12.43 22 ASP D O 1
ATOM 5799 N N . ILE G 1 43 ? -21.818 57.979 61.075 1.00 10.07 23 ILE D N 1
ATOM 5800 C CA . ILE G 1 43 ? -22.312 59.080 60.241 1.00 9.92 23 ILE D CA 1
ATOM 5801 C C . ILE G 1 43 ? -22.692 58.723 58.788 1.00 10.98 23 ILE D C 1
ATOM 5802 O O . ILE G 1 43 ? -23.089 59.613 58.023 1.00 14.06 23 ILE D O 1
ATOM 5807 N N . GLY G 1 44 ? -22.582 57.448 58.406 1.00 11.02 24 GLY D N 1
ATOM 5808 C CA . GLY G 1 44 ? -23.019 56.993 57.074 1.00 10.29 24 GLY D CA 1
ATOM 5809 C C . GLY G 1 44 ? -22.139 57.442 55.920 1.00 10.28 24 GLY D C 1
ATOM 5810 O O . GLY G 1 44 ? -22.547 57.425 54.759 1.00 11.98 24 GLY D O 1
ATOM 5811 N N . ALA G 1 45 ? -20.913 57.828 56.245 1.00 10.69 25 ALA D N 1
ATOM 5812 C CA . ALA G 1 45 ? -20.002 58.417 55.279 1.00 9.64 25 ALA D CA 1
ATOM 5813 C C . ALA G 1 45 ? -18.628 58.469 55.926 1.00 9.57 25 ALA D C 1
ATOM 5814 O O . ALA G 1 45 ? -18.527 58.428 57.148 1.00 10.32 25 ALA D O 1
ATOM 5816 N N . PRO G 1 46 ? -17.564 58.564 55.113 1.00 9.21 26 PRO D N 1
ATOM 5817 C CA . PRO G 1 46 ? -16.252 58.740 55.724 1.00 9.59 26 PRO D CA 1
ATOM 5818 C C . PRO G 1 46 ? -16.097 60.111 56.402 1.00 9.83 26 PRO D C 1
ATOM 5819 O O . PRO G 1 46 ? -16.894 61.013 56.180 1.00 10.93 26 PRO D O 1
ATOM 5823 N N . GLN G 1 47 ? -15.083 60.247 57.245 1.00 10.52 27 GLN D N 1
ATOM 5824 C CA . GLN G 1 47 ? -14.758 61.538 57.844 1.00 9.36 27 GLN D CA 1
ATOM 5825 C C . GLN G 1 47 ? -14.132 62.466 56.801 1.00 9.59 27 GLN D C 1
ATOM 5826 O O . GLN G 1 47 ? -13.215 62.043 56.077 1.00 13.27 27 GLN D O 1
ATOM 5832 N N . PRO G 1 48 ? -14.598 63.732 56.726 1.00 10.56 28 PRO D N 1
ATOM 5833 C CA . PRO G 1 48 ? -13.948 64.714 55.850 1.00 10.60 28 PRO D CA 1
ATOM 5834 C C . PRO G 1 48 ? -12.413 64.766 55.932 1.00 11.16 28 PRO D C 1
ATOM 5835 O O . PRO G 1 48 ? -11.763 64.952 54.907 1.00 13.96 28 PRO D O 1
ATOM 5839 N N . ALA G 1 49 ? -11.850 64.594 57.126 1.00 11.70 29 ALA D N 1
ATOM 5840 C CA . ALA G 1 49 ? -10.394 64.622 57.321 1.00 13.58 29 ALA D CA 1
ATOM 5841 C C . ALA G 1 49 ? -9.676 63.519 56.550 1.00 12.98 29 ALA D C 1
ATOM 5842 O O . ALA G 1 49 ? -8.606 63.747 55.976 1.00 14.65 29 ALA D O 1
ATOM 5844 N N . TYR G 1 50 ? -10.260 62.324 56.540 1.00 12.18 30 TYR D N 1
ATOM 5845 C CA . TYR G 1 50 ? -9.656 61.206 55.819 1.00 10.96 30 TYR D CA 1
ATOM 5846 C C . TYR G 1 50 ? -9.910 61.277 54.320 1.00 11.42 30 TYR D C 1
ATOM 5847 O O . TYR G 1 50 ? -9.072 60.845 53.529 1.00 11.92 30 TYR D O 1
ATOM 5856 N N . VAL G 1 51 ? -11.036 61.859 53.925 1.00 10.88 31 VAL D N 1
ATOM 5857 C CA . VAL G 1 51 ? -11.259 62.157 52.516 1.00 11.65 31 VAL D CA 1
ATOM 5858 C C . VAL G 1 51 ? -10.192 63.139 52.038 1.00 12.17 31 VAL D C 1
ATOM 5859 O O . VAL G 1 51 ? -9.645 62.991 50.934 1.00 13.30 31 VAL D O 1
ATOM 5863 N N . ALA G 1 52 ? -9.908 64.142 52.866 1.00 13.48 32 ALA D N 1
ATOM 5864 C CA . ALA G 1 52 ? -8.897 65.157 52.546 1.00 14.53 32 ALA D CA 1
ATOM 5865 C C . ALA G 1 52 ? -7.486 64.563 52.505 1.00 14.51 32 ALA D C 1
ATOM 5866 O O . ALA G 1 52 ? -6.762 64.766 51.537 1.00 14.10 32 ALA D O 1
ATOM 5868 N N . LEU G 1 53 ? -7.105 63.820 53.544 1.00 13.88 33 LEU D N 1
ATOM 5869 C CA . LEU G 1 53 ? -5.794 63.153 53.570 1.00 11.99 33 LEU D CA 1
ATOM 5870 C C . LEU G 1 53 ? -5.577 62.276 52.345 1.00 11.48 33 LEU D C 1
ATOM 5871 O O . LEU G 1 53 ? -4.464 62.215 51.817 1.00 12.36 33 LEU D O 1
ATOM 5876 N N . GLU G 1 54 ? -6.636 61.608 51.888 1.00 11.92 34 GLU D N 1
ATOM 5877 C CA . GLU G 1 54 ? -6.528 60.765 50.707 1.00 12.44 34 GLU D CA 1
ATOM 5878 C C . GLU G 1 54 ? -6.324 61.632 49.471 1.00 13.41 34 GLU D C 1
ATOM 5879 O O . GLU G 1 54 ? -5.463 61.335 48.650 1.00 16.84 34 GLU D O 1
ATOM 5885 N N . LYS G 1 55 ? -7.088 62.718 49.353 1.00 11.86 35 LYS D N 1
ATOM 5886 C CA . LYS G 1 55 ? -6.922 63.639 48.214 1.00 13.93 35 LYS D CA 1
ATOM 5887 C C . LYS G 1 55 ? -5.555 64.325 48.203 1.00 13.92 35 LYS D C 1
ATOM 5888 O O . LYS G 1 55 ? -5.067 64.711 47.143 1.00 17.92 35 LYS D O 1
ATOM 5894 N N . ALA G 1 56 ? -4.955 64.477 49.383 1.00 15.29 36 ALA D N 1
ATOM 5895 C CA . ALA G 1 56 ? -3.608 65.037 49.523 1.00 17.06 36 ALA D CA 1
ATOM 5896 C C . ALA G 1 56 ? -2.491 64.033 49.195 1.00 14.98 36 ALA D C 1
ATOM 5897 O O . ALA G 1 56 ? -1.311 64.399 49.191 1.00 18.97 36 ALA D O 1
ATOM 5899 N N . GLY G 1 57 ? -2.855 62.774 48.942 1.00 13.92 37 GLY D N 1
ATOM 5900 C CA . GLY G 1 57 ? -1.889 61.748 48.570 1.00 12.88 37 GLY D CA 1
ATOM 5901 C C . GLY G 1 57 ? -1.133 61.161 49.749 1.00 13.06 37 GLY D C 1
ATOM 5902 O O . GLY G 1 57 ? -0.055 60.577 49.579 1.00 15.82 37 GLY D O 1
ATOM 5903 N N . LEU G 1 58 ? -1.711 61.275 50.942 1.00 13.30 38 LEU D N 1
ATOM 5904 C CA . LEU G 1 58 ? -1.013 60.928 52.180 1.00 12.73 38 LEU D CA 1
ATOM 5905 C C . LEU G 1 58 ? -1.387 59.549 52.730 1.00 14.23 38 LEU D C 1
ATOM 5906 O O . LEU G 1 58 ? -1.057 59.219 53.873 1.00 16.84 38 LEU D O 1
ATOM 5911 N N . ILE G 1 59 ? -2.062 58.743 51.910 1.00 13.66 39 ILE D N 1
ATOM 5912 C CA . ILE G 1 59 ? -2.371 57.364 52.259 1.00 14.25 39 ILE D CA 1
ATOM 5913 C C . ILE G 1 59 ? -1.698 56.419 51.249 1.00 16.38 39 ILE D C 1
ATOM 5914 O O . ILE G 1 59 ? -1.967 56.483 50.042 1.00 17.27 39 ILE D O 1
ATOM 5919 N N . GLN G 1 60 ? -0.802 55.578 51.773 1.00 17.55 40 GLN D N 1
ATOM 5920 C CA . GLN G 1 60 ? 0.096 54.704 51.010 1.00 18.95 40 GLN D CA 1
ATOM 5921 C C . GLN G 1 60 ? -0.170 53.212 51.266 1.00 17.40 40 GLN D C 1
ATOM 5922 O O . GLN G 1 60 ? -0.478 52.813 52.392 1.00 16.22 40 GLN D O 1
ATOM 5928 N N . GLY G 1 61 ? -0.017 52.393 50.226 1.00 16.04 41 GLY D N 1
ATOM 5929 C CA . GLY G 1 61 ? 0.125 50.940 50.376 1.00 14.12 41 GLY D CA 1
ATOM 5930 C C . GLY G 1 61 ? -0.989 50.244 51.138 1.00 13.38 41 GLY D C 1
ATOM 5931 O O . GLY G 1 61 ? -2.167 50.573 50.962 1.00 14.09 41 GLY D O 1
ATOM 5932 N N . ALA G 1 62 ? -0.624 49.267 51.971 1.00 12.16 42 ALA D N 1
ATOM 5933 C CA . ALA G 1 62 ? -1.620 48.526 52.756 1.00 11.88 42 ALA D CA 1
ATOM 5934 C C . ALA G 1 62 ? -2.108 49.406 53.898 1.00 11.07 42 ALA D C 1
ATOM 5935 O O . ALA G 1 62 ? -1.321 49.836 54.737 1.00 11.18 42 ALA D O 1
ATOM 5937 N N . VAL G 1 63 ? -3.416 49.657 53.921 1.00 10.00 43 VAL D N 1
ATOM 5938 C CA . VAL G 1 63 ? -4.032 50.531 54.907 1.00 10.13 43 VAL D CA 1
ATOM 5939 C C . VAL G 1 63 ? -4.745 49.722 55.998 1.00 9.30 43 VAL D C 1
ATOM 5940 O O . VAL G 1 63 ? -5.421 48.731 55.703 1.00 10.10 43 VAL D O 1
ATOM 5944 N N . LEU G 1 64 ? -4.562 50.145 57.255 1.00 9.00 44 LEU D N 1
ATOM 5945 C CA . LEU G 1 64 ? -5.317 49.633 58.403 1.00 8.99 44 LEU D CA 1
ATOM 5946 C C . LEU G 1 64 ? -6.207 50.740 58.944 1.00 9.04 44 LEU D C 1
ATOM 5947 O O . LEU G 1 64 ? -5.727 51.827 59.265 1.00 10.11 44 LEU D O 1
ATOM 5952 N N . ASP G 1 65 ? -7.505 50.464 59.034 1.00 9.48 45 ASP D N 1
ATOM 5953 C CA . ASP G 1 65 ? -8.413 51.307 59.799 1.00 9.96 45 ASP D CA 1
ATOM 5954 C C . ASP G 1 65 ? -8.627 50.608 61.138 1.00 10.12 45 ASP D C 1
ATOM 5955 O O . ASP G 1 65 ? -9.356 49.619 61.227 1.00 11.62 45 ASP D O 1
ATOM 5960 N N . ALA G 1 66 ? -7.958 51.116 62.169 1.00 10.17 46 ALA D N 1
ATOM 5961 C CA . ALA G 1 66 ? -8.001 50.513 63.491 1.00 10.52 46 ALA D CA 1
ATOM 5962 C C . ALA G 1 66 ? -9.192 51.087 64.239 1.00 10.18 46 ALA D C 1
ATOM 5963 O O . ALA G 1 66 ? -9.318 52.293 64.333 1.00 11.83 46 ALA D O 1
ATOM 5965 N N . GLY G 1 67 ? -10.039 50.221 64.793 1.00 10.55 47 GLY D N 1
ATOM 5966 C CA . GLY G 1 67 ? -11.314 50.641 65.380 1.00 9.69 47 GLY D CA 1
ATOM 5967 C C . GLY G 1 67 ? -12.279 51.119 64.305 1.00 9.47 47 GLY D C 1
ATOM 5968 O O . GLY G 1 67 ? -12.922 52.156 64.450 1.00 9.48 47 GLY D O 1
ATOM 5969 N N . CYS G 1 68 ? -12.395 50.350 63.228 1.00 9.65 48 CYS D N 1
ATOM 5970 C CA . CYS G 1 68 ? -13.081 50.812 62.017 1.00 9.14 48 CYS D CA 1
ATOM 5971 C C . CYS G 1 68 ? -14.596 51.002 62.143 1.00 9.24 48 CYS D C 1
ATOM 5972 O O . CYS G 1 68 ? -15.219 51.583 61.247 1.00 10.36 48 CYS D O 1
ATOM 5975 N N . GLY G 1 69 ? -15.192 50.509 63.227 1.00 9.72 49 GLY D N 1
ATOM 5976 C CA . GLY G 1 69 ? -16.631 50.574 63.391 1.00 9.79 49 GLY D CA 1
ATOM 5977 C C . GLY G 1 69 ? -17.327 49.883 62.241 1.00 9.37 49 GLY D C 1
ATOM 5978 O O . GLY G 1 69 ? -16.907 48.804 61.822 1.00 11.08 49 GLY D O 1
ATOM 5979 N N . THR G 1 70 ? -18.377 50.510 61.713 1.00 10.17 50 THR D N 1
ATOM 5980 C CA . THR G 1 70 ? -19.137 49.931 60.603 1.00 9.52 50 THR D CA 1
ATOM 5981 C C . THR G 1 70 ? -18.510 50.179 59.223 1.00 10.35 50 THR D C 1
ATOM 5982 O O . THR G 1 70 ? -19.155 49.926 58.211 1.00 12.20 50 THR D O 1
ATOM 5986 N N . GLY G 1 71 ? -17.279 50.696 59.179 1.00 10.03 51 GLY D N 1
ATOM 5987 C CA . GLY G 1 71 ? -16.454 50.619 57.967 1.00 10.87 51 GLY D CA 1
ATOM 5988 C C . GLY G 1 71 ? -16.507 51.737 56.933 1.00 10.95 51 GLY D C 1
ATOM 5989 O O . GLY G 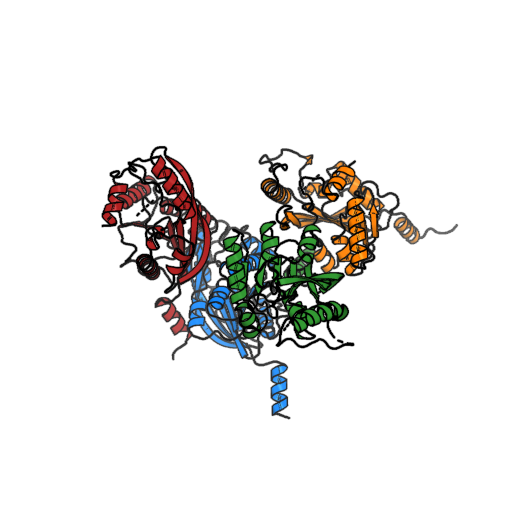1 71 ? -15.912 51.605 55.860 1.00 11.38 51 GLY D O 1
ATOM 5990 N N . GLU G 1 72 ? -17.189 52.844 57.223 1.00 9.99 52 GLU D N 1
ATOM 5991 C CA . GLU G 1 72 ? -17.368 53.890 56.195 1.00 9.24 52 GLU D CA 1
ATOM 5992 C C . GLU G 1 72 ? -16.043 54.490 55.693 1.00 9.44 52 GLU D C 1
ATOM 5993 O O . GLU G 1 72 ? -15.917 54.787 54.502 1.00 10.74 52 GLU D O 1
ATOM 5999 N N . ASP G 1 73 ? -15.059 54.671 56.572 1.00 10.07 53 ASP D N 1
ATOM 6000 C CA . ASP G 1 73 ? -13.759 55.202 56.113 1.00 9.45 53 ASP D CA 1
ATOM 6001 C C . ASP G 1 73 ? -13.018 54.176 55.262 1.00 9.76 53 ASP D C 1
ATOM 6002 O O . ASP G 1 73 ? -12.430 54.516 54.233 1.00 10.96 53 ASP D O 1
ATOM 6007 N N . ALA G 1 74 ? -13.034 52.925 55.708 1.00 9.58 54 ALA D N 1
ATOM 6008 C CA . ALA G 1 74 ? -12.378 51.839 54.977 1.00 10.42 54 ALA D CA 1
ATOM 6009 C C . ALA G 1 74 ? -13.019 51.645 53.612 1.00 10.55 54 ALA D C 1
ATOM 6010 O O . ALA G 1 74 ? -12.330 51.449 52.619 1.00 12.57 54 ALA D O 1
ATOM 6012 N N . LEU G 1 75 ? -14.348 51.682 53.571 1.00 11.02 55 LEU D N 1
ATOM 6013 C CA . LEU G 1 75 ? -15.074 51.481 52.316 1.00 12.90 55 LEU D CA 1
ATOM 6014 C C . LEU G 1 75 ? -14.845 52.640 51.340 1.00 13.07 55 LEU D C 1
ATOM 6015 O O . LEU G 1 75 ? -14.749 52.428 50.122 1.00 14.83 55 LEU D O 1
ATOM 6020 N N . HIS G 1 76 ? -14.745 53.862 51.861 1.00 12.21 56 HIS D N 1
ATOM 6021 C CA . HIS G 1 76 ? -14.391 54.994 51.001 1.00 12.07 56 HIS D CA 1
ATOM 6022 C C . HIS G 1 76 ? -13.052 54.731 50.310 1.00 12.10 56 HIS D C 1
ATOM 6023 O O . HIS G 1 76 ? -12.915 54.899 49.095 1.00 13.15 56 HIS D O 1
ATOM 6030 N N . LEU G 1 77 ? -12.064 54.306 51.085 1.00 11.35 57 LEU D N 1
ATOM 6031 C CA . LEU G 1 77 ? -10.751 54.029 50.516 1.00 10.81 57 LEU D CA 1
ATOM 6032 C C . LEU G 1 77 ? -10.791 52.831 49.561 1.00 11.36 57 LEU D C 1
ATOM 6033 O O . LEU G 1 77 ? -10.188 52.876 48.493 1.00 13.63 57 LEU D O 1
ATOM 6038 N N . ALA G 1 78 ? -11.523 51.778 49.918 1.00 11.37 58 ALA D N 1
ATOM 6039 C CA . ALA G 1 78 ? -11.624 50.587 49.050 1.00 11.84 58 ALA D CA 1
ATOM 6040 C C . ALA G 1 78 ? -12.246 50.905 47.693 1.00 12.67 58 ALA D C 1
ATOM 6041 O O . ALA G 1 78 ? -11.876 50.309 46.673 1.00 12.82 58 ALA D O 1
ATOM 6043 N N . GLY G 1 79 ? -13.193 51.839 47.684 1.00 13.78 59 GLY D N 1
ATOM 6044 C CA . GLY G 1 79 ? -13.857 52.260 46.448 1.00 13.91 59 GLY D CA 1
ATOM 6045 C C . GLY G 1 79 ? -12.952 53.061 45.529 1.00 14.74 59 GLY D C 1
ATOM 6046 O O . GLY G 1 79 ? -13.226 53.170 44.328 1.00 17.31 59 GLY D O 1
ATOM 6047 N N . LEU G 1 80 ? -11.889 53.638 46.094 1.00 14.95 60 LEU D N 1
ATOM 6048 C CA . LEU G 1 80 ? -10.867 54.349 45.320 1.00 15.18 60 LEU D CA 1
ATOM 6049 C C . LEU G 1 80 ? -9.710 53.443 44.880 1.00 15.17 60 LEU D C 1
ATOM 6050 O O . LEU G 1 80 ? -8.825 53.886 44.139 1.00 17.55 60 LEU D O 1
ATOM 6055 N N . GLY G 1 81 ? -9.714 52.192 45.345 1.00 13.78 61 GLY D N 1
ATOM 6056 C CA . GLY G 1 81 ? -8.732 51.182 44.937 1.00 13.76 61 GLY D CA 1
ATOM 6057 C C . GLY G 1 81 ? -7.677 50.821 45.970 1.00 14.86 61 GLY D C 1
ATOM 6058 O O . GLY G 1 81 ? -6.765 50.042 45.671 1.00 17.55 61 GLY D O 1
ATOM 6059 N N . TYR G 1 82 ? -7.787 51.378 47.180 1.00 13.98 62 TYR D N 1
ATOM 6060 C CA . TYR G 1 82 ? -6.828 51.085 48.246 1.00 14.07 62 TYR D CA 1
ATOM 6061 C C . TYR G 1 82 ? -7.030 49.677 48.790 1.00 13.76 62 TYR D C 1
ATOM 6062 O O . TYR G 1 82 ? -8.154 49.182 48.849 1.00 13.86 62 TYR D O 1
ATOM 6071 N N . ALA G 1 83 ? -5.929 49.048 49.183 1.00 13.73 63 ALA D N 1
ATOM 6072 C CA . ALA G 1 83 ? -5.955 47.783 49.897 1.00 12.98 63 ALA D CA 1
ATOM 6073 C C . ALA G 1 83 ? -6.208 48.083 51.374 1.00 13.81 63 ALA D C 1
ATOM 6074 O O . ALA G 1 83 ? -5.300 48.520 52.083 1.00 15.79 63 ALA D O 1
ATOM 6076 N N . VAL G 1 84 ? -7.438 47.857 51.831 1.00 14.31 64 VAL D N 1
ATOM 6077 C CA . VAL G 1 84 ? -7.812 48.218 53.201 1.00 13.57 64 VAL D CA 1
ATOM 6078 C C . VAL G 1 84 ? -8.189 47.020 54.067 1.00 12.46 64 VAL D C 1
ATOM 6079 O O . VAL G 1 84 ? -8.878 46.103 53.623 1.00 14.43 64 VAL D O 1
ATOM 6083 N N . THR G 1 85 ? -7.712 47.049 55.310 1.00 10.59 65 THR D N 1
ATOM 6084 C CA . THR G 1 85 ? -8.171 46.150 56.356 1.00 11.18 65 THR D CA 1
ATOM 6085 C C . THR G 1 85 ? -8.735 46.997 57.479 1.00 10.52 65 THR D C 1
ATOM 6086 O O . THR G 1 85 ? -8.073 47.915 57.940 1.00 10.89 65 THR D O 1
ATOM 6090 N N . GLY G 1 86 ? -9.954 46.693 57.912 1.00 11.14 66 GLY D N 1
ATOM 6091 C CA . GLY G 1 86 ? -10.538 47.347 59.075 1.00 10.60 66 GLY D CA 1
ATOM 6092 C C . GLY G 1 86 ? -10.620 46.358 60.220 1.00 10.65 66 GLY D C 1
ATOM 6093 O O . GLY G 1 86 ? -11.067 45.222 60.024 1.00 9.73 66 GLY D O 1
ATOM 6094 N N . LEU G 1 87 ? -10.160 46.779 61.401 1.00 9.55 67 LEU D N 1
ATOM 6095 C CA . LEU G 1 87 ? -10.209 45.961 62.615 1.00 9.92 67 LEU D CA 1
ATOM 6096 C C . LEU G 1 87 ? -11.036 46.657 63.691 1.00 9.45 67 LEU D C 1
ATOM 6097 O O . LEU G 1 87 ? -10.910 47.869 63.908 1.00 10.65 67 LEU D O 1
ATOM 6102 N N . ASP G 1 88 ? -11.886 45.880 64.360 1.00 8.98 68 ASP D N 1
ATOM 6103 C CA . ASP G 1 88 ? -12.690 46.392 65.457 1.00 9.53 68 ASP D CA 1
ATOM 6104 C C . ASP G 1 88 ? -12.948 45.296 66.482 1.00 10.21 68 ASP D C 1
ATOM 6105 O O . ASP G 1 88 ? -13.000 44.112 66.152 1.00 11.28 68 ASP D O 1
ATOM 6110 N N . LEU G 1 89 ? -13.113 45.711 67.728 1.00 10.86 69 LEU D N 1
ATOM 6111 C CA . LEU G 1 89 ? -13.393 44.786 68.815 1.00 12.69 69 LEU D CA 1
ATOM 6112 C C . LEU G 1 89 ? -14.826 44.236 68.772 1.00 12.39 69 LEU D C 1
ATOM 6113 O O . LEU G 1 89 ? -15.110 43.186 69.346 1.00 13.44 69 LEU D O 1
ATOM 6118 N N . SER G 1 90 ? -15.723 44.944 68.088 1.00 10.84 70 SER D N 1
ATOM 6119 C CA . SER G 1 90 ? -17.148 44.611 68.095 1.00 10.41 70 SER D CA 1
ATOM 6120 C C . SER G 1 90 ? -17.533 43.673 66.952 1.00 10.07 70 SER D C 1
ATOM 6121 O O . SER G 1 90 ? -17.460 44.078 65.803 1.00 10.34 70 SER D O 1
ATOM 6124 N N . PRO G 1 91 ? -17.981 42.434 67.262 1.00 11.15 71 PRO D N 1
ATOM 6125 C CA . PRO G 1 91 ? -18.509 41.582 66.184 1.00 10.63 71 PRO D CA 1
ATOM 6126 C C . PRO G 1 91 ? -19.654 42.214 65.390 1.00 9.62 71 PRO D C 1
ATOM 6127 O O . PRO G 1 91 ? -19.714 42.068 64.164 1.00 10.95 71 PRO D O 1
ATOM 6131 N N . THR G 1 92 ? -20.559 42.903 66.082 1.00 8.94 72 THR D N 1
ATOM 6132 C CA . THR G 1 92 ? -21.703 43.537 65.428 1.00 10.12 72 THR D CA 1
ATOM 6133 C C . THR G 1 92 ? -21.221 44.593 64.420 1.00 10.34 72 THR D C 1
ATOM 6134 O O . THR G 1 92 ? -21.652 44.598 63.262 1.00 10.77 72 THR D O 1
ATOM 6138 N N . ALA G 1 93 ? -20.295 45.453 64.845 1.00 10.20 73 ALA D N 1
ATOM 6139 C CA . ALA G 1 93 ? -19.706 46.453 63.943 1.00 9.83 73 ALA D CA 1
ATOM 6140 C C . ALA G 1 93 ? -19.082 45.799 62.714 1.00 9.17 73 ALA D C 1
ATOM 6141 O O . ALA G 1 93 ? -19.337 46.206 61.580 1.00 10.51 73 ALA D O 1
ATOM 6143 N N . ILE G 1 94 ? -18.265 44.778 62.949 1.00 8.97 74 ILE D N 1
ATOM 6144 C CA . ILE G 1 94 ? -17.582 44.090 61.858 1.00 7.86 74 ILE D CA 1
ATOM 6145 C C . ILE G 1 94 ? -18.580 43.418 60.903 1.00 8.78 74 ILE D C 1
ATOM 6146 O O . ILE G 1 94 ? -18.372 43.433 59.691 1.00 8.65 74 ILE D O 1
ATOM 6151 N N . SER G 1 95 ? -19.655 42.841 61.440 1.00 9.87 75 SER D N 1
ATOM 6152 C CA . SER G 1 95 ? -20.667 42.211 60.594 1.00 10.39 75 SER D CA 1
ATOM 6153 C C . SER G 1 95 ? -21.352 43.250 59.702 1.00 10.58 75 SER D C 1
ATOM 6154 O O . SER G 1 95 ? -21.588 42.999 58.521 1.00 12.36 75 SER D O 1
ATOM 6157 N N . VAL G 1 96 ? -21.647 44.421 60.262 1.00 11.00 76 VAL D N 1
ATOM 6158 C CA . VAL G 1 96 ? -22.256 45.508 59.487 1.00 11.46 76 VAL D CA 1
ATOM 6159 C C . VAL G 1 96 ? -21.281 46.009 58.405 1.00 11.25 76 VAL D C 1
ATOM 6160 O O . VAL G 1 96 ? -21.678 46.245 57.260 1.00 12.50 76 VAL D O 1
ATOM 6164 N N . ALA G 1 97 ? -20.010 46.162 58.756 1.00 10.18 77 ALA D N 1
ATOM 6165 C CA . ALA G 1 97 ? -19.013 46.563 57.759 1.00 9.46 77 ALA D CA 1
ATOM 6166 C C . ALA G 1 97 ? -18.918 45.547 56.617 1.00 9.35 77 ALA D C 1
ATOM 6167 O O . ALA G 1 97 ? -18.810 45.924 55.455 1.00 10.66 77 ALA D O 1
ATOM 6169 N N . ARG G 1 98 ? -18.955 44.261 56.942 1.00 9.88 78 ARG D N 1
ATOM 6170 C CA . ARG G 1 98 ? -18.947 43.231 55.906 1.00 11.01 78 ARG D CA 1
ATOM 6171 C C . ARG G 1 98 ? -20.218 43.323 55.052 1.00 11.27 78 ARG D C 1
ATOM 6172 O O . ARG G 1 98 ? -20.167 43.125 53.831 1.00 14.43 78 ARG D O 1
ATOM 6180 N N . ASP G 1 99 ? -21.352 43.621 55.696 1.00 12.24 79 ASP D N 1
ATOM 6181 C CA . ASP G 1 99 ? -22.622 43.832 54.983 1.00 13.18 79 ASP D CA 1
ATOM 6182 C C . ASP G 1 99 ? -22.460 44.916 53.943 1.00 13.36 79 ASP D C 1
ATOM 6183 O O . ASP G 1 99 ? -22.828 44.738 52.778 1.00 15.34 79 ASP D O 1
ATOM 6188 N N . LYS G 1 100 ? -21.900 46.045 54.369 1.00 12.18 80 LYS D N 1
ATOM 6189 C CA . LYS G 1 100 ? -21.737 47.180 53.472 1.00 12.40 80 LYS D CA 1
ATOM 6190 C C . LYS G 1 100 ? -20.766 46.840 52.352 1.00 12.12 80 LYS D C 1
ATOM 6191 O O . LYS G 1 100 ? -21.005 47.184 51.199 1.00 12.95 80 LYS D O 1
ATOM 6197 N N . ALA G 1 101 ? -19.670 46.167 52.693 1.00 11.77 81 ALA D N 1
ATOM 6198 C CA . ALA G 1 101 ? -18.691 45.770 51.682 1.00 11.99 81 ALA D CA 1
ATOM 6199 C C . ALA G 1 101 ? -19.311 44.860 50.618 1.00 11.94 81 ALA D C 1
ATOM 6200 O O . ALA G 1 101 ? -19.058 45.037 49.425 1.00 14.77 81 ALA D O 1
ATOM 6202 N N . ASP G 1 102 ? -20.116 43.888 51.046 1.00 11.92 82 ASP D N 1
ATOM 6203 C CA . ASP G 1 102 ? -20.747 42.965 50.101 1.00 13.27 82 ASP D CA 1
ATOM 6204 C C . ASP G 1 102 ? -21.768 43.685 49.231 1.00 13.15 82 ASP D C 1
ATOM 6205 O O . ASP G 1 102 ? -21.792 43.505 48.004 1.00 16.68 82 ASP D O 1
ATOM 6210 N N . ALA G 1 103 ? -22.597 44.517 49.862 1.00 13.59 83 ALA D N 1
ATOM 6211 C CA . ALA G 1 103 ? -23.669 45.214 49.146 1.00 14.78 83 ALA D CA 1
ATOM 6212 C C . ALA G 1 103 ? -23.126 46.158 48.083 1.00 14.27 83 ALA D C 1
ATOM 6213 O O . ALA G 1 103 ? -23.688 46.257 46.993 1.00 17.90 83 ALA D O 1
ATOM 6215 N N . ARG G 1 104 ? -22.027 46.833 48.407 1.00 13.02 84 ARG D N 1
ATOM 6216 C CA . ARG G 1 104 ? -21.413 47.814 47.518 1.00 12.28 84 ARG D CA 1
ATOM 6217 C C . ARG G 1 104 ? -20.468 47.194 46.497 1.00 12.52 84 ARG D C 1
ATOM 6218 O O . ARG G 1 104 ? -19.973 47.889 45.605 1.00 15.08 84 ARG D O 1
ATOM 6226 N N . GLY G 1 105 ? -20.221 45.892 46.616 1.00 13.40 85 GLY D N 1
ATOM 6227 C CA . GLY G 1 105 ? -19.311 45.210 45.709 1.00 15.91 85 GLY D CA 1
ATOM 6228 C C . GLY G 1 105 ? -17.896 45.723 45.880 1.00 17.24 85 GLY D C 1
ATOM 6229 O O . GLY G 1 105 ? -17.188 45.952 44.897 1.00 21.67 85 GLY D O 1
ATOM 6230 N N . LEU G 1 106 ? -17.488 45.914 47.134 1.00 16.99 86 LEU D N 1
ATOM 6231 C CA . LEU G 1 106 ? -16.151 46.416 47.445 1.00 19.02 86 LEU D CA 1
ATOM 6232 C C . LEU G 1 106 ? -15.286 45.349 48.112 1.00 20.93 86 LEU D C 1
ATOM 6233 O O . LEU G 1 106 ? -15.759 44.560 48.935 1.00 20.26 86 LEU D O 1
ATOM 6238 N N . GLY G 1 107 ? -14.012 45.340 47.738 1.00 22.41 87 GLY D N 1
ATOM 6239 C CA . GLY G 1 107 ? -13.043 44.411 48.285 1.00 21.23 87 GLY D CA 1
ATOM 6240 C C . GLY G 1 107 ? -12.331 45.053 49.454 1.00 19.11 87 GLY D C 1
ATOM 6241 O O . GLY G 1 107 ? -11.645 46.061 49.292 1.00 22.26 87 GLY D O 1
ATOM 6242 N N . ALA G 1 108 ? -12.530 44.481 50.636 1.00 15.80 88 ALA D N 1
ATOM 6243 C CA . ALA G 1 108 ? -11.806 44.880 51.837 1.00 17.86 88 ALA D CA 1
ATOM 6244 C C . ALA G 1 108 ? -11.904 43.749 52.851 1.00 17.31 88 ALA D C 1
ATOM 6245 O O . ALA G 1 108 ? -12.821 42.926 52.792 1.00 19.07 88 ALA D O 1
ATOM 6247 N N . VAL G 1 109 ? -10.949 43.703 53.769 1.00 16.30 89 VAL D N 1
ATOM 6248 C CA . VAL G 1 109 ? -10.958 42.715 54.832 1.00 15.12 89 VAL D CA 1
ATOM 6249 C C . VAL G 1 109 ? -11.428 43.433 56.087 1.00 11.97 89 VAL D C 1
ATOM 6250 O O . VAL G 1 109 ? -10.900 44.487 56.431 1.00 13.19 89 VAL D O 1
ATOM 6254 N N . PHE G 1 110 ? -12.439 42.867 56.747 1.00 12.25 90 PHE D N 1
ATOM 6255 C CA . PHE G 1 110 ? -12.876 43.331 58.060 1.00 11.53 90 PHE D CA 1
ATOM 6256 C C . PHE G 1 110 ? -12.773 42.149 59.014 1.00 11.62 90 PHE D C 1
ATOM 6257 O O . PHE G 1 110 ? -13.239 41.052 58.698 1.00 14.36 90 PHE D O 1
ATOM 6265 N N . GLU G 1 111 ? -12.133 42.358 60.162 1.00 11.26 91 GLU D N 1
ATOM 6266 C CA . GLU G 1 111 ? -11.931 41.275 61.117 1.00 12.74 91 GLU D CA 1
ATOM 6267 C C . GLU G 1 111 ? -12.107 41.780 62.538 1.00 11.34 91 GLU D C 1
ATOM 6268 O O . GLU G 1 111 ? -11.847 42.951 62.828 1.00 11.97 91 GLU D O 1
ATOM 6274 N N . VAL G 1 112 ? -12.546 40.886 63.419 1.00 11.47 92 VAL D N 1
ATOM 6275 C CA . VAL G 1 112 ? -12.641 41.207 64.831 1.00 11.96 92 VAL D CA 1
ATOM 6276 C C . VAL G 1 112 ? -11.250 41.092 65.442 1.00 12.33 92 VAL D C 1
ATOM 6277 O O . VAL G 1 112 ? -10.625 40.035 65.386 1.00 16.88 92 VAL D O 1
ATOM 6281 N N . ALA G 1 113 ? -10.780 42.180 66.038 1.00 12.31 93 ALA D N 1
ATOM 6282 C CA . ALA G 1 113 ? -9.481 42.183 66.700 1.00 11.74 93 ALA D CA 1
ATOM 6283 C C . ALA G 1 113 ? -9.420 43.218 67.813 1.00 11.38 93 ALA D C 1
ATOM 6284 O O . ALA G 1 113 ? -10.196 44.178 67.835 1.00 12.12 93 ALA D O 1
ATOM 6286 N N . ASP G 1 114 ? -8.499 42.985 68.745 1.00 14.09 94 ASP D N 1
ATOM 6287 C CA . ASP G 1 114 ? -8.160 43.944 69.780 1.00 14.38 94 ASP D CA 1
ATOM 6288 C C . ASP G 1 114 ? -6.926 44.719 69.315 1.00 14.34 94 ASP D C 1
ATOM 6289 O O . ASP G 1 114 ? -5.868 44.130 69.080 1.00 15.02 94 ASP D O 1
ATOM 6294 N N . ALA G 1 115 ? -7.057 46.038 69.197 1.00 12.79 95 ALA D N 1
ATOM 6295 C CA . ALA G 1 115 ? -5.959 46.878 68.710 1.00 12.78 95 ALA D CA 1
ATOM 6296 C C . ALA G 1 115 ? -4.935 47.197 69.799 1.00 14.04 95 ALA D C 1
ATOM 6297 O O . ALA G 1 115 ? -3.917 47.824 69.518 1.00 15.89 95 ALA D O 1
ATOM 6299 N N . LEU G 1 116 ? -5.204 46.774 71.034 1.00 14.38 96 LEU D N 1
ATOM 6300 C CA . LEU G 1 116 ? -4.182 46.795 72.085 1.00 15.46 96 LEU D CA 1
ATOM 6301 C C . LEU G 1 116 ? -3.253 45.580 71.996 1.00 16.03 96 LEU D C 1
ATOM 6302 O O . LEU G 1 116 ? -2.362 45.420 72.839 1.00 17.89 96 LEU D O 1
ATOM 6307 N N . ASP G 1 117 ? -3.451 44.724 70.991 1.00 17.41 97 ASP D N 1
ATOM 6308 C CA . ASP G 1 117 ? -2.633 43.528 70.827 1.00 20.99 97 ASP D CA 1
ATOM 6309 C C . ASP G 1 117 ? -2.098 43.392 69.393 1.00 21.70 97 ASP D C 1
ATOM 6310 O O . ASP G 1 117 ? -0.901 43.557 69.161 1.00 22.17 97 ASP D O 1
ATOM 6315 N N . LEU G 1 118 ? -2.984 43.089 68.448 1.00 24.01 98 LEU D N 1
ATOM 6316 C CA . LEU G 1 118 ? -2.624 42.908 67.032 1.00 21.43 98 LEU D CA 1
ATOM 6317 C C . LEU G 1 118 ? -1.616 41.773 66.784 1.00 24.59 98 LEU D C 1
ATOM 6318 O O . LEU G 1 118 ? -0.785 41.841 65.869 1.00 21.79 98 LEU D O 1
ATOM 6323 N N . THR G 1 119 ? -1.714 40.721 67.597 1.00 26.89 99 THR D N 1
ATOM 6324 C CA . THR G 1 119 ? -0.964 39.496 67.360 1.00 26.54 99 THR D CA 1
ATOM 6325 C C . THR G 1 119 ? -1.434 38.910 66.039 1.00 26.93 99 THR D C 1
ATOM 6326 O O . THR G 1 119 ? -2.640 38.839 65.778 1.00 27.41 99 THR D O 1
ATOM 6330 N N . GLY G 1 120 ? -0.479 38.515 65.204 1.00 26.82 100 GLY D N 1
ATOM 6331 C CA . GLY G 1 120 ? -0.777 37.960 63.886 1.00 26.75 100 GLY D CA 1
ATOM 6332 C C . GLY G 1 120 ? -0.682 38.946 62.732 1.00 26.16 100 GLY D C 1
ATOM 6333 O O . GLY G 1 120 ? -0.592 38.526 61.580 1.00 26.47 100 GLY D O 1
ATOM 6334 N N . TRP G 1 121 ? -0.684 40.249 63.028 1.00 25.64 101 TRP D N 1
ATOM 6335 C CA . TRP G 1 121 ? -0.670 41.291 61.990 1.00 24.61 101 TRP D CA 1
ATOM 6336 C C . TRP G 1 121 ? 0.683 41.989 61.839 1.00 25.05 101 TRP D C 1
ATOM 6337 O O . TRP G 1 121 ? 0.733 43.151 61.432 1.00 24.05 101 TRP D O 1
ATOM 6348 N N . GLU G 1 122 ? 1.772 41.278 62.121 1.00 21.76 102 GLU D N 1
ATOM 6349 C CA . GLU G 1 122 ? 3.093 41.903 62.247 1.00 21.48 102 GLU D CA 1
ATOM 6350 C C . GLU G 1 122 ? 3.581 42.475 60.920 1.00 18.57 102 GLU D C 1
ATOM 6351 O O . GLU G 1 122 ? 3.559 41.786 59.899 1.00 18.76 102 GLU D O 1
ATOM 6357 N N . GLU G 1 123 ? 4.014 43.736 60.961 1.00 17.07 103 GLU D N 1
ATOM 6358 C CA . GLU G 1 123 ? 4.551 44.458 59.807 1.00 16.22 103 GLU D CA 1
ATOM 6359 C C . GLU G 1 123 ? 3.720 44.271 58.531 1.00 15.67 103 GLU D C 1
ATOM 6360 O O . GLU G 1 123 ? 4.264 43.986 57.464 1.00 15.13 103 GLU D O 1
ATOM 6366 N N . ARG G 1 124 ? 2.405 44.443 58.661 1.00 15.44 104 ARG D N 1
ATOM 6367 C CA . ARG G 1 124 ? 1.471 44.294 57.540 1.00 16.44 104 ARG D CA 1
ATOM 6368 C C . ARG G 1 124 ? 1.066 45.612 56.870 1.00 16.21 104 ARG D C 1
ATOM 6369 O O . ARG G 1 124 ? 0.644 45.600 55.713 1.00 19.22 104 ARG D O 1
ATOM 6374 N N . PHE G 1 125 ? 1.184 46.736 57.578 1.00 13.39 105 PHE D N 1
ATOM 6375 C CA . PHE G 1 125 ? 0.600 48.000 57.099 1.00 11.59 105 PHE D CA 1
ATOM 6376 C C . PHE G 1 125 ? 1.596 49.132 56.867 1.00 12.88 105 PHE D C 1
ATOM 6377 O O . PHE G 1 125 ? 2.560 49.303 57.618 1.00 13.53 105 PHE D O 1
ATOM 6385 N N . ASP G 1 126 ? 1.333 49.889 55.805 1.00 13.32 106 ASP D N 1
ATOM 6386 C CA . ASP G 1 126 ? 2.104 51.064 55.424 1.00 14.02 106 ASP D CA 1
ATOM 6387 C C . ASP G 1 126 ? 1.457 52.345 55.939 1.00 12.85 106 ASP D C 1
ATOM 6388 O O . ASP G 1 126 ? 2.150 53.324 56.205 1.00 14.39 106 ASP D O 1
ATOM 6393 N N . THR G 1 127 ? 0.126 52.341 56.041 1.00 12.48 107 THR D N 1
ATOM 6394 C CA . THR G 1 127 ? -0.630 53.476 56.574 1.00 11.79 107 THR D CA 1
ATOM 6395 C C . THR G 1 127 ? -1.660 52.981 57.581 1.00 10.97 107 THR D C 1
ATOM 6396 O O . THR G 1 127 ? -2.267 51.925 57.386 1.00 10.94 107 THR D O 1
ATOM 6400 N N . VAL G 1 128 ? -1.831 53.742 58.660 1.00 10.52 108 VAL D N 1
ATOM 6401 C CA . VAL G 1 128 ? -2.918 53.523 59.620 1.00 9.49 108 VAL D CA 1
ATOM 6402 C C . VAL G 1 128 ? -3.801 54.761 59.627 1.00 9.66 108 VAL D C 1
ATOM 6403 O O . VAL G 1 128 ? -3.307 55.886 59.529 1.00 11.69 108 VAL D O 1
ATOM 6407 N N . ILE G 1 129 ? -5.106 54.542 59.719 1.00 9.34 109 ILE D N 1
ATOM 6408 C CA . ILE G 1 129 ? -6.057 55.619 59.960 1.00 8.95 109 ILE D CA 1
ATOM 6409 C C . ILE G 1 129 ? -6.879 55.276 61.190 1.00 8.46 109 ILE D C 1
ATOM 6410 O O . ILE G 1 129 ? -7.176 54.105 61.445 1.00 10.82 109 ILE D O 1
ATOM 6415 N N . ASP G 1 130 ? -7.209 56.317 61.948 1.00 9.24 110 ASP D N 1
ATOM 6416 C CA . ASP G 1 130 ? -7.957 56.211 63.193 1.00 9.82 110 ASP D CA 1
ATOM 6417 C C . ASP G 1 130 ? -8.884 57.425 63.291 1.00 10.58 110 ASP D C 1
ATOM 6418 O O . ASP G 1 130 ? -8.411 58.556 63.342 1.00 11.90 110 ASP D O 1
ATOM 6423 N N . SER G 1 131 ? -10.195 57.187 63.248 1.00 11.54 111 SER D N 1
ATOM 6424 C CA . SER G 1 131 ? -11.184 58.167 63.660 1.00 12.88 111 SER D CA 1
ATOM 6425 C C . SER G 1 131 ? -11.933 57.655 64.881 1.00 13.05 111 SER D C 1
ATOM 6426 O O . SER G 1 131 ? -12.898 56.898 64.748 1.00 14.65 111 SER D O 1
ATOM 6429 N N . GLY G 1 132 ? -11.454 58.030 66.065 1.00 12.52 112 GLY D N 1
ATOM 6430 C CA . GLY G 1 132 ? -12.198 57.820 67.306 1.00 13.00 112 GLY D CA 1
ATOM 6431 C C . GLY G 1 132 ? -11.872 56.585 68.125 1.00 12.20 112 GLY D C 1
ATOM 6432 O O . GLY G 1 132 ? -12.642 56.230 69.028 1.00 13.86 112 GLY D O 1
ATOM 6433 N N . LEU G 1 133 ? -10.740 55.932 67.850 1.00 10.51 113 LEU D N 1
ATOM 6434 C CA . LEU G 1 133 ? -10.287 54.842 68.717 1.00 10.01 113 LEU D CA 1
ATOM 6435 C C . LEU G 1 133 ? -9.331 55.401 69.752 1.00 10.41 113 LEU D C 1
ATOM 6436 O O . LEU G 1 133 ? -9.564 55.291 70.953 1.00 12.26 113 LEU D O 1
ATOM 6441 N N . ALA G 1 134 ? -8.261 56.032 69.286 1.00 10.54 114 ALA D N 1
ATOM 6442 C CA . ALA G 1 134 ? -7.248 56.544 70.205 1.00 10.43 114 ALA D CA 1
ATOM 6443 C C . ALA G 1 134 ? -7.854 57.428 71.288 1.00 10.47 114 ALA D C 1
ATOM 6444 O O . ALA G 1 134 ? -7.404 57.379 72.434 1.00 12.25 114 ALA D O 1
ATOM 6446 N N . HIS G 1 135 ? -8.882 58.218 70.954 1.00 9.51 115 HIS D N 1
ATOM 6447 C CA . HIS G 1 135 ? -9.442 59.127 71.963 1.00 10.28 115 HIS D CA 1
ATOM 6448 C C . HIS G 1 135 ? -10.202 58.419 73.104 1.00 10.97 115 HIS D C 1
ATOM 6449 O O . HIS G 1 135 ? -10.494 59.031 74.127 1.00 12.82 115 HIS D O 1
ATOM 6456 N N . THR G 1 136 ? -10.458 57.119 72.947 1.00 10.71 116 THR D N 1
ATOM 6457 C CA . THR G 1 136 ? -11.027 56.303 74.027 1.00 11.98 116 THR D CA 1
ATOM 6458 C C . THR G 1 136 ? -9.968 55.834 75.030 1.00 12.09 116 THR D C 1
ATOM 6459 O O . THR G 1 136 ? -10.310 55.321 76.102 1.00 14.37 116 THR D O 1
ATOM 6463 N N . PHE G 1 137 ? -8.693 55.972 74.666 1.00 13.55 117 PHE D N 1
ATOM 6464 C CA . PHE G 1 137 ? -7.593 55.544 75.516 1.00 14.05 117 PHE D CA 1
ATOM 6465 C C . PHE G 1 137 ? -6.935 56.721 76.217 1.00 16.57 117 PHE D C 1
ATOM 6466 O O . PHE G 1 137 ? -7.035 57.862 75.774 1.00 20.99 117 PHE D O 1
ATOM 6474 N N . GLU G 1 138 ? -6.251 56.416 77.313 1.00 18.41 118 GLU D N 1
ATOM 6475 C CA . GLU G 1 138 ? -5.474 57.400 78.052 1.00 18.65 118 GLU D CA 1
ATOM 6476 C C . GLU G 1 138 ? -4.211 56.742 78.587 1.00 18.25 118 GLU D C 1
ATOM 6477 O O . GLU G 1 138 ? -4.153 55.517 78.742 1.00 20.40 118 GLU D O 1
ATOM 6483 N N . GLY G 1 139 ? -3.198 57.561 78.848 1.00 18.47 119 GLY D N 1
ATOM 6484 C CA . GLY G 1 139 ? -1.990 57.102 79.522 1.00 19.07 119 GLY D CA 1
ATOM 6485 C C . GLY G 1 139 ? -1.390 55.837 78.926 1.00 18.88 119 GLY D C 1
ATOM 6486 O O . GLY G 1 139 ? -1.016 55.809 77.753 1.00 18.36 119 GLY D O 1
ATOM 6487 N N . ASP G 1 140 ? -1.308 54.784 79.736 1.00 17.53 120 ASP D N 1
ATOM 6488 C CA . ASP G 1 140 ? -0.641 53.548 79.326 1.00 18.61 120 ASP D CA 1
ATOM 6489 C C . ASP G 1 140 ? -1.407 52.751 78.274 1.00 15.87 120 ASP D C 1
ATOM 6490 O O . ASP G 1 140 ? -0.790 52.101 77.438 1.00 14.96 120 ASP D O 1
ATOM 6495 N N . ARG G 1 141 ? -2.737 52.782 78.315 1.00 16.14 121 ARG D N 1
ATOM 6496 C CA . ARG G 1 141 ? -3.537 52.108 77.287 1.00 16.69 121 ARG D CA 1
ATOM 6497 C C . ARG G 1 141 ? -3.262 52.717 75.914 1.00 15.37 121 ARG D C 1
ATOM 6498 O O . ARG G 1 141 ? -3.176 51.997 74.912 1.00 15.28 121 ARG D O 1
ATOM 6506 N N . LEU G 1 142 ? -3.100 54.039 75.875 1.00 15.22 122 LEU D N 1
ATOM 6507 C CA . LEU G 1 142 ? -2.778 54.739 74.629 1.00 17.11 122 LEU D CA 1
ATOM 6508 C C . LEU G 1 142 ? -1.371 54.380 74.128 1.00 16.59 122 LEU D C 1
ATOM 6509 O O . LEU G 1 142 ? -1.154 54.248 72.927 1.00 19.29 122 LEU D O 1
ATOM 6514 N N . ARG G 1 143 ? -0.420 54.229 75.045 1.00 17.30 123 ARG D N 1
ATOM 6515 C CA . ARG G 1 143 ? 0.922 53.766 74.679 1.00 17.24 123 ARG D CA 1
ATOM 6516 C C . ARG G 1 143 ? 0.926 52.308 74.201 1.00 15.90 123 ARG D C 1
ATOM 6517 O O . ARG G 1 143 ? 1.684 51.953 73.301 1.00 19.28 123 ARG D O 1
ATOM 6525 N N . ALA G 1 144 ? 0.098 51.465 74.814 1.00 15.74 124 ALA D N 1
ATOM 6526 C CA . ALA G 1 144 ? -0.052 50.072 74.377 1.00 14.46 124 ALA D CA 1
ATOM 6527 C C . ALA G 1 144 ? -0.617 49.999 72.956 1.00 13.67 124 ALA D C 1
ATOM 6528 O O . ALA G 1 144 ? -0.220 49.155 72.151 1.00 13.68 124 ALA D O 1
ATOM 6530 N N . TYR G 1 145 ? -1.546 50.898 72.658 1.00 13.37 125 TYR D N 1
ATOM 6531 C CA . TYR G 1 145 ? -2.121 51.016 71.323 1.00 13.30 125 TYR D CA 1
ATOM 6532 C C . TYR G 1 145 ? -1.036 51.408 70.322 1.00 13.31 125 TYR D C 1
ATOM 6533 O O . TYR G 1 145 ? -0.827 50.726 69.319 1.00 13.20 125 TYR D O 1
ATOM 6542 N N . ALA G 1 146 ? -0.339 52.502 70.609 1.00 14.46 126 ALA D N 1
ATOM 6543 C CA . ALA G 1 146 ? 0.758 52.962 69.759 1.00 15.49 126 ALA D CA 1
ATOM 6544 C C . ALA G 1 146 ? 1.799 51.854 69.523 1.00 14.46 126 ALA D C 1
ATOM 6545 O O . ALA G 1 146 ? 2.352 51.728 68.427 1.00 15.18 126 ALA D O 1
ATOM 6547 N N . THR G 1 147 ? 2.046 51.053 70.558 1.00 14.79 127 THR D N 1
ATOM 6548 C CA . THR G 1 147 ? 2.971 49.925 70.489 1.00 14.56 127 THR D CA 1
ATOM 6549 C C . THR G 1 147 ? 2.427 48.767 69.647 1.00 13.79 127 THR D C 1
ATOM 6550 O O . THR G 1 147 ? 3.172 48.157 68.870 1.00 15.71 127 THR D O 1
ATOM 6554 N N . ALA G 1 148 ? 1.139 48.470 69.791 1.00 13.45 128 ALA D N 1
ATOM 6555 C CA . ALA G 1 148 ? 0.500 47.458 68.953 1.00 13.84 128 ALA D CA 1
ATOM 6556 C C . ALA G 1 148 ? 0.555 47.881 67.483 1.00 13.53 128 ALA D C 1
ATOM 6557 O O . ALA G 1 148 ? 0.847 47.067 66.606 1.00 15.06 128 ALA D O 1
ATOM 6559 N N . LEU G 1 149 ? 0.270 49.156 67.233 1.00 12.97 129 LEU D N 1
ATOM 6560 C CA . LEU G 1 149 ? 0.344 49.727 65.888 1.00 12.42 129 LEU D CA 1
ATOM 6561 C C . LEU G 1 149 ? 1.767 49.657 65.351 1.00 12.99 129 LEU D C 1
ATOM 6562 O O . LEU G 1 149 ? 1.981 49.390 64.173 1.00 14.13 129 LEU D O 1
ATOM 6567 N N . HIS G 1 150 ? 2.741 49.919 66.211 1.00 13.26 130 HIS D N 1
ATOM 6568 C CA . HIS G 1 150 ? 4.131 49.834 65.789 1.00 13.76 130 HIS D CA 1
ATOM 6569 C C . HIS G 1 150 ? 4.426 48.413 65.308 1.00 13.72 130 HIS D C 1
ATOM 6570 O O . HIS G 1 150 ? 4.987 48.218 64.232 1.00 14.57 130 HIS D O 1
ATOM 6577 N N . ARG G 1 151 ? 4.002 47.430 66.100 1.00 13.76 131 ARG D N 1
ATOM 6578 C CA . ARG G 1 151 ? 4.160 46.014 65.770 1.00 14.49 131 ARG D CA 1
ATOM 6579 C C . ARG G 1 151 ? 3.536 45.642 64.423 1.00 14.58 131 ARG D C 1
ATOM 6580 O O . ARG G 1 151 ? 4.125 44.888 63.646 1.00 16.14 131 ARG D O 1
ATOM 6582 N N . ALA G 1 152 ? 2.347 46.177 64.157 1.00 14.04 132 ALA D N 1
ATOM 6583 C CA . ALA G 1 152 ? 1.591 45.836 62.943 1.00 12.34 132 ALA D CA 1
ATOM 6584 C C . ALA G 1 152 ? 2.033 46.612 61.699 1.00 13.87 132 ALA D C 1
ATOM 6585 O O . ALA G 1 152 ? 1.655 46.252 60.581 1.00 14.30 132 ALA D O 1
ATOM 6587 N N . CYS G 1 153 ? 2.824 47.665 61.895 1.00 14.28 133 CYS D N 1
ATOM 6588 C CA . CYS G 1 153 ? 3.258 48.529 60.801 1.00 13.35 133 CYS D CA 1
ATOM 6589 C C . CYS G 1 153 ? 4.632 48.181 60.263 1.00 12.85 133 CYS D C 1
ATOM 6590 O O . CYS G 1 153 ? 5.532 47.778 61.005 1.00 14.35 133 CYS D O 1
ATOM 6593 N N . ARG G 1 154 ? 4.772 48.358 58.956 1.00 12.17 134 ARG D N 1
ATOM 6594 C CA A ARG G 1 154 ? 6.055 48.209 58.292 0.50 12.41 134 ARG D CA 1
ATOM 6595 C CA B ARG G 1 154 ? 6.053 48.212 58.289 0.50 11.98 134 ARG D CA 1
ATOM 6596 C C . ARG G 1 154 ? 6.922 49.418 58.629 1.00 11.78 134 ARG D C 1
ATOM 6597 O O . ARG G 1 154 ? 6.409 50.495 58.931 1.00 11.56 134 ARG D O 1
ATOM 6612 N N . PRO G 1 155 ? 8.250 49.243 58.602 1.00 12.21 135 PRO D N 1
ATOM 6613 C CA . PRO G 1 155 ? 9.109 50.372 58.969 1.00 11.83 135 PRO D CA 1
ATOM 6614 C C . PRO G 1 155 ? 8.852 51.600 58.090 1.00 11.02 135 PRO D C 1
ATOM 6615 O O . PRO G 1 155 ? 8.672 51.462 56.880 1.00 11.50 135 PRO D O 1
ATOM 6619 N N . GLY G 1 156 ? 8.792 52.780 58.703 1.00 11.20 136 GLY D N 1
ATOM 6620 C CA . GLY G 1 156 ? 8.528 54.021 57.976 1.00 11.31 136 GLY D CA 1
ATOM 6621 C C . GLY G 1 156 ? 7.064 54.319 57.698 1.00 11.12 136 GLY D C 1
ATOM 6622 O O . GLY G 1 156 ? 6.743 55.328 57.061 1.00 11.61 136 GLY D O 1
ATOM 6623 N N . ALA G 1 157 ? 6.169 53.460 58.182 1.00 12.49 137 ALA D N 1
ATOM 6624 C CA . ALA G 1 157 ? 4.730 53.673 58.021 1.00 11.45 137 ALA D CA 1
ATOM 6625 C C . ALA G 1 157 ? 4.308 54.979 58.689 1.00 12.47 137 ALA D C 1
ATOM 6626 O O . ALA G 1 157 ? 5.024 55.511 59.536 1.00 13.33 137 ALA D O 1
ATOM 6628 N N . VAL G 1 158 ? 3.143 55.488 58.304 1.00 11.36 138 VAL D N 1
ATOM 6629 C CA . VAL G 1 158 ? 2.595 56.680 58.936 1.00 11.05 138 VAL D CA 1
ATOM 6630 C C . VAL G 1 158 ? 1.235 56.317 59.503 1.00 10.88 138 VAL D C 1
ATOM 6631 O O . VAL G 1 158 ? 0.427 55.665 58.841 1.00 12.38 138 VAL D O 1
ATOM 6635 N N . ALA G 1 159 ? 0.998 56.744 60.738 1.00 11.38 139 ALA D N 1
ATOM 6636 C CA . ALA G 1 159 ? -0.289 56.566 61.380 1.00 11.37 139 ALA D CA 1
ATOM 6637 C C . ALA G 1 159 ? -0.952 57.929 61.470 1.00 11.27 139 ALA D C 1
ATOM 6638 O O . ALA G 1 159 ? -0.351 58.887 61.968 1.00 11.33 139 ALA D O 1
ATOM 6640 N N . HIS G 1 160 ? -2.164 58.022 60.928 1.00 10.96 140 HIS D N 1
ATOM 6641 C CA . HIS G 1 160 ? -2.980 59.219 61.032 1.00 11.44 140 HIS D CA 1
ATOM 6642 C C . HIS G 1 160 ? -4.006 58.954 62.119 1.00 11.60 140 HIS D C 1
ATOM 6643 O O . HIS G 1 160 ? -4.674 57.919 62.094 1.00 13.55 140 HIS D O 1
ATOM 6650 N N . ILE G 1 161 ? -4.117 59.881 63.066 1.00 11.98 141 ILE D N 1
ATOM 6651 C CA . ILE G 1 161 ? -4.996 59.728 64.221 1.00 11.40 141 ILE D CA 1
ATOM 6652 C C . ILE G 1 161 ? -5.906 60.946 64.342 1.00 10.87 141 ILE D C 1
ATOM 6653 O O . ILE G 1 161 ? -5.434 62.069 64.517 1.00 11.48 141 ILE D O 1
ATOM 6658 N N . LEU G 1 162 ? -7.213 60.720 64.240 1.00 9.86 142 LEU D N 1
ATOM 6659 C CA . LEU G 1 162 ? -8.188 61.792 64.414 1.00 9.81 142 LEU D CA 1
ATOM 6660 C C . LEU G 1 162 ? -8.848 61.620 65.772 1.00 10.83 142 LEU D C 1
ATOM 6661 O O . LEU G 1 162 ? -9.536 60.625 66.020 1.00 12.05 142 LEU D O 1
ATOM 6666 N N . SER G 1 163 ? -8.637 62.615 66.626 1.00 12.18 143 SER D N 1
ATOM 6667 C CA . SER G 1 163 ? -8.991 62.548 68.036 1.00 13.24 143 SER D CA 1
ATOM 6668 C C . SER G 1 163 ? -9.737 63.807 68.457 1.00 13.67 143 SER D C 1
ATOM 6669 O O . SER G 1 163 ? -9.279 64.919 68.235 1.00 15.19 143 SER D O 1
ATOM 6672 N N . ILE G 1 164 ? -10.897 63.623 69.067 1.00 13.16 144 ILE D N 1
ATOM 6673 C CA . ILE G 1 164 ? -11.676 64.733 69.585 1.00 13.34 144 ILE D CA 1
ATOM 6674 C C . ILE G 1 164 ? -10.841 65.494 70.611 1.00 12.17 144 ILE D C 1
ATOM 6675 O O . ILE G 1 164 ? -10.048 64.898 71.345 1.00 14.21 144 ILE D O 1
ATOM 6680 N N . SER G 1 165 ? -11.021 66.808 70.659 1.00 13.13 145 SER D N 1
ATOM 6681 C CA . SER G 1 165 ? -10.334 67.629 71.646 1.00 14.15 145 SER D CA 1
ATOM 6682 C C . SER G 1 165 ? -11.221 67.907 72.856 1.00 14.09 145 SER D C 1
ATOM 6683 O O . SER G 1 165 ? -12.404 67.575 72.871 1.00 14.52 145 SER D O 1
ATOM 6686 N N . ASP G 1 166 ? -10.638 68.536 73.868 1.00 15.08 146 ASP D N 1
ATOM 6687 C CA . ASP G 1 166 ? -11.410 69.021 75.010 1.00 15.90 146 ASP D CA 1
ATOM 6688 C C . ASP G 1 166 ? -12.536 69.953 74.543 1.00 16.33 146 ASP D C 1
ATOM 6689 O O . ASP G 1 166 ? -13.663 69.871 75.039 1.00 16.77 146 ASP D O 1
ATOM 6694 N N . ARG G 1 167 ? -12.224 70.824 73.583 1.00 16.67 147 ARG D N 1
ATOM 6695 C CA . ARG G 1 167 ? -13.220 71.737 73.012 1.00 16.64 147 ARG D CA 1
ATOM 6696 C C . ARG G 1 167 ? -14.307 70.983 72.244 1.00 16.24 147 ARG D C 1
ATOM 6697 O O . ARG G 1 167 ? -15.495 71.261 72.410 1.00 17.45 147 ARG D O 1
ATOM 6705 N N . GLY G 1 168 ? -13.898 70.036 71.400 1.00 13.74 148 GLY D N 1
ATOM 6706 C CA . GLY G 1 168 ? -14.856 69.233 70.639 1.00 15.45 148 GLY D CA 1
ATOM 6707 C C . GLY G 1 168 ? -15.740 68.373 71.523 1.00 14.49 148 GLY D C 1
ATOM 6708 O O . GLY G 1 168 ? -16.934 68.218 71.265 1.00 13.11 148 GLY D O 1
ATOM 6709 N N . SER G 1 169 ? -15.147 67.808 72.569 1.00 14.69 149 SER D N 1
ATOM 6710 C CA . SER G 1 169 ? -15.894 67.011 73.529 1.00 15.39 149 SER D CA 1
ATOM 6711 C C . SER G 1 169 ? -16.904 67.861 74.300 1.00 15.70 149 SER D C 1
ATOM 6712 O O . SER G 1 169 ? -17.995 67.388 74.614 1.00 15.93 149 SER D O 1
ATOM 6715 N N . ALA G 1 170 ? -16.545 69.110 74.595 1.00 15.94 150 ALA D N 1
ATOM 6716 C CA . ALA G 1 170 ? -17.467 70.033 75.258 1.00 17.29 150 ALA D CA 1
ATOM 6717 C C . ALA G 1 170 ? -18.709 70.275 74.400 1.00 18.33 150 ALA D C 1
ATOM 6718 O O . ALA G 1 170 ? -19.835 70.195 74.899 1.00 20.61 150 ALA D O 1
ATOM 6720 N N . GLU G 1 171 ? -18.507 70.546 73.110 1.00 17.83 151 GLU D N 1
ATOM 6721 C CA . GLU G 1 171 ? -19.626 70.794 72.195 1.00 18.22 151 GLU D CA 1
ATOM 6722 C C . GLU G 1 171 ? -20.498 69.551 72.050 1.00 16.11 151 GLU D C 1
ATOM 6723 O O . GLU G 1 171 ? -21.719 69.620 72.190 1.00 17.69 151 GLU D O 1
ATOM 6729 N N . MET G 1 172 ? -19.867 68.415 71.777 1.00 15.37 152 MET D N 1
ATOM 6730 C CA . MET G 1 172 ? -20.600 67.182 71.532 1.00 16.42 152 MET D CA 1
ATOM 6731 C C . MET G 1 172 ? -21.380 66.725 72.766 1.00 16.09 152 MET D C 1
ATOM 6732 O O . MET G 1 172 ? -22.552 66.367 72.670 1.00 17.47 152 MET D O 1
ATOM 6737 N N . GLN G 1 173 ? -20.736 66.761 73.928 1.00 17.23 153 GLN D N 1
ATOM 6738 C CA . GLN G 1 173 ? -21.394 66.377 75.174 1.00 17.47 153 GLN D CA 1
ATOM 6739 C C . GLN G 1 173 ? -22.595 67.286 75.469 1.00 17.65 153 GLN D C 1
ATOM 6740 O O . GLN G 1 173 ? -23.650 66.809 75.892 1.00 20.01 153 GLN D O 1
ATOM 6746 N N . ALA G 1 174 ? -22.440 68.586 75.235 1.00 17.55 154 ALA D N 1
ATOM 6747 C CA . ALA G 1 174 ? -23.550 69.528 75.422 1.00 16.53 154 ALA D CA 1
ATOM 6748 C C . ALA G 1 174 ? -24.727 69.140 74.524 1.00 17.25 154 ALA D C 1
ATOM 6749 O O . ALA G 1 174 ? -25.876 69.110 74.967 1.00 17.85 154 ALA D O 1
ATOM 6751 N N . ARG G 1 175 ? -24.431 68.814 73.268 1.00 16.55 155 ARG D N 1
ATOM 6752 C CA . ARG G 1 175 ? -25.482 68.503 72.295 1.00 17.13 155 ARG D CA 1
ATOM 6753 C C . ARG G 1 175 ? -26.176 67.170 72.585 1.00 17.17 155 ARG D C 1
ATOM 6754 O O . ARG G 1 175 ? -27.389 67.060 72.432 1.00 19.33 155 ARG D O 1
ATOM 6762 N N . LEU G 1 176 ? -25.413 66.163 73.003 1.00 16.79 156 LEU D N 1
ATOM 6763 C CA . LEU G 1 176 ? -25.993 64.852 73.302 1.00 16.91 156 LEU D CA 1
ATOM 6764 C C . LEU G 1 176 ? -26.817 64.873 74.590 1.00 17.12 156 LEU D C 1
ATOM 6765 O O . LEU G 1 176 ? -27.884 64.260 74.655 1.00 18.69 156 LEU D O 1
ATOM 6770 N N . ALA G 1 177 ? -26.331 65.593 75.599 1.00 18.14 157 ALA D N 1
ATOM 6771 C CA . ALA G 1 177 ? -27.062 65.732 76.864 1.00 17.88 157 ALA D CA 1
ATOM 6772 C C . ALA G 1 177 ? -28.419 66.399 76.647 1.00 19.29 157 ALA D C 1
ATOM 6773 O O . ALA G 1 177 ? -29.425 65.996 77.241 1.00 20.33 157 ALA D O 1
ATOM 6775 N N . GLU G 1 178 ? -28.446 67.410 75.786 1.00 18.02 158 GLU D N 1
ATOM 6776 C CA . GLU G 1 178 ? -29.692 68.108 75.471 1.00 19.86 158 GLU D CA 1
ATOM 6777 C C . GLU G 1 178 ? -30.682 67.197 74.734 1.00 19.70 158 GLU D C 1
ATOM 6778 O O . GLU G 1 178 ? -31.886 67.277 74.958 1.00 23.34 158 GLU D O 1
ATOM 6784 N N . ALA G 1 179 ? -30.166 66.328 73.866 1.00 19.85 159 ALA D N 1
ATOM 6785 C CA . ALA G 1 179 ? -31.005 65.482 73.010 1.00 19.03 159 ALA D CA 1
ATOM 6786 C C . ALA G 1 179 ? -31.488 64.193 73.683 1.00 18.91 159 ALA D C 1
ATOM 6787 O O . ALA G 1 179 ? -32.581 63.687 73.372 1.00 19.89 159 ALA D O 1
ATOM 6789 N N . ILE G 1 180 ? -30.671 63.660 74.588 1.00 18.70 160 ILE D N 1
ATOM 6790 C CA . ILE G 1 180 ? -30.937 62.372 75.225 1.00 19.76 160 ILE D CA 1
ATOM 6791 C C . ILE G 1 180 ? -30.933 62.532 76.740 1.00 21.88 160 ILE D C 1
ATOM 6792 O O . ILE G 1 180 ? -29.971 63.047 77.305 1.00 22.47 160 ILE D O 1
ATOM 6797 N N . ASP G 1 181 ? -31.992 62.050 77.388 1.00 23.24 161 ASP D N 1
ATOM 6798 C CA . ASP G 1 181 ? -32.168 62.211 78.836 1.00 24.01 161 ASP D CA 1
ATOM 6799 C C . ASP G 1 181 ? -31.070 61.527 79.653 1.00 24.56 161 ASP D C 1
ATOM 6800 O O . ASP G 1 181 ? -30.548 62.111 80.604 1.00 27.74 161 ASP D O 1
ATOM 6805 N N . GLU G 1 182 ? -30.718 60.298 79.277 1.00 24.37 162 GLU D N 1
ATOM 6806 C CA . GLU G 1 182 ? -29.730 59.508 80.026 1.00 25.89 162 GLU D CA 1
ATOM 6807 C C . GLU G 1 182 ? -28.321 60.118 80.020 1.00 25.46 162 GLU D C 1
ATOM 6808 O O . GLU G 1 182 ? -27.528 59.851 80.926 1.00 26.75 162 GLU D O 1
ATOM 6814 N N . ILE G 1 183 ? -28.016 60.930 79.009 1.00 23.11 163 ILE D N 1
ATOM 6815 C CA . ILE G 1 183 ? -26.672 61.487 78.841 1.00 21.18 163 ILE D CA 1
ATOM 6816 C C . ILE G 1 183 ? -26.477 62.709 79.740 1.00 21.58 163 ILE D C 1
ATOM 6817 O O . ILE G 1 183 ? -27.172 63.714 79.579 1.00 23.39 163 ILE D O 1
ATOM 6822 N N . PRO G 1 184 ? -25.518 62.634 80.679 1.00 23.77 164 PRO D N 1
ATOM 6823 C CA . PRO G 1 184 ? -25.369 63.720 81.646 1.00 24.68 164 PRO D CA 1
ATOM 6824 C C . PRO G 1 184 ? -24.733 64.969 81.053 1.00 25.12 164 PRO D C 1
ATOM 6825 O O . PRO G 1 184 ? -24.088 64.904 80.004 1.00 23.98 164 PRO D O 1
ATOM 6829 N N . ALA G 1 185 ? -24.930 66.094 81.733 1.00 26.32 165 ALA D N 1
ATOM 6830 C CA . ALA G 1 185 ? -24.318 67.359 81.349 1.00 26.60 165 ALA D CA 1
ATOM 6831 C C . ALA G 1 185 ? -22.798 67.261 81.461 1.00 28.64 165 ALA D C 1
ATOM 6832 O O . ALA G 1 185 ? -22.288 66.484 82.275 1.00 28.16 165 ALA D O 1
ATOM 6834 N N . PRO G 1 186 ? -22.069 68.042 80.643 1.00 28.93 166 PRO D N 1
ATOM 6835 C CA . PRO G 1 186 ? -20.604 67.986 80.661 1.00 29.60 166 PRO D CA 1
ATOM 6836 C C . PRO G 1 186 ? -20.008 68.426 81.994 1.00 28.91 166 PRO D C 1
ATOM 6837 O O . PRO G 1 186 ? -20.643 69.171 82.743 1.00 29.91 166 PRO D O 1
ATOM 6841 N N . LEU G 1 187 ? -18.797 67.954 82.278 1.00 25.86 167 LEU D N 1
ATOM 6842 C CA . LEU G 1 187 ? -18.118 68.285 83.529 1.00 33.55 167 LEU D CA 1
ATOM 6843 C C . LEU G 1 187 ? -17.826 69.785 83.577 1.00 35.79 167 LEU D C 1
ATOM 6844 O O . LEU G 1 187 ? -17.280 70.333 82.617 1.00 37.47 167 LEU D O 1
ATOM 6849 N N . PRO G 1 188 ? -18.188 70.452 84.692 1.00 38.29 168 PRO D N 1
ATOM 6850 C CA . PRO G 1 188 ? -18.056 71.909 84.774 1.00 38.79 168 PRO D CA 1
ATOM 6851 C C . PRO G 1 188 ? -16.599 72.370 84.803 1.00 37.41 168 PRO D C 1
ATOM 6852 O O . PRO G 1 188 ? -15.743 71.677 85.358 1.00 42.61 168 PRO D O 1
ATOM 6856 N N . ASP G 1 189 ? -16.340 73.532 84.201 1.00 31.99 169 ASP D N 1
ATOM 6857 C CA . ASP G 1 189 ? -14.989 74.092 84.085 1.00 40.18 169 ASP D CA 1
ATOM 6858 C C . ASP G 1 189 ? -14.043 73.123 83.381 1.00 41.19 169 ASP D C 1
ATOM 6859 O O . ASP G 1 189 ? -14.371 72.581 82.326 1.00 48.13 169 ASP D O 1
ATOM 6864 N N . SER G 1 193 ? -9.879 66.232 86.172 1.00 25.61 173 SER D N 1
ATOM 6865 C CA . SER G 1 193 ? -10.015 64.849 85.727 1.00 24.90 173 SER D CA 1
ATOM 6866 C C . SER G 1 193 ? -8.957 64.501 84.670 1.00 22.20 173 SER D C 1
ATOM 6867 O O . SER G 1 193 ? -9.254 64.472 83.473 1.00 23.45 173 SER D O 1
ATOM 6870 N N . PRO G 1 194 ? -7.714 64.242 85.115 1.00 22.35 174 PRO D N 1
ATOM 6871 C CA . PRO G 1 194 ? -6.575 63.959 84.230 1.00 21.71 174 PRO D CA 1
ATOM 6872 C C . PRO G 1 194 ? -6.772 62.852 83.191 1.00 20.38 174 PRO D C 1
ATOM 6873 O O . PRO G 1 194 ? -6.194 62.936 82.111 1.00 21.20 174 PRO D O 1
ATOM 6877 N N . THR G 1 195 ? -7.551 61.820 83.516 1.00 20.41 175 THR D N 1
ATOM 6878 C CA . THR G 1 195 ? -7.750 60.700 82.593 1.00 19.70 175 THR D CA 1
ATOM 6879 C C . THR G 1 195 ? -8.652 61.063 81.413 1.00 20.40 175 THR D C 1
ATOM 6880 O O . THR G 1 195 ? -8.561 60.440 80.355 1.00 24.64 175 THR D O 1
ATOM 6884 N N . LEU G 1 196 ? -9.516 62.061 81.595 1.00 18.48 176 LEU D N 1
ATOM 6885 C CA . LEU G 1 196 ? -10.423 62.499 80.534 1.00 17.66 176 LEU D CA 1
ATOM 6886 C C . LEU G 1 196 ? -9.837 63.623 79.675 1.00 17.89 176 LEU D C 1
ATOM 6887 O O . LEU G 1 196 ? -10.448 64.013 78.686 1.00 15.60 176 LEU D O 1
ATOM 6892 N N . LYS G 1 197 ? -8.661 64.134 80.038 1.00 20.27 177 LYS D N 1
ATOM 6893 C CA . LYS G 1 197 ? -8.041 65.237 79.301 1.00 19.74 177 LYS D CA 1
ATOM 6894 C C . LYS G 1 197 ? -7.586 64.801 77.904 1.00 18.48 177 LYS D C 1
ATOM 6895 O O . LYS G 1 197 ? -6.856 63.815 77.757 1.00 18.00 177 LYS D O 1
ATOM 6901 N N . ARG G 1 198 ? -8.033 65.544 76.890 1.00 17.88 178 ARG D N 1
ATOM 6902 C CA . ARG G 1 198 ? -7.690 65.285 75.495 1.00 15.07 178 ARG D CA 1
ATOM 6903 C C . ARG G 1 198 ? -7.173 66.556 74.825 1.00 16.63 178 ARG D C 1
ATOM 6904 O O . ARG G 1 198 ? -7.764 67.062 73.865 1.00 17.49 178 ARG D O 1
ATOM 6912 N N . SER G 1 199 ? -6.071 67.073 75.361 1.00 17.30 179 SER D N 1
ATOM 6913 C CA . SER G 1 199 ? -5.360 68.182 74.739 1.00 18.14 179 SER D CA 1
ATOM 6914 C C . SER G 1 199 ? -4.425 67.625 73.670 1.00 18.65 179 SER D C 1
ATOM 6915 O O . SER G 1 199 ? -4.393 66.414 73.437 1.00 20.38 179 SER D O 1
ATOM 6918 N N . ALA G 1 200 ? -3.661 68.500 73.023 1.00 19.80 180 ALA D N 1
ATOM 6919 C CA . ALA G 1 200 ? -2.648 68.060 72.066 1.00 21.66 180 ALA D CA 1
ATOM 6920 C C . ALA G 1 200 ? -1.610 67.132 72.712 1.00 21.18 180 ALA D C 1
ATOM 6921 O O . ALA G 1 200 ? -1.094 66.232 72.053 1.00 25.35 180 ALA D O 1
ATOM 6923 N N . ASP G 1 201 ? -1.330 67.343 74.001 1.00 22.25 181 ASP D N 1
ATOM 6924 C CA . ASP G 1 201 ? -0.366 66.514 74.743 1.00 24.31 181 ASP D CA 1
ATOM 6925 C C . ASP G 1 201 ? -0.796 65.054 74.930 1.00 22.76 181 ASP D C 1
ATOM 6926 O O . ASP G 1 201 ? 0.056 64.185 75.118 1.00 23.20 181 ASP D O 1
ATOM 6931 N N . HIS G 1 202 ? -2.102 64.793 74.907 1.00 22.20 182 HIS D N 1
ATOM 6932 C CA . HIS G 1 202 ? -2.629 63.423 74.981 1.00 20.23 182 HIS D CA 1
ATOM 6933 C C . HIS G 1 202 ? -1.992 62.552 73.903 1.00 20.41 182 HIS D C 1
ATOM 6934 O O . HIS G 1 202 ? -1.380 61.524 74.197 1.00 21.70 182 HIS D O 1
ATOM 6941 N N . LEU G 1 203 ? -2.138 62.991 72.656 1.00 17.64 183 LEU D N 1
ATOM 6942 C CA . LEU G 1 203 ? -1.670 62.235 71.503 1.00 17.88 183 LEU D CA 1
ATOM 6943 C C . LEU G 1 203 ? -0.141 62.214 71.471 1.00 17.23 183 LEU D C 1
ATOM 6944 O O . LEU G 1 203 ? 0.468 61.165 71.231 1.00 18.58 183 LEU D O 1
ATOM 6949 N N . ARG G 1 204 ? 0.478 63.366 71.724 1.00 18.20 184 ARG D N 1
ATOM 6950 C CA . ARG G 1 204 ? 1.942 63.454 71.748 1.00 19.69 184 ARG D CA 1
ATOM 6951 C C . ARG G 1 204 ? 2.555 62.406 72.681 1.00 19.77 184 ARG D C 1
ATOM 6952 O O . ARG G 1 204 ? 3.408 61.616 72.265 1.00 22.12 184 ARG D O 1
ATOM 6960 N N . ASP G 1 205 ? 2.093 62.393 73.929 1.00 19.84 185 ASP D N 1
ATOM 6961 C CA . ASP G 1 205 ? 2.591 61.464 74.949 1.00 23.30 185 ASP D CA 1
ATOM 6962 C C . ASP G 1 205 ? 2.277 60.000 74.635 1.00 23.14 185 ASP D C 1
ATOM 6963 O O . ASP G 1 205 ? 3.020 59.100 75.040 1.00 23.82 185 ASP D O 1
ATOM 6968 N N . GLY G 1 206 ? 1.171 59.770 73.931 1.00 20.90 186 GLY D N 1
ATOM 6969 C CA . GLY G 1 206 ? 0.761 58.428 73.539 1.00 21.50 186 GLY D CA 1
ATOM 6970 C C . GLY G 1 206 ? 1.737 57.735 72.608 1.00 20.43 186 GLY D C 1
ATOM 6971 O O . GLY G 1 206 ? 2.015 56.549 72.772 1.00 22.02 186 GLY D O 1
ATOM 6972 N N . PHE G 1 207 ? 2.253 58.479 71.633 1.00 20.36 187 PHE D N 1
ATOM 6973 C CA . PHE G 1 207 ? 3.154 57.930 70.620 1.00 19.67 187 PHE D CA 1
ATOM 6974 C C . PHE G 1 207 ? 4.585 58.371 70.901 1.00 21.68 187 PHE D C 1
ATOM 6975 O O . PHE G 1 207 ? 5.030 59.393 70.396 1.00 22.60 187 PHE D O 1
ATOM 6983 N N . ALA G 1 208 ? 5.291 57.587 71.714 1.00 22.47 188 ALA D N 1
ATOM 6984 C CA . ALA G 1 208 ? 6.676 57.875 72.082 1.00 20.99 188 ALA D CA 1
ATOM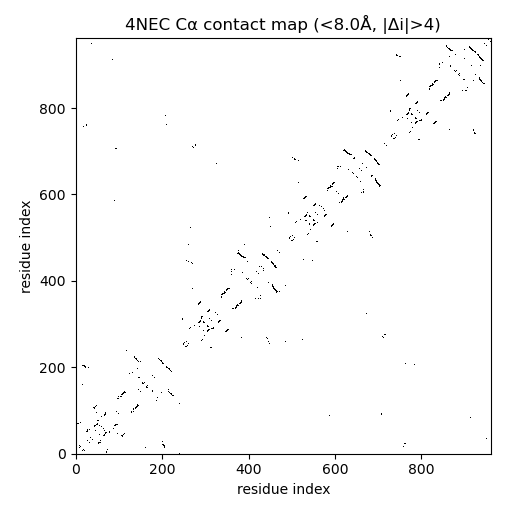 6985 C C . ALA G 1 208 ? 7.610 56.778 71.574 1.00 21.60 188 ALA D C 1
ATOM 6986 O O . ALA G 1 208 ? 8.317 56.977 70.587 1.00 22.04 188 ALA D O 1
ATOM 6988 N N . GLU G 1 209 ? 7.601 55.622 72.232 1.00 21.88 189 GLU D N 1
ATOM 6989 C CA . GLU G 1 209 ? 8.493 54.516 71.869 1.00 24.88 189 GLU D CA 1
ATOM 6990 C C . GLU G 1 209 ? 8.289 54.073 70.418 1.00 22.79 189 GLU D C 1
ATOM 6991 O O . GLU G 1 209 ? 7.269 53.474 70.080 1.00 26.24 189 GLU D O 1
ATOM 6997 N N . GLY G 1 210 ? 9.262 54.382 69.566 1.00 19.81 190 GLY D N 1
ATOM 6998 C CA . GLY G 1 210 ? 9.270 53.909 68.180 1.00 20.72 190 GLY D CA 1
ATOM 6999 C C . GLY G 1 210 ? 8.545 54.783 67.168 1.00 19.19 190 GLY D C 1
ATOM 7000 O O . GLY G 1 210 ? 8.306 54.354 66.037 1.00 18.23 190 GLY D O 1
ATOM 7001 N N . TRP G 1 211 ? 8.211 56.009 67.567 1.00 17.75 191 TRP D N 1
ATOM 7002 C CA . TRP G 1 211 ? 7.528 56.962 66.701 1.00 17.87 191 TRP D CA 1
ATOM 7003 C C . TRP G 1 211 ? 8.239 58.306 66.701 1.00 18.51 191 TRP D C 1
ATOM 7004 O O . TRP G 1 211 ? 9.044 58.595 67.584 1.00 20.72 191 TRP D O 1
ATOM 7015 N N . THR G 1 212 ? 7.931 59.115 65.695 1.00 17.18 192 THR D N 1
ATOM 7016 C CA . THR G 1 212 ? 8.273 60.529 65.682 1.00 17.74 192 THR D CA 1
ATOM 7017 C C . THR G 1 212 ? 7.005 61.285 65.311 1.00 17.06 192 THR D C 1
ATOM 7018 O O . THR G 1 212 ? 6.309 60.913 64.361 1.00 16.75 192 THR D O 1
ATOM 7022 N N . ILE G 1 213 ? 6.705 62.339 66.062 1.00 16.88 193 ILE D N 1
ATOM 7023 C CA . ILE G 1 213 ? 5.564 63.190 65.761 1.00 18.32 193 ILE D CA 1
ATOM 7024 C C . ILE G 1 213 ? 5.916 64.096 64.585 1.00 19.52 193 ILE D C 1
ATOM 7025 O O . ILE G 1 213 ? 6.766 64.974 64.707 1.00 22.53 193 ILE D O 1
ATOM 7030 N N . GLU G 1 214 ? 5.263 63.877 63.447 1.00 19.01 194 GLU D N 1
ATOM 7031 C CA . GLU G 1 214 ? 5.424 64.759 62.290 1.00 19.46 194 GLU D CA 1
ATOM 7032 C C . GLU G 1 214 ? 4.563 66.014 62.418 1.00 22.07 194 GLU D C 1
ATOM 7033 O O . GLU G 1 214 ? 5.004 67.104 62.057 1.00 26.39 194 GLU D O 1
ATOM 7039 N N . SER G 1 215 ? 3.336 65.856 62.914 1.00 21.35 195 SER D N 1
ATOM 7040 C CA . SER G 1 215 ? 2.439 66.995 63.126 1.00 20.17 195 SER D CA 1
ATOM 7041 C C . SER G 1 215 ? 1.284 66.650 64.064 1.00 19.47 195 SER D C 1
ATOM 7042 O O . SER G 1 215 ? 0.894 65.495 64.162 1.00 19.43 195 SER D O 1
ATOM 7045 N N . ILE G 1 216 ? 0.783 67.668 64.768 1.00 20.13 196 ILE D N 1
ATOM 7046 C CA . ILE G 1 216 ? -0.483 67.613 65.502 1.00 21.06 196 ILE D CA 1
ATOM 7047 C C . ILE G 1 216 ? -1.233 68.909 65.188 1.00 22.18 196 ILE D C 1
ATOM 7048 O O . ILE G 1 216 ? -0.914 69.960 65.742 1.00 26.48 196 ILE D O 1
ATOM 7053 N N . ASP G 1 217 ? -2.219 68.837 64.297 1.00 19.62 197 ASP D N 1
ATOM 7054 C CA . ASP G 1 217 ? -2.949 70.024 63.847 1.00 21.52 197 ASP D CA 1
ATOM 7055 C C . ASP G 1 217 ? -4.382 70.046 64.363 1.00 20.28 197 ASP D C 1
ATOM 7056 O O . ASP G 1 217 ? -4.962 68.999 64.650 1.00 19.11 197 ASP D O 1
ATOM 7061 N N . GLU G 1 218 ? -4.942 71.249 64.477 1.00 18.52 198 GLU D N 1
ATOM 7062 C CA . GLU G 1 218 ? -6.376 71.409 64.709 1.00 17.60 198 GLU D CA 1
ATOM 7063 C C . GLU G 1 218 ? -7.112 70.928 63.468 1.00 17.46 198 GLU D C 1
ATOM 7064 O O . GLU G 1 218 ? -6.686 71.200 62.342 1.00 18.77 198 GLU D O 1
ATOM 7070 N N . SER G 1 219 ? -8.210 70.209 63.682 1.00 16.91 199 SER D N 1
ATOM 7071 C CA . SER G 1 219 ? -8.990 69.633 62.593 1.00 17.01 199 SER D CA 1
ATOM 7072 C C . SER G 1 219 ? -10.457 69.568 63.020 1.00 16.17 199 SER D C 1
ATOM 7073 O O . SER G 1 219 ? -10.846 70.214 63.996 1.00 16.17 199 SER D O 1
ATOM 7076 N N . LEU G 1 220 ? -11.265 68.808 62.285 1.00 15.25 200 LEU D N 1
ATOM 7077 C CA . LEU G 1 220 ? -12.677 68.633 62.615 1.00 15.20 200 LEU D CA 1
ATOM 7078 C C . LEU G 1 220 ? -13.029 67.156 62.610 1.00 13.85 200 LEU D C 1
ATOM 7079 O O . LEU G 1 220 ? -12.484 66.385 61.814 1.00 13.97 200 LEU D O 1
ATOM 7084 N N . MET G 1 221 ? -13.944 66.776 63.498 1.00 13.31 201 MET D N 1
ATOM 7085 C CA . MET G 1 221 ? -14.505 65.436 63.534 1.00 12.02 201 MET D CA 1
ATOM 7086 C C . MET G 1 221 ? -16.018 65.521 63.357 1.00 11.79 201 MET D C 1
ATOM 7087 O O . MET G 1 221 ? -16.698 66.242 64.087 1.00 12.94 201 MET D O 1
ATOM 7092 N N . ARG G 1 222 ? -16.535 64.785 62.382 1.00 12.45 202 ARG D N 1
ATOM 7093 C CA . ARG G 1 222 ? -17.966 64.767 62.119 1.00 11.85 202 ARG D CA 1
ATOM 7094 C C . ARG G 1 222 ? -18.695 63.741 62.980 1.00 11.38 202 ARG D C 1
ATOM 7095 O O . ARG G 1 222 ? -18.294 62.576 63.063 1.00 12.80 202 ARG D O 1
ATOM 7103 N N . GLY G 1 223 ? -19.765 64.194 63.623 1.00 11.36 203 GLY D N 1
ATOM 7104 C CA . GLY G 1 223 ? -20.636 63.327 64.403 1.00 10.22 203 GLY D CA 1
ATOM 7105 C C . GLY G 1 223 ? -22.085 63.534 64.014 1.00 11.37 203 GLY D C 1
ATOM 7106 O O . GLY G 1 223 ? -22.398 64.320 63.123 1.00 10.40 203 GLY D O 1
ATOM 7107 N N . VAL G 1 224 ? -22.974 62.825 64.703 1.00 10.12 204 VAL D N 1
ATOM 7108 C CA . VAL G 1 224 ? -24.388 62.849 64.378 1.00 10.08 204 VAL D CA 1
ATOM 7109 C C . VAL G 1 224 ? -25.206 62.813 65.665 1.00 10.79 204 VAL D C 1
ATOM 7110 O O . VAL G 1 224 ? -24.848 62.110 66.611 1.00 11.37 204 VAL D O 1
ATOM 7114 N N . ILE G 1 225 ? -26.275 63.613 65.702 1.00 11.53 205 ILE D N 1
ATOM 7115 C CA . ILE G 1 225 ? -27.171 63.679 66.849 1.00 12.60 205 ILE D CA 1
ATOM 7116 C C . ILE G 1 225 ? -28.183 62.541 66.695 1.00 12.62 205 ILE D C 1
ATOM 7117 O O . ILE G 1 225 ? -28.945 62.522 65.723 1.00 15.08 205 ILE D O 1
ATOM 7122 N N . PRO G 1 226 ? -28.196 61.587 67.638 1.00 13.41 206 PRO D N 1
ATOM 7123 C CA . PRO G 1 226 ? -29.016 60.390 67.410 1.00 14.80 206 PRO D CA 1
ATOM 7124 C C . PRO G 1 226 ? -30.514 60.615 67.128 1.00 15.94 206 PRO D C 1
ATOM 7125 O O . PRO G 1 226 ? -31.106 59.860 66.353 1.00 17.52 206 PRO D O 1
ATOM 7129 N N . THR G 1 227 ? -31.102 61.651 67.725 1.00 15.94 207 THR D N 1
ATOM 7130 C CA . THR G 1 227 ? -32.556 61.866 67.682 1.00 15.14 207 THR D CA 1
ATOM 7131 C C . THR G 1 227 ? -33.067 62.543 66.408 1.00 14.47 207 THR D C 1
ATOM 7132 O O . THR G 1 227 ? -34.233 62.401 66.059 1.00 16.21 207 THR D O 1
ATOM 7136 N N . THR G 1 228 ? -32.199 63.305 65.747 1.00 13.58 208 THR D N 1
ATOM 7137 C CA . THR G 1 228 ? -32.545 64.054 64.537 1.00 14.78 208 THR D CA 1
ATOM 7138 C C . THR G 1 228 ? -31.708 63.663 63.321 1.00 13.67 208 THR D C 1
ATOM 7139 O O . THR G 1 228 ? -31.992 64.104 62.203 1.00 13.66 208 THR D O 1
ATOM 7143 N N . SER G 1 229 ? -30.675 62.850 63.552 1.00 13.94 209 SER D N 1
ATOM 7144 C CA . SER G 1 229 ? -29.601 62.595 62.584 1.00 12.37 209 SER D CA 1
ATOM 7145 C C . SER G 1 229 ? -28.941 63.867 62.034 1.00 11.19 209 SER D C 1
ATOM 7146 O O . SER G 1 229 ? -28.356 63.851 60.946 1.00 10.49 209 SER D O 1
ATOM 7149 N N . GLU G 1 230 ? -29.010 64.957 62.794 1.00 10.88 210 GLU D N 1
ATOM 7150 C CA . GLU G 1 230 ? -28.316 66.179 62.424 1.00 12.48 210 GLU D CA 1
ATOM 7151 C C . GLU G 1 230 ? -26.824 65.899 62.472 1.00 12.34 210 GLU D C 1
ATOM 7152 O O . GLU G 1 230 ? -26.319 65.428 63.490 1.00 13.40 210 GLU D O 1
ATOM 7158 N N . LEU G 1 231 ? -26.127 66.207 61.384 1.00 12.32 211 LEU D N 1
ATOM 7159 C CA . LEU G 1 231 ? -24.673 66.107 61.355 1.00 12.94 211 LEU D CA 1
ATOM 7160 C C . LEU G 1 231 ? -24.033 67.388 61.876 1.00 13.61 211 LEU D C 1
ATOM 7161 O O . LEU G 1 231 ? -24.466 68.499 61.546 1.00 15.68 211 LEU D O 1
ATOM 7166 N N . LEU G 1 232 ? -22.998 67.227 62.694 1.00 13.13 212 LEU D N 1
ATOM 7167 C CA . LEU G 1 232 ? -22.180 68.357 63.118 1.00 14.02 212 LEU D CA 1
ATOM 7168 C C . LEU G 1 232 ? -20.686 68.037 63.075 1.00 13.12 212 LEU D C 1
ATOM 7169 O O . LEU G 1 232 ? -20.277 66.878 63.161 1.00 13.42 212 LEU D O 1
ATOM 7174 N N . ASP G 1 233 ? -19.889 69.088 62.930 1.00 13.69 213 ASP D N 1
ATOM 7175 C CA . ASP G 1 233 ? -18.438 68.994 62.923 1.00 13.61 213 ASP D CA 1
ATOM 7176 C C . ASP G 1 233 ? -17.911 69.643 64.197 1.00 13.93 213 ASP D C 1
ATOM 7177 O O . ASP G 1 233 ? -18.206 70.811 64.468 1.00 15.89 213 ASP D O 1
ATOM 7182 N N . VAL G 1 234 ? -17.147 68.884 64.983 1.00 12.46 214 VAL D N 1
ATOM 7183 C CA . VAL G 1 234 ? -16.590 69.386 66.242 1.00 13.58 214 VAL D CA 1
ATOM 7184 C C . VAL G 1 234 ? -15.080 69.422 66.183 1.00 14.00 214 VAL D C 1
ATOM 7185 O O . VAL G 1 234 ? -14.462 68.736 65.373 1.00 15.96 214 VAL D O 1
ATOM 7189 N N . HIS G 1 235 ? -14.495 70.216 67.069 1.00 14.34 215 HIS D N 1
ATOM 7190 C CA . HIS G 1 235 ? -13.061 70.429 67.079 1.00 14.32 215 HIS D CA 1
ATOM 7191 C C . HIS G 1 235 ? -12.303 69.143 67.420 1.00 12.94 215 HIS D C 1
ATOM 7192 O O . HIS G 1 235 ? -12.708 68.378 68.293 1.00 13.77 215 HIS D O 1
ATOM 7199 N N . ALA G 1 236 ? -11.197 68.909 66.722 1.00 13.30 216 ALA D N 1
ATOM 7200 C CA . ALA G 1 236 ? -10.444 67.675 66.891 1.00 13.80 216 ALA D CA 1
ATOM 7201 C C . ALA G 1 236 ? -8.972 67.882 66.614 1.00 13.45 216 ALA D C 1
ATOM 7202 O O . ALA G 1 236 ? -8.585 68.847 65.954 1.00 14.91 216 ALA D O 1
ATOM 7204 N N . TRP G 1 237 ? -8.157 66.964 67.124 1.00 13.30 217 TRP D N 1
ATOM 7205 C CA . TRP G 1 237 ? -6.742 66.921 66.801 1.00 14.06 217 TRP D CA 1
ATOM 7206 C C . TRP G 1 237 ? -6.536 65.904 65.697 1.00 12.92 217 TRP D C 1
ATOM 7207 O O . TRP G 1 237 ? -7.137 64.821 65.710 1.00 13.08 217 TRP D O 1
ATOM 7218 N N . LEU G 1 238 ? -5.683 66.255 64.743 1.00 13.92 218 LEU D N 1
ATOM 7219 C CA . LEU G 1 238 ? -5.239 65.316 63.727 1.00 12.87 218 LEU D CA 1
ATOM 7220 C C . LEU G 1 238 ? -3.745 65.139 63.898 1.00 12.00 218 LEU D C 1
ATOM 7221 O O . LEU G 1 238 ? -2.988 66.070 63.627 1.00 14.30 218 LEU D O 1
ATOM 7226 N N . GLY G 1 239 ? -3.332 63.956 64.353 1.00 10.31 219 GLY D N 1
ATOM 7227 C CA . GLY G 1 239 ? -1.915 63.641 64.515 1.00 11.46 219 GLY D CA 1
ATOM 7228 C C . GLY G 1 239 ? -1.380 62.826 63.356 1.00 11.87 219 GLY D C 1
ATOM 7229 O O . GLY G 1 239 ? -2.113 62.051 62.755 1.00 13.77 219 GLY D O 1
ATOM 7230 N N . ARG G 1 240 ? -0.100 63.017 63.042 1.00 11.46 220 ARG D N 1
ATOM 7231 C CA . ARG G 1 240 ? 0.586 62.261 61.994 1.00 12.51 220 ARG D CA 1
ATOM 7232 C C . ARG G 1 240 ? 1.867 61.753 62.630 1.00 11.78 220 ARG D C 1
ATOM 7233 O O . ARG G 1 240 ? 2.650 62.548 63.136 1.00 13.11 220 ARG D O 1
ATOM 7241 N N . PHE G 1 241 ? 2.057 60.435 62.623 1.00 12.91 221 PHE D N 1
ATOM 7242 C CA . PHE G 1 241 ? 3.155 59.792 63.355 1.00 13.07 221 PHE D CA 1
ATOM 7243 C C . PHE G 1 241 ? 3.963 58.871 62.449 1.00 13.99 221 PHE D C 1
ATOM 7244 O O . PHE G 1 241 ? 3.403 58.004 61.784 1.00 15.25 221 PHE D O 1
ATOM 7252 N N . ARG G 1 242 ? 5.282 59.066 62.442 1.00 14.50 222 ARG D N 1
ATOM 7253 C CA . ARG G 1 242 ? 6.193 58.260 61.636 1.00 14.56 222 ARG D CA 1
ATOM 7254 C C . ARG G 1 242 ? 6.661 57.050 62.430 1.00 14.02 222 ARG D C 1
ATOM 7255 O O . ARG G 1 242 ? 7.323 57.203 63.457 1.00 16.16 222 ARG D O 1
ATOM 7263 N N . ARG G 1 243 ? 6.323 55.855 61.951 1.00 13.41 223 ARG D N 1
ATOM 7264 C CA . ARG G 1 243 ? 6.815 54.611 62.542 1.00 13.59 223 ARG D CA 1
ATOM 7265 C C . ARG G 1 243 ? 8.302 54.470 62.204 1.00 12.97 223 ARG D C 1
ATOM 7266 O O . ARG G 1 243 ? 8.711 54.706 61.063 1.00 14.53 223 ARG D O 1
ATOM 7274 N N . ASP G 1 244 ? 9.112 54.104 63.194 1.00 12.81 224 ASP D N 1
ATOM 7275 C CA . ASP G 1 244 ? 10.565 54.044 63.005 1.00 13.66 224 ASP D CA 1
ATOM 7276 C C . ASP G 1 244 ? 10.976 52.870 62.117 1.00 12.35 224 ASP D C 1
ATOM 7277 O O . ASP G 1 244 ? 10.131 52.098 61.660 1.00 12.57 224 ASP D O 1
ATOM 7282 N N . TRP G 1 245 ? 12.277 52.741 61.865 1.00 12.09 225 TRP D N 1
ATOM 7283 C CA . TRP G 1 245 ? 12.778 51.673 61.007 1.00 13.05 225 TRP D CA 1
ATOM 7284 C C . TRP G 1 245 ? 13.460 50.527 61.773 1.00 13.51 225 TRP D C 1
ATOM 7285 O O . TRP G 1 245 ? 14.369 49.873 61.251 1.00 15.00 225 TRP D O 1
ATOM 7296 N N . ASN G 1 246 ? 12.998 50.268 62.995 1.00 15.97 226 ASN D N 1
ATOM 7297 C CA . ASN G 1 246 ? 13.544 49.201 63.826 1.00 18.88 226 ASN D CA 1
ATOM 7298 C C . ASN G 1 246 ? 12.890 47.859 63.487 1.00 20.31 226 ASN D C 1
ATOM 7299 O O . ASN G 1 246 ? 12.047 47.366 64.235 1.00 26.96 226 ASN D O 1
ATOM 7304 N N . SER G 1 247 ? 13.294 47.281 62.358 1.00 20.77 227 SER D N 1
ATOM 7305 C CA . SER G 1 247 ? 12.774 45.999 61.889 1.00 21.03 227 SER D CA 1
ATOM 7306 C C . SER G 1 247 ? 13.903 45.108 61.360 1.00 19.07 227 SER D C 1
ATOM 7307 O O . SER G 1 247 ? 14.893 45.599 60.818 1.00 21.22 227 SER D O 1
ATOM 7310 N N . SER G 1 248 ? 13.736 43.795 61.520 1.00 18.98 228 SER D N 1
ATOM 7311 C CA . SER G 1 248 ? 14.713 42.805 61.051 1.00 19.75 228 SER D CA 1
ATOM 7312 C C . SER G 1 248 ? 15.008 42.926 59.556 1.00 18.94 228 SER D C 1
ATOM 7313 O O . SER G 1 248 ? 16.147 42.720 59.127 1.00 20.19 228 SER D O 1
ATOM 7316 N N . SER G 1 249 ? 13.983 43.253 58.769 1.00 20.34 229 SER D N 1
ATOM 7317 C CA . SER G 1 249 ? 14.147 43.443 57.329 1.00 19.73 229 SER D CA 1
ATOM 7318 C C . SER G 1 249 ? 15.115 44.587 57.021 1.00 19.76 229 SER D C 1
ATOM 7319 O O . SER G 1 249 ? 15.928 44.496 56.098 1.00 20.82 229 SER D O 1
ATOM 7322 N N . VAL G 1 250 ? 15.026 45.656 57.809 1.00 17.95 230 VAL D N 1
ATOM 7323 C CA . VAL G 1 250 ? 15.899 46.820 57.654 1.00 16.74 230 VAL D CA 1
ATOM 7324 C C . VAL G 1 250 ? 17.325 46.515 58.121 1.00 17.20 230 VAL D C 1
ATOM 7325 O O . VAL G 1 250 ? 18.305 46.970 57.516 1.00 19.03 230 VAL D O 1
ATOM 7329 N N . ASP G 1 251 ? 17.432 45.757 59.209 1.00 17.38 231 ASP D N 1
ATOM 7330 C CA . ASP G 1 251 ? 18.735 45.331 59.732 1.00 17.30 231 ASP D CA 1
ATOM 7331 C C . ASP G 1 251 ? 19.474 44.468 58.706 1.00 17.58 231 ASP D C 1
ATOM 7332 O O . ASP G 1 251 ? 20.691 44.579 58.548 1.00 19.30 231 ASP D O 1
ATOM 7337 N N . LYS G 1 252 ? 18.730 43.622 57.997 1.00 18.53 232 LYS D N 1
ATOM 7338 C CA . LYS G 1 252 ? 19.317 42.765 56.963 1.00 18.28 232 LYS D CA 1
ATOM 7339 C C . LYS G 1 252 ? 19.928 43.601 55.827 1.00 17.60 232 LYS D C 1
ATOM 7340 O O . LYS G 1 252 ? 21.049 43.335 55.384 1.00 18.05 232 LYS D O 1
ATOM 7346 N N . LEU G 1 253 ? 19.188 44.604 55.358 1.00 18.74 233 LEU D N 1
ATOM 7347 C CA . LEU G 1 253 ? 19.697 45.528 54.335 1.00 18.89 233 LEU D CA 1
ATOM 7348 C C . LEU G 1 253 ? 20.954 46.259 54.808 1.00 18.11 233 LEU D C 1
ATOM 7349 O O . LEU G 1 253 ? 21.921 46.386 54.056 1.00 18.47 233 LEU D O 1
ATOM 7354 N N . ALA G 1 254 ? 20.926 46.738 56.050 1.00 16.45 234 ALA D N 1
ATOM 7355 C CA . ALA G 1 254 ? 22.069 47.438 56.643 1.00 14.00 234 ALA D CA 1
ATOM 7356 C C . ALA G 1 254 ? 23.270 46.511 56.756 1.00 14.63 234 ALA D C 1
ATOM 7357 O O . ALA G 1 254 ? 24.393 46.894 56.435 1.00 15.75 234 ALA D O 1
ATOM 7359 N N . ALA G 1 255 ? 23.020 45.290 57.213 1.00 15.04 235 ALA D N 1
ATOM 7360 C CA . ALA G 1 255 ? 24.073 44.288 57.328 1.00 15.66 235 ALA D CA 1
ATOM 7361 C C . ALA G 1 255 ? 24.669 43.965 55.964 1.00 16.32 235 ALA D C 1
ATOM 7362 O O . ALA G 1 255 ? 25.880 43.783 55.846 1.00 19.59 235 ALA D O 1
ATOM 7364 N N . ALA G 1 256 ? 23.827 43.920 54.931 1.00 17.01 236 ALA D N 1
ATOM 7365 C CA . ALA G 1 256 ? 24.316 43.719 53.566 1.00 17.83 236 ALA D CA 1
ATOM 7366 C C . ALA G 1 256 ? 25.243 44.857 53.115 1.00 18.49 236 ALA D C 1
ATOM 7367 O O . ALA G 1 256 ? 26.258 44.608 52.465 1.00 21.11 236 ALA D O 1
ATOM 7369 N N . LEU G 1 257 ? 24.898 46.095 53.471 1.00 19.13 237 LEU D N 1
ATOM 7370 C CA . LEU G 1 257 ? 25.707 47.271 53.110 1.00 17.94 237 LEU D CA 1
ATOM 7371 C C . LEU G 1 257 ? 27.002 47.425 53.923 1.00 18.15 237 LEU D C 1
ATOM 7372 O O . LEU G 1 257 ? 27.914 48.149 53.508 1.00 17.99 237 LEU D O 1
ATOM 7377 N N . GLU G 1 258 ? 27.078 46.752 55.069 1.00 17.84 238 GLU D N 1
ATOM 7378 C CA . GLU G 1 258 ? 28.300 46.709 55.872 1.00 17.54 238 GLU D CA 1
ATOM 7379 C C . GLU G 1 258 ? 29.365 45.814 55.223 1.00 17.26 238 GLU D C 1
ATOM 7380 O O . GLU G 1 258 ? 30.540 45.839 55.622 1.00 18.76 238 GLU D O 1
ATOM 7386 N N . HIS G 1 259 ? 28.945 45.029 54.229 1.00 18.39 239 HIS D N 1
ATOM 7387 C CA . HIS G 1 259 ? 29.851 44.286 53.354 1.00 17.36 239 HIS D CA 1
ATOM 7388 C C . HIS G 1 259 ? 30.770 43.361 54.141 1.00 18.74 239 HIS D C 1
ATOM 7389 O O . HIS G 1 259 ? 31.977 43.337 53.919 1.00 19.85 239 HIS D O 1
ATOM 7391 N N . HIS G 1 260 ? 30.186 42.601 55.062 1.00 19.38 240 HIS D N 1
ATOM 7392 C CA . HIS G 1 260 ? 30.959 41.702 55.913 1.00 21.83 240 HIS D CA 1
ATOM 7393 C C . HIS G 1 260 ? 31.583 40.587 55.070 1.00 22.35 240 HIS D C 1
ATOM 7394 O O . HIS G 1 260 ? 30.895 39.951 54.274 1.00 25.44 240 HIS D O 1
ATOM 7401 N N . HIS G 1 261 ? 32.890 40.372 55.240 1.00 23.15 241 HIS D N 1
ATOM 7402 C CA . HIS G 1 261 ? 33.644 39.409 54.430 1.00 23.53 241 HIS D CA 1
ATOM 7403 C C . HIS G 1 261 ? 33.466 37.983 54.950 1.00 23.19 241 HIS D C 1
ATOM 7404 O O . HIS G 1 261 ? 33.737 37.022 54.232 1.00 28.16 241 HIS D O 1
ATOM 7417 N N . ALA H 2 2 ? -19.600 60.554 74.190 1.00 12.95 2 ALA H N 1
ATOM 7418 C CA . ALA H 2 2 ? -18.944 60.076 72.979 1.00 11.72 2 ALA H CA 1
ATOM 7419 C C . ALA H 2 2 ? -17.625 60.758 72.694 1.00 12.88 2 ALA H C 1
ATOM 7420 O O . ALA H 2 2 ? -17.673 61.924 72.333 1.00 14.25 2 ALA H O 1
ATOM 7444 N N . ALA H 2 6 ? -15.802 55.680 77.670 1.00 16.07 6 ALA H N 1
ATOM 7445 C CA . ALA H 2 6 ? -16.026 55.254 76.296 1.00 15.52 6 ALA H CA 1
ATOM 7446 C C . ALA H 2 6 ? -17.207 54.330 76.150 1.00 16.14 6 ALA H C 1
ATOM 7447 O O . ALA H 2 6 ? -17.291 53.432 76.970 1.00 20.18 6 ALA H O 1
#

B-factor: mean 18.93, std 7.57, range [3.37, 65.22]

CATH classification: 3.40.50.150